Protein 8XBS (pdb70)

Nearest PDB structures (foldseek):
  8xbs-assembly1_B  TM=1.002E+00  e=0.000E+00  Caenorhabditis elegans
  8xc1-assembly1_B  TM=9.941E-01  e=0.000E+00  Caenorhabditis elegans
  8hip-assembly1_B  TM=9.937E-01  e=0.000E+00  Homo sapiens
  8hke-assembly1_A  TM=9.882E-01  e=1.046E-99  Homo sapiens
  8j6o-assembly1_B  TM=7.572E-01  e=1.279E-34  Aequorea victoria

Radius of gyration: 36.55 Å; Cα contacts (8 Å, |Δi|>4): 2262; chains: 2; bounding box: 76×67×111 Å

Structure (mmCIF, N/CA/C/O backbone):
data_8XBS
#
_entry.id   8XBS
#
_cell.length_a   1.00
_cell.length_b   1.00
_cell.length_c   1.00
_cell.angle_alpha   90.00
_cell.angle_beta   90.00
_cell.angle_gamma   90.00
#
_symmetry.space_group_name_H-M   'P 1'
#
loop_
_entity.id
_entity.type
_entity.pdbx_description
1 polymer 'Systemic RNA interference defective protein 1'
2 branched 2-acetamido-2-deoxy-beta-D-glucopyranose-(1-4)-2-acetamido-2-deoxy-beta-D-glucopyranose
3 non-polymer 'ZINC ION'
4 non-polymer CHOLESTEROL
5 non-polymer '(2S)-3-(hexadecanoyloxy)-2-[(9Z)-octadec-9-enoyloxy]propyl 2-(trimethylammonio)ethyl phosphate'
6 non-polymer 2-acetamido-2-deoxy-beta-D-glucopyranose
#
loop_
_atom_site.group_PDB
_atom_site.id
_atom_site.type_symbol
_atom_site.label_atom_id
_atom_site.label_alt_id
_atom_site.label_comp_id
_atom_site.label_asym_id
_atom_site.label_entity_id
_atom_site.label_seq_id
_atom_site.pdbx_PDB_ins_code
_atom_site.Cartn_x
_atom_site.Cartn_y
_atom_site.Cartn_z
_atom_site.occupancy
_atom_site.B_iso_or_equiv
_atom_site.auth_seq_id
_atom_site.auth_comp_id
_atom_site.auth_asym_id
_atom_site.auth_atom_id
_atom_site.pdbx_PDB_model_num
ATOM 1 N N . SER A 1 49 ? 129.613 137.892 207.799 1.00 60.01 33 SER A N 1
ATOM 2 C CA . SER A 1 49 ? 130.071 136.777 206.979 1.00 62.63 33 SER A CA 1
ATOM 3 C C . SER A 1 49 ? 130.230 136.370 205.518 1.00 63.90 33 SER A C 1
ATOM 4 O O . SER A 1 49 ? 131.030 135.490 205.201 1.00 64.41 33 SER A O 1
ATOM 7 N N . SER A 1 50 ? 129.446 137.009 204.647 1.00 50.18 34 SER A N 1
ATOM 8 C CA . SER A 1 50 ? 129.472 136.770 203.205 1.00 47.93 34 SER A CA 1
ATOM 9 C C . SER A 1 50 ? 130.796 136.556 202.482 1.00 48.68 34 SER A C 1
ATOM 10 O O . SER A 1 50 ? 130.861 135.801 201.509 1.00 51.56 34 SER A O 1
ATOM 13 N N . VAL A 1 51 ? 131.852 137.217 202.942 1.00 42.86 35 VAL A N 1
ATOM 14 C CA . VAL A 1 51 ? 133.171 137.092 202.335 1.00 40.13 35 VAL A CA 1
ATOM 15 C C . VAL A 1 51 ? 133.923 136.198 203.310 1.00 41.78 35 VAL A C 1
ATOM 16 O O . VAL A 1 51 ? 134.026 136.507 204.501 1.00 45.81 35 VAL A O 1
ATOM 20 N N . LEU A 1 52 ? 134.448 135.088 202.804 1.00 42.01 36 LEU A N 1
ATOM 21 C CA . LEU A 1 52 ? 135.205 134.136 203.602 1.00 40.72 36 LEU A CA 1
ATOM 22 C C . LEU A 1 52 ? 136.604 134.031 203.014 1.00 40.63 36 LEU A C 1
ATOM 23 O O . LEU A 1 52 ? 136.760 133.777 201.815 1.00 43.60 36 LEU A O 1
ATOM 28 N N . VAL A 1 53 ? 137.611 134.225 203.853 1.00 40.77 37 VAL A N 1
ATOM 29 C CA . VAL A 1 53 ? 139.005 134.203 203.431 1.00 41.81 37 VAL A CA 1
ATOM 30 C C . VAL A 1 53 ? 139.647 132.902 203.888 1.00 43.07 37 VAL A C 1
ATOM 31 O O . VAL A 1 53 ? 139.507 132.480 205.041 1.00 46.32 37 VAL A O 1
ATOM 35 N N . PHE A 1 54 ? 140.361 132.260 202.968 1.00 43.88 38 PHE A N 1
ATOM 36 C CA . PHE A 1 54 ? 141.036 131.000 203.234 1.00 43.41 38 PHE A CA 1
ATOM 37 C C . PHE A 1 54 ? 142.503 131.127 202.857 1.00 49.78 38 PHE A C 1
ATOM 38 O O . PHE A 1 54 ? 142.858 131.832 201.910 1.00 54.77 38 PHE A O 1
ATOM 46 N N . GLU A 1 55 ? 143.353 130.439 203.608 1.00 58.68 39 GLU A N 1
ATOM 47 C CA . GLU A 1 55 ? 144.778 130.371 203.319 1.00 55.04 39 GLU A CA 1
ATOM 48 C C . GLU A 1 55 ? 145.105 128.977 202.808 1.00 57.92 39 GLU A C 1
ATOM 49 O O . GLU A 1 55 ? 144.764 127.979 203.450 1.00 61.97 39 GLU A O 1
ATOM 55 N N . ILE A 1 56 ? 145.760 128.914 201.654 1.00 59.47 40 ILE A N 1
ATOM 56 C CA . ILE A 1 56 ? 146.001 127.665 200.947 1.00 59.28 40 ILE A CA 1
ATOM 57 C C . ILE A 1 56 ? 147.500 127.405 200.901 1.00 61.78 40 ILE A C 1
ATOM 58 O O . ILE A 1 56 ? 148.283 128.289 200.535 1.00 64.16 40 ILE A O 1
ATOM 63 N N . SER A 1 57 ? 147.896 126.194 201.280 1.00 68.91 41 SER A N 1
ATOM 64 C CA . SER A 1 57 ? 149.299 125.813 201.260 1.00 69.54 41 SER A CA 1
ATOM 65 C C . SER A 1 57 ? 149.780 125.579 199.833 1.00 68.56 41 SER A C 1
ATOM 66 O O . SER A 1 57 ? 148.995 125.274 198.930 1.00 69.90 41 SER A O 1
ATOM 69 N N . SER A 1 58 ? 151.092 125.726 199.638 1.00 71.36 42 SER A N 1
ATOM 70 C CA . SER A 1 58 ? 151.675 125.546 198.312 1.00 71.65 42 SER A CA 1
ATOM 71 C C . SER A 1 58 ? 151.576 124.098 197.851 1.00 71.00 42 SER A C 1
ATOM 72 O O . SER A 1 58 ? 151.470 123.827 196.650 1.00 71.28 42 SER A O 1
ATOM 75 N N . LYS A 1 59 ? 151.622 123.153 198.790 1.00 76.55 43 LYS A N 1
ATOM 76 C CA . LYS A 1 59 ? 151.593 121.740 198.429 1.00 78.79 43 LYS A CA 1
ATOM 77 C C . LYS A 1 59 ? 150.244 121.342 197.843 1.00 79.18 43 LYS A C 1
ATOM 78 O O . LYS A 1 59 ? 150.149 120.376 197.077 1.00 79.56 43 LYS A O 1
ATOM 84 N N . MET A 1 60 ? 149.187 122.075 198.197 1.00 77.45 44 MET A N 1
ATOM 85 C CA . MET A 1 60 ? 147.832 121.702 197.810 1.00 75.31 44 MET A CA 1
ATOM 86 C C . MET A 1 60 ? 147.676 121.687 196.296 1.00 73.89 44 MET A C 1
ATOM 87 O O . MET A 1 60 ? 148.057 122.636 195.607 1.00 74.24 44 MET A O 1
ATOM 92 N N . LYS A 1 61 ? 147.106 120.595 195.788 1.00 66.46 45 LYS A N 1
ATOM 93 C CA . LYS A 1 61 ? 146.865 120.431 194.360 1.00 63.63 45 LYS A CA 1
ATOM 94 C C . LYS A 1 61 ? 145.369 120.399 194.088 1.00 63.40 45 LYS A C 1
ATOM 95 O O . LYS A 1 61 ? 144.919 120.749 192.993 1.00 64.67 45 LYS A O 1
ATOM 101 N N . MET A 1 62 ? 144.595 119.973 195.081 1.00 57.40 46 MET A N 1
ATOM 102 C CA . MET A 1 62 ? 143.152 119.844 194.964 1.00 55.80 46 MET A CA 1
ATOM 103 C C . MET A 1 62 ? 142.482 120.434 196.194 1.00 59.24 46 MET A C 1
ATOM 104 O O . MET A 1 62 ? 142.890 120.157 197.326 1.00 63.27 46 MET A O 1
ATOM 109 N N . ILE A 1 63 ? 141.451 121.243 195.967 1.00 52.25 47 ILE A N 1
ATOM 110 C CA . ILE A 1 63 ? 140.677 121.856 197.037 1.00 48.64 47 ILE A CA 1
ATOM 111 C C . ILE A 1 63 ? 139.205 121.546 196.813 1.00 49.41 47 ILE A C 1
ATOM 112 O O . ILE A 1 63 ? 138.672 121.734 195.716 1.00 53.84 47 ILE A O 1
ATOM 117 N N . GLU A 1 64 ? 138.546 121.068 197.864 1.00 51.42 48 GLU A N 1
ATOM 118 C CA . GLU A 1 64 ? 137.123 120.764 197.824 1.00 50.13 48 GLU A CA 1
ATOM 119 C C . GLU A 1 64 ? 136.413 121.606 198.869 1.00 52.82 48 GLU A C 1
ATOM 120 O O . GLU A 1 64 ? 136.778 121.569 200.048 1.00 56.04 48 GLU A O 1
ATOM 126 N N . LYS A 1 65 ? 135.401 122.358 198.442 1.00 45.12 49 LYS A N 1
ATOM 127 C CA . LYS A 1 65 ? 134.707 123.265 199.343 1.00 42.70 49 LYS A CA 1
ATOM 128 C C . LYS A 1 65 ? 133.257 123.405 198.913 1.00 46.77 49 LYS A C 1
ATOM 129 O O . LYS A 1 65 ? 132.903 123.167 197.756 1.00 52.05 49 LYS A O 1
ATOM 135 N N . LYS A 1 66 ? 132.420 123.808 199.864 1.00 49.19 50 LYS A N 1
ATOM 136 C CA . LYS A 1 66 ? 131.014 124.086 199.614 1.00 49.50 50 LYS A CA 1
ATOM 137 C C . LYS A 1 66 ? 130.777 125.587 199.658 1.00 48.91 50 LYS A C 1
ATOM 138 O O . LYS A 1 66 ? 131.130 126.247 200.639 1.00 51.24 50 LYS A O 1
ATOM 144 N N . LEU A 1 67 ? 130.174 126.120 198.601 1.00 46.33 51 LEU A N 1
ATOM 145 C CA . LEU A 1 67 ? 129.859 127.542 198.505 1.00 45.55 51 LEU A CA 1
ATOM 146 C C . LEU A 1 67 ? 128.419 127.735 198.965 1.00 49.06 51 LEU A C 1
ATOM 147 O O . LEU A 1 67 ? 127.480 127.507 198.201 1.00 53.31 51 LEU A O 1
ATOM 152 N N . GLU A 1 68 ? 128.246 128.154 200.218 1.00 45.65 52 GLU A N 1
ATOM 153 C CA . GLU A 1 68 ? 126.911 128.438 200.728 1.00 50.40 52 GLU A CA 1
ATOM 154 C C . GLU A 1 68 ? 126.270 129.567 199.932 1.00 51.99 52 GLU A C 1
ATOM 155 O O . GLU A 1 68 ? 126.959 130.385 199.319 1.00 56.24 52 GLU A O 1
ATOM 161 N N . ALA A 1 69 ? 124.939 129.595 199.934 1.00 49.69 53 ALA A N 1
ATOM 162 C CA . ALA A 1 69 ? 124.183 130.539 199.120 1.00 45.78 53 ALA A CA 1
ATOM 163 C C . ALA A 1 69 ? 124.517 131.985 199.461 1.00 50.85 53 ALA A C 1
ATOM 164 O O . ALA A 1 69 ? 124.594 132.350 200.638 1.00 52.84 53 ALA A O 1
ATOM 166 N N . ASN A 1 70 ? 124.715 132.807 198.428 1.00 47.49 54 ASN A N 1
ATOM 167 C CA . ASN A 1 70 ? 125.028 134.230 198.573 1.00 44.14 54 ASN A CA 1
ATOM 168 C C . ASN A 1 70 ? 126.298 134.459 199.389 1.00 46.10 54 ASN A C 1
ATOM 169 O O . ASN A 1 70 ? 126.369 135.386 200.199 1.00 50.20 54 ASN A O 1
ATOM 174 N N . THR A 1 71 ? 127.312 133.627 199.180 1.00 42.70 55 THR A N 1
ATOM 175 C CA . THR A 1 71 ? 128.577 133.732 199.890 1.00 38.48 55 THR A CA 1
ATOM 176 C C . THR A 1 71 ? 129.729 133.725 198.890 1.00 40.13 55 THR A C 1
ATOM 177 O O . THR A 1 71 ? 129.634 133.147 197.805 1.00 43.32 55 THR A O 1
ATOM 181 N N . VAL A 1 72 ? 130.816 134.397 199.259 1.00 33.85 56 VAL A N 1
ATOM 182 C CA . VAL A 1 72 ? 131.976 134.574 198.395 1.00 35.24 56 VAL A CA 1
ATOM 183 C C . VAL A 1 72 ? 133.186 133.965 199.088 1.00 33.63 56 VAL A C 1
ATOM 184 O O . VAL A 1 72 ? 133.427 134.230 200.271 1.00 36.45 56 VAL A O 1
ATOM 188 N N . HIS A 1 73 ? 133.938 133.145 198.359 1.00 40.09 57 HIS A N 1
ATOM 189 C CA . HIS A 1 73 ? 135.156 132.529 198.866 1.00 36.75 57 HIS A CA 1
ATOM 190 C C . HIS A 1 73 ? 136.367 133.209 198.249 1.00 33.83 57 HIS A C 1
ATOM 191 O O . HIS A 1 73 ? 136.460 133.326 197.025 1.00 39.47 57 HIS A O 1
ATOM 198 N N . VAL A 1 74 ? 137.288 133.652 199.098 1.00 31.83 58 VAL A N 1
ATOM 199 C CA . VAL A 1 74 ? 138.553 134.232 198.670 1.00 38.39 58 VAL A CA 1
ATOM 200 C C . VAL A 1 74 ? 139.661 133.329 199.188 1.00 33.11 58 VAL A C 1
ATOM 201 O O . VAL A 1 74 ? 139.801 133.148 200.402 1.00 34.04 58 VAL A O 1
ATOM 205 N N . LEU A 1 75 ? 140.447 132.766 198.275 1.00 34.45 59 LEU A N 1
ATOM 206 C CA . LEU A 1 75 ? 141.522 131.848 198.625 1.00 37.80 59 LEU A CA 1
ATOM 207 C C . LEU A 1 75 ? 142.854 132.484 198.261 1.00 33.02 59 LEU A C 1
ATOM 208 O O . LEU A 1 75 ? 143.027 132.971 197.141 1.00 41.97 59 LEU A O 1
ATOM 213 N N . ARG A 1 76 ? 143.783 132.486 199.210 1.00 32.77 60 ARG A N 1
ATOM 214 C CA . ARG A 1 76 ? 145.099 133.073 199.026 1.00 41.11 60 ARG A CA 1
ATOM 215 C C . ARG A 1 76 ? 146.173 132.000 199.100 1.00 44.09 60 ARG A C 1
ATOM 216 O O . ARG A 1 76 ? 146.137 131.128 199.973 1.00 45.97 60 ARG A O 1
ATOM 224 N N . LEU A 1 77 ? 147.122 132.065 198.171 1.00 51.58 61 LEU A N 1
ATOM 225 C CA . LEU A 1 77 ? 148.345 131.276 198.230 1.00 45.95 61 LEU A CA 1
ATOM 226 C C . LEU A 1 77 ? 149.519 132.232 198.108 1.00 44.73 61 LEU A C 1
ATOM 227 O O . LEU A 1 77 ? 149.595 133.005 197.148 1.00 49.67 61 LEU A O 1
ATOM 232 N N . GLU A 1 78 ? 150.425 132.188 199.077 1.00 49.97 62 GLU A N 1
ATOM 233 C CA . GLU A 1 78 ? 151.606 133.033 199.039 1.00 49.82 62 GLU A CA 1
ATOM 234 C C . GLU A 1 78 ? 152.650 132.443 198.099 1.00 55.74 62 GLU A C 1
ATOM 235 O O . GLU A 1 78 ? 152.888 131.234 198.082 1.00 58.05 62 GLU A O 1
ATOM 241 N N . LEU A 1 79 ? 153.277 133.315 197.313 1.00 51.90 63 LEU A N 1
ATOM 242 C CA . LEU A 1 79 ? 154.280 132.906 196.338 1.00 51.40 63 LEU A CA 1
ATOM 243 C C . LEU A 1 79 ? 155.628 133.486 196.735 1.00 51.66 63 LEU A C 1
ATOM 244 O O . LEU A 1 79 ? 155.766 134.705 196.871 1.00 54.39 63 LEU A O 1
ATOM 249 N N . ASP A 1 80 ? 156.614 132.615 196.917 1.00 60.00 64 ASP A N 1
ATOM 250 C CA . ASP A 1 80 ? 157.978 133.032 197.196 1.00 60.67 64 ASP A CA 1
ATOM 251 C C . ASP A 1 80 ? 158.756 133.134 195.884 1.00 60.05 64 ASP A C 1
ATOM 252 O O . ASP A 1 80 ? 158.185 133.079 194.792 1.00 61.46 64 ASP A O 1
ATOM 257 N N . GLN A 1 81 ? 160.077 133.274 195.981 1.00 62.24 65 GLN A N 1
ATOM 258 C CA . GLN A 1 81 ? 160.929 133.363 194.801 1.00 60.75 65 GLN A CA 1
ATOM 259 C C . GLN A 1 81 ? 161.072 132.033 194.074 1.00 64.12 65 GLN A C 1
ATOM 260 O O . GLN A 1 81 ? 161.689 132.000 193.006 1.00 65.95 65 GLN A O 1
ATOM 266 N N . SER A 1 82 ? 160.528 130.945 194.615 1.00 58.26 66 SER A N 1
ATOM 267 C CA . SER A 1 82 ? 160.557 129.645 193.961 1.00 52.35 66 SER A CA 1
ATOM 268 C C . SER A 1 82 ? 159.499 129.514 192.875 1.00 55.56 66 SER A C 1
ATOM 269 O O . SER A 1 82 ? 159.465 128.499 192.175 1.00 58.82 66 SER A O 1
ATOM 272 N N . PHE A 1 83 ? 158.634 130.515 192.721 1.00 58.94 67 PHE A N 1
ATOM 273 C CA . PHE A 1 83 ? 157.601 130.504 191.698 1.00 56.02 67 PHE A CA 1
ATOM 274 C C . PHE A 1 83 ? 157.989 131.289 190.455 1.00 50.27 67 PHE A C 1
ATOM 275 O O . PHE A 1 83 ? 157.132 131.514 189.593 1.00 54.97 67 PHE A O 1
ATOM 283 N N . ILE A 1 84 ? 159.245 131.719 190.340 1.00 49.01 68 ILE A N 1
ATOM 284 C CA . ILE A 1 84 ? 159.692 132.424 189.145 1.00 52.14 68 ILE A CA 1
ATOM 285 C C . ILE A 1 84 ? 159.635 131.475 187.958 1.00 50.32 68 ILE A C 1
ATOM 286 O O . ILE A 1 84 ? 160.090 130.328 188.041 1.00 58.19 68 ILE A O 1
ATOM 291 N N . LEU A 1 85 ? 159.061 131.950 186.851 1.00 44.83 69 LEU A N 1
ATOM 292 C CA . LEU A 1 85 ? 158.963 131.196 185.605 1.00 48.68 69 LEU A CA 1
ATOM 293 C C . LEU A 1 85 ? 158.177 129.903 185.783 1.00 51.46 69 LEU A C 1
ATOM 294 O O . LEU A 1 85 ? 158.432 128.915 185.088 1.00 54.86 69 LEU A O 1
ATOM 299 N N . ASP A 1 86 ? 157.213 129.901 186.694 1.00 54.34 70 ASP A N 1
ATOM 300 C CA . ASP A 1 86 ? 156.367 128.741 186.954 1.00 49.84 70 ASP A CA 1
ATOM 301 C C . ASP A 1 86 ? 155.014 128.981 186.287 1.00 49.72 70 ASP A C 1
ATOM 302 O O . ASP A 1 86 ? 154.158 129.684 186.823 1.00 58.92 70 ASP A O 1
ATOM 307 N N . LEU A 1 87 ? 154.829 128.388 185.111 1.00 43.84 71 LEU A N 1
ATOM 308 C CA . LEU A 1 87 ? 153.566 128.488 184.390 1.00 40.29 71 LEU A CA 1
ATOM 309 C C . LEU A 1 87 ? 152.519 127.646 185.108 1.00 38.66 71 LEU A C 1
ATOM 310 O O . LEU A 1 87 ? 152.632 126.418 185.165 1.00 45.84 71 LEU A O 1
ATOM 315 N N . THR A 1 88 ? 151.498 128.300 185.650 1.00 45.98 72 THR A N 1
ATOM 316 C CA . THR A 1 88 ? 150.521 127.664 186.521 1.00 39.22 72 THR A CA 1
ATOM 317 C C . THR A 1 88 ? 149.169 127.588 185.827 1.00 40.72 72 THR A C 1
ATOM 318 O O . THR A 1 88 ? 148.773 128.514 185.114 1.00 49.16 72 THR A O 1
ATOM 322 N N . LYS A 1 89 ? 148.471 126.475 186.029 1.00 37.26 73 LYS A N 1
ATOM 323 C CA . LYS A 1 89 ? 147.115 126.286 185.533 1.00 33.37 73 LYS A CA 1
ATOM 324 C C . LYS A 1 89 ? 146.184 126.116 186.723 1.00 36.88 73 LYS A C 1
ATOM 325 O O . LYS A 1 89 ? 146.467 125.324 187.627 1.00 42.92 73 LYS A O 1
ATOM 331 N N . VAL A 1 90 ? 145.087 126.865 186.730 1.00 32.71 74 VAL A N 1
ATOM 332 C CA . VAL A 1 90 ? 144.051 126.740 187.747 1.00 29.39 74 VAL A CA 1
ATOM 333 C C . VAL A 1 90 ? 142.759 126.363 187.043 1.00 23.56 74 VAL A C 1
ATOM 334 O O . VAL A 1 90 ? 142.320 127.061 186.123 1.00 31.11 74 VAL A O 1
ATOM 338 N N . ALA A 1 91 ? 142.153 125.263 187.471 1.00 29.23 75 ALA A N 1
ATOM 339 C CA . ALA A 1 91 ? 140.906 124.784 186.902 1.00 31.95 75 ALA A CA 1
ATOM 340 C C . ALA A 1 91 ? 139.844 124.694 187.986 1.00 33.19 75 ALA A C 1
ATOM 341 O O . ALA A 1 91 ? 140.147 124.484 189.162 1.00 39.51 75 ALA A O 1
ATOM 343 N N . ALA A 1 92 ? 138.594 124.876 187.579 1.00 38.16 76 ALA A N 1
ATOM 344 C CA . ALA A 1 92 ? 137.454 124.789 188.476 1.00 33.94 76 ALA A CA 1
ATOM 345 C C . ALA A 1 92 ? 136.504 123.714 187.975 1.00 36.20 76 ALA A C 1
ATOM 346 O O . ALA A 1 92 ? 136.326 123.544 186.767 1.00 41.21 76 ALA A O 1
ATOM 348 N N . GLU A 1 93 ? 135.907 122.984 188.906 1.00 46.08 77 GLU A N 1
ATOM 349 C CA . GLU A 1 93 ? 134.969 121.922 188.587 1.00 45.39 77 GLU A CA 1
ATOM 350 C C . GLU A 1 93 ? 133.732 122.062 189.457 1.00 47.13 77 GLU A C 1
ATOM 351 O O . GLU A 1 93 ? 133.835 122.314 190.660 1.00 50.99 77 GLU A O 1
ATOM 357 N N . ILE A 1 94 ? 132.564 121.908 188.846 1.00 48.08 78 ILE A N 1
ATOM 358 C CA . ILE A 1 94 ? 131.295 121.905 189.561 1.00 50.72 78 ILE A CA 1
ATOM 359 C C . ILE A 1 94 ? 130.975 120.459 189.910 1.00 50.85 78 ILE A C 1
ATOM 360 O O . ILE A 1 94 ? 130.834 119.612 189.023 1.00 57.47 78 ILE A O 1
ATOM 365 N N . VAL A 1 95 ? 130.864 120.171 191.206 1.00 51.91 79 VAL A N 1
ATOM 366 C CA . VAL A 1 95 ? 130.565 118.817 191.650 1.00 50.08 79 VAL A CA 1
ATOM 367 C C . VAL A 1 95 ? 129.073 118.544 191.500 1.00 59.27 79 VAL A C 1
ATOM 368 O O . VAL A 1 95 ? 128.226 119.377 191.850 1.00 63.43 79 VAL A O 1
ATOM 372 N N . ASP A 1 96 ? 128.749 117.363 190.965 1.00 62.62 80 ASP A N 1
ATOM 373 C CA . ASP A 1 96 ? 127.373 116.955 190.698 1.00 61.39 80 ASP A CA 1
ATOM 374 C C . ASP A 1 96 ? 126.677 117.932 189.759 1.00 60.58 80 ASP A C 1
ATOM 375 O O . ASP A 1 96 ? 125.704 118.586 190.143 1.00 65.59 80 ASP A O 1
ATOM 380 N N . SER A 1 97 ? 127.168 118.030 188.523 1.00 58.08 81 SER A N 1
ATOM 381 C CA . SER A 1 97 ? 126.628 118.980 187.558 1.00 60.44 81 SER A CA 1
ATOM 382 C C . SER A 1 97 ? 125.224 118.626 187.091 1.00 65.22 81 SER A C 1
ATOM 383 O O . SER A 1 97 ? 124.582 119.449 186.430 1.00 68.98 81 SER A O 1
ATOM 386 N N . SER A 1 98 ? 124.737 117.424 187.406 1.00 69.02 82 SER A N 1
ATOM 387 C CA . SER A 1 98 ? 123.413 117.015 186.947 1.00 65.91 82 SER A CA 1
ATOM 388 C C . SER A 1 98 ? 122.316 117.866 187.575 1.00 66.94 82 SER A C 1
ATOM 389 O O . SER A 1 98 ? 121.240 118.034 186.990 1.00 68.43 82 SER A O 1
ATOM 392 N N . LYS A 1 99 ? 122.569 118.413 188.763 1.00 61.13 83 LYS A N 1
ATOM 393 C CA . LYS A 1 99 ? 121.565 119.181 189.489 1.00 58.79 83 LYS A CA 1
ATOM 394 C C . LYS A 1 99 ? 121.334 120.551 188.864 1.00 61.30 83 LYS A C 1
ATOM 395 O O . LYS A 1 99 ? 120.364 121.236 189.202 1.00 64.11 83 LYS A O 1
ATOM 401 N N . TYR A 1 100 ? 122.217 120.963 187.954 1.00 60.62 84 TYR A N 1
ATOM 402 C CA . TYR A 1 100 ? 122.146 122.286 187.345 1.00 59.54 84 TYR A CA 1
ATOM 403 C C . TYR A 1 100 ? 121.937 122.192 185.840 1.00 61.42 84 TYR A C 1
ATOM 404 O O . TYR A 1 100 ? 122.365 123.074 185.093 1.00 64.60 84 TYR A O 1
ATOM 413 N N . SER A 1 101 ? 121.285 121.127 185.379 1.00 67.98 85 SER A N 1
ATOM 414 C CA . SER A 1 101 ? 121.009 120.947 183.961 1.00 67.16 85 SER A CA 1
ATOM 415 C C . SER A 1 101 ? 119.860 121.811 183.462 1.00 66.94 85 SER A C 1
ATOM 416 O O . SER A 1 101 ? 119.759 122.043 182.254 1.00 67.55 85 SER A O 1
ATOM 419 N N . LYS A 1 102 ? 118.998 122.289 184.354 1.00 71.55 86 LYS A N 1
ATOM 420 C CA . LYS A 1 102 ? 117.873 123.132 183.982 1.00 72.04 86 LYS A CA 1
ATOM 421 C C . LYS A 1 102 ? 118.169 124.616 184.141 1.00 72.30 86 LYS A C 1
ATOM 422 O O . LYS A 1 102 ? 117.284 125.441 183.895 1.00 72.29 86 LYS A O 1
ATOM 428 N N . GLU A 1 103 ? 119.384 124.975 184.542 1.00 71.03 87 GLU A N 1
ATOM 429 C CA . GLU A 1 103 ? 119.768 126.364 184.751 1.00 66.71 87 GLU A CA 1
ATOM 430 C C . GLU A 1 103 ? 120.518 126.878 183.532 1.00 66.21 87 GLU A C 1
ATOM 431 O O . GLU A 1 103 ? 121.461 126.236 183.061 1.00 73.27 87 GLU A O 1
ATOM 437 N N . ASP A 1 104 ? 120.102 128.032 183.030 1.00 65.93 88 ASP A N 1
ATOM 438 C CA . ASP A 1 104 ? 120.762 128.658 181.897 1.00 66.76 88 ASP A CA 1
ATOM 439 C C . ASP A 1 104 ? 121.813 129.651 182.377 1.00 67.57 88 ASP A C 1
ATOM 440 O O . ASP A 1 104 ? 121.742 130.185 183.486 1.00 65.81 88 ASP A O 1
ATOM 445 N N . GLY A 1 105 ? 122.796 129.897 181.518 1.00 54.11 89 GLY A N 1
ATOM 446 C CA . GLY A 1 105 ? 123.829 130.865 181.813 1.00 54.04 89 GLY A CA 1
ATOM 447 C C . GLY A 1 105 ? 124.897 130.365 182.760 1.00 53.41 89 GLY A C 1
ATOM 448 O O . GLY A 1 105 ? 125.014 129.162 183.006 1.00 51.78 89 GLY A O 1
ATOM 449 N N . VAL A 1 106 ? 125.675 131.293 183.305 1.00 44.04 90 VAL A N 1
ATOM 450 C CA . VAL A 1 106 ? 126.829 130.981 184.137 1.00 41.57 90 VAL A CA 1
ATOM 451 C C . VAL A 1 106 ? 126.345 130.615 185.531 1.00 41.15 90 VAL A C 1
ATOM 452 O O . VAL A 1 106 ? 125.571 131.357 186.146 1.00 48.17 90 VAL A O 1
ATOM 456 N N . ILE A 1 107 ? 126.794 129.465 186.026 1.00 37.29 91 ILE A N 1
ATOM 457 C CA . ILE A 1 107 ? 126.423 128.990 187.353 1.00 40.27 91 ILE A CA 1
ATOM 458 C C . ILE A 1 107 ? 127.520 129.216 188.382 1.00 44.08 91 ILE A C 1
ATOM 459 O O . ILE A 1 107 ? 127.206 129.446 189.559 1.00 46.85 91 ILE A O 1
ATOM 464 N N . LEU A 1 108 ? 128.787 129.212 187.977 1.00 35.76 92 LEU A N 1
ATOM 465 C CA . LEU A 1 108 ? 129.891 129.523 188.870 1.00 37.77 92 LEU A CA 1
ATOM 466 C C . LEU A 1 108 ? 130.852 130.461 188.155 1.00 32.47 92 LEU A C 1
ATOM 467 O O . LEU A 1 108 ? 131.121 130.291 186.965 1.00 41.72 92 LEU A O 1
ATOM 472 N N . GLU A 1 109 ? 131.350 131.456 188.882 1.00 32.73 93 GLU A N 1
ATOM 473 C CA . GLU A 1 109 ? 132.367 132.371 188.384 1.00 32.33 93 GLU A CA 1
ATOM 474 C C . GLU A 1 109 ? 133.600 132.270 189.266 1.00 28.27 93 GLU A C 1
ATOM 475 O O . GLU A 1 109 ? 133.493 132.249 190.495 1.00 34.88 93 GLU A O 1
ATOM 481 N N . VAL A 1 110 ? 134.771 132.193 188.637 1.00 25.74 94 VAL A N 1
ATOM 482 C CA . VAL A 1 110 ? 136.044 132.126 189.343 1.00 34.11 94 VAL A CA 1
ATOM 483 C C . VAL A 1 110 ? 137.003 133.125 188.714 1.00 28.11 94 VAL A C 1
ATOM 484 O O . VAL A 1 110 ? 137.126 133.184 187.487 1.00 36.26 94 VAL A O 1
ATOM 488 N N . THR A 1 111 ? 137.681 133.905 189.550 1.00 26.54 95 THR A N 1
ATOM 489 C CA . THR A 1 111 ? 138.751 134.790 189.115 1.00 30.56 95 THR A CA 1
ATOM 490 C C . THR A 1 111 ? 140.070 134.342 189.729 1.00 27.77 95 THR A C 1
ATOM 491 O O . THR A 1 111 ? 140.137 134.044 190.923 1.00 32.64 95 THR A O 1
ATOM 495 N N . VAL A 1 112 ? 141.115 134.296 188.906 1.00 24.82 96 VAL A N 1
ATOM 496 C CA . VAL A 1 112 ? 142.455 133.907 189.329 1.00 32.17 96 VAL A CA 1
ATOM 497 C C . VAL A 1 112 ? 143.424 135.013 188.936 1.00 27.68 96 VAL A C 1
ATOM 498 O O . VAL A 1 112 ? 143.350 135.541 187.824 1.00 33.68 96 VAL A O 1
ATOM 502 N N . SER A 1 113 ? 144.338 135.355 189.841 1.00 29.79 97 SER A N 1
ATOM 503 C CA . SER A 1 113 ? 145.308 136.405 189.562 1.00 27.82 97 SER A CA 1
ATOM 504 C C . SER A 1 113 ? 146.519 136.240 190.466 1.00 24.08 97 SER A C 1
ATOM 505 O O . SER A 1 113 ? 146.372 135.969 191.659 1.00 32.12 97 SER A O 1
ATOM 508 N N . ASN A 1 114 ? 147.714 136.402 189.893 1.00 28.27 98 ASN A N 1
ATOM 509 C CA . ASN A 1 114 ? 148.949 136.421 190.667 1.00 35.54 98 ASN A CA 1
ATOM 510 C C . ASN A 1 114 ? 149.546 137.820 190.775 1.00 38.90 98 ASN A C 1
ATOM 511 O O . ASN A 1 114 ? 150.696 137.968 191.194 1.00 42.67 98 ASN A O 1
ATOM 516 N N . GLY A 1 115 ? 148.789 138.847 190.407 1.00 37.97 99 GLY A N 1
ATOM 517 C CA . GLY A 1 115 ? 149.277 140.209 190.470 1.00 24.90 99 GLY A CA 1
ATOM 518 C C . GLY A 1 115 ? 149.749 140.732 189.130 1.00 33.18 99 GLY A C 1
ATOM 519 O O . GLY A 1 115 ? 149.476 141.880 188.773 1.00 41.18 99 GLY A O 1
ATOM 520 N N . ARG A 1 116 ? 150.453 139.892 188.374 1.00 31.22 100 ARG A N 1
ATOM 521 C CA . ARG A 1 116 ? 150.938 140.262 187.053 1.00 25.00 100 ARG A CA 1
ATOM 522 C C . ARG A 1 116 ? 149.985 139.861 185.936 1.00 39.24 100 ARG A C 1
ATOM 523 O O . ARG A 1 116 ? 149.887 140.582 184.939 1.00 40.61 100 ARG A O 1
ATOM 531 N N . ASP A 1 117 ? 149.262 138.754 186.093 1.00 41.72 101 ASP A N 1
ATOM 532 C CA . ASP A 1 117 ? 148.322 138.276 185.091 1.00 28.65 101 ASP A CA 1
ATOM 533 C C . ASP A 1 117 ? 147.054 137.805 185.789 1.00 32.55 101 ASP A C 1
ATOM 534 O O . ASP A 1 117 ? 147.064 137.478 186.977 1.00 33.54 101 ASP A O 1
ATOM 539 N N . SER A 1 118 ? 145.952 137.782 185.042 1.00 30.07 102 SER A N 1
ATOM 540 C CA . SER A 1 118 ? 144.673 137.357 185.595 1.00 30.29 102 SER A CA 1
ATOM 541 C C . SER A 1 118 ? 143.778 136.844 184.479 1.00 29.24 102 SER A C 1
ATOM 542 O O . SER A 1 118 ? 143.973 137.165 183.305 1.00 32.25 102 SER A O 1
ATOM 545 N N . PHE A 1 119 ? 142.784 136.047 184.867 1.00 17.36 103 PHE A N 1
ATOM 546 C CA . PHE A 1 119 ? 141.758 135.589 183.940 1.00 17.83 103 PHE A CA 1
ATOM 547 C C . PHE A 1 119 ? 140.485 135.288 184.717 1.00 25.73 103 PHE A C 1
ATOM 548 O O . PHE A 1 119 ? 140.469 135.313 185.949 1.00 22.46 103 PHE A O 1
ATOM 556 N N . LEU A 1 120 ? 139.418 135.003 183.976 1.00 26.46 104 LEU A N 1
ATOM 557 C CA . LEU A 1 120 ? 138.113 134.677 184.537 1.00 20.88 104 LEU A CA 1
ATOM 558 C C . LEU A 1 120 ? 137.655 133.313 184.040 1.00 26.77 104 LEU A C 1
ATOM 559 O O . LEU A 1 120 ? 137.783 133.007 182.852 1.00 35.26 104 LEU A O 1
ATOM 564 N N . LEU A 1 121 ? 137.119 132.503 184.947 1.00 29.00 105 LEU A N 1
ATOM 565 C CA . LEU A 1 121 ? 136.499 131.228 184.607 1.00 27.70 105 LEU A CA 1
ATOM 566 C C . LEU A 1 121 ? 134.999 131.339 184.832 1.00 29.26 105 LEU A C 1
ATOM 567 O O . LEU A 1 121 ? 134.558 131.752 185.909 1.00 40.78 105 LEU A O 1
ATOM 572 N N . LYS A 1 122 ? 134.223 130.974 183.818 1.00 35.62 106 LYS A N 1
ATOM 573 C CA . LYS A 1 122 ? 132.766 130.997 183.881 1.00 31.18 106 LYS A CA 1
ATOM 574 C C . LYS A 1 122 ? 132.260 129.598 183.564 1.00 32.05 106 LYS A C 1
ATOM 575 O O . LYS A 1 122 ? 132.473 129.093 182.458 1.00 41.53 106 LYS A O 1
ATOM 581 N N . LEU A 1 123 ? 131.594 128.976 184.525 1.00 37.53 107 LEU A N 1
ATOM 582 C CA . LEU A 1 123 ? 131.126 127.620 184.320 1.00 37.66 107 LEU A CA 1
ATOM 583 C C . LEU A 1 123 ? 129.605 127.572 184.241 1.00 36.21 107 LEU A C 1
ATOM 584 O O . LEU A 1 123 ? 128.914 128.302 184.957 1.00 43.84 107 LEU A O 1
ATOM 589 N N . PRO A 1 124 ? 129.051 126.714 183.381 1.00 43.17 108 PRO A N 1
ATOM 590 C CA . PRO A 1 124 ? 129.742 125.834 182.431 1.00 39.80 108 PRO A CA 1
ATOM 591 C C . PRO A 1 124 ? 130.224 126.577 181.192 1.00 36.30 108 PRO A C 1
ATOM 592 O O . PRO A 1 124 ? 129.616 127.554 180.776 1.00 50.47 108 PRO A O 1
ATOM 596 N N . THR A 1 125 ? 131.324 126.139 180.590 1.00 37.48 109 THR A N 1
ATOM 597 C CA . THR A 1 125 ? 131.743 126.652 179.291 1.00 43.23 109 THR A CA 1
ATOM 598 C C . THR A 1 125 ? 130.983 125.884 178.220 1.00 44.76 109 THR A C 1
ATOM 599 O O . THR A 1 125 ? 130.978 124.651 178.219 1.00 49.28 109 THR A O 1
ATOM 603 N N . VAL A 1 126 ? 130.334 126.599 177.318 1.00 50.39 110 VAL A N 1
ATOM 604 C CA . VAL A 1 126 ? 129.488 125.965 176.316 1.00 52.52 110 VAL A CA 1
ATOM 605 C C . VAL A 1 126 ? 130.219 125.946 174.982 1.00 53.21 110 VAL A C 1
ATOM 606 O O . VAL A 1 126 ? 130.938 126.887 174.623 1.00 56.90 110 VAL A O 1
ATOM 610 N N . TYR A 1 127 ? 130.058 124.844 174.262 1.00 58.18 111 TYR A N 1
ATOM 611 C CA . TYR A 1 127 ? 130.647 124.593 172.960 1.00 59.14 111 TYR A CA 1
ATOM 612 C C . TYR A 1 127 ? 129.536 124.224 171.992 1.00 63.47 111 TYR A C 1
ATOM 613 O O . TYR A 1 127 ? 128.430 123.882 172.421 1.00 63.03 111 TYR A O 1
ATOM 622 N N . PRO A 1 128 ? 129.790 124.306 170.679 1.00 68.16 112 PRO A N 1
ATOM 623 C CA . PRO A 1 128 ? 128.747 123.963 169.704 1.00 63.81 112 PRO A CA 1
ATOM 624 C C . PRO A 1 128 ? 128.109 122.604 169.953 1.00 63.89 112 PRO A C 1
ATOM 625 O O . PRO A 1 128 ? 126.904 122.435 169.745 1.00 65.20 112 PRO A O 1
ATOM 629 N N . ASN A 1 129 ? 128.896 121.634 170.411 1.00 65.84 113 ASN A N 1
ATOM 630 C CA . ASN A 1 129 ? 128.361 120.303 170.664 1.00 66.17 113 ASN A CA 1
ATOM 631 C C . ASN A 1 129 ? 128.129 120.020 172.144 1.00 67.02 113 ASN A C 1
ATOM 632 O O . ASN A 1 129 ? 127.084 119.470 172.507 1.00 67.96 113 ASN A O 1
ATOM 637 N N . LEU A 1 130 ? 129.069 120.380 173.012 1.00 63.32 114 LEU A N 1
ATOM 638 C CA . LEU A 1 130 ? 129.034 119.939 174.399 1.00 60.35 114 LEU A CA 1
ATOM 639 C C . LEU A 1 130 ? 129.020 121.113 175.375 1.00 58.05 114 LEU A C 1
ATOM 640 O O . LEU A 1 130 ? 129.167 122.278 175.004 1.00 55.20 114 LEU A O 1
ATOM 645 N N . LYS A 1 131 ? 128.833 120.771 176.649 1.00 61.65 115 LYS A N 1
ATOM 646 C CA . LYS A 1 131 ? 128.881 121.712 177.762 1.00 55.03 115 LYS A CA 1
ATOM 647 C C . LYS A 1 131 ? 129.823 121.144 178.812 1.00 52.65 115 LYS A C 1
ATOM 648 O O . LYS A 1 131 ? 129.602 120.034 179.305 1.00 59.73 115 LYS A O 1
ATOM 654 N N . LEU A 1 132 ? 130.863 121.892 179.158 1.00 45.03 116 LEU A N 1
ATOM 655 C CA . LEU A 1 132 ? 131.852 121.431 180.123 1.00 47.56 116 LEU A CA 1
ATOM 656 C C . LEU A 1 132 ? 131.642 122.104 181.470 1.00 47.52 116 LEU A C 1
ATOM 657 O O . LEU A 1 132 ? 131.497 123.325 181.549 1.00 54.64 116 LEU A O 1
ATOM 662 N N . TYR A 1 133 ? 131.632 121.297 182.530 1.00 43.90 117 TYR A N 1
ATOM 663 C CA . TYR A 1 133 ? 131.530 121.801 183.893 1.00 42.03 117 TYR A CA 1
ATOM 664 C C . TYR A 1 133 ? 132.878 121.806 184.601 1.00 45.21 117 TYR A C 1
ATOM 665 O O . TYR A 1 133 ? 132.946 122.058 185.807 1.00 48.73 117 TYR A O 1
ATOM 674 N N . THR A 1 134 ? 133.952 121.529 183.868 1.00 45.30 118 THR A N 1
ATOM 675 C CA . THR A 1 134 ? 135.311 121.680 184.358 1.00 40.74 118 THR A CA 1
ATOM 676 C C . THR A 1 134 ? 136.129 122.379 183.286 1.00 45.46 118 THR A C 1
ATOM 677 O O . THR A 1 134 ? 136.130 121.955 182.129 1.00 58.41 118 THR A O 1
ATOM 681 N N . ASP A 1 135 ? 136.815 123.451 183.669 1.00 36.05 119 ASP A N 1
ATOM 682 C CA . ASP A 1 135 ? 137.679 124.142 182.725 1.00 40.33 119 ASP A CA 1
ATOM 683 C C . ASP A 1 135 ? 138.682 124.985 183.495 1.00 42.93 119 ASP A C 1
ATOM 684 O O . ASP A 1 135 ? 138.434 125.379 184.636 1.00 47.03 119 ASP A O 1
ATOM 689 N N . GLY A 1 136 ? 139.818 125.252 182.853 1.00 31.49 120 GLY A N 1
ATOM 690 C CA . GLY A 1 136 ? 140.883 126.008 183.475 1.00 25.35 120 GLY A CA 1
ATOM 691 C C . GLY A 1 136 ? 141.637 126.815 182.445 1.00 31.16 120 GLY A C 1
ATOM 692 O O . GLY A 1 136 ? 141.451 126.653 181.238 1.00 37.35 120 GLY A O 1
ATOM 693 N N . LYS A 1 137 ? 142.503 127.693 182.942 1.00 23.58 121 LYS A N 1
ATOM 694 C CA . LYS A 1 137 ? 143.242 128.605 182.086 1.00 20.19 121 LYS A CA 1
ATOM 695 C C . LYS A 1 137 ? 144.649 128.767 182.638 1.00 17.55 121 LYS A C 1
ATOM 696 O O . LYS A 1 137 ? 144.915 128.475 183.805 1.00 35.20 121 LYS A O 1
ATOM 702 N N . LEU A 1 138 ? 145.551 129.228 181.781 1.00 26.02 122 LEU A N 1
ATOM 703 C CA . LEU A 1 138 ? 146.948 129.388 182.150 1.00 24.02 122 LEU A CA 1
ATOM 704 C C . LEU A 1 138 ? 147.222 130.801 182.640 1.00 20.94 122 LEU A C 1
ATOM 705 O O . LEU A 1 138 ? 146.665 131.773 182.124 1.00 35.23 122 LEU A O 1
ATOM 710 N N . LEU A 1 139 ? 148.096 130.904 183.634 1.00 24.88 123 LEU A N 1
ATOM 711 C CA . LEU A 1 139 ? 148.496 132.177 184.214 1.00 26.23 123 LEU A CA 1
ATOM 712 C C . LEU A 1 139 ? 149.941 132.465 183.824 1.00 37.62 123 LEU A C 1
ATOM 713 O O . LEU A 1 139 ? 150.818 131.619 184.024 1.00 42.72 123 LEU A O 1
ATOM 718 N N . ASN A 1 140 ? 150.186 133.649 183.267 1.00 29.13 124 ASN A N 1
ATOM 719 C CA . ASN A 1 140 ? 151.541 134.039 182.906 1.00 24.08 124 ASN A CA 1
ATOM 720 C C . ASN A 1 140 ? 152.417 134.082 184.156 1.00 33.17 124 ASN A C 1
ATOM 721 O O . ASN A 1 140 ? 152.027 134.694 185.159 1.00 37.78 124 ASN A O 1
ATOM 726 N N . PRO A 1 141 ? 153.590 133.455 184.140 1.00 40.64 125 PRO A N 1
ATOM 727 C CA . PRO A 1 141 ? 154.368 133.314 185.374 1.00 36.59 125 PRO A CA 1
ATOM 728 C C . PRO A 1 141 ? 155.001 134.621 185.821 1.00 36.83 125 PRO A C 1
ATOM 729 O O . PRO A 1 141 ? 155.173 135.560 185.042 1.00 40.11 125 PRO A O 1
ATOM 733 N N . LEU A 1 142 ? 155.342 134.669 187.105 1.00 44.65 126 LEU A N 1
ATOM 734 C CA . LEU A 1 142 ? 156.074 135.803 187.648 1.00 43.46 126 LEU A CA 1
ATOM 735 C C . LEU A 1 142 ? 157.534 135.742 187.218 1.00 48.89 126 LEU A C 1
ATOM 736 O O . LEU A 1 142 ? 158.082 134.664 186.978 1.00 51.95 126 LEU A O 1
ATOM 741 N N . VAL A 1 143 ? 158.168 136.906 187.129 1.00 50.80 127 VAL A N 1
ATOM 742 C CA . VAL A 1 143 ? 159.534 137.015 186.641 1.00 48.04 127 VAL A CA 1
ATOM 743 C C . VAL A 1 143 ? 160.452 137.406 187.795 1.00 50.42 127 VAL A C 1
ATOM 744 O O . VAL A 1 143 ? 160.012 137.659 188.915 1.00 54.85 127 VAL A O 1
ATOM 748 N N . GLU A 1 144 ? 161.754 137.441 187.507 1.00 61.87 128 GLU A N 1
ATOM 749 C CA . GLU A 1 144 ? 162.743 137.716 188.543 1.00 60.85 128 GLU A CA 1
ATOM 750 C C . GLU A 1 144 ? 162.674 139.150 189.047 1.00 59.64 128 GLU A C 1
ATOM 751 O O . GLU A 1 144 ? 163.019 139.410 190.203 1.00 61.84 128 GLU A O 1
ATOM 757 N N . GLN A 1 145 ? 162.254 140.090 188.199 1.00 58.01 129 GLN A N 1
ATOM 758 C CA . GLN A 1 145 ? 162.104 141.471 188.638 1.00 58.58 129 GLN A CA 1
ATOM 759 C C . GLN A 1 145 ? 161.010 141.626 189.687 1.00 58.17 129 GLN A C 1
ATOM 760 O O . GLN A 1 145 ? 161.015 142.613 190.428 1.00 55.43 129 GLN A O 1
ATOM 766 N N . ASP A 1 146 ? 160.081 140.671 189.769 1.00 53.94 130 ASP A N 1
ATOM 767 C CA . ASP A 1 146 ? 159.015 140.738 190.761 1.00 50.98 130 ASP A CA 1
ATOM 768 C C . ASP A 1 146 ? 159.516 140.480 192.173 1.00 51.08 130 ASP A C 1
ATOM 769 O O . ASP A 1 146 ? 158.781 140.731 193.132 1.00 53.56 130 ASP A O 1
ATOM 774 N N . PHE A 1 147 ? 160.738 139.983 192.324 1.00 51.60 131 PHE A N 1
ATOM 775 C CA . PHE A 1 147 ? 161.273 139.667 193.639 1.00 53.50 131 PHE A CA 1
ATOM 776 C C . PHE A 1 147 ? 162.582 140.403 193.888 1.00 54.31 131 PHE A C 1
ATOM 777 O O . PHE A 1 147 ? 162.643 141.628 193.794 1.00 54.63 131 PHE A O 1
ATOM 785 N N . HIS A 1 160 ? 161.145 141.708 203.341 1.00 73.99 144 HIS A N 1
ATOM 786 C CA . HIS A 1 160 ? 160.589 140.409 202.981 1.00 75.36 144 HIS A CA 1
ATOM 787 C C . HIS A 1 160 ? 159.407 140.567 202.030 1.00 75.08 144 HIS A C 1
ATOM 788 O O . HIS A 1 160 ? 158.249 140.462 202.435 1.00 72.58 144 HIS A O 1
ATOM 790 N N . PHE A 1 161 ? 159.709 140.821 200.761 1.00 67.79 145 PHE A N 1
ATOM 791 C CA . PHE A 1 161 ? 158.674 140.997 199.755 1.00 67.53 145 PHE A CA 1
ATOM 792 C C . PHE A 1 161 ? 158.200 139.646 199.238 1.00 68.96 145 PHE A C 1
ATOM 793 O O . PHE A 1 161 ? 158.994 138.719 199.061 1.00 70.79 145 PHE A O 1
ATOM 801 N N . HIS A 1 162 ? 156.896 139.538 199.001 1.00 55.73 146 HIS A N 1
ATOM 802 C CA . HIS A 1 162 ? 156.283 138.327 198.478 1.00 52.79 146 HIS A CA 1
ATOM 803 C C . HIS A 1 162 ? 155.193 138.708 197.485 1.00 53.72 146 HIS A C 1
ATOM 804 O O . HIS A 1 162 ? 154.798 139.871 197.377 1.00 57.21 146 HIS A O 1
ATOM 811 N N . GLN A 1 163 ? 154.703 137.714 196.753 1.00 48.31 147 GLN A N 1
ATOM 812 C CA . GLN A 1 163 ? 153.592 137.892 195.834 1.00 43.34 147 GLN A CA 1
ATOM 813 C C . GLN A 1 163 ? 152.441 137.003 196.280 1.00 44.41 147 GLN A C 1
ATOM 814 O O . GLN A 1 163 ? 152.603 136.118 197.121 1.00 54.05 147 GLN A O 1
ATOM 820 N N . ASN A 1 164 ? 151.264 137.251 195.716 1.00 42.94 148 ASN A N 1
ATOM 821 C CA . ASN A 1 164 ? 150.053 136.544 196.107 1.00 35.81 148 ASN A CA 1
ATOM 822 C C . ASN A 1 164 ? 149.385 135.916 194.898 1.00 36.79 148 ASN A C 1
ATOM 823 O O . ASN A 1 164 ? 149.390 136.486 193.806 1.00 38.68 148 ASN A O 1
ATOM 828 N N . LEU A 1 165 ? 148.806 134.742 195.105 1.00 43.42 149 LEU A N 1
ATOM 829 C CA . LEU A 1 165 ? 147.866 134.153 194.165 1.00 30.61 149 LEU A CA 1
ATOM 830 C C . LEU A 1 165 ? 146.485 134.171 194.804 1.00 35.68 149 LEU A C 1
ATOM 831 O O . LEU A 1 165 ? 146.302 133.651 195.908 1.00 40.82 149 LEU A O 1
ATOM 836 N N . ILE A 1 166 ? 145.520 134.770 194.113 1.00 33.79 150 ILE A N 1
ATOM 837 C CA . ILE A 1 166 ? 144.200 135.025 194.671 1.00 28.27 150 ILE A CA 1
ATOM 838 C C . ILE A 1 166 ? 143.170 134.314 193.807 1.00 29.79 150 ILE A C 1
ATOM 839 O O . ILE A 1 166 ? 143.184 134.451 192.579 1.00 36.58 150 ILE A O 1
ATOM 844 N N . VAL A 1 167 ? 142.284 133.553 194.443 1.00 30.86 151 VAL A N 1
ATOM 845 C CA . VAL A 1 167 ? 141.178 132.890 193.765 1.00 30.56 151 VAL A CA 1
ATOM 846 C C . VAL A 1 167 ? 139.881 133.297 194.448 1.00 33.48 151 VAL A C 1
ATOM 847 O O . VAL A 1 167 ? 139.742 133.152 195.667 1.00 28.95 151 VAL A O 1
ATOM 851 N N . THR A 1 168 ? 138.935 133.805 193.662 1.00 31.81 152 THR A N 1
ATOM 852 C CA . THR A 1 168 ? 137.635 134.242 194.154 1.00 30.15 152 THR A CA 1
ATOM 853 C C . THR A 1 168 ? 136.548 133.392 193.512 1.00 29.33 152 THR A C 1
ATOM 854 O O . THR A 1 168 ? 136.583 133.148 192.303 1.00 35.26 152 THR A O 1
ATOM 858 N N . VAL A 1 169 ? 135.596 132.932 194.318 1.00 25.69 153 VAL A N 1
ATOM 859 C CA . VAL A 1 169 ? 134.506 132.080 193.851 1.00 29.94 153 VAL A CA 1
ATOM 860 C C . VAL A 1 169 ? 133.188 132.774 194.164 1.00 27.32 153 VAL A C 1
ATOM 861 O O . VAL A 1 169 ? 132.936 133.147 195.315 1.00 39.72 153 VAL A O 1
ATOM 865 N N . GLN A 1 170 ? 132.348 132.936 193.144 1.00 36.50 154 GLN A N 1
ATOM 866 C CA . GLN A 1 170 ? 131.046 133.569 193.287 1.00 32.68 154 GLN A CA 1
ATOM 867 C C . GLN A 1 170 ? 130.011 132.777 192.506 1.00 31.99 154 GLN A C 1
ATOM 868 O O . GLN A 1 170 ? 130.334 132.055 191.562 1.00 43.57 154 GLN A O 1
ATOM 874 N N . SER A 1 171 ? 128.752 132.932 192.903 1.00 39.04 155 SER A N 1
ATOM 875 C CA . SER A 1 171 ? 127.642 132.343 192.174 1.00 37.40 155 SER A CA 1
ATOM 876 C C . SER A 1 171 ? 126.424 133.243 192.288 1.00 39.50 155 SER A C 1
ATOM 877 O O . SER A 1 171 ? 126.271 134.002 193.246 1.00 46.75 155 SER A O 1
ATOM 880 N N . ARG A 1 172 ? 125.552 133.146 191.286 1.00 46.79 156 ARG A N 1
ATOM 881 C CA . ARG A 1 172 ? 124.284 133.861 191.272 1.00 43.50 156 ARG A CA 1
ATOM 882 C C . ARG A 1 172 ? 123.134 133.014 191.799 1.00 45.97 156 ARG A C 1
ATOM 883 O O . ARG A 1 172 ? 122.014 133.517 191.925 1.00 51.98 156 ARG A O 1
ATOM 891 N N . LEU A 1 173 ? 123.378 131.745 192.108 1.00 43.70 157 LEU A N 1
ATOM 892 C CA . LEU A 1 173 ? 122.323 130.848 192.553 1.00 44.79 157 LEU A CA 1
ATOM 893 C C . LEU A 1 173 ? 122.086 131.000 194.046 1.00 47.98 157 LEU A C 1
ATOM 894 O O . LEU A 1 173 ? 123.031 131.128 194.828 1.00 53.32 157 LEU A O 1
ATOM 899 N N . ASN A 1 174 ? 120.816 130.990 194.435 1.00 51.06 158 ASN A N 1
ATOM 900 C CA . ASN A 1 174 ? 120.443 130.999 195.849 1.00 49.81 158 ASN A CA 1
ATOM 901 C C . ASN A 1 174 ? 120.393 129.582 196.409 1.00 52.72 158 ASN A C 1
ATOM 902 O O . ASN A 1 174 ? 119.411 129.157 197.015 1.00 55.37 158 ASN A O 1
ATOM 907 N N . ALA A 1 175 ? 121.477 128.839 196.200 1.00 56.62 159 ALA A N 1
ATOM 908 C CA . ALA A 1 175 ? 121.596 127.475 196.688 1.00 55.47 159 ALA A CA 1
ATOM 909 C C . ALA A 1 175 ? 123.071 127.130 196.822 1.00 54.33 159 ALA A C 1
ATOM 910 O O . ALA A 1 175 ? 123.917 127.688 196.120 1.00 59.02 159 ALA A O 1
ATOM 912 N N . ASP A 1 176 ? 123.365 126.205 197.732 1.00 55.31 160 ASP A N 1
ATOM 913 C CA . ASP A 1 176 ? 124.739 125.782 197.961 1.00 51.93 160 ASP A CA 1
ATOM 914 C C . ASP A 1 176 ? 125.282 125.021 196.759 1.00 52.45 160 ASP A C 1
ATOM 915 O O . ASP A 1 176 ? 124.571 124.237 196.126 1.00 56.42 160 ASP A O 1
ATOM 920 N N . ILE A 1 177 ? 126.553 125.263 196.443 1.00 52.38 161 ILE A N 1
ATOM 921 C CA . ILE A 1 177 ? 127.245 124.581 195.356 1.00 48.87 161 ILE A CA 1
ATOM 922 C C . ILE A 1 177 ? 128.538 123.987 195.891 1.00 51.43 161 ILE A C 1
ATOM 923 O O . ILE A 1 177 ? 129.309 124.673 196.570 1.00 55.57 161 ILE A O 1
ATOM 928 N N . ASP A 1 178 ? 128.773 122.717 195.585 1.00 50.67 162 ASP A N 1
ATOM 929 C CA . ASP A 1 178 ? 130.063 122.093 195.820 1.00 48.22 162 ASP A CA 1
ATOM 930 C C . ASP A 1 178 ? 130.951 122.300 194.602 1.00 50.29 162 ASP A C 1
ATOM 931 O O . ASP A 1 178 ? 130.489 122.254 193.460 1.00 55.14 162 ASP A O 1
ATOM 936 N N . TYR A 1 179 ? 132.234 122.534 194.849 1.00 42.15 163 TYR A N 1
ATOM 937 C CA . TYR A 1 179 ? 133.141 122.807 193.746 1.00 41.01 163 TYR A CA 1
ATOM 938 C C . TYR A 1 179 ? 134.535 122.329 194.108 1.00 43.37 163 TYR A C 1
ATOM 939 O O . TYR A 1 179 ? 134.868 122.146 195.281 1.00 44.98 163 TYR A O 1
ATOM 948 N N . ARG A 1 180 ? 135.348 122.139 193.075 1.00 50.56 164 ARG A N 1
ATOM 949 C CA . ARG A 1 180 ? 136.706 121.648 193.223 1.00 43.93 164 ARG A CA 1
ATOM 950 C C . ARG A 1 180 ? 137.651 122.568 192.468 1.00 43.20 164 ARG A C 1
ATOM 951 O O . ARG A 1 180 ? 137.360 122.976 191.341 1.00 43.88 164 ARG A O 1
ATOM 959 N N . LEU A 1 181 ? 138.776 122.896 193.091 1.00 45.07 165 LEU A N 1
ATOM 960 C CA . LEU A 1 181 ? 139.816 123.698 192.466 1.00 44.77 165 LEU A CA 1
ATOM 961 C C . LEU A 1 181 ? 141.070 122.858 192.281 1.00 41.91 165 LEU A C 1
ATOM 962 O O . LEU A 1 181 ? 141.515 122.178 193.209 1.00 48.14 165 LEU A O 1
ATOM 967 N N . HIS A 1 182 ? 141.639 122.909 191.079 1.00 40.59 166 HIS A N 1
ATOM 968 C CA . HIS A 1 182 ? 142.863 122.190 190.751 1.00 45.47 166 HIS A CA 1
ATOM 969 C C . HIS A 1 182 ? 143.948 123.197 190.400 1.00 43.43 166 HIS A C 1
ATOM 970 O O . HIS A 1 182 ? 143.774 124.005 189.483 1.00 47.74 166 HIS A O 1
ATOM 977 N N . VAL A 1 183 ? 145.060 123.143 191.121 1.00 42.24 167 VAL A N 1
ATOM 978 C CA . VAL A 1 183 ? 146.214 123.995 190.865 1.00 47.35 167 VAL A CA 1
ATOM 979 C C . VAL A 1 183 ? 147.336 123.099 190.363 1.00 46.79 167 VAL A C 1
ATOM 980 O O . VAL A 1 183 ? 147.954 122.366 191.144 1.00 57.61 167 VAL A O 1
ATOM 984 N N . THR A 1 184 ? 147.607 123.155 189.064 1.00 43.76 168 THR A N 1
ATOM 985 C CA . THR A 1 184 ? 148.622 122.320 188.437 1.00 45.92 168 THR A CA 1
ATOM 986 C C . THR A 1 184 ? 149.722 123.195 187.856 1.00 47.28 168 THR A C 1
ATOM 987 O O . THR A 1 184 ? 149.443 124.242 187.265 1.00 51.88 168 THR A O 1
ATOM 991 N N . HIS A 1 185 ? 150.966 122.764 188.028 1.00 52.42 169 HIS A N 1
ATOM 992 C CA . HIS A 1 185 ? 152.116 123.471 187.483 1.00 46.94 169 HIS A CA 1
ATOM 993 C C . HIS A 1 185 ? 152.633 122.732 186.259 1.00 51.07 169 HIS A C 1
ATOM 994 O O . HIS A 1 185 ? 152.710 121.500 186.257 1.00 58.09 169 HIS A O 1
ATOM 1001 N N . LEU A 1 186 ? 152.974 123.480 185.217 1.00 50.59 170 LEU A N 1
ATOM 1002 C CA . LEU A 1 186 ? 153.486 122.863 184.006 1.00 41.74 170 LEU A CA 1
ATOM 1003 C C . LEU A 1 186 ? 154.991 122.634 184.077 1.00 49.93 170 LEU A C 1
ATOM 1004 O O . LEU A 1 186 ? 155.663 123.063 185.018 1.00 57.49 170 LEU A O 1
ATOM 1009 N N . ASP A 1 187 ? 155.516 121.955 183.059 1.00 57.45 171 ASP A N 1
ATOM 1010 C CA . ASP A 1 187 ? 156.821 121.305 183.139 1.00 57.04 171 ASP A CA 1
ATOM 1011 C C . ASP A 1 187 ? 157.717 122.498 182.819 1.00 59.27 171 ASP A C 1
ATOM 1012 O O . ASP A 1 187 ? 157.647 123.030 181.707 1.00 62.31 171 ASP A O 1
ATOM 1017 N N . ARG A 1 188 ? 158.553 122.927 183.768 1.00 50.06 172 ARG A N 1
ATOM 1018 C CA . ARG A 1 188 ? 159.325 124.159 183.617 1.00 53.74 172 ARG A CA 1
ATOM 1019 C C . ARG A 1 188 ? 160.557 124.036 182.729 1.00 59.53 172 ARG A C 1
ATOM 1020 O O . ARG A 1 188 ? 161.482 124.853 182.795 1.00 64.69 172 ARG A O 1
ATOM 1028 N N . ALA A 1 189 ? 160.547 123.004 181.892 1.00 54.66 173 ALA A N 1
ATOM 1029 C CA . ALA A 1 189 ? 161.658 122.518 181.084 1.00 50.58 173 ALA A CA 1
ATOM 1030 C C . ALA A 1 189 ? 161.079 122.365 179.691 1.00 50.80 173 ALA A C 1
ATOM 1031 O O . ALA A 1 189 ? 161.801 122.130 178.718 1.00 57.13 173 ALA A O 1
ATOM 1033 N N . GLN A 1 190 ? 159.756 122.494 179.610 1.00 41.72 174 GLN A N 1
ATOM 1034 C CA . GLN A 1 190 ? 159.067 122.845 178.379 1.00 41.54 174 GLN A CA 1
ATOM 1035 C C . GLN A 1 190 ? 158.784 124.339 178.287 1.00 43.30 174 GLN A C 1
ATOM 1036 O O . GLN A 1 190 ? 158.528 124.863 177.200 1.00 48.05 174 GLN A O 1
ATOM 1042 N N . TYR A 1 191 ? 158.814 125.028 179.422 1.00 40.11 175 TYR A N 1
ATOM 1043 C CA . TYR A 1 191 ? 158.822 126.480 179.430 1.00 36.09 175 TYR A CA 1
ATOM 1044 C C . TYR A 1 191 ? 160.308 126.762 179.584 1.00 43.33 175 TYR A C 1
ATOM 1045 O O . TYR A 1 191 ? 161.005 126.062 180.320 1.00 56.01 175 TYR A O 1
ATOM 1054 N N . ASP A 1 192 ? 160.782 127.780 178.866 1.00 41.98 176 ASP A N 1
ATOM 1055 C CA . ASP A 1 192 ? 162.178 128.219 178.797 1.00 51.69 176 ASP A CA 1
ATOM 1056 C C . ASP A 1 192 ? 163.064 127.211 178.065 1.00 46.42 176 ASP A C 1
ATOM 1057 O O . ASP A 1 192 ? 164.294 127.308 178.114 1.00 49.08 176 ASP A O 1
ATOM 1062 N N . PHE A 1 193 ? 162.446 126.258 177.360 1.00 38.29 177 PHE A N 1
ATOM 1063 C CA . PHE A 1 193 ? 163.201 125.354 176.496 1.00 38.17 177 PHE A CA 1
ATOM 1064 C C . PHE A 1 193 ? 163.901 126.096 175.365 1.00 44.14 177 PHE A C 1
ATOM 1065 O O . PHE A 1 193 ? 164.998 125.706 174.952 1.00 43.90 177 PHE A O 1
ATOM 1073 N N . LEU A 1 194 ? 163.286 127.161 174.851 1.00 43.15 178 LEU A N 1
ATOM 1074 C CA . LEU A 1 194 ? 163.769 127.843 173.652 1.00 35.71 178 LEU A CA 1
ATOM 1075 C C . LEU A 1 194 ? 164.944 128.757 174.003 1.00 39.58 178 LEU A C 1
ATOM 1076 O O . LEU A 1 194 ? 164.851 129.985 174.015 1.00 45.28 178 LEU A O 1
ATOM 1081 N N . LYS A 1 195 ? 166.078 128.122 174.283 1.00 49.79 179 LYS A N 1
ATOM 1082 C CA . LYS A 1 195 ? 167.338 128.817 174.510 1.00 45.07 179 LYS A CA 1
ATOM 1083 C C . LYS A 1 195 ? 168.419 128.100 173.717 1.00 47.04 179 LYS A C 1
ATOM 1084 O O . LYS A 1 195 ? 168.709 126.929 173.980 1.00 49.40 179 LYS A O 1
ATOM 1090 N N . PHE A 1 196 ? 169.007 128.798 172.751 1.00 49.45 180 PHE A N 1
ATOM 1091 C CA . PHE A 1 196 ? 169.924 128.193 171.794 1.00 49.50 180 PHE A CA 1
ATOM 1092 C C . PHE A 1 196 ? 171.364 128.495 172.181 1.00 53.93 180 PHE A C 1
ATOM 1093 O O . PHE A 1 196 ? 171.703 129.642 172.486 1.00 55.71 180 PHE A O 1
ATOM 1101 N N . LYS A 1 197 ? 172.203 127.466 172.161 1.00 62.83 181 LYS A N 1
ATOM 1102 C CA . LYS A 1 197 ? 173.620 127.621 172.456 1.00 62.30 181 LYS A CA 1
ATOM 1103 C C . LYS A 1 197 ? 174.327 128.215 171.240 1.00 64.43 181 LYS A C 1
ATOM 1104 O O . LYS A 1 197 ? 173.712 128.537 170.220 1.00 66.83 181 LYS A O 1
ATOM 1110 N N . THR A 1 198 ? 175.643 128.365 171.339 1.00 67.14 182 THR A N 1
ATOM 1111 C CA . THR A 1 198 ? 176.432 128.834 170.211 1.00 67.14 182 THR A CA 1
ATOM 1112 C C . THR A 1 198 ? 176.594 127.719 169.189 1.00 66.77 182 THR A C 1
ATOM 1113 O O . THR A 1 198 ? 176.919 126.580 169.535 1.00 66.18 182 THR A O 1
ATOM 1117 N N . GLY A 1 199 ? 176.355 128.051 167.924 1.00 62.59 183 GLY A N 1
ATOM 1118 C CA . GLY A 1 199 ? 176.445 127.058 166.876 1.00 63.55 183 GLY A CA 1
ATOM 1119 C C . GLY A 1 199 ? 175.282 126.099 166.821 1.00 64.74 183 GLY A C 1
ATOM 1120 O O . GLY A 1 199 ? 175.320 125.139 166.047 1.00 67.12 183 GLY A O 1
ATOM 1121 N N . GLN A 1 200 ? 174.248 126.327 167.623 1.00 57.71 184 GLN A N 1
ATOM 1122 C CA . GLN A 1 200 ? 173.054 125.497 167.624 1.00 53.09 184 GLN A CA 1
ATOM 1123 C C . GLN A 1 200 ? 171.924 126.233 166.921 1.00 52.84 184 GLN A C 1
ATOM 1124 O O . GLN A 1 200 ? 171.594 127.368 167.274 1.00 59.05 184 GLN A O 1
ATOM 1130 N N . THR A 1 201 ? 171.338 125.583 165.919 1.00 46.56 185 THR A N 1
ATOM 1131 C CA . THR A 1 201 ? 170.261 126.181 165.147 1.00 49.77 185 THR A CA 1
ATOM 1132 C C . THR A 1 201 ? 168.963 125.395 165.196 1.00 45.38 185 THR A C 1
ATOM 1133 O O . THR A 1 201 ? 167.932 125.922 164.767 1.00 50.11 185 THR A O 1
ATOM 1137 N N . THR A 1 202 ? 168.976 124.163 165.693 1.00 42.81 186 THR A N 1
ATOM 1138 C CA . THR A 1 202 ? 167.788 123.331 165.755 1.00 38.83 186 THR A CA 1
ATOM 1139 C C . THR A 1 202 ? 167.706 122.672 167.123 1.00 43.57 186 THR A C 1
ATOM 1140 O O . THR A 1 202 ? 168.721 122.266 167.694 1.00 49.85 186 THR A O 1
ATOM 1144 N N . LYS A 1 203 ? 166.487 122.580 167.648 1.00 37.91 187 LYS A N 1
ATOM 1145 C CA . LYS A 1 203 ? 166.224 121.864 168.886 1.00 36.15 187 LYS A CA 1
ATOM 1146 C C . LYS A 1 203 ? 165.018 120.966 168.670 1.00 35.66 187 LYS A C 1
ATOM 1147 O O . LYS A 1 203 ? 164.117 121.292 167.895 1.00 42.16 187 LYS A O 1
ATOM 1153 N N . THR A 1 204 ? 165.010 119.829 169.359 1.00 38.58 188 THR A N 1
ATOM 1154 C CA . THR A 1 204 ? 163.955 118.843 169.190 1.00 40.91 188 THR A CA 1
ATOM 1155 C C . THR A 1 204 ? 163.453 118.382 170.550 1.00 42.11 188 THR A C 1
ATOM 1156 O O . THR A 1 204 ? 164.238 118.076 171.449 1.00 44.30 188 THR A O 1
ATOM 1160 N N . LEU A 1 205 ? 162.130 118.337 170.686 1.00 36.04 189 LEU A N 1
ATOM 1161 C CA . LEU A 1 205 ? 161.466 117.774 171.854 1.00 32.83 189 LEU A CA 1
ATOM 1162 C C . LEU A 1 205 ? 160.580 116.638 171.376 1.00 37.16 189 LEU A C 1
ATOM 1163 O O . LEU A 1 205 ? 159.682 116.855 170.558 1.00 44.61 189 LEU A O 1
ATOM 1168 N N . SER A 1 206 ? 160.820 115.439 171.886 1.00 40.51 190 SER A N 1
ATOM 1169 C CA . SER A 1 206 ? 160.163 114.241 171.390 1.00 40.30 190 SER A CA 1
ATOM 1170 C C . SER A 1 206 ? 159.232 113.661 172.444 1.00 36.33 190 SER A C 1
ATOM 1171 O O . SER A 1 206 ? 159.550 113.662 173.636 1.00 46.00 190 SER A O 1
ATOM 1174 N N . ASN A 1 207 ? 158.077 113.174 171.990 1.00 42.98 191 ASN A N 1
ATOM 1175 C CA . ASN A 1 207 ? 157.165 112.360 172.793 1.00 48.20 191 ASN A CA 1
ATOM 1176 C C . ASN A 1 207 ? 156.712 113.113 174.048 1.00 48.72 191 ASN A C 1
ATOM 1177 O O . ASN A 1 207 ? 156.898 112.673 175.184 1.00 50.91 191 ASN A O 1
ATOM 1182 N N . GLN A 1 208 ? 156.104 114.268 173.806 1.00 46.69 192 GLN A N 1
ATOM 1183 C CA . GLN A 1 208 ? 155.563 115.105 174.863 1.00 36.81 192 GLN A CA 1
ATOM 1184 C C . GLN A 1 208 ? 154.072 114.841 174.997 1.00 38.38 192 GLN A C 1
ATOM 1185 O O . GLN A 1 208 ? 153.347 114.803 173.999 1.00 43.90 192 GLN A O 1
ATOM 1191 N N . LYS A 1 209 ? 153.621 114.649 176.228 1.00 42.38 193 LYS A N 1
ATOM 1192 C CA . LYS A 1 209 ? 152.223 114.346 176.490 1.00 42.78 193 LYS A CA 1
ATOM 1193 C C . LYS A 1 209 ? 151.385 115.620 176.479 1.00 36.93 193 LYS A C 1
ATOM 1194 O O . LYS A 1 209 ? 151.799 116.672 176.967 1.00 49.73 193 LYS A O 1
ATOM 1200 N N . LEU A 1 210 ? 150.191 115.509 175.907 1.00 28.11 194 LEU A N 1
ATOM 1201 C CA . LEU A 1 210 ? 149.227 116.599 175.893 1.00 30.73 194 LEU A CA 1
ATOM 1202 C C . LEU A 1 210 ? 147.908 116.083 176.439 1.00 34.59 194 LEU A C 1
ATOM 1203 O O . LEU A 1 210 ? 147.384 115.077 175.954 1.00 39.85 194 LEU A O 1
ATOM 1208 N N . THR A 1 211 ? 147.372 116.774 177.440 1.00 37.36 195 THR A N 1
ATOM 1209 C CA . THR A 1 211 ? 146.130 116.372 178.076 1.00 35.32 195 THR A CA 1
ATOM 1210 C C . THR A 1 211 ? 145.256 117.603 178.259 1.00 31.70 195 THR A C 1
ATOM 1211 O O . THR A 1 211 ? 145.748 118.732 178.317 1.00 43.07 195 THR A O 1
ATOM 1215 N N . PHE A 1 212 ? 143.944 117.373 178.335 1.00 38.51 196 PHE A N 1
ATOM 1216 C CA . PHE A 1 212 ? 143.017 118.458 178.627 1.00 34.91 196 PHE A CA 1
ATOM 1217 C C . PHE A 1 212 ? 143.317 119.117 179.965 1.00 37.58 196 PHE A C 1
ATOM 1218 O O . PHE A 1 212 ? 142.989 120.293 180.151 1.00 43.13 196 PHE A O 1
ATOM 1226 N N . VAL A 1 213 ? 143.946 118.394 180.892 1.00 36.55 197 VAL A N 1
ATOM 1227 C CA . VAL A 1 213 ? 144.300 118.970 182.183 1.00 32.55 197 VAL A CA 1
ATOM 1228 C C . VAL A 1 213 ? 145.727 119.510 182.223 1.00 36.84 197 VAL A C 1
ATOM 1229 O O . VAL A 1 213 ? 146.041 120.331 183.095 1.00 46.09 197 VAL A O 1
ATOM 1233 N N . LYS A 1 214 ? 146.593 119.092 181.303 1.00 34.06 198 LYS A N 1
ATOM 1234 C CA . LYS A 1 214 ? 147.976 119.566 181.267 1.00 31.42 198 LYS A CA 1
ATOM 1235 C C . LYS A 1 214 ? 148.348 120.020 179.862 1.00 30.14 198 LYS A C 1
ATOM 1236 O O . LYS A 1 214 ? 148.820 119.206 179.048 1.00 45.21 198 LYS A O 1
ATOM 1242 N N . PRO A 1 215 ? 148.149 121.291 179.534 1.00 34.88 199 PRO A N 1
ATOM 1243 C CA . PRO A 1 215 ? 148.622 121.814 178.249 1.00 32.02 199 PRO A CA 1
ATOM 1244 C C . PRO A 1 215 ? 150.128 122.047 178.258 1.00 24.86 199 PRO A C 1
ATOM 1245 O O . PRO A 1 215 ? 150.827 121.780 179.234 1.00 33.76 199 PRO A O 1
ATOM 1249 N N . ILE A 1 216 ? 150.622 122.546 177.129 1.00 26.88 200 ILE A N 1
ATOM 1250 C CA . ILE A 1 216 ? 152.041 122.800 176.917 1.00 26.20 200 ILE A CA 1
ATOM 1251 C C . ILE A 1 216 ? 152.227 124.253 176.503 1.00 32.92 200 ILE A C 1
ATOM 1252 O O . ILE A 1 216 ? 151.491 124.761 175.653 1.00 41.38 200 ILE A O 1
ATOM 1257 N N . GLY A 1 217 ? 153.212 124.919 177.106 1.00 26.54 201 GLY A N 1
ATOM 1258 C CA . GLY A 1 217 ? 153.524 126.285 176.747 1.00 25.94 201 GLY A CA 1
ATOM 1259 C C . GLY A 1 217 ? 155.020 126.506 176.651 1.00 28.55 201 GLY A C 1
ATOM 1260 O O . GLY A 1 217 ? 155.810 125.908 177.384 1.00 35.57 201 GLY A O 1
ATOM 1261 N N . PHE A 1 218 ? 155.397 127.388 175.727 1.00 26.72 202 PHE A N 1
ATOM 1262 C CA . PHE A 1 218 ? 156.785 127.775 175.517 1.00 20.37 202 PHE A CA 1
ATOM 1263 C C . PHE A 1 218 ? 156.885 129.291 175.538 1.00 25.32 202 PHE A C 1
ATOM 1264 O O . PHE A 1 218 ? 155.964 129.984 175.101 1.00 37.28 202 PHE A O 1
ATOM 1272 N N . PHE A 1 219 ? 158.000 129.802 176.047 1.00 27.29 203 PHE A N 1
ATOM 1273 C CA . PHE A 1 219 ? 158.317 131.220 175.961 1.00 27.76 203 PHE A CA 1
ATOM 1274 C C . PHE A 1 219 ? 159.458 131.419 174.975 1.00 30.17 203 PHE A C 1
ATOM 1275 O O . PHE A 1 219 ? 160.488 130.746 175.069 1.00 39.50 203 PHE A O 1
ATOM 1283 N N . LEU A 1 220 ? 159.275 132.341 174.036 1.00 27.34 204 LEU A N 1
ATOM 1284 C CA . LEU A 1 220 ? 160.282 132.655 173.030 1.00 33.79 204 LEU A CA 1
ATOM 1285 C C . LEU A 1 220 ? 160.666 134.121 173.155 1.00 29.73 204 LEU A C 1
ATOM 1286 O O . LEU A 1 220 ? 159.797 134.996 173.154 1.00 40.00 204 LEU A O 1
ATOM 1291 N N . ASN A 1 221 ? 161.963 134.383 173.258 1.00 41.15 205 ASN A N 1
ATOM 1292 C CA . ASN A 1 221 ? 162.498 135.739 173.301 1.00 45.31 205 ASN A CA 1
ATOM 1293 C C . ASN A 1 221 ? 163.517 135.869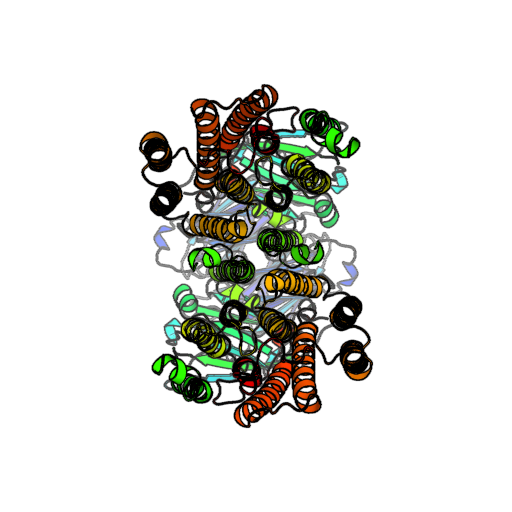 172.179 1.00 41.95 205 ASN A C 1
ATOM 1294 O O . ASN A 1 221 ? 164.657 135.417 172.316 1.00 48.52 205 ASN A O 1
ATOM 1299 N N . CYS A 1 222 ? 163.107 136.482 171.071 1.00 43.93 206 CYS A N 1
ATOM 1300 C CA . CYS A 1 222 ? 163.988 136.615 169.921 1.00 45.82 206 CYS A CA 1
ATOM 1301 C C . CYS A 1 222 ? 165.083 137.650 170.134 1.00 49.57 206 CYS A C 1
ATOM 1302 O O . CYS A 1 222 ? 166.186 137.478 169.607 1.00 53.54 206 CYS A O 1
ATOM 1305 N N . SER A 1 223 ? 164.804 138.718 170.886 1.00 51.11 207 SER A N 1
ATOM 1306 C CA . SER A 1 223 ? 165.823 139.732 171.140 1.00 48.35 207 SER A CA 1
ATOM 1307 C C . SER A 1 223 ? 166.987 139.164 171.940 1.00 47.67 207 SER A C 1
ATOM 1308 O O . SER A 1 223 ? 168.151 139.435 171.630 1.00 57.69 207 SER A O 1
ATOM 1311 N N . GLU A 1 224 ? 166.694 138.376 172.971 1.00 52.20 208 GLU A N 1
ATOM 1312 C CA . GLU A 1 224 ? 167.740 137.807 173.808 1.00 53.17 208 GLU A CA 1
ATOM 1313 C C . GLU A 1 224 ? 168.463 136.645 173.139 1.00 53.36 208 GLU A C 1
ATOM 1314 O O . GLU A 1 224 ? 169.665 136.470 173.362 1.00 57.70 208 GLU A O 1
ATOM 1320 N N . GLN A 1 225 ? 167.774 135.866 172.310 1.00 51.10 209 GLN A N 1
ATOM 1321 C CA . GLN A 1 225 ? 168.365 134.699 171.675 1.00 49.77 209 GLN A CA 1
ATOM 1322 C C . GLN A 1 225 ? 168.955 134.995 170.305 1.00 51.14 209 GLN A C 1
ATOM 1323 O O . GLN A 1 225 ? 169.457 134.073 169.656 1.00 56.18 209 GLN A O 1
ATOM 1329 N N . ASN A 1 226 ? 168.916 136.253 169.878 1.00 52.62 210 ASN A N 1
ATOM 1330 C CA . ASN A 1 226 ? 169.459 136.627 168.577 1.00 51.10 210 ASN A CA 1
ATOM 1331 C C . ASN A 1 226 ? 168.805 135.833 167.453 1.00 51.17 210 ASN A C 1
ATOM 1332 O O . ASN A 1 226 ? 169.468 135.086 166.734 1.00 54.69 210 ASN A O 1
ATOM 1337 N N . ILE A 1 227 ? 167.495 136.003 167.312 1.00 43.64 211 ILE A N 1
ATOM 1338 C CA . ILE A 1 227 ? 166.722 135.308 166.292 1.00 40.65 211 ILE A CA 1
ATOM 1339 C C . ILE A 1 227 ? 166.082 136.338 165.377 1.00 42.22 211 ILE A C 1
ATOM 1340 O O . ILE A 1 227 ? 165.408 137.263 165.839 1.00 50.18 211 ILE A O 1
ATOM 1345 N N . SER A 1 228 ? 166.308 136.180 164.074 1.00 40.85 212 SER A N 1
ATOM 1346 C CA . SER A 1 228 ? 165.643 136.994 163.070 1.00 38.57 212 SER A CA 1
ATOM 1347 C C . SER A 1 228 ? 164.541 136.252 162.336 1.00 40.26 212 SER A C 1
ATOM 1348 O O . SER A 1 228 ? 163.626 136.897 161.817 1.00 42.80 212 SER A O 1
ATOM 1351 N N . GLN A 1 229 ? 164.603 134.925 162.286 1.00 38.24 213 GLN A N 1
ATOM 1352 C CA . GLN A 1 229 ? 163.624 134.110 161.585 1.00 33.20 213 GLN A CA 1
ATOM 1353 C C . GLN A 1 229 ? 163.495 132.788 162.322 1.00 36.52 213 GLN A C 1
ATOM 1354 O O . GLN A 1 229 ? 164.501 132.177 162.683 1.00 44.47 213 GLN A O 1
ATOM 1360 N N . PHE A 1 230 ? 162.260 132.346 162.532 1.00 30.81 214 PHE A N 1
ATOM 1361 C CA . PHE A 1 230 ? 162.003 131.167 163.342 1.00 30.69 214 PHE A CA 1
ATOM 1362 C C . PHE A 1 230 ? 160.933 130.309 162.689 1.00 27.22 214 PHE A C 1
ATOM 1363 O O . PHE A 1 230 ? 159.934 130.828 162.188 1.00 33.84 214 PHE A O 1
ATOM 1371 N N . HIS A 1 231 ? 161.143 128.997 162.712 1.00 27.96 215 HIS A N 1
ATOM 1372 C CA . HIS A 1 231 ? 160.157 128.031 162.251 1.00 28.62 215 HIS A CA 1
ATOM 1373 C C . HIS A 1 231 ? 159.873 127.020 163.354 1.00 29.51 215 HIS A C 1
ATOM 1374 O O . HIS A 1 231 ? 160.774 126.641 164.106 1.00 31.26 215 HIS A O 1
ATOM 1381 N N . VAL A 1 232 ? 158.611 126.606 163.459 1.00 25.01 216 VAL A N 1
ATOM 1382 C CA . VAL A 1 232 ? 158.170 125.622 164.443 1.00 23.26 216 VAL A CA 1
ATOM 1383 C C . VAL A 1 232 ? 157.338 124.567 163.729 1.00 23.38 216 VAL A C 1
ATOM 1384 O O . VAL A 1 232 ? 156.425 124.902 162.969 1.00 29.32 216 VAL A O 1
ATOM 1388 N N . THR A 1 233 ? 157.648 123.297 163.978 1.00 18.28 217 THR A N 1
ATOM 1389 C CA . THR A 1 233 ? 156.896 122.184 163.417 1.00 20.32 217 THR A CA 1
ATOM 1390 C C . THR A 1 233 ? 156.484 121.245 164.540 1.00 23.14 217 THR A C 1
ATOM 1391 O O . THR A 1 233 ? 157.269 120.987 165.456 1.00 35.79 217 THR A O 1
ATOM 1395 N N . LEU A 1 234 ? 155.253 120.753 164.476 1.00 22.86 218 LEU A N 1
ATOM 1396 C CA . LEU A 1 234 ? 154.743 119.759 165.409 1.00 21.51 218 LEU A CA 1
ATOM 1397 C C . LEU A 1 234 ? 154.368 118.495 164.649 1.00 24.98 218 LEU A C 1
ATOM 1398 O O . LEU A 1 234 ? 153.715 118.561 163.605 1.00 33.38 218 LEU A O 1
ATOM 1403 N N . TYR A 1 235 ? 154.780 117.345 165.176 1.00 29.71 219 TYR A N 1
ATOM 1404 C CA . TYR A 1 235 ? 154.452 116.048 164.601 1.00 27.34 219 TYR A CA 1
ATOM 1405 C C . TYR A 1 235 ? 153.696 115.212 165.622 1.00 26.63 219 TYR A C 1
ATOM 1406 O O . TYR A 1 235 ? 154.093 115.142 166.788 1.00 43.87 219 TYR A O 1
ATOM 1415 N N . SER A 1 236 ? 152.617 114.576 165.179 1.00 35.99 220 SER A N 1
ATOM 1416 C CA . SER A 1 236 ? 151.850 113.654 166.002 1.00 36.09 220 SER A CA 1
ATOM 1417 C C . SER A 1 236 ? 151.425 112.459 165.159 1.00 39.86 220 SER A C 1
ATOM 1418 O O . SER A 1 236 ? 151.221 112.570 163.949 1.00 44.72 220 SER A O 1
ATOM 1421 N N . GLU A 1 237 ? 151.283 111.309 165.817 1.00 48.61 221 GLU A N 1
ATOM 1422 C CA . GLU A 1 237 ? 150.870 110.081 165.151 1.00 40.16 221 GLU A CA 1
ATOM 1423 C C . GLU A 1 237 ? 149.375 109.815 165.240 1.00 49.28 221 GLU A C 1
ATOM 1424 O O . GLU A 1 237 ? 148.839 109.115 164.376 1.00 58.29 221 GLU A O 1
ATOM 1430 N N . ASP A 1 238 ? 148.695 110.343 166.249 1.00 45.20 222 ASP A N 1
ATOM 1431 C CA . ASP A 1 238 ? 147.275 110.102 166.444 1.00 43.27 222 ASP A CA 1
ATOM 1432 C C . ASP A 1 238 ? 146.464 111.226 165.815 1.00 43.01 222 ASP A C 1
ATOM 1433 O O . ASP A 1 238 ? 146.997 112.261 165.409 1.00 48.93 222 ASP A O 1
ATOM 1438 N N . ASP A 1 239 ? 145.156 111.005 165.730 1.00 43.88 223 ASP A N 1
ATOM 1439 C CA . ASP A 1 239 ? 144.234 111.935 165.088 1.00 47.55 223 ASP A CA 1
ATOM 1440 C C . ASP A 1 239 ? 143.405 112.711 166.107 1.00 44.12 223 ASP A C 1
ATOM 1441 O O . ASP A 1 239 ? 142.263 113.088 165.842 1.00 46.23 223 ASP A O 1
ATOM 1446 N N . ILE A 1 240 ? 143.972 112.967 167.280 1.00 41.97 224 ILE A N 1
ATOM 1447 C CA . ILE A 1 240 ? 143.291 113.758 168.298 1.00 41.22 224 ILE A CA 1
ATOM 1448 C C . ILE A 1 240 ? 143.411 115.234 167.942 1.00 37.04 224 ILE A C 1
ATOM 1449 O O . ILE A 1 240 ? 144.516 115.747 167.733 1.00 44.17 224 ILE A O 1
ATOM 1454 N N . CYS A 1 241 ? 142.274 115.918 167.868 1.00 35.58 225 CYS A N 1
ATOM 1455 C CA . CYS A 1 241 ? 142.271 117.339 167.552 1.00 33.63 225 CYS A CA 1
ATOM 1456 C C . CYS A 1 241 ? 142.961 118.140 168.650 1.00 34.63 225 CYS A C 1
ATOM 1457 O O . CYS A 1 241 ? 142.701 117.942 169.839 1.00 36.77 225 CYS A O 1
ATOM 1460 N N . ALA A 1 242 ? 143.839 119.053 168.243 1.00 30.11 226 ALA A N 1
ATOM 1461 C CA . ALA A 1 242 ? 144.531 119.946 169.156 1.00 20.33 226 ALA A CA 1
ATOM 1462 C C . ALA A 1 242 ? 144.547 121.342 168.549 1.00 23.67 226 ALA A C 1
ATOM 1463 O O . ALA A 1 242 ? 144.103 121.552 167.419 1.00 33.08 226 ALA A O 1
ATOM 1465 N N . ASN A 1 243 ? 145.055 122.306 169.315 1.00 27.96 227 ASN A N 1
ATOM 1466 C CA . ASN A 1 243 ? 145.150 123.688 168.864 1.00 23.50 227 ASN A CA 1
ATOM 1467 C C . ASN A 1 243 ? 146.537 124.234 169.155 1.00 28.04 227 ASN A C 1
ATOM 1468 O O . ASN A 1 243 ? 147.074 124.017 170.243 1.00 35.39 227 ASN A O 1
ATOM 1473 N N . LEU A 1 244 ? 147.107 124.943 168.188 1.00 21.72 228 LEU A N 1
ATOM 1474 C CA . LEU A 1 244 ? 148.375 125.638 168.359 1.00 20.00 228 LEU A CA 1
ATOM 1475 C C . LEU A 1 244 ? 148.100 127.136 168.404 1.00 25.40 228 LEU A C 1
ATOM 1476 O O . LEU A 1 244 ? 147.576 127.703 167.441 1.00 32.84 228 LEU A O 1
ATOM 1481 N N . ILE A 1 245 ? 148.446 127.773 169.520 1.00 25.98 229 ILE A N 1
ATOM 1482 C CA . ILE A 1 245 ? 148.126 129.174 169.765 1.00 20.22 229 ILE A CA 1
ATOM 1483 C C . ILE A 1 245 ? 149.416 129.958 169.952 1.00 26.16 229 ILE A C 1
ATOM 1484 O O . ILE A 1 245 ? 150.306 129.536 170.699 1.00 36.11 229 ILE A O 1
ATOM 1489 N N . THR A 1 246 ? 149.514 131.099 169.277 1.00 24.05 230 THR A N 1
ATOM 1490 C CA . THR A 1 246 ? 150.647 132.002 169.400 1.00 25.90 230 THR A CA 1
ATOM 1491 C C . THR A 1 246 ? 150.154 133.431 169.592 1.00 30.09 230 THR A C 1
ATOM 1492 O O . THR A 1 246 ? 149.233 133.886 168.911 1.00 31.22 230 THR A O 1
ATOM 1496 N N . VAL A 1 247 ? 150.777 134.139 170.530 1.00 26.47 231 VAL A N 1
ATOM 1497 C CA . VAL A 1 247 ? 150.505 135.558 170.752 1.00 32.05 231 VAL A CA 1
ATOM 1498 C C . VAL A 1 247 ? 151.821 136.283 171.003 1.00 33.22 231 VAL A C 1
ATOM 1499 O O . VAL A 1 247 ? 152.801 135.652 171.417 1.00 32.03 231 VAL A O 1
ATOM 1503 N N . PRO A 1 248 ? 151.899 137.589 170.755 1.00 38.82 232 PRO A N 1
ATOM 1504 C CA . PRO A 1 248 ? 153.027 138.366 171.281 1.00 31.22 232 PRO A CA 1
ATOM 1505 C C . PRO A 1 248 ? 153.017 138.339 172.800 1.00 35.13 232 PRO A C 1
ATOM 1506 O O . PRO A 1 248 ? 151.960 138.253 173.427 1.00 40.52 232 PRO A O 1
ATOM 1510 N N . ALA A 1 249 ? 154.208 138.418 173.392 1.00 33.60 233 ALA A N 1
ATOM 1511 C CA . ALA A 1 249 ? 154.375 138.142 174.814 1.00 30.36 233 ALA A CA 1
ATOM 1512 C C . ALA A 1 249 ? 153.663 139.158 175.697 1.00 35.83 233 ALA A C 1
ATOM 1513 O O . ALA A 1 249 ? 153.500 138.928 176.898 1.00 45.94 233 ALA A O 1
ATOM 1515 N N . ASN A 1 250 ? 153.226 140.276 175.120 1.00 43.92 234 ASN A N 1
ATOM 1516 C CA . ASN A 1 250 ? 152.460 141.247 175.890 1.00 38.22 234 ASN A CA 1
ATOM 1517 C C . ASN A 1 250 ? 150.986 141.237 175.500 1.00 35.35 234 ASN A C 1
ATOM 1518 O O . ASN A 1 250 ? 150.283 142.225 175.735 1.00 42.53 234 ASN A O 1
ATOM 1523 N N . GLU A 1 251 ? 150.503 140.143 174.921 1.00 39.37 235 GLU A N 1
ATOM 1524 C CA . GLU A 1 251 ? 149.108 139.991 174.546 1.00 35.11 235 GLU A CA 1
ATOM 1525 C C . GLU A 1 251 ? 148.525 138.788 175.270 1.00 38.05 235 GLU A C 1
ATOM 1526 O O . GLU A 1 251 ? 149.247 137.870 175.664 1.00 47.91 235 GLU A O 1
ATOM 1532 N N . SER A 1 252 ? 147.211 138.805 175.447 1.00 43.91 236 SER A N 1
ATOM 1533 C CA . SER A 1 252 ? 146.494 137.755 176.151 1.00 35.65 236 SER A CA 1
ATOM 1534 C C . SER A 1 252 ? 145.760 136.863 175.159 1.00 36.87 236 SER A C 1
ATOM 1535 O O . SER A 1 252 ? 145.185 137.333 174.175 1.00 47.44 236 SER A O 1
ATOM 1538 N N . ILE A 1 253 ? 145.790 135.556 175.427 1.00 32.91 237 ILE A N 1
ATOM 1539 C CA . ILE A 1 253 ? 145.060 134.590 174.617 1.00 33.50 237 ILE A CA 1
ATOM 1540 C C . ILE A 1 253 ? 143.587 134.532 174.976 1.00 30.53 237 ILE A C 1
ATOM 1541 O O . ILE A 1 253 ? 142.808 133.894 174.258 1.00 39.22 237 ILE A O 1
ATOM 1546 N N . TYR A 1 254 ? 143.195 135.234 176.021 1.00 32.11 238 TYR A N 1
ATOM 1547 C CA . TYR A 1 254 ? 141.865 135.220 176.547 1.00 33.44 238 TYR A CA 1
ATOM 1548 C C . TYR A 1 254 ? 141.124 136.482 176.407 1.00 34.67 238 TYR A C 1
ATOM 1549 O O . TYR A 1 254 ? 140.059 136.448 176.158 1.00 41.74 238 TYR A O 1
ATOM 1558 N N . ASP A 1 255 ? 141.756 137.607 176.477 1.00 46.35 239 ASP A N 1
ATOM 1559 C CA . ASP A 1 255 ? 141.073 138.921 176.463 1.00 47.74 239 ASP A CA 1
ATOM 1560 C C . ASP A 1 255 ? 141.325 139.737 175.356 1.00 46.93 239 ASP A C 1
ATOM 1561 O O . ASP A 1 255 ? 142.281 139.614 174.790 1.00 52.78 239 ASP A O 1
ATOM 1566 N N . ARG A 1 256 ? 140.541 140.743 175.178 1.00 60.54 240 ARG A N 1
ATOM 1567 C CA . ARG A 1 256 ? 140.779 141.730 174.131 1.00 65.86 240 ARG A CA 1
ATOM 1568 C C . ARG A 1 256 ? 141.627 142.901 174.864 1.00 68.81 240 ARG A C 1
ATOM 1569 O O . ARG A 1 256 ? 141.480 143.127 176.023 1.00 67.89 240 ARG A O 1
ATOM 1577 N N . SER A 1 257 ? 142.626 143.529 174.273 1.00 76.90 241 SER A N 1
ATOM 1578 C CA . SER A 1 257 ? 143.349 144.647 175.001 1.00 80.11 241 SER A CA 1
ATOM 1579 C C . SER A 1 257 ? 142.494 145.860 175.511 1.00 82.00 241 SER A C 1
ATOM 1580 O O . SER A 1 257 ? 142.552 146.182 176.632 1.00 79.00 241 SER A O 1
ATOM 1583 N N . VAL A 1 258 ? 141.677 146.422 174.629 1.00 87.00 242 VAL A N 1
ATOM 1584 C CA . VAL A 1 258 ? 140.647 147.449 174.685 1.00 84.93 242 VAL A CA 1
ATOM 1585 C C . VAL A 1 258 ? 139.440 146.885 173.954 1.00 84.46 242 VAL A C 1
ATOM 1586 O O . VAL A 1 258 ? 139.478 145.777 173.418 1.00 83.43 242 VAL A O 1
ATOM 1590 N N . ILE A 1 259 ? 138.345 147.642 173.945 1.00 85.10 243 ILE A N 1
ATOM 1591 C CA . ILE A 1 259 ? 137.227 147.151 173.229 1.00 85.65 243 ILE A CA 1
ATOM 1592 C C . ILE A 1 259 ? 137.012 147.369 171.695 1.00 84.01 243 ILE A C 1
ATOM 1593 O O . ILE A 1 259 ? 136.271 146.647 171.018 1.00 83.15 243 ILE A O 1
ATOM 1598 N N . SER A 1 260 ? 137.723 148.358 171.158 1.00 84.65 244 SER A N 1
ATOM 1599 C CA . SER A 1 260 ? 138.045 148.441 169.769 1.00 83.57 244 SER A CA 1
ATOM 1600 C C . SER A 1 260 ? 139.460 148.022 169.473 1.00 83.82 244 SER A C 1
ATOM 1601 O O . SER A 1 260 ? 140.397 148.774 169.756 1.00 86.16 244 SER A O 1
ATOM 1604 N N . ASP A 1 261 ? 139.615 146.824 168.894 1.00 83.58 245 ASP A N 1
ATOM 1605 C CA . ASP A 1 261 ? 140.872 146.099 168.706 1.00 86.26 245 ASP A CA 1
ATOM 1606 C C . ASP A 1 261 ? 140.907 145.996 167.189 1.00 85.95 245 ASP A C 1
ATOM 1607 O O . ASP A 1 261 ? 141.608 146.766 166.524 1.00 83.93 245 ASP A O 1
ATOM 1612 N N . LYS A 1 262 ? 140.168 145.018 166.661 1.00 85.35 246 LYS A N 1
ATOM 1613 C CA . LYS A 1 262 ? 140.214 144.576 165.270 1.00 86.80 246 LYS A CA 1
ATOM 1614 C C . LYS A 1 262 ? 141.659 144.301 164.867 1.00 83.70 246 LYS A C 1
ATOM 1615 O O . LYS A 1 262 ? 142.006 144.384 163.684 1.00 81.34 246 LYS A O 1
ATOM 1621 N N . THR A 1 263 ? 142.501 143.961 165.841 1.00 74.77 247 THR A N 1
ATOM 1622 C CA . THR A 1 263 ? 143.878 143.575 165.562 1.00 72.44 247 THR A CA 1
ATOM 1623 C C . THR A 1 263 ? 143.989 142.057 165.574 1.00 69.51 247 THR A C 1
ATOM 1624 O O . THR A 1 263 ? 143.606 141.408 166.551 1.00 71.62 247 THR A O 1
ATOM 1628 N N . HIS A 1 264 ? 144.507 141.481 164.488 1.00 52.81 248 HIS A N 1
ATOM 1629 C CA . HIS A 1 264 ? 144.710 140.049 164.382 1.00 48.53 248 HIS A CA 1
ATOM 1630 C C . HIS A 1 264 ? 146.180 139.655 164.531 1.00 51.33 248 HIS A C 1
ATOM 1631 O O . HIS A 1 264 ? 146.916 139.492 163.562 1.00 61.45 248 HIS A O 1
ATOM 1638 N N . ASN A 1 265 ? 146.616 139.482 165.777 1.00 39.44 249 ASN A N 1
ATOM 1639 C CA . ASN A 1 265 ? 147.977 139.061 166.073 1.00 36.82 249 ASN A CA 1
ATOM 1640 C C . ASN A 1 265 ? 148.041 137.696 166.737 1.00 35.00 249 ASN A C 1
ATOM 1641 O O . ASN A 1 265 ? 149.130 137.255 167.108 1.00 49.53 249 ASN A O 1
ATOM 1646 N N . ARG A 1 266 ? 146.911 137.020 166.895 1.00 28.38 250 ARG A N 1
ATOM 1647 C CA . ARG A 1 266 ? 146.848 135.728 167.561 1.00 30.83 250 ARG A CA 1
ATOM 1648 C C . ARG A 1 266 ? 146.624 134.632 166.529 1.00 33.62 250 ARG A C 1
ATOM 1649 O O . ARG A 1 266 ? 145.708 134.724 165.707 1.00 41.81 250 ARG A O 1
ATOM 1657 N N . ARG A 1 267 ? 147.464 133.604 166.573 1.00 29.36 251 ARG A N 1
ATOM 1658 C CA . ARG A 1 267 ? 147.352 132.451 165.690 1.00 27.30 251 ARG A CA 1
ATOM 1659 C C . ARG A 1 267 ? 146.615 131.334 166.412 1.00 26.09 251 ARG A C 1
ATOM 1660 O O . ARG A 1 267 ? 146.967 130.987 167.541 1.00 38.78 251 ARG A O 1
ATOM 1668 N N . VAL A 1 268 ? 145.594 130.782 165.767 1.00 23.39 252 VAL A N 1
ATOM 1669 C CA . VAL A 1 268 ? 144.911 129.588 166.253 1.00 28.91 252 VAL A CA 1
ATOM 1670 C C . VAL A 1 268 ? 144.904 128.583 165.112 1.00 30.04 252 VAL A C 1
ATOM 1671 O O . VAL A 1 268 ? 144.243 128.805 164.090 1.00 35.56 252 VAL A O 1
ATOM 1675 N N . LEU A 1 269 ? 145.626 127.479 165.284 1.00 20.87 253 LEU A N 1
ATOM 1676 C CA . LEU A 1 269 ? 145.778 126.460 164.249 1.00 23.05 253 LEU A CA 1
ATOM 1677 C C . LEU A 1 269 ? 145.295 125.119 164.781 1.00 25.65 253 LEU A C 1
ATOM 1678 O O . LEU A 1 269 ? 145.957 124.504 165.622 1.00 36.16 253 LEU A O 1
ATOM 1683 N N . SER A 1 270 ? 144.150 124.665 164.286 1.00 25.31 254 SER A N 1
ATOM 1684 C CA . SER A 1 270 ? 143.714 123.303 164.543 1.00 23.69 254 SER A CA 1
ATOM 1685 C C . SER A 1 270 ? 144.580 122.322 163.761 1.00 29.48 254 SER A C 1
ATOM 1686 O O . SER A 1 270 ? 144.903 122.552 162.593 1.00 39.92 254 SER A O 1
ATOM 1689 N N . PHE A 1 271 ? 144.968 121.227 164.408 1.00 21.78 255 PHE A N 1
ATOM 1690 C CA . PHE A 1 271 ? 145.801 120.235 163.747 1.00 22.88 255 PHE A CA 1
ATOM 1691 C C . PHE A 1 271 ? 145.553 118.865 164.359 1.00 23.28 255 PHE A C 1
ATOM 1692 O O . PHE A 1 271 ? 145.056 118.737 165.479 1.00 26.61 255 PHE A O 1
ATOM 1700 N N . THR A 1 272 ? 145.893 117.833 163.588 1.00 27.40 256 THR A N 1
ATOM 1701 C CA . THR A 1 272 ? 145.888 116.464 164.085 1.00 27.54 256 THR A CA 1
ATOM 1702 C C . THR A 1 272 ? 147.280 115.850 164.007 1.00 29.86 256 THR A C 1
ATOM 1703 O O . THR A 1 272 ? 147.810 115.373 165.013 1.00 37.87 256 THR A O 1
ATOM 1707 N N . LYS A 1 273 ? 147.890 115.877 162.821 1.00 38.16 257 LYS A N 1
ATOM 1708 C CA . LYS A 1 273 ? 149.171 115.221 162.594 1.00 33.88 257 LYS A CA 1
ATOM 1709 C C . LYS A 1 273 ? 150.331 116.182 162.375 1.00 30.17 257 LYS A C 1
ATOM 1710 O O . LYS A 1 273 ? 151.477 115.803 162.629 1.00 33.75 257 LYS A O 1
ATOM 1716 N N . ARG A 1 274 ? 150.076 117.399 161.907 1.00 22.47 258 ARG A N 1
ATOM 1717 C CA . ARG A 1 274 ? 151.167 118.317 161.619 1.00 23.49 258 ARG A CA 1
ATOM 1718 C C . ARG A 1 274 ? 150.672 119.752 161.713 1.00 23.15 258 ARG A C 1
ATOM 1719 O O . ARG A 1 274 ? 149.554 120.059 161.295 1.00 30.65 258 ARG A O 1
ATOM 1727 N N . ALA A 1 275 ? 151.520 120.620 162.257 1.00 25.44 259 ALA A N 1
ATOM 1728 C CA . ALA A 1 275 ? 151.271 122.052 162.283 1.00 20.68 259 ALA A CA 1
ATOM 1729 C C . ALA A 1 275 ? 152.586 122.781 162.061 1.00 19.69 259 ALA A C 1
ATOM 1730 O O . ALA A 1 275 ? 153.639 122.323 162.510 1.00 33.62 259 ALA A O 1
ATOM 1732 N N . ASP A 1 276 ? 152.521 123.906 161.355 1.00 30.38 260 ASP A N 1
ATOM 1733 C CA . ASP A 1 276 ? 153.691 124.712 161.038 1.00 25.01 260 ASP A CA 1
ATOM 1734 C C . ASP A 1 276 ? 153.386 126.179 161.283 1.00 27.30 260 ASP A C 1
ATOM 1735 O O . ASP A 1 276 ? 152.327 126.671 160.888 1.00 43.91 260 ASP A O 1
ATOM 1740 N N . ILE A 1 277 ? 154.317 126.878 161.923 1.00 26.84 261 ILE A N 1
ATOM 1741 C CA . ILE A 1 277 ? 154.255 128.329 162.028 1.00 29.30 261 ILE A CA 1
ATOM 1742 C C . ILE A 1 277 ? 155.630 128.898 161.712 1.00 25.45 261 ILE A C 1
ATOM 1743 O O . ILE A 1 277 ? 156.660 128.367 162.135 1.00 27.15 261 ILE A O 1
ATOM 1748 N N . PHE A 1 278 ? 155.632 129.989 160.955 1.00 30.97 262 PHE A N 1
ATOM 1749 C CA . PHE A 1 278 ? 156.849 130.643 160.498 1.00 29.62 262 PHE A CA 1
ATOM 1750 C C . PHE A 1 278 ? 156.838 132.073 161.012 1.00 24.65 262 PHE A C 1
ATOM 1751 O O . PHE A 1 278 ? 155.933 132.844 160.682 1.00 26.94 262 PHE A O 1
ATOM 1759 N N . PHE A 1 279 ? 157.831 132.421 161.825 1.00 31.15 263 PHE A N 1
ATOM 1760 C CA . PHE A 1 279 ? 158.023 133.790 162.286 1.00 25.90 263 PHE A CA 1
ATOM 1761 C C . PHE A 1 279 ? 158.976 134.494 161.330 1.00 31.68 263 PHE A C 1
ATOM 1762 O O . PHE A 1 279 ? 160.181 134.227 161.338 1.00 41.86 263 PHE A O 1
ATOM 1770 N N . THR A 1 280 ? 158.437 135.392 160.515 1.00 33.21 264 THR A N 1
ATOM 1771 C CA . THR A 1 280 ? 159.238 136.105 159.536 1.00 31.51 264 THR A CA 1
ATOM 1772 C C . THR A 1 280 ? 160.058 137.204 160.210 1.00 34.17 264 THR A C 1
ATOM 1773 O O . THR A 1 280 ? 159.915 137.481 161.402 1.00 44.63 264 THR A O 1
ATOM 1777 N N . GLU A 1 281 ? 160.942 137.824 159.427 1.00 43.05 265 GLU A N 1
ATOM 1778 C CA . GLU A 1 281 ? 161.748 138.924 159.948 1.00 41.04 265 GLU A CA 1
ATOM 1779 C C . GLU A 1 281 ? 160.883 140.104 160.365 1.00 40.82 265 GLU A C 1
ATOM 1780 O O . GLU A 1 281 ? 161.138 140.725 161.402 1.00 49.03 265 GLU A O 1
ATOM 1786 N N . THR A 1 282 ? 159.862 140.429 159.570 1.00 34.08 266 THR A N 1
ATOM 1787 C CA . THR A 1 282 ? 159.015 141.577 159.869 1.00 36.98 266 THR A CA 1
ATOM 1788 C C . THR A 1 282 ? 158.252 141.383 161.175 1.00 44.23 266 THR A C 1
ATOM 1789 O O . THR A 1 282 ? 158.213 142.288 162.018 1.00 46.86 266 THR A O 1
ATOM 1793 N N . GLU A 1 283 ? 157.650 140.208 161.365 1.00 39.93 267 GLU A N 1
ATOM 1794 C CA . GLU A 1 283 ? 156.877 139.948 162.576 1.00 39.54 267 GLU A CA 1
ATOM 1795 C C . GLU A 1 283 ? 157.754 139.995 163.820 1.00 38.96 267 GLU A C 1
ATOM 1796 O O . GLU A 1 283 ? 157.379 140.598 164.836 1.00 38.99 267 GLU A O 1
ATOM 1802 N N . ILE A 1 284 ? 158.928 139.367 163.754 1.00 36.67 268 ILE A N 1
ATOM 1803 C CA . ILE A 1 284 ? 159.858 139.390 164.874 1.00 34.81 268 ILE A CA 1
ATOM 1804 C C . ILE A 1 284 ? 160.306 140.814 165.161 1.00 40.87 268 ILE A C 1
ATOM 1805 O O . ILE A 1 284 ? 160.448 141.212 166.323 1.00 43.66 268 ILE A O 1
ATOM 1810 N N . SER A 1 285 ? 160.520 141.610 164.113 1.00 44.64 269 SER A N 1
ATOM 1811 C CA . SER A 1 285 ? 160.905 143.002 164.314 1.00 39.32 269 SER A CA 1
ATOM 1812 C C . SER A 1 285 ? 159.792 143.794 164.992 1.00 41.63 269 SER A C 1
ATOM 1813 O O . SER A 1 285 ? 160.069 144.693 165.794 1.00 46.64 269 SER A O 1
ATOM 1816 N N . MET A 1 286 ? 158.529 143.488 164.683 1.00 41.38 270 MET A N 1
ATOM 1817 C CA . MET A 1 286 ? 157.442 144.181 165.374 1.00 40.37 270 MET A CA 1
ATOM 1818 C C . MET A 1 286 ? 157.348 143.777 166.842 1.00 44.48 270 MET A C 1
ATOM 1819 O O . MET A 1 286 ? 157.213 144.640 167.714 1.00 55.16 270 MET A O 1
ATOM 1824 N N . PHE A 1 287 ? 157.401 142.479 167.143 1.00 44.32 271 PHE A N 1
ATOM 1825 C CA . PHE A 1 287 ? 156.989 142.054 168.482 1.00 35.53 271 PHE A CA 1
ATOM 1826 C C . PHE A 1 287 ? 158.117 141.558 169.377 1.00 42.20 271 PHE A C 1
ATOM 1827 O O . PHE A 1 287 ? 158.079 141.807 170.583 1.00 48.35 271 PHE A O 1
ATOM 1835 N N . LYS A 1 288 ? 159.086 140.818 168.834 1.00 43.81 272 LYS A N 1
ATOM 1836 C CA . LYS A 1 288 ? 160.326 140.439 169.515 1.00 43.31 272 LYS A CA 1
ATOM 1837 C C . LYS A 1 288 ? 160.171 139.380 170.603 1.00 44.21 272 LYS A C 1
ATOM 1838 O O . LYS A 1 288 ? 161.178 138.879 171.111 1.00 49.94 272 LYS A O 1
ATOM 1844 N N . SER A 1 289 ? 158.945 139.007 170.960 1.00 41.68 273 SER A N 1
ATOM 1845 C CA . SER A 1 289 ? 158.735 138.001 171.994 1.00 33.52 273 SER A CA 1
ATOM 1846 C C . SER A 1 289 ? 157.344 137.411 171.846 1.00 34.86 273 SER A C 1
ATOM 1847 O O . SER A 1 289 ? 156.382 138.134 171.583 1.00 36.84 273 SER A O 1
ATOM 1850 N N . PHE A 1 290 ? 157.247 136.094 172.016 1.00 24.80 274 PHE A N 1
ATOM 1851 C CA . PHE A 1 290 ? 156.018 135.366 171.747 1.00 27.07 274 PHE A CA 1
ATOM 1852 C C . PHE A 1 290 ? 155.849 134.250 172.765 1.00 29.23 274 PHE A C 1
ATOM 1853 O O . PHE A 1 290 ? 156.824 133.736 173.314 1.00 36.35 274 PHE A O 1
ATOM 1861 N N . ARG A 1 291 ? 154.596 133.881 173.006 1.00 27.12 275 ARG A N 1
ATOM 1862 C CA . ARG A 1 291 ? 154.251 132.703 173.785 1.00 28.66 275 ARG A CA 1
ATOM 1863 C C . ARG A 1 291 ? 153.507 131.716 172.898 1.00 21.32 275 ARG A C 1
ATOM 1864 O O . ARG A 1 291 ? 152.634 132.103 172.118 1.00 31.04 275 ARG A O 1
ATOM 1872 N N . ILE A 1 292 ? 153.862 130.440 173.014 1.00 22.48 276 ILE A N 1
ATOM 1873 C CA . ILE A 1 292 ? 153.304 129.386 172.178 1.00 23.49 276 ILE A CA 1
ATOM 1874 C C . ILE A 1 292 ? 152.632 128.361 173.078 1.00 19.15 276 ILE A C 1
ATOM 1875 O O . ILE A 1 292 ? 153.246 127.868 174.029 1.00 24.27 276 ILE A O 1
ATOM 1880 N N . PHE A 1 293 ? 151.380 128.035 172.773 1.00 20.22 277 PHE A N 1
ATOM 1881 C CA . PHE A 1 293 ? 150.598 127.101 173.567 1.00 21.29 277 PHE A CA 1
ATOM 1882 C C . PHE A 1 293 ? 150.034 126.002 172.682 1.00 20.60 277 PHE A C 1
ATOM 1883 O O . PHE A 1 293 ? 149.719 126.224 171.512 1.00 31.18 277 PHE A O 1
ATOM 1891 N N . VAL A 1 294 ? 149.899 124.813 173.261 1.00 20.55 278 VAL A N 1
ATOM 1892 C CA . VAL A 1 294 ? 149.181 123.703 172.649 1.00 24.47 278 VAL A CA 1
ATOM 1893 C C . VAL A 1 294 ? 148.100 123.253 173.620 1.00 8.76 278 VAL A C 1
ATOM 1894 O O . VAL A 1 294 ? 148.366 123.083 174.814 1.00 26.19 278 VAL A O 1
ATOM 1898 N N . PHE A 1 295 ? 146.885 123.070 173.113 1.00 26.12 279 PHE A N 1
ATOM 1899 C CA . PHE A 1 295 ? 145.767 122.598 173.915 1.00 21.56 279 PHE A CA 1
ATOM 1900 C C . PHE A 1 295 ? 145.081 121.439 173.214 1.00 26.37 279 PHE A C 1
ATOM 1901 O O . PHE A 1 295 ? 145.056 121.364 171.985 1.00 37.51 279 PHE A O 1
ATOM 1909 N N . ILE A 1 296 ? 144.521 120.534 174.012 1.00 31.83 280 ILE A N 1
ATOM 1910 C CA . ILE A 1 296 ? 143.551 119.583 173.492 1.00 31.15 280 ILE A CA 1
ATOM 1911 C C . ILE A 1 296 ? 142.256 120.326 173.200 1.00 30.89 280 ILE A C 1
ATOM 1912 O O . ILE A 1 296 ? 141.744 121.066 174.050 1.00 41.11 280 ILE A O 1
ATOM 1917 N N . ALA A 1 297 ? 141.733 120.156 171.991 1.00 39.83 281 ALA A N 1
ATOM 1918 C CA . ALA A 1 297 ? 140.511 120.839 171.593 1.00 45.43 281 ALA A CA 1
ATOM 1919 C C . ALA A 1 297 ? 139.303 120.055 172.087 1.00 45.95 281 ALA A C 1
ATOM 1920 O O . ALA A 1 297 ? 139.118 118.904 171.672 1.00 52.53 281 ALA A O 1
ATOM 1922 N N . PRO A 1 298 ? 138.471 120.622 172.966 1.00 56.34 282 PRO A N 1
ATOM 1923 C CA . PRO A 1 298 ? 137.317 119.859 173.482 1.00 61.19 282 PRO A CA 1
ATOM 1924 C C . PRO A 1 298 ? 136.341 119.419 172.403 1.00 61.72 282 PRO A C 1
ATOM 1925 O O . PRO A 1 298 ? 135.716 118.359 172.527 1.00 62.60 282 PRO A O 1
ATOM 1929 N N . ASP A 1 299 ? 136.179 120.214 171.353 1.00 65.90 283 ASP A N 1
ATOM 1930 C CA . ASP A 1 299 ? 135.292 119.881 170.249 1.00 68.18 283 ASP A CA 1
ATOM 1931 C C . ASP A 1 299 ? 136.103 119.727 168.969 1.00 70.89 283 ASP A C 1
ATOM 1932 O O . ASP A 1 299 ? 136.954 120.567 168.662 1.00 72.40 283 ASP A O 1
ATOM 1937 N N . ASP A 1 300 ? 135.838 118.654 168.227 1.00 70.33 284 ASP A N 1
ATOM 1938 C CA . ASP A 1 300 ? 136.515 118.433 166.957 1.00 70.81 284 ASP A CA 1
ATOM 1939 C C . ASP A 1 300 ? 135.935 119.347 165.886 1.00 74.68 284 ASP A C 1
ATOM 1940 O O . ASP A 1 300 ? 135.329 118.876 164.919 1.00 76.69 284 ASP A O 1
ATOM 1945 N N . SER A 1 301 ? 136.122 120.658 166.046 1.00 71.38 285 SER A N 1
ATOM 1946 C CA . SER A 1 301 ? 135.487 121.615 165.148 1.00 73.13 285 SER A CA 1
ATOM 1947 C C . SER A 1 301 ? 136.277 121.791 163.857 1.00 74.38 285 SER A C 1
ATOM 1948 O O . SER A 1 301 ? 135.717 121.664 162.762 1.00 72.76 285 SER A O 1
ATOM 1951 N N . GLY A 1 302 ? 137.571 122.084 163.963 1.00 63.98 286 GLY A N 1
ATOM 1952 C CA . GLY A 1 302 ? 138.400 122.273 162.791 1.00 59.08 286 GLY A CA 1
ATOM 1953 C C . GLY A 1 302 ? 139.117 121.007 162.375 1.00 59.84 286 GLY A C 1
ATOM 1954 O O . GLY A 1 302 ? 140.067 121.054 161.589 1.00 57.86 286 GLY A O 1
ATOM 1955 N N . CYS A 1 303 ? 138.670 119.868 162.902 1.00 56.85 287 CYS A N 1
ATOM 1956 C CA . CYS A 1 303 ? 139.275 118.581 162.589 1.00 55.62 287 CYS A CA 1
ATOM 1957 C C . CYS A 1 303 ? 138.315 117.569 161.986 1.00 60.69 287 CYS A C 1
ATOM 1958 O O . CYS A 1 303 ? 138.734 116.810 161.104 1.00 62.99 287 CYS A O 1
ATOM 1961 N N . SER A 1 304 ? 137.058 117.530 162.412 1.00 66.91 288 SER A N 1
ATOM 1962 C CA . SER A 1 304 ? 136.101 116.552 161.907 1.00 69.25 288 SER A CA 1
ATOM 1963 C C . SER A 1 304 ? 134.680 116.914 162.322 1.00 70.52 288 SER A C 1
ATOM 1964 O O . SER A 1 304 ? 133.994 117.668 161.632 1.00 70.78 288 SER A O 1
ATOM 1967 N N . SER A 1 311 ? 133.303 113.336 174.478 1.00 85.98 295 SER A N 1
ATOM 1968 C CA . SER A 1 311 ? 134.054 112.240 175.077 1.00 89.25 295 SER A CA 1
ATOM 1969 C C . SER A 1 311 ? 135.551 112.511 175.006 1.00 89.13 295 SER A C 1
ATOM 1970 O O . SER A 1 311 ? 136.128 112.558 173.920 1.00 87.33 295 SER A O 1
ATOM 1973 N N . PHE A 1 312 ? 136.180 112.688 176.166 1.00 85.35 296 PHE A N 1
ATOM 1974 C CA . PHE A 1 312 ? 137.608 112.969 176.209 1.00 84.62 296 PHE A CA 1
ATOM 1975 C C . PHE A 1 312 ? 138.327 111.923 177.048 1.00 83.45 296 PHE A C 1
ATOM 1976 O O . PHE A 1 312 ? 137.918 110.762 177.131 1.00 82.96 296 PHE A O 1
ATOM 1984 N N . ASN A 1 313 ? 139.384 112.396 177.708 1.00 74.20 297 ASN A N 1
ATOM 1985 C CA . ASN A 1 313 ? 140.408 111.654 178.433 1.00 72.65 297 ASN A CA 1
ATOM 1986 C C . ASN A 1 313 ? 141.549 111.109 177.591 1.00 73.76 297 ASN A C 1
ATOM 1987 O O . ASN A 1 313 ? 142.197 110.120 177.950 1.00 73.47 297 ASN A O 1
ATOM 1989 N N . GLU A 1 314 ? 141.786 111.764 176.458 1.00 64.01 298 GLU A N 1
ATOM 1990 C CA . GLU A 1 314 ? 142.756 111.255 175.468 1.00 62.09 298 GLU A CA 1
ATOM 1991 C C . GLU A 1 314 ? 144.088 111.785 175.990 1.00 60.30 298 GLU A C 1
ATOM 1992 O O . GLU A 1 314 ? 144.163 112.764 176.736 1.00 65.76 298 GLU A O 1
ATOM 1994 N N . LYS A 1 315 ? 145.151 111.101 175.582 1.00 43.07 299 LYS A N 1
ATOM 1995 C CA . LYS A 1 315 ? 146.526 111.509 175.814 1.00 42.32 299 LYS A CA 1
ATOM 1996 C C . LYS A 1 315 ? 147.003 111.611 174.390 1.00 46.17 299 LYS A C 1
ATOM 1997 O O . LYS A 1 315 ? 146.775 110.684 173.605 1.00 57.21 299 LYS A O 1
ATOM 1999 N N . LYS A 1 316 ? 147.656 112.711 174.044 1.00 37.95 300 LYS A N 1
ATOM 2000 C CA . LYS A 1 316 ? 148.110 112.958 172.685 1.00 37.66 300 LYS A CA 1
ATOM 2001 C C . LYS A 1 316 ? 149.602 113.237 172.782 1.00 32.96 300 LYS A C 1
ATOM 2002 O O . LYS A 1 316 ? 150.041 114.041 173.606 1.00 41.83 300 LYS A O 1
ATOM 2008 N N . LYS A 1 317 ? 150.375 112.555 171.946 1.00 40.32 301 LYS A N 1
ATOM 2009 C CA . LYS A 1 317 ? 151.824 112.684 171.914 1.00 32.63 301 LYS A CA 1
ATOM 2010 C C . LYS A 1 317 ? 152.237 113.612 170.780 1.00 35.65 301 LYS A C 1
ATOM 2011 O O . LYS A 1 317 ? 151.755 113.481 169.652 1.00 41.63 301 LYS A O 1
ATOM 2017 N N . ILE A 1 318 ? 153.125 114.554 171.084 1.00 25.34 302 ILE A N 1
ATOM 2018 C CA . ILE A 1 318 ? 153.547 115.558 170.113 1.00 33.02 302 ILE A CA 1
ATOM 2019 C C . ILE A 1 318 ? 155.061 115.692 170.170 1.00 31.55 302 ILE A C 1
ATOM 2020 O O . ILE A 1 318 ? 155.652 115.756 171.250 1.00 33.66 302 ILE A O 1
ATOM 2025 N N . SER A 1 319 ? 155.686 115.735 168.999 1.00 28.04 303 SER A N 1
ATOM 2026 C CA . SER A 1 319 ? 157.107 116.012 168.875 1.00 29.32 303 SER A CA 1
ATOM 2027 C C . SER A 1 319 ? 157.286 117.380 168.238 1.00 25.92 303 SER A C 1
ATOM 2028 O O . SER A 1 319 ? 156.615 117.712 167.259 1.00 34.88 303 SER A O 1
ATOM 2031 N N . PHE A 1 320 ? 158.182 118.176 168.805 1.00 27.63 304 PHE A N 1
ATOM 2032 C CA . PHE A 1 320 ? 158.409 119.538 168.354 1.00 29.94 304 PHE A CA 1
ATOM 2033 C C . PHE A 1 320 ? 159.753 119.640 167.647 1.00 31.25 304 PHE A C 1
ATOM 2034 O O . PHE A 1 320 ? 160.658 118.836 167.876 1.00 40.76 304 PHE A O 1
ATOM 2042 N N . GLU A 1 321 ? 159.866 120.636 166.773 1.00 37.06 305 GLU A N 1
ATOM 2043 C CA . GLU A 1 321 ? 161.097 120.911 166.042 1.00 31.47 305 GLU A CA 1
ATOM 2044 C C . GLU A 1 321 ? 161.209 122.415 165.861 1.00 31.74 305 GLU A C 1
ATOM 2045 O O . GLU A 1 321 ? 160.374 123.022 165.185 1.00 40.87 305 GLU A O 1
ATOM 2051 N N . PHE A 1 322 ? 162.221 123.017 166.477 1.00 34.64 306 PHE A N 1
ATOM 2052 C CA . PHE A 1 322 ? 162.414 124.461 166.461 1.00 30.36 306 PHE A CA 1
ATOM 2053 C C . PHE A 1 322 ? 163.671 124.782 165.666 1.00 30.44 306 PHE A C 1
ATOM 2054 O O . PHE A 1 322 ? 164.731 124.209 165.926 1.00 40.75 306 PHE A O 1
ATOM 2062 N N . LYS A 1 323 ? 163.558 125.694 164.703 1.00 35.26 307 LYS A N 1
ATOM 2063 C CA . LYS A 1 323 ? 164.677 126.014 163.824 1.00 35.70 307 LYS A CA 1
ATOM 2064 C C . LYS A 1 323 ? 164.858 127.520 163.731 1.00 32.99 307 LYS A C 1
ATOM 2065 O O . LYS A 1 323 ? 163.899 128.244 163.457 1.00 35.42 307 LYS A O 1
ATOM 2071 N N . LYS A 1 324 ? 166.085 127.984 163.959 1.00 40.03 308 LYS A N 1
ATOM 2072 C CA . LYS A 1 324 ? 166.475 129.333 163.573 1.00 40.79 308 LYS A CA 1
ATOM 2073 C C . LYS A 1 324 ? 166.832 129.338 162.094 1.00 43.54 308 LYS A C 1
ATOM 2074 O O . LYS A 1 324 ? 167.525 128.437 161.614 1.00 46.72 308 LYS A O 1
ATOM 2080 N N . LEU A 1 325 ? 166.368 130.351 161.371 1.00 39.93 309 LEU A N 1
ATOM 2081 C CA . LEU A 1 325 ? 166.590 130.433 159.938 1.00 39.87 309 LEU A CA 1
ATOM 2082 C C . LEU A 1 325 ? 167.294 131.734 159.582 1.00 41.63 309 LEU A C 1
ATOM 2083 O O . LEU A 1 325 ? 167.138 132.758 160.251 1.00 45.67 309 LEU A O 1
ATOM 2088 N N . GLU A 1 326 ? 168.078 131.676 158.511 1.00 49.84 310 GLU A N 1
ATOM 2089 C CA . GLU A 1 326 ? 168.725 132.842 157.935 1.00 49.02 310 GLU A CA 1
ATOM 2090 C C . GLU A 1 326 ? 168.288 132.968 156.484 1.00 50.68 310 GLU A C 1
ATOM 2091 O O . GLU A 1 326 ? 167.788 132.017 155.880 1.00 49.70 310 GLU A O 1
ATOM 2097 N N . ASN A 1 327 ? 168.465 134.162 155.929 1.00 47.61 311 ASN A N 1
ATOM 2098 C CA . ASN A 1 327 ? 168.145 134.381 154.528 1.00 43.53 311 ASN A CA 1
ATOM 2099 C C . ASN A 1 327 ? 169.027 133.503 153.651 1.00 46.13 311 ASN A C 1
ATOM 2100 O O . ASN A 1 327 ? 170.244 133.433 153.836 1.00 46.62 311 ASN A O 1
ATOM 2105 N N . GLN A 1 328 ? 168.405 132.823 152.693 1.00 50.41 312 GLN A N 1
ATOM 2106 C CA . GLN A 1 328 ? 169.110 131.866 151.858 1.00 50.57 312 GLN A CA 1
ATOM 2107 C C . GLN A 1 328 ? 168.905 132.207 150.394 1.00 48.77 312 GLN A C 1
ATOM 2108 O O . GLN A 1 328 ? 167.787 132.503 149.965 1.00 48.74 312 GLN A O 1
ATOM 2114 N N . SER A 1 329 ? 169.993 132.173 149.640 1.00 51.23 313 SER A N 1
ATOM 2115 C CA . SER A 1 329 ? 169.945 132.249 148.190 1.00 54.58 313 SER A CA 1
ATOM 2116 C C . SER A 1 329 ? 170.192 130.861 147.623 1.00 54.81 313 SER A C 1
ATOM 2117 O O . SER A 1 329 ? 171.321 130.363 147.643 1.00 63.46 313 SER A O 1
ATOM 2120 N N . TYR A 1 330 ? 169.132 130.239 147.119 1.00 27.42 314 TYR A N 1
ATOM 2121 C CA . TYR A 1 330 ? 169.207 128.863 146.640 1.00 38.90 314 TYR A CA 1
ATOM 2122 C C . TYR A 1 330 ? 169.889 128.842 145.272 1.00 40.22 314 TYR A C 1
ATOM 2123 O O . TYR A 1 330 ? 169.301 128.508 144.246 1.00 45.32 314 TYR A O 1
ATOM 2132 N N . ALA A 1 331 ? 171.169 129.222 145.285 1.00 44.01 315 ALA A N 1
ATOM 2133 C CA . ALA A 1 331 ? 171.909 129.401 144.042 1.00 37.90 315 ALA A CA 1
ATOM 2134 C C . ALA A 1 331 ? 172.117 128.088 143.302 1.00 38.91 315 ALA A C 1
ATOM 2135 O O . ALA A 1 331 ? 171.938 128.035 142.084 1.00 46.02 315 ALA A O 1
ATOM 2137 N N . VAL A 1 332 ? 172.508 127.032 144.005 1.00 34.52 316 VAL A N 1
ATOM 2138 C CA . VAL A 1 332 ? 172.784 125.748 143.366 1.00 38.48 316 VAL A CA 1
ATOM 2139 C C . VAL A 1 332 ? 171.517 125.157 142.750 1.00 42.63 316 VAL A C 1
ATOM 2140 O O . VAL A 1 332 ? 171.543 124.781 141.567 1.00 49.97 316 VAL A O 1
ATOM 2144 N N . PRO A 1 333 ? 170.396 125.041 143.479 1.00 44.44 317 PRO A N 1
ATOM 2145 C CA . PRO A 1 333 ? 169.188 124.502 142.837 1.00 41.33 317 PRO A CA 1
ATOM 2146 C C . PRO A 1 333 ? 168.681 125.360 141.696 1.00 36.63 317 PRO A C 1
ATOM 2147 O O . PRO A 1 333 ? 168.255 124.813 140.673 1.00 41.79 317 PRO A O 1
ATOM 2151 N N . THR A 1 334 ? 168.717 126.685 141.834 1.00 34.06 318 THR A N 1
ATOM 2152 C CA . THR A 1 334 ? 168.236 127.559 140.771 1.00 40.00 318 THR A CA 1
ATOM 2153 C C . THR A 1 334 ? 169.110 127.457 139.528 1.00 40.15 318 THR A C 1
ATOM 2154 O O . THR A 1 334 ? 168.597 127.411 138.405 1.00 42.69 318 THR A O 1
ATOM 2158 N N . ALA A 1 335 ? 170.431 127.413 139.712 1.00 45.89 319 ALA A N 1
ATOM 2159 C CA . ALA A 1 335 ? 171.333 127.256 138.579 1.00 42.91 319 ALA A CA 1
ATOM 2160 C C . ALA A 1 335 ? 171.131 125.912 137.894 1.00 43.07 319 ALA A C 1
ATOM 2161 O O . ALA A 1 335 ? 171.102 125.840 136.661 1.00 48.65 319 ALA A O 1
ATOM 2163 N N . LEU A 1 336 ? 170.989 124.835 138.671 1.00 42.52 320 LEU A N 1
ATOM 2164 C CA . LEU A 1 336 ? 170.732 123.535 138.066 1.00 36.78 320 LEU A CA 1
ATOM 2165 C C . LEU A 1 336 ? 169.406 123.502 137.315 1.00 38.86 320 LEU A C 1
ATOM 2166 O O . LEU A 1 336 ? 169.345 122.933 136.220 1.00 44.38 320 LEU A O 1
ATOM 2171 N N . MET A 1 337 ? 168.353 124.110 137.866 1.00 41.17 321 MET A N 1
ATOM 2172 C CA . MET A 1 337 ? 167.080 124.189 137.161 1.00 35.58 321 MET A CA 1
ATOM 2173 C C . MET A 1 337 ? 167.190 124.975 135.864 1.00 38.38 321 MET A C 1
ATOM 2174 O O . MET A 1 337 ? 166.647 124.548 134.841 1.00 39.78 321 MET A O 1
ATOM 2179 N N . MET A 1 338 ? 167.884 126.114 135.880 1.00 47.22 322 MET A N 1
ATOM 2180 C CA . MET A 1 338 ? 168.055 126.892 134.659 1.00 42.66 322 MET A CA 1
ATOM 2181 C C . MET A 1 338 ? 168.870 126.146 133.612 1.00 46.20 322 MET A C 1
ATOM 2182 O O . MET A 1 338 ? 168.553 126.218 132.420 1.00 49.86 322 MET A O 1
ATOM 2187 N N . ILE A 1 339 ? 169.915 125.432 134.034 1.00 44.98 323 ILE A N 1
ATOM 2188 C CA . ILE A 1 339 ? 170.710 124.650 133.095 1.00 42.66 323 ILE A CA 1
ATOM 2189 C C . ILE A 1 339 ? 169.873 123.532 132.490 1.00 40.91 323 ILE A C 1
ATOM 2190 O O . ILE A 1 339 ? 169.941 123.268 131.285 1.00 48.29 323 ILE A O 1
ATOM 2195 N N . PHE A 1 340 ? 169.066 122.862 133.315 1.00 41.03 324 PHE A N 1
ATOM 2196 C CA . PHE A 1 340 ? 168.201 121.801 132.814 1.00 35.85 324 PHE A CA 1
ATOM 2197 C C . PHE A 1 340 ? 167.138 122.333 131.861 1.00 45.84 324 PHE A C 1
ATOM 2198 O O . PHE A 1 340 ? 166.796 121.663 130.883 1.00 48.67 324 PHE A O 1
ATOM 2206 N N . LEU A 1 341 ? 166.596 123.517 132.132 1.00 43.85 325 LEU A N 1
ATOM 2207 C CA . LEU A 1 341 ? 165.570 124.096 131.275 1.00 37.89 325 LEU A CA 1
ATOM 2208 C C . LEU A 1 341 ? 166.132 124.653 129.977 1.00 44.68 325 LEU A C 1
ATOM 2209 O O . LEU A 1 341 ? 165.424 124.684 128.966 1.00 44.48 325 LEU A O 1
ATOM 2214 N N . THR A 1 342 ? 167.385 125.099 129.983 1.00 53.64 326 THR A N 1
ATOM 2215 C CA . THR A 1 342 ? 167.978 125.734 128.817 1.00 52.62 326 THR A CA 1
ATOM 2216 C C . THR A 1 342 ? 168.345 124.761 127.704 1.00 54.01 326 THR A C 1
ATOM 2217 O O . THR A 1 342 ? 168.069 125.054 126.536 1.00 59.71 326 THR A O 1
ATOM 2221 N N . THR A 1 343 ? 168.940 123.609 128.028 1.00 54.38 327 THR A N 1
ATOM 2222 C CA . THR A 1 343 ? 169.494 122.763 126.970 1.00 56.04 327 THR A CA 1
ATOM 2223 C C . THR A 1 343 ? 168.423 122.168 126.059 1.00 59.79 327 THR A C 1
ATOM 2224 O O . THR A 1 343 ? 168.740 121.856 124.898 1.00 62.63 327 THR A O 1
ATOM 2228 N N . PRO A 1 344 ? 167.172 121.965 126.493 1.00 59.90 328 PRO A N 1
ATOM 2229 C CA . PRO A 1 344 ? 166.111 121.654 125.525 1.00 55.74 328 PRO A CA 1
ATOM 2230 C C . PRO A 1 344 ? 165.968 122.677 124.413 1.00 60.50 328 PRO A C 1
ATOM 2231 O O . PRO A 1 344 ? 165.626 122.290 123.289 1.00 64.61 328 PRO A O 1
ATOM 2235 N N . CYS A 1 345 ? 166.216 123.962 124.683 1.00 66.13 329 CYS A N 1
ATOM 2236 C CA . CYS A 1 345 ? 166.026 125.007 123.683 1.00 65.50 329 CYS A CA 1
ATOM 2237 C C . CYS A 1 345 ? 166.972 124.872 122.500 1.00 69.59 329 CYS A C 1
ATOM 2238 O O . CYS A 1 345 ? 166.768 125.550 121.488 1.00 72.78 329 CYS A O 1
ATOM 2241 N N . LEU A 1 346 ? 167.999 124.026 122.602 1.00 72.29 330 LEU A N 1
ATOM 2242 C CA . LEU A 1 346 ? 168.912 123.806 121.490 1.00 72.77 330 LEU A CA 1
ATOM 2243 C C . LEU A 1 346 ? 168.233 123.177 120.282 1.00 75.14 330 LEU A C 1
ATOM 2244 O O . LEU A 1 346 ? 168.817 123.190 119.196 1.00 75.80 330 LEU A O 1
ATOM 2249 N N . LEU A 1 347 ? 167.030 122.616 120.442 1.00 77.70 331 LEU A N 1
ATOM 2250 C CA . LEU A 1 347 ? 166.295 122.104 119.290 1.00 77.34 331 LEU A CA 1
ATOM 2251 C C . LEU A 1 347 ? 165.779 123.234 118.407 1.00 77.74 331 LEU A C 1
ATOM 2252 O O . LEU A 1 347 ? 165.521 123.020 117.218 1.00 79.77 331 LEU A O 1
ATOM 2257 N N . PHE A 1 348 ? 165.611 124.432 118.969 1.00 76.14 332 PHE A N 1
ATOM 2258 C CA . PHE A 1 348 ? 165.188 125.575 118.167 1.00 77.11 332 PHE A CA 1
ATOM 2259 C C . PHE A 1 348 ? 166.319 126.109 117.299 1.00 80.03 332 PHE A C 1
ATOM 2260 O O . PHE A 1 348 ? 166.065 126.653 116.219 1.00 80.70 332 PHE A O 1
ATOM 2268 N N . LEU A 1 349 ? 167.565 125.974 117.759 1.00 91.70 333 LEU A N 1
ATOM 2269 C CA . LEU A 1 349 ? 168.696 126.593 117.069 1.00 94.50 333 LEU A CA 1
ATOM 2270 C C . LEU A 1 349 ? 168.893 126.094 115.642 1.00 94.70 333 LEU A C 1
ATOM 2271 O O . LEU A 1 349 ? 168.963 126.927 114.722 1.00 93.71 333 LEU A O 1
ATOM 2276 N N . PRO A 1 350 ? 168.990 124.784 115.378 1.00 98.50 334 PRO A N 1
ATOM 2277 C CA . PRO A 1 350 ? 169.454 124.367 114.045 1.00 99.65 334 PRO A CA 1
ATOM 2278 C C . PRO A 1 350 ? 168.491 124.714 112.926 1.00 98.57 334 PRO A C 1
ATOM 2279 O O . PRO A 1 350 ? 168.908 124.791 111.764 1.00 96.93 334 PRO A O 1
ATOM 2283 N N . ILE A 1 351 ? 167.217 124.926 113.233 1.00 96.82 335 ILE A N 1
ATOM 2284 C CA . ILE A 1 351 ? 166.184 125.016 112.211 1.00 97.64 335 ILE A CA 1
ATOM 2285 C C . ILE A 1 351 ? 165.503 126.377 112.208 1.00 97.06 335 ILE A C 1
ATOM 2286 O O . ILE A 1 351 ? 165.587 127.116 111.229 1.00 98.27 335 ILE A O 1
ATOM 2291 N N . VAL A 1 352 ? 164.818 126.723 113.296 1.00 91.93 336 VAL A N 1
ATOM 2292 C CA . VAL A 1 352 ? 164.007 127.936 113.304 1.00 91.64 336 VAL A CA 1
ATOM 2293 C C . VAL A 1 352 ? 164.887 129.178 113.259 1.00 93.09 336 VAL A C 1
ATOM 2294 O O . VAL A 1 352 ? 164.637 130.105 112.482 1.00 93.57 336 VAL A O 1
ATOM 2298 N N . ILE A 1 353 ? 165.930 129.214 114.087 1.00 97.33 337 ILE A N 1
ATOM 2299 C CA . ILE A 1 353 ? 166.793 130.388 114.153 1.00 98.46 337 ILE A CA 1
ATOM 2300 C C . ILE A 1 353 ? 167.664 130.501 112.905 1.00 98.53 337 ILE A C 1
ATOM 2301 O O . ILE A 1 353 ? 167.961 131.609 112.439 1.00 97.37 337 ILE A O 1
ATOM 2306 N N . ASN A 1 354 ? 168.095 129.368 112.346 1.00 103.68 338 ASN A N 1
ATOM 2307 C CA . ASN A 1 354 ? 168.935 129.417 111.153 1.00 104.18 338 ASN A CA 1
ATOM 2308 C C . ASN A 1 354 ? 168.174 129.943 109.943 1.00 103.92 338 ASN A C 1
ATOM 2309 O O . ASN A 1 354 ? 168.763 130.609 109.087 1.00 103.55 338 ASN A O 1
ATOM 2314 N N . ILE A 1 355 ? 166.873 129.659 109.847 1.00 103.72 339 ILE A N 1
ATOM 2315 C CA . ILE A 1 355 ? 166.084 130.220 108.754 1.00 103.97 339 ILE A CA 1
ATOM 2316 C C . ILE A 1 355 ? 165.984 131.734 108.894 1.00 103.58 339 ILE A C 1
ATOM 2317 O O . ILE A 1 355 ? 166.042 132.469 107.901 1.00 104.61 339 ILE A O 1
ATOM 2322 N N . ILE A 1 356 ? 165.839 132.226 110.127 1.00 100.34 340 ILE A N 1
ATOM 2323 C CA . ILE A 1 356 ? 165.852 133.666 110.367 1.00 101.68 340 ILE A CA 1
ATOM 2324 C C . ILE A 1 356 ? 167.194 134.267 109.973 1.00 103.41 340 ILE A C 1
ATOM 2325 O O . ILE A 1 356 ? 167.248 135.346 109.369 1.00 102.04 340 ILE A O 1
ATOM 2330 N N . LYS A 1 357 ? 168.294 133.593 110.315 1.00 107.61 341 LYS A N 1
ATOM 2331 C CA . LYS A 1 357 ? 169.611 134.079 109.907 1.00 108.08 341 LYS A CA 1
ATOM 2332 C C . LYS A 1 357 ? 169.748 134.109 108.388 1.00 107.86 341 LYS A C 1
ATOM 2333 O O . LYS A 1 357 ? 170.308 135.059 107.829 1.00 107.69 341 LYS A O 1
ATOM 2339 N N . ASN A 1 358 ? 169.251 133.074 107.707 1.00 109.92 342 ASN A N 1
ATOM 2340 C CA . ASN A 1 358 ? 169.343 133.021 106.252 1.00 109.77 342 ASN A CA 1
ATOM 2341 C C . ASN A 1 358 ? 168.507 134.108 105.591 1.00 110.18 342 ASN A C 1
ATOM 2342 O O . ASN A 1 358 ? 168.945 134.716 104.608 1.00 109.88 342 ASN A O 1
ATOM 2347 N N . SER A 1 359 ? 167.308 134.359 106.106 1.00 112.41 343 SER A N 1
ATOM 2348 C CA . SER A 1 359 ? 166.411 135.355 105.531 1.00 112.06 343 SER A CA 1
ATOM 2349 C C . SER A 1 359 ? 167.006 136.755 105.612 1.00 111.69 343 SER A C 1
ATOM 2350 O O . SER A 1 359 ? 167.479 137.296 104.613 1.00 112.51 343 SER A O 1
ATOM 2353 N N . SER A 1 441 ? 148.582 144.417 107.007 1.00 96.70 425 SER A N 1
ATOM 2354 C CA . SER A 1 441 ? 148.995 145.478 107.917 1.00 97.23 425 SER A CA 1
ATOM 2355 C C . SER A 1 441 ? 149.236 144.927 109.316 1.00 96.45 425 SER A C 1
ATOM 2356 O O . SER A 1 441 ? 148.485 144.075 109.792 1.00 94.20 425 SER A O 1
ATOM 2359 N N . LEU A 1 442 ? 150.293 145.410 109.972 1.00 97.48 426 LEU A N 1
ATOM 2360 C CA . LEU A 1 442 ? 150.556 144.981 111.341 1.00 97.78 426 LEU A CA 1
ATOM 2361 C C . LEU A 1 442 ? 149.601 145.655 112.317 1.00 99.06 426 LEU A C 1
ATOM 2362 O O . LEU A 1 442 ? 149.234 145.066 113.339 1.00 98.48 426 LEU A O 1
ATOM 2367 N N . HIS A 1 443 ? 149.182 146.888 112.022 1.00 98.43 427 HIS A N 1
ATOM 2368 C CA . HIS A 1 443 ? 148.150 147.526 112.831 1.00 97.50 427 HIS A CA 1
ATOM 2369 C C . HIS A 1 443 ? 146.767 146.968 112.531 1.00 97.43 427 HIS A C 1
ATOM 2370 O O . HIS A 1 443 ? 145.852 147.135 113.345 1.00 97.35 427 HIS A O 1
ATOM 2377 N N . GLY A 1 444 ? 146.594 146.313 111.380 1.00 91.55 428 GLY A N 1
ATOM 2378 C CA . GLY A 1 444 ? 145.340 145.641 111.099 1.00 91.93 428 GLY A CA 1
ATOM 2379 C C . GLY A 1 444 ? 145.176 144.345 111.860 1.00 92.46 428 GLY A C 1
ATOM 2380 O O . GLY A 1 444 ? 144.063 143.821 111.961 1.00 92.08 428 GLY A O 1
ATOM 2381 N N . GLN A 1 445 ? 146.270 143.803 112.388 1.00 85.02 429 GLN A N 1
ATOM 2382 C CA . GLN A 1 445 ? 146.209 142.627 113.242 1.00 82.87 429 GLN A CA 1
ATOM 2383 C C . GLN A 1 445 ? 146.505 142.945 114.699 1.00 82.59 429 GLN A C 1
ATOM 2384 O O . GLN A 1 445 ? 146.212 142.120 115.570 1.00 85.04 429 GLN A O 1
ATOM 2390 N N . MET A 1 446 ? 147.073 144.116 114.981 1.00 82.25 430 MET A N 1
ATOM 2391 C CA . MET A 1 446 ? 147.388 144.498 116.349 1.00 83.73 430 MET A CA 1
ATOM 2392 C C . MET A 1 446 ? 146.176 145.015 117.110 1.00 83.14 430 MET A C 1
ATOM 2393 O O . MET A 1 446 ? 146.137 144.895 118.338 1.00 84.85 430 MET A O 1
ATOM 2398 N N . LEU A 1 447 ? 145.193 145.590 116.416 1.00 72.80 431 LEU A N 1
ATOM 2399 C CA . LEU A 1 447 ? 143.986 146.075 117.065 1.00 72.50 431 LEU A CA 1
ATOM 2400 C C . LEU A 1 447 ? 142.823 145.098 117.006 1.00 71.91 431 LEU A C 1
ATOM 2401 O O . LEU A 1 447 ? 141.852 145.280 117.745 1.00 74.29 431 LEU A O 1
ATOM 2406 N N . GLN A 1 448 ? 142.891 144.076 116.159 1.00 61.56 432 GLN A N 1
ATOM 2407 C CA . GLN A 1 448 ? 141.898 143.013 116.151 1.00 60.77 432 GLN A CA 1
ATOM 2408 C C . GLN A 1 448 ? 142.390 141.737 116.817 1.00 61.95 432 GLN A C 1
ATOM 2409 O O . GLN A 1 448 ? 141.629 140.771 116.910 1.00 64.45 432 GLN A O 1
ATOM 2415 N N . TYR A 1 449 ? 143.636 141.707 117.272 1.00 49.88 433 TYR A N 1
ATOM 2416 C CA . TYR A 1 449 ? 144.097 140.590 118.077 1.00 44.20 433 TYR A CA 1
ATOM 2417 C C . TYR A 1 449 ? 143.342 140.570 119.403 1.00 43.30 433 TYR A C 1
ATOM 2418 O O . TYR A 1 449 ? 143.177 141.614 120.040 1.00 43.35 433 TYR A O 1
ATOM 2427 N N . PRO A 1 450 ? 142.870 139.415 119.843 1.00 35.50 434 PRO A N 1
ATOM 2428 C CA . PRO A 1 450 ? 142.127 139.381 121.108 1.00 35.62 434 PRO A CA 1
ATOM 2429 C C . PRO A 1 450 ? 143.056 139.524 122.299 1.00 37.87 434 PRO A C 1
ATOM 2430 O O . PRO A 1 450 ? 143.723 138.566 122.695 1.00 44.95 434 PRO A O 1
ATOM 2434 N N . VAL A 1 451 ? 143.090 140.715 122.897 1.00 37.29 435 VAL A N 1
ATOM 2435 C CA . VAL A 1 451 ? 143.945 140.958 124.052 1.00 31.66 435 VAL A CA 1
ATOM 2436 C C . VAL A 1 451 ? 143.202 140.793 125.365 1.00 28.90 435 VAL A C 1
ATOM 2437 O O . VAL A 1 451 ? 143.848 140.725 126.420 1.00 41.06 435 VAL A O 1
ATOM 2441 N N . ALA A 1 452 ? 141.875 140.712 125.338 1.00 27.48 436 ALA A N 1
ATOM 2442 C CA . ALA A 1 452 ? 141.094 140.487 126.545 1.00 29.85 436 ALA A CA 1
ATOM 2443 C C . ALA A 1 452 ? 141.290 139.093 127.120 1.00 28.03 436 ALA A C 1
ATOM 2444 O O . ALA A 1 452 ? 140.809 138.826 128.225 1.00 37.03 436 ALA A O 1
ATOM 2446 N N . ILE A 1 453 ? 141.968 138.198 126.395 1.00 29.54 437 ILE A N 1
ATOM 2447 C CA . ILE A 1 453 ? 142.260 136.869 126.915 1.00 27.82 437 ILE A CA 1
ATOM 2448 C C . ILE A 1 453 ? 143.213 136.916 128.101 1.00 27.05 437 ILE A C 1
ATOM 2449 O O . ILE A 1 453 ? 143.275 135.954 128.872 1.00 39.33 437 ILE A O 1
ATOM 2454 N N . ILE A 1 454 ? 143.963 138.007 128.274 1.00 20.96 438 ILE A N 1
ATOM 2455 C CA . ILE A 1 454 ? 144.883 138.105 129.403 1.00 25.72 438 ILE A CA 1
ATOM 2456 C C . ILE A 1 454 ? 144.200 138.600 130.672 1.00 25.87 438 ILE A C 1
ATOM 2457 O O . ILE A 1 454 ? 144.795 138.525 131.752 1.00 36.35 438 ILE A O 1
ATOM 2462 N N . LEU A 1 455 ? 142.976 139.111 130.572 1.00 26.19 439 LEU A N 1
ATOM 2463 C CA . LEU A 1 455 ? 142.279 139.753 131.683 1.00 28.17 439 LEU A CA 1
ATOM 2464 C C . LEU A 1 455 ? 141.967 138.824 132.858 1.00 26.06 439 LEU A C 1
ATOM 2465 O O . LEU A 1 455 ? 142.151 139.240 134.008 1.00 31.69 439 LEU A O 1
ATOM 2470 N N . PRO A 1 456 ? 141.475 137.595 132.648 1.00 23.59 440 PRO A N 1
ATOM 2471 C CA . PRO A 1 456 ? 141.193 136.735 133.812 1.00 26.41 440 PRO A CA 1
ATOM 2472 C C . PRO A 1 456 ? 142.395 136.506 134.712 1.00 25.53 440 PRO A C 1
ATOM 2473 O O . PRO A 1 456 ? 142.290 136.697 135.931 1.00 40.40 440 PRO A O 1
ATOM 2477 N N . VAL A 1 457 ? 143.539 136.135 134.145 1.00 23.35 441 VAL A N 1
ATOM 2478 C CA . VAL A 1 457 ? 144.746 135.903 134.931 1.00 26.43 441 VAL A CA 1
ATOM 2479 C C . VAL A 1 457 ? 145.228 137.178 135.609 1.00 22.65 441 VAL A C 1
ATOM 2480 O O . VAL A 1 457 ? 145.586 137.158 136.787 1.00 34.41 441 VAL A O 1
ATOM 2484 N N . LEU A 1 458 ? 145.259 138.298 134.889 1.00 20.46 442 LEU A N 1
ATOM 2485 C CA . LEU A 1 458 ? 145.788 139.523 135.478 1.00 26.61 442 LEU A CA 1
ATOM 2486 C C . LEU A 1 458 ? 144.898 140.034 136.605 1.00 28.25 442 LEU A C 1
ATOM 2487 O O . LEU A 1 458 ? 145.404 140.476 137.645 1.00 44.02 442 LEU A O 1
ATOM 2492 N N . MET A 1 459 ? 143.579 139.967 136.432 1.00 24.95 443 MET A N 1
ATOM 2493 C CA . MET A 1 459 ? 142.677 140.341 137.510 1.00 27.32 443 MET A CA 1
ATOM 2494 C C . MET A 1 459 ? 142.772 139.401 138.702 1.00 32.32 443 MET A C 1
ATOM 2495 O O . MET A 1 459 ? 142.745 139.871 139.845 1.00 35.96 443 MET A O 1
ATOM 2500 N N . HIS A 1 460 ? 142.890 138.092 138.467 1.00 32.69 444 HIS A N 1
ATOM 2501 C CA . HIS A 1 460 ? 143.078 137.164 139.573 1.00 28.20 444 HIS A CA 1
ATOM 2502 C C . HIS A 1 460 ? 144.370 137.459 140.327 1.00 27.08 444 HIS A C 1
ATOM 2503 O O . HIS A 1 460 ? 144.398 137.399 141.560 1.00 35.26 444 HIS A O 1
ATOM 2510 N N . THR A 1 461 ? 145.439 137.790 139.602 1.00 24.45 445 THR A N 1
ATOM 2511 C CA . THR A 1 461 ? 146.700 138.143 140.242 1.00 27.98 445 THR A CA 1
ATOM 2512 C C . THR A 1 461 ? 146.560 139.401 141.090 1.00 31.51 445 THR A C 1
ATOM 2513 O O . THR A 1 461 ? 147.077 139.462 142.212 1.00 38.98 445 THR A O 1
ATOM 2517 N N . ALA A 1 462 ? 145.871 140.419 140.570 1.00 26.99 446 ALA A N 1
ATOM 2518 C CA . ALA A 1 462 ? 145.649 141.628 141.357 1.00 28.90 446 ALA A CA 1
ATOM 2519 C C . ALA A 1 462 ? 144.848 141.338 142.621 1.00 33.70 446 ALA A C 1
ATOM 2520 O O . ALA A 1 462 ? 145.189 141.835 143.701 1.00 38.96 446 ALA A O 1
ATOM 2522 N N . ILE A 1 463 ? 143.797 140.528 142.508 1.00 28.18 447 ILE A N 1
ATOM 2523 C CA . ILE A 1 463 ? 142.983 140.180 143.667 1.00 30.38 447 ILE A CA 1
ATOM 2524 C C . ILE A 1 463 ? 143.802 139.419 144.706 1.00 35.92 447 ILE A C 1
ATOM 2525 O O . ILE A 1 463 ? 143.720 139.704 145.907 1.00 37.39 447 ILE A O 1
ATOM 2530 N N . GLU A 1 464 ? 144.605 138.447 144.269 1.00 35.99 448 GLU A N 1
ATOM 2531 C CA . GLU A 1 464 ? 145.408 137.679 145.215 1.00 27.48 448 GLU A CA 1
ATOM 2532 C C . GLU A 1 464 ? 146.476 138.533 145.880 1.00 32.19 448 GLU A C 1
ATOM 2533 O O . GLU A 1 464 ? 146.727 138.375 147.078 1.00 41.57 448 GLU A O 1
ATOM 2539 N N . PHE A 1 465 ? 147.123 139.427 145.133 1.00 30.39 449 PHE A N 1
ATOM 2540 C CA . PHE A 1 465 ? 148.090 140.319 145.754 1.00 31.91 449 PHE A CA 1
ATOM 2541 C C . PHE A 1 465 ? 147.434 141.251 146.763 1.00 31.18 449 PHE A C 1
ATOM 2542 O O . PHE A 1 465 ? 148.000 141.490 147.837 1.00 39.51 449 PHE A O 1
ATOM 2550 N N . HIS A 1 466 ? 146.247 141.775 146.446 1.00 34.33 450 HIS A N 1
ATOM 2551 C CA . HIS A 1 466 ? 145.527 142.590 147.417 1.00 35.61 450 HIS A CA 1
ATOM 2552 C C . HIS A 1 466 ? 145.201 141.794 148.672 1.00 35.56 450 HIS A C 1
ATOM 2553 O O . HIS A 1 466 ? 145.360 142.294 149.790 1.00 38.03 450 HIS A O 1
ATOM 2560 N N . LYS A 1 467 ? 144.748 140.552 148.511 1.00 37.90 451 LYS A N 1
ATOM 2561 C CA . LYS A 1 467 ? 144.419 139.739 149.673 1.00 31.46 451 LYS A CA 1
ATOM 2562 C C . LYS A 1 467 ? 145.648 139.403 150.505 1.00 29.11 451 LYS A C 1
ATOM 2563 O O . LYS A 1 467 ? 145.559 139.373 151.735 1.00 39.17 451 LYS A O 1
ATOM 2569 N N . TRP A 1 468 ? 146.790 139.166 149.866 1.00 35.52 452 TRP A N 1
ATOM 2570 C CA . TRP A 1 468 ? 148.013 138.834 150.582 1.00 28.84 452 TRP A CA 1
ATOM 2571 C C . TRP A 1 468 ? 148.598 140.030 151.321 1.00 34.14 452 TRP A C 1
ATOM 2572 O O . TRP A 1 468 ? 149.089 139.877 152.443 1.00 38.48 452 TRP A O 1
ATOM 2583 N N . THR A 1 469 ? 148.560 141.222 150.720 1.00 38.80 453 THR A N 1
ATOM 2584 C CA . THR A 1 469 ? 149.220 142.369 151.333 1.00 35.53 453 THR A CA 1
ATOM 2585 C C . THR A 1 469 ? 148.451 142.957 152.510 1.00 36.44 453 THR A C 1
ATOM 2586 O O . THR A 1 469 ? 149.078 143.496 153.426 1.00 45.03 453 THR A O 1
ATOM 2590 N N . THR A 1 470 ? 147.123 142.877 152.513 1.00 35.05 454 THR A N 1
ATOM 2591 C CA . THR A 1 470 ? 146.346 143.449 153.605 1.00 36.77 454 THR A CA 1
ATOM 2592 C C . THR A 1 470 ? 146.190 142.501 154.786 1.00 41.90 454 THR A C 1
ATOM 2593 O O . THR A 1 470 ? 145.645 142.905 155.819 1.00 48.19 454 THR A O 1
ATOM 2597 N N . SER A 1 471 ? 146.649 141.261 154.660 1.00 45.86 455 SER A N 1
ATOM 2598 C CA . SER A 1 471 ? 146.535 140.300 155.745 1.00 39.20 455 SER A CA 1
ATOM 2599 C C . SER A 1 471 ? 147.642 140.507 156.774 1.00 34.94 455 SER A C 1
ATOM 2600 O O . SER A 1 471 ? 148.754 140.926 156.448 1.00 43.88 455 SER A O 1
ATOM 2603 N N . THR A 1 472 ? 147.327 140.203 158.030 1.00 38.25 456 THR A N 1
ATOM 2604 C CA . THR A 1 472 ? 148.303 140.306 159.103 1.00 34.76 456 THR A CA 1
ATOM 2605 C C . THR A 1 472 ? 149.237 139.098 159.092 1.00 31.13 456 THR A C 1
ATOM 2606 O O . THR A 1 472 ? 148.992 138.095 158.421 1.00 41.53 456 THR A O 1
ATOM 2610 N N . MET A 1 473 ? 150.331 139.208 159.849 1.00 29.15 457 MET A N 1
ATOM 2611 C CA . MET A 1 473 ? 151.284 138.106 159.933 1.00 34.36 457 MET A CA 1
ATOM 2612 C C . MET A 1 473 ? 150.635 136.858 160.514 1.00 39.44 457 MET A C 1
ATOM 2613 O O . MET A 1 473 ? 150.878 135.744 160.039 1.00 46.66 457 MET A O 1
ATOM 2618 N N . ALA A 1 474 ? 149.811 137.025 161.547 1.00 37.33 458 ALA A N 1
ATOM 2619 C CA . ALA A 1 474 ? 149.155 135.891 162.181 1.00 33.40 458 ALA A CA 1
ATOM 2620 C C . ALA A 1 474 ? 148.180 135.192 161.245 1.00 36.33 458 ALA A C 1
ATOM 2621 O O . ALA A 1 474 ? 148.101 133.960 161.251 1.00 44.28 458 ALA A O 1
ATOM 2623 N N . ASN A 1 475 ? 147.438 135.952 160.438 1.00 38.28 459 ASN A N 1
ATOM 2624 C CA . ASN A 1 475 ? 146.431 135.354 159.570 1.00 36.43 459 ASN A CA 1
ATOM 2625 C C . ASN A 1 475 ? 147.056 134.596 158.404 1.00 42.63 459 ASN A C 1
ATOM 2626 O O . ASN A 1 475 ? 146.434 133.673 157.865 1.00 38.55 459 ASN A O 1
ATOM 2631 N N . ARG A 1 476 ? 148.268 134.977 157.993 1.00 37.51 460 ARG A N 1
ATOM 2632 C CA . ARG A 1 476 ? 148.922 134.301 156.879 1.00 32.66 460 ARG A CA 1
ATOM 2633 C C . ARG A 1 476 ? 149.222 132.839 157.177 1.00 37.06 460 ARG A C 1
ATOM 2634 O O . ARG A 1 476 ? 149.173 132.015 156.260 1.00 44.69 460 ARG A O 1
ATOM 2642 N N . ASP A 1 477 ? 149.527 132.497 158.427 1.00 35.15 461 ASP A N 1
ATOM 2643 C CA . ASP A 1 477 ? 149.729 131.102 158.796 1.00 32.25 461 ASP A CA 1
ATOM 2644 C C . ASP A 1 477 ? 148.420 130.351 158.982 1.00 32.83 461 ASP A C 1
ATOM 2645 O O . ASP A 1 477 ? 148.420 129.116 158.987 1.00 36.13 461 ASP A O 1
ATOM 2650 N N . GLU A 1 478 ? 147.304 131.064 159.128 1.00 39.51 462 GLU A N 1
ATOM 2651 C CA . GLU A 1 478 ? 146.020 130.402 159.322 1.00 34.85 462 GLU A CA 1
ATOM 2652 C C . GLU A 1 478 ? 145.318 130.125 158.001 1.00 36.56 462 GLU A C 1
ATOM 2653 O O . GLU A 1 478 ? 144.680 129.081 157.843 1.00 43.70 462 GLU A O 1
ATOM 2659 N N . MET A 1 479 ? 145.419 131.045 157.047 1.00 38.43 463 MET A N 1
ATOM 2660 C CA . MET A 1 479 ? 144.610 130.977 155.839 1.00 39.16 463 MET A CA 1
ATOM 2661 C C . MET A 1 479 ? 145.308 130.300 154.665 1.00 39.58 463 MET A C 1
ATOM 2662 O O . MET A 1 479 ? 144.631 129.900 153.715 1.00 41.01 463 MET A O 1
ATOM 2667 N N . CYS A 1 480 ? 146.627 130.147 154.702 1.00 33.15 464 CYS A N 1
ATOM 2668 C CA . CYS A 1 480 ? 147.378 129.589 153.587 1.00 30.71 464 CYS A CA 1
ATOM 2669 C C . CYS A 1 480 ? 147.769 128.151 153.893 1.00 28.72 464 CYS A C 1
ATOM 2670 O O . CYS A 1 480 ? 148.115 127.820 155.030 1.00 39.55 464 CYS A O 1
ATOM 2673 N N . PHE A 1 481 ? 147.714 127.297 152.876 1.00 30.36 465 PHE A N 1
ATOM 2674 C CA . PHE A 1 481 ? 147.996 125.874 153.030 1.00 27.02 465 PHE A CA 1
ATOM 2675 C C . PHE A 1 481 ? 149.088 125.473 152.050 1.00 28.57 465 PHE A C 1
ATOM 2676 O O . PHE A 1 481 ? 148.852 125.415 150.841 1.00 41.64 465 PHE A O 1
ATOM 2684 N N . HIS A 1 482 ? 150.274 125.192 152.570 1.00 27.40 466 HIS A N 1
ATOM 2685 C CA . HIS A 1 482 ? 151.391 124.697 151.783 1.00 20.79 466 HIS A CA 1
ATOM 2686 C C . HIS A 1 482 ? 151.692 123.255 152.169 1.00 30.63 466 HIS A C 1
ATOM 2687 O O . HIS A 1 482 ? 151.195 122.735 153.170 1.00 37.94 466 HIS A O 1
ATOM 2694 N N . ASN A 1 483 ? 152.519 122.607 151.358 1.00 36.01 467 ASN A N 1
ATOM 2695 C CA . ASN A 1 483 ? 153.163 121.355 151.741 1.00 31.39 467 ASN A CA 1
ATOM 2696 C C . ASN A 1 483 ? 154.465 121.762 152.422 1.00 31.21 467 ASN A C 1
ATOM 2697 O O . ASN A 1 483 ? 155.500 121.929 151.780 1.00 34.95 467 ASN A O 1
ATOM 2702 N N . HIS A 1 484 ? 154.398 121.941 153.740 1.00 32.19 468 HIS A N 1
ATOM 2703 C CA . HIS A 1 484 ? 155.507 122.500 154.499 1.00 30.65 468 HIS A CA 1
ATOM 2704 C C . HIS A 1 484 ? 156.698 121.562 154.617 1.00 32.17 468 HIS A C 1
ATOM 2705 O O . HIS A 1 484 ? 157.784 122.019 154.988 1.00 35.52 468 HIS A O 1
ATOM 2712 N N . ALA A 1 485 ? 156.534 120.277 154.305 1.00 32.85 469 ALA A N 1
ATOM 2713 C CA . ALA A 1 485 ? 157.686 119.387 154.255 1.00 25.74 469 ALA A CA 1
ATOM 2714 C C . ALA A 1 485 ? 158.573 119.683 153.051 1.00 38.09 469 ALA A C 1
ATOM 2715 O O . ALA A 1 485 ? 159.743 119.288 153.033 1.00 46.67 469 ALA A O 1
ATOM 2717 N N . CYS A 1 486 ? 158.041 120.371 152.045 1.00 38.33 470 CYS A N 1
ATOM 2718 C CA . CYS A 1 486 ? 158.774 120.747 150.840 1.00 32.46 470 CYS A CA 1
ATOM 2719 C C . CYS A 1 486 ? 158.516 122.209 150.496 1.00 28.34 470 CYS A C 1
ATOM 2720 O O . CYS A 1 486 ? 158.170 122.557 149.366 1.00 50.13 470 CYS A O 1
ATOM 2723 N N . ALA A 1 487 ? 158.644 123.089 151.485 1.00 28.21 471 ALA A N 1
ATOM 2724 C CA . ALA A 1 487 ? 158.434 124.521 151.294 1.00 31.27 471 ALA A CA 1
ATOM 2725 C C . ALA A 1 487 ? 159.693 125.260 151.728 1.00 31.07 471 ALA A C 1
ATOM 2726 O O . ALA A 1 487 ? 160.070 125.216 152.903 1.00 41.83 471 ALA A O 1
ATOM 2728 N N . ARG A 1 488 ? 160.340 125.929 150.788 1.00 22.79 472 ARG A N 1
ATOM 2729 C CA . ARG A 1 488 ? 161.561 126.658 151.103 1.00 23.27 472 ARG A CA 1
ATOM 2730 C C . ARG A 1 488 ? 161.293 128.154 151.086 1.00 23.80 472 ARG A C 1
ATOM 2731 O O . ARG A 1 488 ? 160.914 128.694 150.039 1.00 29.93 472 ARG A O 1
ATOM 2739 N N . PRO A 1 489 ? 161.476 128.856 152.200 1.00 26.15 473 PRO A N 1
ATOM 2740 C CA . PRO A 1 489 ? 161.079 130.264 152.275 1.00 22.38 473 PRO A CA 1
ATOM 2741 C C . PRO A 1 489 ? 162.079 131.229 151.651 1.00 24.96 473 PRO A C 1
ATOM 2742 O O . PRO A 1 489 ? 163.273 130.954 151.527 1.00 36.23 473 PRO A O 1
ATOM 2746 N N . LEU A 1 490 ? 161.553 132.394 151.277 1.00 25.27 474 LEU A N 1
ATOM 2747 C CA . LEU A 1 490 ? 162.348 133.523 150.795 1.00 25.08 474 LEU A CA 1
ATOM 2748 C C . LEU A 1 490 ? 161.601 134.792 151.192 1.00 31.49 474 LEU A C 1
ATOM 2749 O O . LEU A 1 490 ? 160.554 135.105 150.620 1.00 39.12 474 LEU A O 1
ATOM 2754 N N . GLY A 1 491 ? 162.146 135.524 152.158 1.00 37.55 475 GLY A N 1
ATOM 2755 C CA . GLY A 1 491 ? 161.448 136.671 152.700 1.00 29.66 475 GLY A CA 1
ATOM 2756 C C . GLY A 1 491 ? 160.171 136.260 153.399 1.00 35.69 475 GLY A C 1
ATOM 2757 O O . GLY A 1 491 ? 160.191 135.386 154.269 1.00 41.33 475 GLY A O 1
ATOM 2758 N N . GLU A 1 492 ? 159.051 136.875 153.026 1.00 37.22 476 GLU A N 1
ATOM 2759 C CA . GLU A 1 492 ? 157.755 136.483 153.560 1.00 31.42 476 GLU A CA 1
ATOM 2760 C C . GLU A 1 492 ? 157.121 135.331 152.793 1.00 38.06 476 GLU A C 1
ATOM 2761 O O . GLU A 1 492 ? 156.115 134.782 153.253 1.00 43.69 476 GLU A O 1
ATOM 2767 N N . LEU A 1 493 ? 157.677 134.958 151.642 1.00 31.67 477 LEU A N 1
ATOM 2768 C CA . LEU A 1 493 ? 157.112 133.879 150.840 1.00 30.26 477 LEU A CA 1
ATOM 2769 C C . LEU A 1 493 ? 157.473 132.533 151.453 1.00 30.03 477 LEU A C 1
ATOM 2770 O O . LEU A 1 493 ? 158.653 132.222 151.636 1.00 34.92 477 LEU A O 1
ATOM 2775 N N . ARG A 1 494 ? 156.457 131.726 151.751 1.00 35.14 478 ARG A N 1
ATOM 2776 C CA . ARG A 1 494 ? 156.671 130.466 152.447 1.00 23.74 478 ARG A CA 1
ATOM 2777 C C . ARG A 1 494 ? 157.241 129.375 151.554 1.00 26.71 478 ARG A C 1
ATOM 2778 O O . ARG A 1 494 ? 158.045 128.570 152.029 1.00 32.39 478 ARG A O 1
ATOM 2786 N N . ALA A 1 495 ? 156.855 129.323 150.282 1.00 25.51 479 ALA A N 1
ATOM 2787 C CA . ALA A 1 495 ? 157.322 128.282 149.368 1.00 19.22 479 ALA A CA 1
ATOM 2788 C C . ALA A 1 495 ? 157.904 128.960 148.134 1.00 19.62 479 ALA A C 1
ATOM 2789 O O . ALA A 1 495 ? 157.218 129.122 147.124 1.00 27.94 479 ALA A O 1
ATOM 2791 N N . TRP A 1 496 ? 159.183 129.333 148.214 1.00 27.12 480 TRP A N 1
ATOM 2792 C CA . TRP A 1 496 ? 159.840 129.981 147.085 1.00 22.13 480 TRP A CA 1
ATOM 2793 C C . TRP A 1 496 ? 160.136 128.998 145.960 1.00 20.18 480 TRP A C 1
ATOM 2794 O O . TRP A 1 496 ? 160.210 129.401 144.796 1.00 28.85 480 TRP A O 1
ATOM 2805 N N . ASN A 1 497 ? 160.315 127.716 146.279 1.00 18.79 481 ASN A N 1
ATOM 2806 C CA . ASN A 1 497 ? 160.547 126.734 145.227 1.00 21.56 481 ASN A CA 1
ATOM 2807 C C . ASN A 1 497 ? 159.344 126.614 144.302 1.00 24.13 481 ASN A C 1
ATOM 2808 O O . ASN A 1 497 ? 159.502 126.607 143.074 1.00 38.71 481 ASN A O 1
ATOM 2813 N N . ASN A 1 498 ? 158.138 126.554 144.869 1.00 24.13 482 ASN A N 1
ATOM 2814 C CA . ASN A 1 498 ? 156.926 126.409 144.076 1.00 23.83 482 ASN A CA 1
ATOM 2815 C C . ASN A 1 498 ? 156.646 127.627 143.211 1.00 21.08 482 ASN A C 1
ATOM 2816 O O . ASN A 1 498 ? 155.880 127.526 142.250 1.00 35.59 482 ASN A O 1
ATOM 2821 N N . ILE A 1 499 ? 157.238 128.768 143.534 1.00 20.67 483 ILE A N 1
ATOM 2822 C CA . ILE A 1 499 ? 157.076 129.960 142.717 1.00 24.25 483 ILE A CA 1
ATOM 2823 C C . ILE A 1 499 ? 158.138 130.034 141.628 1.00 17.36 483 ILE A C 1
ATOM 2824 O O . ILE A 1 499 ? 157.818 130.236 140.457 1.00 26.89 483 ILE A O 1
ATOM 2829 N N . ILE A 1 500 ? 159.410 129.853 141.985 1.00 29.30 484 ILE A N 1
ATOM 2830 C CA . ILE A 1 500 ? 160.483 129.993 141.007 1.00 25.00 484 ILE A CA 1
ATOM 2831 C C . ILE A 1 500 ? 160.546 128.823 140.031 1.00 22.70 484 ILE A C 1
ATOM 2832 O O . ILE A 1 500 ? 161.163 128.953 138.967 1.00 25.90 484 ILE A O 1
ATOM 2837 N N . THR A 1 501 ? 159.920 127.687 140.340 1.00 27.27 485 THR A N 1
ATOM 2838 C CA . THR A 1 501 ? 159.937 126.589 139.382 1.00 20.15 485 THR A CA 1
ATOM 2839 C C . THR A 1 501 ? 159.001 126.813 138.200 1.00 24.35 485 THR A C 1
ATOM 2840 O O . THR A 1 501 ? 158.975 125.978 137.293 1.00 33.63 485 THR A O 1
ATOM 2844 N N . ASN A 1 502 ? 158.232 127.900 138.192 1.00 26.70 486 ASN A N 1
ATOM 2845 C CA . ASN A 1 502 ? 157.386 128.252 137.059 1.00 18.81 486 ASN A CA 1
ATOM 2846 C C . ASN A 1 502 ? 158.118 129.055 135.994 1.00 25.87 486 ASN A C 1
ATOM 2847 O O . ASN A 1 502 ? 157.492 129.458 135.011 1.00 34.10 486 ASN A O 1
ATOM 2852 N N . ILE A 1 503 ? 159.417 129.308 136.168 1.00 24.26 487 ILE A N 1
ATOM 2853 C CA . ILE A 1 503 ? 160.167 130.113 135.207 1.00 21.83 487 ILE A CA 1
ATOM 2854 C C . ILE A 1 503 ? 160.313 129.442 133.850 1.00 27.29 487 ILE A C 1
ATOM 2855 O O . ILE A 1 503 ? 160.557 130.133 132.854 1.00 29.49 487 ILE A O 1
ATOM 2860 N N . GLY A 1 504 ? 160.174 128.117 133.776 1.00 24.24 488 GLY A N 1
ATOM 2861 C CA . GLY A 1 504 ? 160.229 127.446 132.490 1.00 19.57 488 GLY A CA 1
ATOM 2862 C C . GLY A 1 504 ? 159.125 127.872 131.545 1.00 21.81 488 GLY A C 1
ATOM 2863 O O . GLY A 1 504 ? 159.366 128.059 130.349 1.00 26.62 488 GLY A O 1
ATOM 2864 N N . TYR A 1 505 ? 157.906 128.040 132.064 1.00 22.31 489 TYR A N 1
ATOM 2865 C CA . TYR A 1 505 ? 156.814 128.548 131.243 1.00 16.39 489 TYR A CA 1
ATOM 2866 C C . TYR A 1 505 ? 157.122 129.944 130.717 1.00 22.50 489 TYR A C 1
ATOM 2867 O O . TYR A 1 505 ? 156.887 130.231 129.539 1.00 34.01 489 TYR A O 1
ATOM 2876 N N . THR A 1 506 ? 157.665 130.817 131.570 1.00 21.58 490 THR A N 1
ATOM 2877 C CA . THR A 1 506 ? 158.015 132.165 131.133 1.00 28.60 490 THR A CA 1
ATOM 2878 C C . THR A 1 506 ? 159.078 132.134 130.045 1.00 29.04 490 THR A C 1
ATOM 2879 O O . THR A 1 506 ? 158.978 132.856 129.048 1.00 33.54 490 THR A O 1
ATOM 2883 N N . LEU A 1 507 ? 160.107 131.308 130.226 1.00 31.11 491 LEU A N 1
ATOM 2884 C CA . LEU A 1 507 ? 161.192 131.238 129.257 1.00 24.51 491 LEU A CA 1
ATOM 2885 C C . LEU A 1 507 ? 160.697 130.708 127.916 1.00 30.10 491 LEU A C 1
ATOM 2886 O O . LEU A 1 507 ? 161.067 131.221 126.856 1.00 37.15 491 LEU A O 1
ATOM 2891 N N . TYR A 1 508 ? 159.853 129.676 127.943 1.00 33.47 492 TYR A N 1
ATOM 2892 C CA . TYR A 1 508 ? 159.417 129.067 126.691 1.00 28.05 492 TYR A CA 1
ATOM 2893 C C . TYR A 1 508 ? 158.357 129.900 125.979 1.00 23.29 492 TYR A C 1
ATOM 2894 O O . TYR A 1 508 ? 158.319 129.915 124.747 1.00 32.54 492 TYR A O 1
ATOM 2903 N N . GLY A 1 509 ? 157.499 130.608 126.718 1.00 26.64 493 GLY A N 1
ATOM 2904 C CA . GLY A 1 509 ? 156.496 131.433 126.064 1.00 25.79 493 GLY A CA 1
ATOM 2905 C C . GLY A 1 509 ? 157.098 132.594 125.297 1.00 26.50 493 GLY A C 1
ATOM 2906 O O . GLY A 1 509 ? 156.696 132.882 124.164 1.00 40.18 493 GLY A O 1
ATOM 2907 N N . ALA A 1 510 ? 158.072 133.277 125.901 1.00 33.15 494 ALA A N 1
ATOM 2908 C CA . ALA A 1 510 ? 158.750 134.371 125.215 1.00 34.06 494 ALA A CA 1
ATOM 2909 C C . ALA A 1 510 ? 159.485 133.869 123.980 1.00 34.53 494 ALA A C 1
ATOM 2910 O O . ALA A 1 510 ? 159.490 134.532 122.936 1.00 42.35 494 ALA A O 1
ATOM 2912 N N . ILE A 1 511 ? 160.116 132.701 124.085 1.00 32.57 495 ILE A N 1
ATOM 2913 C CA . ILE A 1 511 ? 160.789 132.109 122.937 1.00 32.18 495 ILE A CA 1
ATOM 2914 C C . ILE A 1 511 ? 159.786 131.802 121.832 1.00 37.85 495 ILE A C 1
ATOM 2915 O O . ILE A 1 511 ? 160.044 132.067 120.654 1.00 42.73 495 ILE A O 1
ATOM 2920 N N . PHE A 1 512 ? 158.628 131.241 122.194 1.00 40.12 496 PHE A N 1
ATOM 2921 C CA . PHE A 1 512 ? 157.588 130.964 121.207 1.00 32.50 496 PHE A CA 1
ATOM 2922 C C . PHE A 1 512 ? 157.187 132.239 120.481 1.00 34.13 496 PHE A C 1
ATOM 2923 O O . PHE A 1 512 ? 157.111 132.271 119.249 1.00 44.94 496 PHE A O 1
ATOM 2931 N N . ILE A 1 513 ? 156.944 133.309 121.241 1.00 36.97 497 ILE A N 1
ATOM 2932 C CA . ILE A 1 513 ? 156.475 134.560 120.645 1.00 39.72 497 ILE A CA 1
ATOM 2933 C C . ILE A 1 513 ? 157.528 135.132 119.702 1.00 42.23 497 ILE A C 1
ATOM 2934 O O . ILE A 1 513 ? 157.235 135.482 118.550 1.00 47.97 497 ILE A O 1
ATOM 2939 N N . VAL A 1 514 ? 158.775 135.217 120.174 1.00 50.20 498 VAL A N 1
ATOM 2940 C CA . VAL A 1 514 ? 159.840 135.820 119.377 1.00 47.38 498 VAL A CA 1
ATOM 2941 C C . VAL A 1 514 ? 160.102 135.003 118.119 1.00 49.91 498 VAL A C 1
ATOM 2942 O O . VAL A 1 514 ? 160.214 135.555 117.017 1.00 53.85 498 VAL A O 1
ATOM 2946 N N . LEU A 1 515 ? 160.187 133.678 118.253 1.00 48.36 499 LEU A N 1
ATOM 2947 C CA . LEU A 1 515 ? 160.452 132.840 117.091 1.00 52.17 499 LEU A CA 1
ATOM 2948 C C . LEU A 1 515 ? 159.307 132.889 116.091 1.00 57.50 499 LEU A C 1
ATOM 2949 O O . LEU A 1 515 ? 159.541 132.910 114.880 1.00 60.38 499 LEU A O 1
ATOM 2954 N N . SER A 1 516 ? 158.061 132.899 116.569 1.00 54.40 500 SER A N 1
ATOM 2955 C CA . SER A 1 516 ? 156.936 132.970 115.647 1.00 48.53 500 SER A CA 1
ATOM 2956 C C . SER A 1 516 ? 156.944 134.284 114.881 1.00 51.69 500 SER A C 1
ATOM 2957 O O . SER A 1 516 ? 156.740 134.303 113.662 1.00 53.53 500 SER A O 1
ATOM 2960 N N . ILE A 1 517 ? 157.195 135.395 115.576 1.00 56.36 501 ILE A N 1
ATOM 2961 C CA . ILE A 1 517 ? 157.203 136.690 114.903 1.00 55.25 501 ILE A CA 1
ATOM 2962 C C . ILE A 1 517 ? 158.340 136.764 113.891 1.00 59.76 501 ILE A C 1
ATOM 2963 O O . ILE A 1 517 ? 158.156 137.237 112.764 1.00 67.33 501 ILE A O 1
ATOM 2968 N N . CYS A 1 518 ? 159.528 136.290 114.267 1.00 66.45 502 CYS A N 1
ATOM 2969 C CA . CYS A 1 518 ? 160.682 136.420 113.382 1.00 67.17 502 CYS A CA 1
ATOM 2970 C C . CYS A 1 518 ? 160.598 135.456 112.203 1.00 66.19 502 CYS A C 1
ATOM 2971 O O . CYS A 1 518 ? 160.968 135.807 111.077 1.00 71.39 502 CYS A O 1
ATOM 2974 N N . ARG A 1 519 ? 160.116 134.235 112.438 1.00 63.61 503 ARG A N 1
ATOM 2975 C CA . ARG A 1 519 ? 160.022 133.236 111.377 1.00 66.11 503 ARG A CA 1
ATOM 2976 C C . ARG A 1 519 ? 158.990 133.604 110.313 1.00 67.09 503 ARG A C 1
ATOM 2977 O O . ARG A 1 519 ? 159.015 133.024 109.221 1.00 68.43 503 ARG A O 1
ATOM 2985 N N . ARG A 1 520 ? 158.124 134.581 110.583 1.00 64.29 504 ARG A N 1
ATOM 2986 C CA . ARG A 1 520 ? 157.099 134.988 109.629 1.00 63.66 504 ARG A CA 1
ATOM 2987 C C . ARG A 1 520 ? 157.715 135.371 108.289 1.00 68.64 504 ARG A C 1
ATOM 2988 O O . ARG A 1 520 ? 158.717 136.087 108.228 1.00 71.37 504 ARG A O 1
ATOM 2996 N N . GLY A 1 521 ? 157.103 134.886 107.213 1.00 70.98 505 GLY A N 1
ATOM 2997 C CA . GLY A 1 521 ? 157.565 135.181 105.870 1.00 69.89 505 GLY A CA 1
ATOM 2998 C C . GLY A 1 521 ? 158.479 134.116 105.296 1.00 72.22 505 GLY A C 1
ATOM 2999 O O . GLY A 1 521 ? 158.044 133.003 105.002 1.00 73.09 505 GLY A O 1
ATOM 3000 N N . SER A 1 526 ? 155.223 130.813 98.937 1.00 97.01 510 SER A N 1
ATOM 3001 C CA . SER A 1 526 ? 154.818 131.603 100.092 1.00 99.34 510 SER A CA 1
ATOM 3002 C C . SER A 1 526 ? 153.315 131.485 100.320 1.00 98.35 510 SER A C 1
ATOM 3003 O O . SER A 1 526 ? 152.861 131.250 101.439 1.00 97.62 510 SER A O 1
ATOM 3006 N N . HIS A 1 527 ? 152.547 131.653 99.246 1.00 93.99 511 HIS A N 1
ATOM 3007 C CA . HIS A 1 527 ? 151.104 131.477 99.341 1.00 95.30 511 HIS A CA 1
ATOM 3008 C C . HIS A 1 527 ? 150.600 130.345 98.454 1.00 94.36 511 HIS A C 1
ATOM 3009 O O . HIS A 1 527 ? 149.381 130.155 98.363 1.00 93.57 511 HIS A O 1
ATOM 3016 N N . VAL A 1 528 ? 151.485 129.592 97.799 1.00 83.95 512 VAL A N 1
ATOM 3017 C CA . VAL A 1 528 ? 151.100 128.506 96.913 1.00 81.82 512 VAL A CA 1
ATOM 3018 C C . VAL A 1 528 ? 151.588 127.158 97.428 1.00 83.11 512 VAL A C 1
ATOM 3019 O O . VAL A 1 528 ? 150.863 126.160 97.351 1.00 83.48 512 VAL A O 1
ATOM 3023 N N . PHE A 1 529 ? 152.797 127.110 97.976 1.00 77.40 513 PHE A N 1
ATOM 3024 C CA . PHE A 1 529 ? 153.395 125.879 98.466 1.00 76.42 513 PHE A CA 1
ATOM 3025 C C . PHE A 1 529 ? 153.287 125.801 99.983 1.00 77.49 513 PHE A C 1
ATOM 3026 O O . PHE A 1 529 ? 153.260 126.823 100.675 1.00 79.10 513 PHE A O 1
ATOM 3034 N N . GLY A 1 530 ? 153.225 124.575 100.493 1.00 69.28 514 GLY A N 1
ATOM 3035 C CA . GLY A 1 530 ? 153.281 124.324 101.921 1.00 64.53 514 GLY A CA 1
ATOM 3036 C C . GLY A 1 530 ? 151.934 124.488 102.593 1.00 65.66 514 GLY A C 1
ATOM 3037 O O . GLY A 1 530 ? 150.942 124.915 101.996 1.00 66.19 514 GLY A O 1
ATOM 3038 N N . THR A 1 531 ? 151.910 124.131 103.872 1.00 61.74 515 THR A N 1
ATOM 3039 C CA . THR A 1 531 ? 150.734 124.327 104.701 1.00 57.29 515 THR A CA 1
ATOM 3040 C C . THR A 1 531 ? 150.597 125.800 105.073 1.00 55.35 515 THR A C 1
ATOM 3041 O O . THR A 1 531 ? 151.535 126.590 104.952 1.00 56.07 515 THR A O 1
ATOM 3045 N N . TYR A 1 532 ? 149.408 126.168 105.533 1.00 47.00 516 TYR A N 1
ATOM 3046 C CA . TYR A 1 532 ? 149.169 127.544 105.937 1.00 49.80 516 TYR A CA 1
ATOM 3047 C C . TYR A 1 532 ? 149.975 127.889 107.183 1.00 51.41 516 TYR A C 1
ATOM 3048 O O . TYR A 1 532 ? 150.093 127.092 108.116 1.00 54.98 516 TYR A O 1
ATOM 3057 N N . GLU A 1 533 ? 150.537 129.092 107.188 1.00 50.96 517 GLU A N 1
ATOM 3058 C CA . GLU A 1 533 ? 151.343 129.523 108.317 1.00 52.44 517 GLU A CA 1
ATOM 3059 C C . GLU A 1 533 ? 150.449 129.915 109.492 1.00 55.07 517 GLU A C 1
ATOM 3060 O O . GLU A 1 533 ? 149.263 130.215 109.334 1.00 54.44 517 GLU A O 1
ATOM 3066 N N . CYS A 1 534 ? 151.040 129.898 110.691 1.00 47.70 518 CYS A N 1
ATOM 3067 C CA . CYS A 1 534 ? 150.282 129.995 111.933 1.00 40.57 518 CYS A CA 1
ATOM 3068 C C . CYS A 1 534 ? 150.892 130.988 112.915 1.00 43.31 518 CYS A C 1
ATOM 3069 O O . CYS A 1 534 ? 150.951 130.698 114.112 1.00 51.84 518 CYS A O 1
ATOM 3072 N N . THR A 1 535 ? 151.334 132.154 112.442 1.00 38.89 519 THR A N 1
ATOM 3073 C CA . THR A 1 535 ? 152.077 133.086 113.286 1.00 36.98 519 THR A CA 1
ATOM 3074 C C . THR A 1 535 ? 151.292 133.543 114.510 1.00 35.76 519 THR A C 1
ATOM 3075 O O . THR A 1 535 ? 151.769 133.441 115.646 1.00 46.62 519 THR A O 1
ATOM 3079 N N . LEU A 1 536 ? 150.079 134.050 114.297 1.00 35.67 520 LEU A N 1
ATOM 3080 C CA . LEU A 1 536 ? 149.326 134.663 115.382 1.00 32.64 520 LEU A CA 1
ATOM 3081 C C . LEU A 1 536 ? 148.886 133.662 116.439 1.00 36.17 520 LEU A C 1
ATOM 3082 O O . LEU A 1 536 ? 148.911 133.985 117.632 1.00 40.96 520 LEU A O 1
ATOM 3087 N N . LEU A 1 537 ? 148.498 132.452 116.039 1.00 29.15 521 LEU A N 1
ATOM 3088 C CA . LEU A 1 537 ? 148.042 131.485 117.028 1.00 34.01 521 LEU A CA 1
ATOM 3089 C C . LEU A 1 537 ? 149.217 130.906 117.813 1.00 31.96 521 LEU A C 1
ATOM 3090 O O . LEU A 1 537 ? 149.084 130.596 119.001 1.00 38.09 521 LEU A O 1
ATOM 3095 N N . ASP A 1 538 ? 150.381 130.767 117.175 1.00 32.91 522 ASP A N 1
ATOM 3096 C CA . ASP A 1 538 ? 151.589 130.421 117.918 1.00 32.30 522 ASP A CA 1
ATOM 3097 C C . ASP A 1 538 ? 151.988 131.515 118.901 1.00 34.95 522 ASP A C 1
ATOM 3098 O O . ASP A 1 538 ? 152.446 131.210 120.013 1.00 42.45 522 ASP A O 1
ATOM 3103 N N . VAL A 1 539 ? 151.824 132.780 118.511 1.00 23.26 523 VAL A N 1
ATOM 3104 C CA . VAL A 1 539 ? 152.016 133.879 119.448 1.00 25.10 523 VAL A CA 1
ATOM 3105 C C . VAL A 1 539 ? 151.052 133.754 120.621 1.00 29.38 523 VAL A C 1
ATOM 3106 O O . VAL A 1 539 ? 151.430 134.007 121.769 1.00 39.05 523 VAL A O 1
ATOM 3110 N N . THR A 1 540 ? 149.807 133.356 120.355 1.00 21.95 524 THR A N 1
ATOM 3111 C CA . THR A 1 540 ? 148.832 133.150 121.422 1.00 20.92 524 THR A CA 1
ATOM 3112 C C . THR A 1 540 ? 149.241 132.009 122.351 1.00 25.72 524 THR A C 1
ATOM 3113 O O . THR A 1 540 ? 149.040 132.089 123.567 1.00 33.79 524 THR A O 1
ATOM 3117 N N . ILE A 1 541 ? 149.801 130.937 121.793 1.00 23.97 525 ILE A N 1
ATOM 3118 C CA . ILE A 1 541 ? 150.274 129.826 122.617 1.00 17.28 525 ILE A CA 1
ATOM 3119 C C . ILE A 1 541 ? 151.408 130.279 123.533 1.00 18.33 525 ILE A C 1
ATOM 3120 O O . ILE A 1 541 ? 151.441 129.936 124.723 1.00 31.39 525 ILE A O 1
ATOM 3125 N N . GLY A 1 542 ? 152.348 131.063 123.002 1.00 27.73 526 GLY A N 1
ATOM 3126 C CA . GLY A 1 542 ? 153.392 131.620 123.853 1.00 17.82 526 GLY A CA 1
ATOM 3127 C C . GLY A 1 542 ? 152.846 132.545 124.928 1.00 8.93 526 GLY A C 1
ATOM 3128 O O . GLY A 1 542 ? 153.301 132.524 126.081 1.00 26.89 526 GLY A O 1
ATOM 3129 N N . VAL A 1 543 ? 151.862 133.369 124.565 1.00 18.60 527 VAL A N 1
ATOM 3130 C CA . VAL A 1 543 ? 151.249 134.282 125.525 1.00 22.57 527 VAL A CA 1
ATOM 3131 C C . VAL A 1 543 ? 150.601 133.499 126.660 1.00 23.09 527 VAL A C 1
ATOM 3132 O O . VAL A 1 543 ? 150.697 133.873 127.833 1.00 28.62 527 VAL A O 1
ATOM 3136 N N . PHE A 1 544 ? 149.944 132.389 126.330 1.00 23.89 528 PHE A N 1
ATOM 3137 C CA . PHE A 1 544 ? 149.296 131.606 127.374 1.00 18.00 528 PHE A CA 1
ATOM 3138 C C . PHE A 1 544 ? 150.308 130.815 128.197 1.00 21.83 528 PHE A C 1
ATOM 3139 O O . PHE A 1 544 ? 150.055 130.513 129.364 1.00 31.94 528 PHE A O 1
ATOM 3147 N N . MET A 1 545 ? 151.466 130.488 127.621 1.00 24.00 529 MET A N 1
ATOM 3148 C CA . MET A 1 545 ? 152.552 129.939 128.434 1.00 21.29 529 MET A CA 1
ATOM 3149 C C . MET A 1 545 ? 152.990 130.940 129.505 1.00 22.16 529 MET A C 1
ATOM 3150 O O . MET A 1 545 ? 153.143 130.595 130.689 1.00 25.53 529 MET A O 1
ATOM 3155 N N . VAL A 1 546 ? 153.179 132.198 129.100 1.00 20.95 530 VAL A N 1
ATOM 3156 C CA . VAL A 1 546 ? 153.540 133.236 130.067 1.00 19.72 530 VAL A CA 1
ATOM 3157 C C . VAL A 1 546 ? 152.433 133.418 131.105 1.00 21.30 530 VAL A C 1
ATOM 3158 O O . VAL A 1 546 ? 152.700 133.585 132.305 1.00 28.69 530 VAL A O 1
ATOM 3162 N N . LEU A 1 547 ? 151.174 133.403 130.661 1.00 25.85 531 LEU A N 1
ATOM 3163 C CA . LEU A 1 547 ? 150.061 133.538 131.594 1.00 21.61 531 LEU A CA 1
ATOM 3164 C C . LEU A 1 547 ? 150.003 132.375 132.574 1.00 23.68 531 LEU A C 1
ATOM 3165 O O . LEU A 1 547 ? 149.639 132.570 133.736 1.00 30.44 531 LEU A O 1
ATOM 3170 N N . GLN A 1 548 ? 150.339 131.163 132.126 1.00 26.52 532 GLN A N 1
ATOM 3171 C CA . GLN A 1 548 ? 150.405 130.027 133.036 1.00 16.77 532 GLN A CA 1
ATOM 3172 C C . GLN A 1 548 ? 151.476 130.229 134.092 1.00 24.72 532 GLN A C 1
ATOM 3173 O O . GLN A 1 548 ? 151.252 129.921 135.269 1.00 29.12 532 GLN A O 1
ATOM 3179 N N . SER A 1 549 ? 152.637 130.748 133.694 1.00 26.08 533 SER A N 1
ATOM 3180 C CA . SER A 1 549 ? 153.668 131.027 134.689 1.00 19.92 533 SER A CA 1
ATOM 3181 C C . SER A 1 549 ? 153.178 132.034 135.724 1.00 22.67 533 SER A C 1
ATOM 3182 O O . SER A 1 549 ? 153.342 131.821 136.932 1.00 30.01 533 SER A O 1
ATOM 3185 N N . ILE A 1 550 ? 152.543 133.118 135.270 1.00 25.71 534 ILE A N 1
ATOM 3186 C CA . ILE A 1 550 ? 152.059 134.139 136.199 1.00 21.27 534 ILE A CA 1
ATOM 3187 C C . ILE A 1 550 ? 150.998 133.563 137.131 1.00 20.54 534 ILE A C 1
ATOM 3188 O O . ILE A 1 550 ? 151.044 133.766 138.350 1.00 26.55 534 ILE A O 1
ATOM 3193 N N . ALA A 1 551 ? 150.027 132.838 136.573 1.00 15.14 535 ALA A N 1
ATOM 3194 C CA . ALA A 1 551 ? 148.921 132.319 137.370 1.00 12.29 535 ALA A CA 1
ATOM 3195 C C . ALA A 1 551 ? 149.396 131.295 138.392 1.00 22.81 535 ALA A C 1
ATOM 3196 O O . ALA A 1 551 ? 148.945 131.303 139.544 1.00 24.34 535 ALA A O 1
ATOM 3198 N N . SER A 1 552 ? 150.306 130.403 137.997 1.00 28.71 536 SER A N 1
ATOM 3199 C CA . SER A 1 552 ? 150.783 129.401 138.939 1.00 21.16 536 SER A CA 1
ATOM 3200 C C . SER A 1 552 ? 151.654 130.030 140.020 1.00 22.06 536 SER A C 1
ATOM 3201 O O . SER A 1 552 ? 151.555 129.652 141.192 1.00 29.53 536 SER A O 1
ATOM 3204 N N . ALA A 1 553 ? 152.500 131.003 139.661 1.00 21.49 537 ALA A N 1
ATOM 3205 C CA . ALA A 1 553 ? 153.285 131.693 140.681 1.00 15.60 537 ALA A CA 1
ATOM 3206 C C . ALA A 1 553 ? 152.385 132.428 141.668 1.00 21.75 537 ALA A C 1
ATOM 3207 O O . ALA A 1 553 ? 152.634 132.408 142.878 1.00 30.19 537 ALA A O 1
ATOM 3209 N N . THR A 1 554 ? 151.333 133.081 141.170 1.00 24.81 538 THR A N 1
ATOM 3210 C CA . THR A 1 554 ? 150.380 133.753 142.046 1.00 17.05 538 THR A CA 1
ATOM 3211 C C . THR A 1 554 ? 149.648 132.769 142.949 1.00 19.28 538 THR A C 1
ATOM 3212 O O . THR A 1 554 ? 149.386 133.080 144.115 1.00 25.94 538 THR A O 1
ATOM 3216 N N . TYR A 1 555 ? 149.313 131.587 142.432 1.00 22.05 539 TYR A N 1
ATOM 3217 C CA . TYR A 1 555 ? 148.588 130.604 143.228 1.00 10.30 539 TYR A CA 1
ATOM 3218 C C . TYR A 1 555 ? 149.407 130.131 144.424 1.00 27.56 539 TYR A C 1
ATOM 3219 O O . TYR A 1 555 ? 148.859 129.901 145.506 1.00 26.70 539 TYR A O 1
ATOM 3228 N N . HIS A 1 556 ? 150.715 129.973 144.250 1.00 28.78 540 HIS A N 1
ATOM 3229 C CA . HIS A 1 556 ? 151.549 129.402 145.297 1.00 20.85 540 HIS A CA 1
ATOM 3230 C C . HIS A 1 556 ? 151.979 130.412 146.349 1.00 23.33 540 HIS A C 1
ATOM 3231 O O . HIS A 1 556 ? 152.693 130.033 147.280 1.00 23.69 540 HIS A O 1
ATOM 3238 N N . ILE A 1 557 ? 151.577 131.677 146.234 1.00 21.51 541 ILE A N 1
ATOM 3239 C CA . ILE A 1 557 ? 151.810 132.620 147.323 1.00 18.03 541 ILE A CA 1
ATOM 3240 C C . ILE A 1 557 ? 150.959 132.261 148.533 1.00 24.14 541 ILE A C 1
ATOM 3241 O O . ILE A 1 557 ? 151.455 132.190 149.661 1.00 28.38 541 ILE A O 1
ATOM 3246 N N . CYS A 1 558 ? 149.667 132.020 148.319 1.00 24.22 542 CYS A N 1
ATOM 3247 C CA . CYS A 1 558 ? 148.767 131.584 149.386 1.00 28.21 542 CYS A CA 1
ATOM 3248 C C . CYS A 1 558 ? 147.724 130.641 148.808 1.00 22.05 542 CYS A C 1
ATOM 3249 O O . CYS A 1 558 ? 146.683 131.075 148.303 1.00 37.15 542 CYS A O 1
ATOM 3252 N N . PRO A 1 559 ? 147.975 129.342 148.854 1.00 28.80 543 PRO A N 1
ATOM 3253 C CA . PRO A 1 559 ? 146.982 128.362 148.393 1.00 25.33 543 PRO A CA 1
ATOM 3254 C C . PRO A 1 559 ? 145.836 128.243 149.386 1.00 30.87 543 PRO A C 1
ATOM 3255 O O . PRO A 1 559 ? 146.018 127.780 150.515 1.00 31.15 543 PRO A O 1
ATOM 3259 N N . SER A 1 560 ? 144.646 128.665 148.964 1.00 34.92 544 SER A N 1
ATOM 3260 C CA . SER A 1 560 ? 143.444 128.596 149.784 1.00 35.70 544 SER A CA 1
ATOM 3261 C C . SER A 1 560 ? 142.262 128.173 148.921 1.00 41.75 544 SER A C 1
ATOM 3262 O O . SER A 1 560 ? 142.400 127.895 147.727 1.00 45.21 544 SER A O 1
ATOM 3265 N N . ASP A 1 561 ? 141.085 128.123 149.539 1.00 45.49 545 ASP A N 1
ATOM 3266 C CA . ASP A 1 561 ? 139.843 127.803 148.838 1.00 46.45 545 ASP A CA 1
ATOM 3267 C C . ASP A 1 561 ? 139.183 129.116 148.439 1.00 44.65 545 ASP A C 1
ATOM 3268 O O . ASP A 1 561 ? 138.560 129.800 149.251 1.00 49.11 545 ASP A O 1
ATOM 3270 N N . VAL A 1 562 ? 139.336 129.479 147.169 1.00 46.95 546 VAL A N 1
ATOM 3271 C CA . VAL A 1 562 ? 138.768 130.708 146.630 1.00 47.99 546 VAL A CA 1
ATOM 3272 C C . VAL A 1 562 ? 137.814 130.362 145.494 1.00 49.11 546 VAL A C 1
ATOM 3273 O O . VAL A 1 562 ? 137.625 129.186 145.164 1.00 49.29 546 VAL A O 1
ATOM 3277 N N . ALA A 1 563 ? 137.204 131.385 144.895 1.00 46.29 547 ALA A N 1
ATOM 3278 C CA . ALA A 1 563 ? 136.258 131.154 143.808 1.00 49.71 547 ALA A CA 1
ATOM 3279 C C . ALA A 1 563 ? 136.944 130.539 142.591 1.00 47.59 547 ALA A C 1
ATOM 3280 O O . ALA A 1 563 ? 136.410 129.614 141.970 1.00 43.32 547 ALA A O 1
ATOM 3282 N N . PHE A 1 564 ? 138.125 131.038 142.235 1.00 47.05 548 PHE A N 1
ATOM 3283 C CA . PHE A 1 564 ? 138.860 130.567 141.067 1.00 46.40 548 PHE A CA 1
ATOM 3284 C C . PHE A 1 564 ? 140.216 130.025 141.506 1.00 45.03 548 PHE A C 1
ATOM 3285 O O . PHE A 1 564 ? 141.041 130.770 142.042 1.00 43.63 548 PHE A O 1
ATOM 3293 N N . GLN A 1 565 ? 140.453 128.738 141.254 1.00 44.80 549 GLN A N 1
ATOM 3294 C CA . GLN A 1 565 ? 141.683 128.085 141.687 1.00 44.56 549 GLN A CA 1
ATOM 3295 C C . GLN A 1 565 ? 142.882 128.570 140.880 1.00 49.43 549 GLN A C 1
ATOM 3296 O O . GLN A 1 565 ? 143.835 129.116 141.444 1.00 60.91 549 GLN A O 1
ATOM 3302 N N . PHE A 1 566 ? 142.847 128.352 139.566 1.00 24.01 550 PHE A N 1
ATOM 3303 C CA . PHE A 1 566 ? 143.762 128.971 138.608 1.00 38.23 550 PHE A CA 1
ATOM 3304 C C . PHE A 1 566 ? 145.204 128.494 138.725 1.00 34.12 550 PHE A C 1
ATOM 3305 O O . PHE A 1 566 ? 146.133 129.280 138.526 1.00 43.19 550 PHE A O 1
ATOM 3313 N N . ASP A 1 567 ? 145.413 127.219 139.039 1.00 40.77 551 ASP A N 1
ATOM 3314 C CA . ASP A 1 567 ? 146.759 126.670 138.961 1.00 33.10 551 ASP A CA 1
ATOM 3315 C C . ASP A 1 567 ? 147.052 126.000 137.624 1.00 31.21 551 ASP A C 1
ATOM 3316 O O . ASP A 1 567 ? 148.193 126.078 137.158 1.00 40.28 551 ASP A O 1
ATOM 3321 N N . THR A 1 568 ? 146.069 125.342 137.001 1.00 31.32 552 THR A N 1
ATOM 3322 C CA . THR A 1 568 ? 146.270 124.763 135.675 1.00 31.20 552 THR A CA 1
ATOM 3323 C C . THR A 1 568 ? 145.123 124.961 134.677 1.00 31.23 552 THR A C 1
ATOM 3324 O O . THR A 1 568 ? 144.774 124.001 133.982 1.00 47.88 552 THR A O 1
ATOM 3328 N N . PRO A 1 569 ? 144.518 126.149 134.536 1.00 38.50 553 PRO A N 1
ATOM 3329 C CA . PRO A 1 569 ? 143.611 126.344 133.389 1.00 22.21 553 PRO A CA 1
ATOM 3330 C C . PRO A 1 569 ? 144.323 126.756 132.109 1.00 29.99 553 PRO A C 1
ATOM 3331 O O . PRO A 1 569 ? 143.887 126.393 131.007 1.00 35.20 553 PRO A O 1
ATOM 3335 N N . CYS A 1 570 ? 145.417 127.510 132.227 1.00 23.83 554 CYS A N 1
ATOM 3336 C CA . CYS A 1 570 ? 146.151 127.933 131.040 1.00 25.27 554 CYS A CA 1
ATOM 3337 C C . CYS A 1 570 ? 146.740 126.740 130.298 1.00 17.38 554 CYS A C 1
ATOM 3338 O O . CYS A 1 570 ? 146.884 126.777 129.074 1.00 33.16 554 CYS A O 1
ATOM 3341 N N . ILE A 1 571 ? 147.083 125.669 131.016 1.00 22.67 555 ILE A N 1
ATOM 3342 C CA . ILE A 1 571 ? 147.527 124.447 130.351 1.00 23.39 555 ILE A CA 1
ATOM 3343 C C . ILE A 1 571 ? 146.408 123.854 129.502 1.00 24.36 555 ILE A C 1
ATOM 3344 O O . ILE A 1 571 ? 146.644 123.401 128.374 1.00 33.07 555 ILE A O 1
ATOM 3349 N N . GLN A 1 572 ? 145.179 123.854 130.018 1.00 18.40 556 GLN A N 1
ATOM 3350 C CA . GLN A 1 572 ? 144.042 123.401 129.224 1.00 25.70 556 GLN A CA 1
ATOM 3351 C C . GLN A 1 572 ? 143.858 124.266 127.986 1.00 26.97 556 GLN A C 1
ATOM 3352 O O . GLN A 1 572 ? 143.581 123.751 126.895 1.00 34.09 556 GLN A O 1
ATOM 3358 N N . VAL A 1 573 ? 144.008 125.582 128.138 1.00 16.11 557 VAL A N 1
ATOM 3359 C CA . VAL A 1 573 ? 143.921 126.474 126.985 1.00 19.08 557 VAL A CA 1
ATOM 3360 C C . VAL A 1 573 ? 145.011 126.152 125.968 1.00 23.39 557 VAL A C 1
ATOM 3361 O O . VAL A 1 573 ? 144.769 126.165 124.758 1.00 30.41 557 VAL A O 1
ATOM 3365 N N . ILE A 1 574 ? 146.228 125.869 126.438 1.00 22.45 558 ILE A N 1
ATOM 3366 C CA . ILE A 1 574 ? 147.330 125.548 125.533 1.00 21.51 558 ILE A CA 1
ATOM 3367 C C . ILE A 1 574 ? 147.026 124.278 124.746 1.00 22.78 558 ILE A C 1
ATOM 3368 O O . ILE A 1 574 ? 147.254 124.210 123.530 1.00 34.08 558 ILE A O 1
ATOM 3373 N N . CYS A 1 575 ? 146.500 123.257 125.425 1.00 21.16 559 CYS A N 1
ATOM 3374 C CA . CYS A 1 575 ? 146.139 122.019 124.738 1.00 22.61 559 CYS A CA 1
ATOM 3375 C C . CYS A 1 575 ? 145.046 122.257 123.701 1.00 27.65 559 CYS A C 1
ATOM 3376 O O . CYS A 1 575 ? 145.131 121.758 122.567 1.00 40.64 559 CYS A O 1
ATOM 3379 N N . GLY A 1 576 ? 144.016 123.022 124.068 1.00 25.78 560 GLY A N 1
ATOM 3380 C CA . GLY A 1 576 ? 142.971 123.343 123.111 1.00 19.93 560 GLY A CA 1
ATOM 3381 C C . GLY A 1 576 ? 143.492 124.115 121.915 1.00 23.31 560 GLY A C 1
ATOM 3382 O O . GLY A 1 576 ? 143.057 123.891 120.784 1.00 27.62 560 GLY A O 1
ATOM 3383 N N . LEU A 1 577 ? 144.429 125.037 122.148 1.00 20.89 561 LEU A N 1
ATOM 3384 C CA . LEU A 1 577 ? 145.012 125.809 121.058 1.00 18.74 561 LEU A CA 1
ATOM 3385 C C . LEU A 1 577 ? 145.845 124.948 120.122 1.00 27.82 561 LEU A C 1
ATOM 3386 O O . LEU A 1 577 ? 145.817 125.174 118.909 1.00 35.41 561 LEU A O 1
ATOM 3391 N N . LEU A 1 578 ? 146.591 123.979 120.651 1.00 24.09 562 LEU A N 1
ATOM 3392 C CA . LEU A 1 578 ? 147.298 123.056 119.770 1.00 20.62 562 LEU A CA 1
ATOM 3393 C C . LEU A 1 578 ? 146.323 122.226 118.942 1.00 28.87 562 LEU A C 1
ATOM 3394 O O . LEU A 1 578 ? 146.561 121.983 117.749 1.00 32.04 562 LEU A O 1
ATOM 3399 N N . MET A 1 579 ? 145.220 121.791 119.557 1.00 33.95 563 MET A N 1
ATOM 3400 C CA . MET A 1 579 ? 144.203 121.070 118.797 1.00 32.41 563 MET A CA 1
ATOM 3401 C C . MET A 1 579 ? 143.623 121.937 117.684 1.00 37.13 563 MET A C 1
ATOM 3402 O O . MET A 1 579 ? 143.408 121.458 116.567 1.00 40.86 563 MET A O 1
ATOM 3407 N N . VAL A 1 580 ? 143.366 123.216 117.970 1.00 30.01 564 VAL A N 1
ATOM 3408 C CA . VAL A 1 580 ? 142.853 124.133 116.951 1.00 32.29 564 VAL A CA 1
ATOM 3409 C C . VAL A 1 580 ? 143.863 124.303 115.820 1.00 29.40 564 VAL A C 1
ATOM 3410 O O . VAL A 1 580 ? 143.504 124.284 114.631 1.00 38.59 564 VAL A O 1
ATOM 3414 N N . ARG A 1 581 ? 145.140 124.469 116.174 1.00 21.73 565 ARG A N 1
ATOM 3415 C CA . ARG A 1 581 ? 146.196 124.563 115.173 1.00 27.89 565 ARG A CA 1
ATOM 3416 C C . ARG A 1 581 ? 146.163 123.376 114.226 1.00 29.25 565 ARG A C 1
ATOM 3417 O O . ARG A 1 581 ? 146.136 123.543 113.004 1.00 38.13 565 ARG A O 1
ATOM 3425 N N . GLN A 1 582 ? 146.161 122.163 114.772 1.00 34.59 566 GLN A N 1
ATOM 3426 C CA . GLN A 1 582 ? 146.202 121.000 113.896 1.00 30.95 566 GLN A CA 1
ATOM 3427 C C . GLN A 1 582 ? 144.890 120.778 113.162 1.00 33.87 566 GLN A C 1
ATOM 3428 O O . GLN A 1 582 ? 144.894 120.169 112.089 1.00 42.03 566 GLN A O 1
ATOM 3434 N N . TRP A 1 583 ? 143.777 121.269 113.709 1.00 34.10 567 TRP A N 1
ATOM 3435 C CA . TRP A 1 583 ? 142.485 121.157 113.050 1.00 32.42 567 TRP A CA 1
ATOM 3436 C C . TRP A 1 583 ? 142.379 122.051 111.823 1.00 33.59 567 TRP A C 1
ATOM 3437 O O . TRP A 1 583 ? 141.764 121.645 110.834 1.00 43.48 567 TRP A O 1
ATOM 3448 N N . PHE A 1 584 ? 142.969 123.247 111.855 1.00 39.12 568 PHE A N 1
ATOM 3449 C CA . PHE A 1 584 ? 142.758 124.214 110.786 1.00 39.92 568 PHE A CA 1
ATOM 3450 C C . PHE A 1 584 ? 143.949 124.453 109.869 1.00 39.49 568 PHE A C 1
ATOM 3451 O O . PHE A 1 584 ? 143.795 125.180 108.885 1.00 45.52 568 PHE A O 1
ATOM 3459 N N . VAL A 1 585 ? 145.115 123.865 110.141 1.00 39.23 569 VAL A N 1
ATOM 3460 C CA . VAL A 1 585 ? 146.331 124.276 109.438 1.00 41.40 569 VAL A CA 1
ATOM 3461 C C . VAL A 1 585 ? 146.284 123.930 107.953 1.00 43.06 569 VAL A C 1
ATOM 3462 O O . VAL A 1 585 ? 146.913 124.608 107.133 1.00 45.42 569 VAL A O 1
ATOM 3466 N N . ARG A 1 586 ? 145.548 122.887 107.575 1.00 49.21 570 ARG A N 1
ATOM 3467 C CA . ARG A 1 586 ? 145.511 122.495 106.172 1.00 48.17 570 ARG A CA 1
ATOM 3468 C C . ARG A 1 586 ? 144.371 123.143 105.394 1.00 50.70 570 ARG A C 1
ATOM 3469 O O . ARG A 1 586 ? 144.302 122.972 104.174 1.00 51.07 570 ARG A O 1
ATOM 3477 N N . HIS A 1 587 ? 143.485 123.881 106.059 1.00 54.40 571 HIS A N 1
ATOM 3478 C CA . HIS A 1 587 ? 142.424 124.617 105.381 1.00 48.74 571 HIS A CA 1
ATOM 3479 C C . HIS A 1 587 ? 142.700 126.109 105.298 1.00 51.89 571 HIS A C 1
ATOM 3480 O O . HIS A 1 587 ? 142.414 126.731 104.273 1.00 58.40 571 HIS A O 1
ATOM 3487 N N . GLU A 1 588 ? 143.245 126.699 106.356 1.00 48.90 572 GLU A N 1
ATOM 3488 C CA . GLU A 1 588 ? 143.399 128.143 106.436 1.00 47.69 572 GLU A CA 1
ATOM 3489 C C . GLU A 1 588 ? 144.469 128.462 107.467 1.00 48.74 572 GLU A C 1
ATOM 3490 O O . GLU A 1 588 ? 145.040 127.571 108.097 1.00 53.85 572 GLU A O 1
ATOM 3496 N N . SER A 1 589 ? 144.730 129.749 107.631 1.00 44.13 573 SER A N 1
ATOM 3497 C CA . SER A 1 589 ? 145.515 130.213 108.761 1.00 45.56 573 SER A CA 1
ATOM 3498 C C . SER A 1 589 ? 144.627 130.222 110.001 1.00 48.09 573 SER A C 1
ATOM 3499 O O . SER A 1 589 ? 143.602 130.911 110.006 1.00 51.81 573 SER A O 1
ATOM 3502 N N . PRO A 1 590 ? 144.964 129.471 111.051 1.00 48.57 574 PRO A N 1
ATOM 3503 C CA . PRO A 1 590 ? 144.062 129.351 112.210 1.00 43.13 574 PRO A CA 1
ATOM 3504 C C . PRO A 1 590 ? 143.871 130.687 112.912 1.00 41.49 574 PRO A C 1
ATOM 3505 O O . PRO A 1 590 ? 144.824 131.442 113.111 1.00 50.23 574 PRO A O 1
ATOM 3509 N N . SER A 1 591 ? 142.629 130.970 113.295 1.00 42.25 575 SER A N 1
ATOM 3510 C CA . SER A 1 591 ? 142.312 132.244 113.922 1.00 40.06 575 SER A CA 1
ATOM 3511 C C . SER A 1 591 ? 142.427 132.146 115.443 1.00 45.40 575 SER A C 1
ATOM 3512 O O . SER A 1 591 ? 142.193 131.081 116.019 1.00 49.86 575 SER A O 1
ATOM 3515 N N . PRO A 1 592 ? 142.787 133.243 116.117 1.00 46.48 576 PRO A N 1
ATOM 3516 C CA . PRO A 1 592 ? 142.810 133.243 117.590 1.00 41.62 576 PRO A CA 1
ATOM 3517 C C . PRO A 1 592 ? 141.492 133.629 118.273 1.00 46.19 576 PRO A C 1
ATOM 3518 O O . PRO A 1 592 ? 141.538 133.993 119.452 1.00 52.54 576 PRO A O 1
ATOM 3522 N N . ALA A 1 593 ? 140.338 133.607 117.594 1.00 38.20 577 ALA A N 1
ATOM 3523 C CA . ALA A 1 593 ? 139.055 133.791 118.283 1.00 32.05 577 ALA A CA 1
ATOM 3524 C C . ALA A 1 593 ? 138.498 132.482 118.840 1.00 41.17 577 ALA A C 1
ATOM 3525 O O . ALA A 1 593 ? 137.682 132.483 119.791 1.00 51.61 577 ALA A O 1
ATOM 3527 N N . TYR A 1 594 ? 138.937 131.358 118.283 1.00 35.19 578 TYR A N 1
ATOM 3528 C CA . TYR A 1 594 ? 138.725 130.097 118.961 1.00 40.62 578 TYR A CA 1
ATOM 3529 C C . TYR A 1 594 ? 139.331 130.135 120.352 1.00 35.60 578 TYR A C 1
ATOM 3530 O O . TYR A 1 594 ? 138.868 129.414 121.237 1.00 42.77 578 TYR A O 1
ATOM 3539 N N . THR A 1 595 ? 140.329 130.997 120.569 1.00 25.96 579 THR A N 1
ATOM 3540 C CA . THR A 1 595 ? 140.796 131.271 121.921 1.00 24.59 579 THR A CA 1
ATOM 3541 C C . THR A 1 595 ? 139.691 131.871 122.780 1.00 30.66 579 THR A C 1
ATOM 3542 O O . THR A 1 595 ? 139.570 131.523 123.955 1.00 42.45 579 THR A O 1
ATOM 3546 N N . ASN A 1 596 ? 138.891 132.790 122.230 1.00 31.26 580 ASN A N 1
ATOM 3547 C CA . ASN A 1 596 ? 137.778 133.345 122.997 1.00 30.14 580 ASN A CA 1
ATOM 3548 C C . ASN A 1 596 ? 136.859 132.235 123.479 1.00 27.63 580 ASN A C 1
ATOM 3549 O O . ASN A 1 596 ? 136.559 132.118 124.677 1.00 28.89 580 ASN A O 1
ATOM 3554 N N . ILE A 1 597 ? 136.416 131.395 122.544 1.00 34.64 581 ILE A N 1
ATOM 3555 C CA . ILE A 1 597 ? 135.450 130.362 122.936 1.00 24.48 581 ILE A CA 1
ATOM 3556 C C . ILE A 1 597 ? 136.086 129.362 123.906 1.00 34.31 581 ILE A C 1
ATOM 3557 O O . ILE A 1 597 ? 135.474 128.970 124.913 1.00 37.89 581 ILE A O 1
ATOM 3562 N N . LEU A 1 598 ? 137.335 128.970 123.642 1.00 37.01 582 LEU A N 1
ATOM 3563 C CA . LEU A 1 598 ? 138.034 128.012 124.490 1.00 25.68 582 LEU A CA 1
ATOM 3564 C C . LEU A 1 598 ? 138.247 128.554 125.898 1.00 29.61 582 LEU A C 1
ATOM 3565 O O . LEU A 1 598 ? 138.052 127.834 126.883 1.00 37.29 582 LEU A O 1
ATOM 3570 N N . LEU A 1 599 ? 138.643 129.822 126.013 1.00 24.37 583 LEU A N 1
ATOM 3571 C CA . LEU A 1 599 ? 138.907 130.419 127.315 1.00 22.82 583 LEU A CA 1
ATOM 3572 C C . LEU A 1 599 ? 137.627 130.570 128.121 1.00 21.20 583 LEU A C 1
ATOM 3573 O O . LEU A 1 599 ? 137.608 130.307 129.330 1.00 34.15 583 LEU A O 1
ATOM 3578 N N . VAL A 1 600 ? 136.541 130.991 127.470 1.00 20.79 584 VAL A N 1
ATOM 3579 C CA . VAL A 1 600 ? 135.272 131.093 128.184 1.00 24.66 584 VAL A CA 1
ATOM 3580 C C . VAL A 1 600 ? 134.857 129.726 128.710 1.00 28.63 584 VAL A C 1
ATOM 3581 O O . VAL A 1 600 ? 134.463 129.585 129.875 1.00 32.96 584 VAL A O 1
ATOM 3585 N N . GLY A 1 601 ? 134.975 128.692 127.871 1.00 31.23 585 GLY A N 1
ATOM 3586 C CA . GLY A 1 601 ? 134.634 127.351 128.325 1.00 25.68 585 GLY A CA 1
ATOM 3587 C C . GLY A 1 601 ? 135.489 126.879 129.486 1.00 31.17 585 GLY A C 1
ATOM 3588 O O . GLY A 1 601 ? 134.981 126.325 130.464 1.00 35.49 585 GLY A O 1
ATOM 3589 N N . VAL A 1 602 ? 136.802 127.105 129.401 1.00 28.03 586 VAL A N 1
ATOM 3590 C CA . VAL A 1 602 ? 137.718 126.606 130.425 1.00 28.01 586 VAL A CA 1
ATOM 3591 C C . VAL A 1 602 ? 137.466 127.300 131.759 1.00 28.78 586 VAL A C 1
ATOM 3592 O O . VAL A 1 602 ? 137.390 126.653 132.812 1.00 37.27 586 VAL A O 1
ATOM 3596 N N . VAL A 1 603 ? 137.322 128.627 131.736 1.00 26.80 587 VAL A N 1
ATOM 3597 C CA . VAL A 1 603 ? 137.078 129.363 132.973 1.00 28.62 587 VAL A CA 1
ATOM 3598 C C . VAL A 1 603 ? 135.722 128.989 133.565 1.00 30.75 587 VAL A C 1
ATOM 3599 O O . VAL A 1 603 ? 135.583 128.841 134.787 1.00 31.47 587 VAL A O 1
ATOM 3603 N N . SER A 1 604 ? 134.701 128.825 132.718 1.00 26.61 588 SER A N 1
ATOM 3604 C CA . SER A 1 604 ? 133.385 128.448 133.219 1.00 28.21 588 SER A CA 1
ATOM 3605 C C . SER A 1 604 ? 133.420 127.073 133.875 1.00 32.56 588 SER A C 1
ATOM 3606 O O . SER A 1 604 ? 132.829 126.869 134.939 1.00 36.68 588 SER A O 1
ATOM 3609 N N . LEU A 1 605 ? 134.115 126.116 133.254 1.00 34.57 589 LEU A N 1
ATOM 3610 C CA . LEU A 1 605 ? 134.230 124.791 133.851 1.00 31.20 589 LEU A CA 1
ATOM 3611 C C . LEU A 1 605 ? 134.990 124.841 135.171 1.00 30.80 589 LEU A C 1
ATOM 3612 O O . LEU A 1 605 ? 134.615 124.165 136.135 1.00 29.63 589 LEU A O 1
ATOM 3617 N N . ASN A 1 606 ? 136.062 125.633 135.231 1.00 28.43 590 ASN A N 1
ATOM 3618 C CA . ASN A 1 606 ? 136.807 125.789 136.476 1.00 27.29 590 ASN A CA 1
ATOM 3619 C C . ASN A 1 606 ? 135.907 126.306 137.593 1.00 35.40 590 ASN A C 1
ATOM 3620 O O . ASN A 1 606 ? 135.865 125.736 138.693 1.00 38.19 590 ASN A O 1
ATOM 3625 N N . PHE A 1 607 ? 135.157 127.376 137.317 1.00 39.49 591 PHE A N 1
ATOM 3626 C CA . PHE A 1 607 ? 134.259 127.929 138.325 1.00 30.66 591 PHE A CA 1
ATOM 3627 C C . PHE A 1 607 ? 133.192 126.921 138.729 1.00 34.76 591 PHE A C 1
ATOM 3628 O O . PHE A 1 607 ? 132.861 126.792 139.911 1.00 41.84 591 PHE A O 1
ATOM 3636 N N . LEU A 1 608 ? 132.631 126.205 137.755 1.00 40.60 592 LEU A N 1
ATOM 3637 C CA . LEU A 1 608 ? 131.564 125.257 138.052 1.00 34.16 592 LEU A CA 1
ATOM 3638 C C . LEU A 1 608 ? 132.065 124.121 138.933 1.00 38.88 592 LEU A C 1
ATOM 3639 O O . LEU A 1 608 ? 131.370 123.684 139.856 1.00 40.23 592 LEU A O 1
ATOM 3644 N N . ILE A 1 609 ? 133.271 123.621 138.657 1.00 40.77 593 ILE A N 1
ATOM 3645 C CA . ILE A 1 609 ? 133.856 122.584 139.504 1.00 33.24 593 ILE A CA 1
ATOM 3646 C C . ILE A 1 609 ? 134.086 123.122 140.910 1.00 38.74 593 ILE A C 1
ATOM 3647 O O . ILE A 1 609 ? 133.844 122.433 141.906 1.00 38.85 593 ILE A O 1
ATOM 3652 N N . SER A 1 610 ? 134.553 124.369 141.011 1.00 36.96 594 SER A N 1
ATOM 3653 C CA . SER A 1 610 ? 134.805 124.950 142.326 1.00 34.01 594 SER A CA 1
ATOM 3654 C C . SER A 1 610 ? 133.516 125.095 143.131 1.00 39.92 594 SER A C 1
ATOM 3655 O O . SER A 1 610 ? 133.479 124.787 144.327 1.00 40.48 594 SER A O 1
ATOM 3658 N N . ALA A 1 611 ? 132.444 125.561 142.488 1.00 45.05 595 ALA A N 1
ATOM 3659 C CA . ALA A 1 611 ? 131.218 125.883 143.211 1.00 34.42 595 ALA A CA 1
ATOM 3660 C C . ALA A 1 611 ? 130.504 124.640 143.726 1.00 40.68 595 ALA A C 1
ATOM 3661 O O . ALA A 1 611 ? 129.863 124.690 144.780 1.00 47.27 595 ALA A O 1
ATOM 3663 N N . PHE A 1 612 ? 130.590 123.526 143.005 1.00 41.94 596 PHE A N 1
ATOM 3664 C CA . PHE A 1 612 ? 129.867 122.315 143.364 1.00 39.00 596 PHE A CA 1
ATOM 3665 C C . PHE A 1 612 ? 130.761 121.242 143.972 1.00 42.20 596 PHE A C 1
ATOM 3666 O O . PHE A 1 612 ? 130.382 120.068 143.976 1.00 48.78 596 PHE A O 1
ATOM 3674 N N . SER A 1 613 ? 131.932 121.614 144.493 1.00 43.00 597 SER A N 1
ATOM 3675 C CA . SER A 1 613 ? 132.879 120.613 144.974 1.00 36.98 597 SER A CA 1
ATOM 3676 C C . SER A 1 613 ? 132.383 119.917 146.237 1.00 44.30 597 SER A C 1
ATOM 3677 O O . SER A 1 613 ? 132.625 118.721 146.429 1.00 48.51 597 SER A O 1
ATOM 3680 N N . LYS A 1 614 ? 131.687 120.648 147.111 1.00 49.80 598 LYS A N 1
ATOM 3681 C CA . LYS A 1 614 ? 131.209 120.052 148.356 1.00 45.47 598 LYS A CA 1
ATOM 3682 C C . LYS A 1 614 ? 130.101 119.035 148.118 1.00 48.05 598 LYS A C 1
ATOM 3683 O O . LYS A 1 614 ? 129.888 118.151 148.954 1.00 53.70 598 LYS A O 1
ATOM 3689 N N . THR A 1 615 ? 129.391 119.137 146.999 1.00 48.30 599 THR A N 1
ATOM 3690 C CA . THR A 1 615 ? 128.253 118.267 146.750 1.00 47.07 599 THR A CA 1
ATOM 3691 C C . THR A 1 615 ? 128.719 116.876 146.324 1.00 45.97 599 THR A C 1
ATOM 3692 O O . THR A 1 615 ? 129.909 116.613 146.139 1.00 47.65 599 THR A O 1
ATOM 3696 N N . SER A 1 616 ? 127.751 115.972 146.179 1.00 49.29 600 SER A N 1
ATOM 3697 C CA . SER A 1 616 ? 128.044 114.577 145.880 1.00 49.48 600 SER A CA 1
ATOM 3698 C C . SER A 1 616 ? 127.786 114.201 144.429 1.00 52.32 600 SER A C 1
ATOM 3699 O O . SER A 1 616 ? 127.824 113.011 144.099 1.00 57.65 600 SER A O 1
ATOM 3702 N N . TYR A 1 617 ? 127.520 115.173 143.559 1.00 46.15 601 TYR A N 1
ATOM 3703 C CA . TYR A 1 617 ? 127.207 114.902 142.162 1.00 48.51 601 TYR A CA 1
ATOM 3704 C C . TYR A 1 617 ? 128.004 115.779 141.201 1.00 51.08 601 TYR A C 1
ATOM 3705 O O . TYR A 1 617 ? 127.640 115.887 140.027 1.00 53.48 601 TYR A O 1
ATOM 3714 N N . VAL A 1 618 ? 129.084 116.407 141.674 1.00 44.52 602 VAL A N 1
ATOM 3715 C CA . VAL A 1 618 ? 129.874 117.279 140.812 1.00 41.72 602 VAL A CA 1
ATOM 3716 C C . VAL A 1 618 ? 130.503 116.510 139.656 1.00 40.98 602 VAL A C 1
ATOM 3717 O O . VAL A 1 618 ? 130.534 117.011 138.522 1.00 47.05 602 VAL A O 1
ATOM 3721 N N . ARG A 1 619 ? 130.986 115.295 139.903 1.00 36.81 603 ARG A N 1
ATOM 3722 C CA . ARG A 1 619 ? 131.585 114.494 138.848 1.00 38.95 603 ARG A CA 1
ATOM 3723 C C . ARG A 1 619 ? 130.587 114.081 137.779 1.00 44.45 603 ARG A C 1
ATOM 3724 O O . ARG A 1 619 ? 130.980 113.912 136.623 1.00 49.84 603 ARG A O 1
ATOM 3732 N N . PHE A 1 620 ? 129.306 113.938 138.124 1.00 51.38 604 PHE A N 1
ATOM 3733 C CA . PHE A 1 620 ? 128.302 113.654 137.104 1.00 47.81 604 PHE A CA 1
ATOM 3734 C C . PHE A 1 620 ? 128.071 114.863 136.205 1.00 47.87 604 PHE A C 1
ATOM 3735 O O . PHE A 1 620 ? 127.891 114.715 134.992 1.00 53.62 604 PHE A O 1
ATOM 3743 N N . ILE A 1 621 ? 128.094 116.068 136.777 1.00 37.29 605 ILE A N 1
ATOM 3744 C CA . ILE A 1 621 ? 128.019 117.279 135.964 1.00 36.84 605 ILE A CA 1
ATOM 3745 C C . ILE A 1 621 ? 129.222 117.365 135.032 1.00 46.50 605 ILE A C 1
ATOM 3746 O O . ILE A 1 621 ? 129.090 117.694 133.842 1.00 49.86 605 ILE A O 1
ATOM 3751 N N . ILE A 1 622 ? 130.413 117.063 135.558 1.00 42.99 606 ILE A N 1
ATOM 3752 C CA . ILE A 1 622 ? 131.612 117.075 134.727 1.00 38.31 606 ILE A CA 1
ATOM 3753 C C . ILE A 1 622 ? 131.499 116.048 133.609 1.00 40.13 606 ILE A C 1
ATOM 3754 O O . ILE A 1 622 ? 131.871 116.319 132.464 1.00 48.19 606 ILE A O 1
ATOM 3759 N N . ALA A 1 623 ? 130.993 114.853 133.920 1.00 37.72 607 ALA A N 1
ATOM 3760 C CA . ALA A 1 623 ? 130.851 113.816 132.905 1.00 38.13 607 ALA A CA 1
ATOM 3761 C C . ALA A 1 623 ? 129.860 114.218 131.823 1.00 42.95 607 ALA A C 1
ATOM 3762 O O . ALA A 1 623 ? 130.089 113.942 130.640 1.00 49.82 607 ALA A O 1
ATOM 3764 N N . VAL A 1 624 ? 128.756 114.864 132.201 1.00 38.96 608 VAL A N 1
ATOM 3765 C CA . VAL A 1 624 ? 127.786 115.314 131.208 1.00 41.38 608 VAL A CA 1
ATOM 3766 C C . VAL A 1 624 ? 128.410 116.353 130.285 1.00 44.48 608 VAL A C 1
ATOM 3767 O O . VAL A 1 624 ? 128.272 116.278 129.056 1.00 51.88 608 VAL A O 1
ATOM 3771 N N . ILE A 1 625 ? 129.112 117.336 130.859 1.00 41.54 609 ILE A N 1
ATOM 3772 C CA . ILE A 1 625 ? 129.749 118.357 130.028 1.00 36.68 609 ILE A CA 1
ATOM 3773 C C . ILE A 1 625 ? 130.801 117.731 129.120 1.00 39.85 609 ILE A C 1
ATOM 3774 O O . ILE A 1 625 ? 130.932 118.097 127.945 1.00 43.41 609 ILE A O 1
ATOM 3779 N N . HIS A 1 626 ? 131.561 116.773 129.650 1.00 38.89 610 HIS A N 1
ATOM 3780 C CA . HIS A 1 626 ? 132.581 116.089 128.864 1.00 38.39 610 HIS A CA 1
ATOM 3781 C C . HIS A 1 626 ? 131.961 115.361 127.677 1.00 42.30 610 HIS A C 1
ATOM 3782 O O . HIS A 1 626 ? 132.448 115.463 126.542 1.00 41.56 610 HIS A O 1
ATOM 3789 N N . VAL A 1 627 ? 130.865 114.637 127.921 1.00 43.27 611 VAL A N 1
ATOM 3790 C CA . VAL A 1 627 ? 130.184 113.910 126.851 1.00 39.05 611 VAL A CA 1
ATOM 3791 C C . VAL A 1 627 ? 129.681 114.879 125.790 1.00 43.61 611 VAL A C 1
ATOM 3792 O O . VAL A 1 627 ? 129.840 114.648 124.586 1.00 45.86 611 VAL A O 1
ATOM 3796 N N . ILE A 1 628 ? 129.071 115.984 126.225 1.00 38.44 612 ILE A N 1
ATOM 3797 C CA . ILE A 1 628 ? 128.521 116.951 125.275 1.00 36.80 612 ILE A CA 1
ATOM 3798 C C . ILE A 1 628 ? 129.625 117.546 124.408 1.00 43.50 612 ILE A C 1
ATOM 3799 O O . ILE A 1 628 ? 129.489 117.653 123.182 1.00 45.41 612 ILE A O 1
ATOM 3804 N N . VAL A 1 629 ? 130.741 117.934 125.031 1.00 42.80 613 VAL A N 1
ATOM 3805 C CA . VAL A 1 629 ? 131.834 118.551 124.283 1.00 38.54 613 VAL A CA 1
ATOM 3806 C C . VAL A 1 629 ? 132.414 117.568 123.271 1.00 41.66 613 VAL A C 1
ATOM 3807 O O . VAL A 1 629 ? 132.654 117.916 122.107 1.00 42.88 613 VAL A O 1
ATOM 3811 N N . VAL A 1 630 ? 132.645 116.323 123.697 1.00 43.13 614 VAL A N 1
ATOM 3812 C CA . VAL A 1 630 ? 133.240 115.345 122.790 1.00 45.55 614 VAL A CA 1
ATOM 3813 C C . VAL A 1 630 ? 132.290 115.007 121.649 1.00 45.93 614 VAL A C 1
ATOM 3814 O O . VAL A 1 630 ? 132.718 114.858 120.496 1.00 52.01 614 VAL A O 1
ATOM 3818 N N . GLY A 1 631 ? 130.993 114.890 121.939 1.00 44.67 615 GLY A N 1
ATOM 3819 C CA . GLY A 1 631 ? 130.028 114.645 120.880 1.00 42.01 615 GLY A CA 1
ATOM 3820 C C . GLY A 1 631 ? 129.972 115.777 119.876 1.00 45.33 615 GLY A C 1
ATOM 3821 O O . GLY A 1 631 ? 129.900 115.548 118.666 1.00 52.27 615 GLY A O 1
ATOM 3822 N N . SER A 1 632 ? 130.012 117.019 120.363 1.00 47.38 616 SER A N 1
ATOM 3823 C CA . SER A 1 632 ? 130.017 118.163 119.459 1.00 45.64 616 SER A CA 1
ATOM 3824 C C . SER A 1 632 ? 131.261 118.165 118.577 1.00 48.54 616 SER A C 1
ATOM 3825 O O . SER A 1 632 ? 131.183 118.452 117.377 1.00 51.71 616 SER A O 1
ATOM 3828 N N . ILE A 1 633 ? 132.423 117.857 119.158 1.00 52.45 617 ILE A N 1
ATOM 3829 C CA . ILE A 1 633 ? 133.656 117.833 118.370 1.00 50.57 617 ILE A CA 1
ATOM 3830 C C . ILE A 1 633 ? 133.593 116.742 117.306 1.00 47.59 617 ILE A C 1
ATOM 3831 O O . ILE A 1 633 ? 134.013 116.945 116.159 1.00 49.04 617 ILE A O 1
ATOM 3836 N N . CYS A 1 634 ? 133.072 115.567 117.667 1.00 54.16 618 CYS A N 1
ATOM 3837 C CA . CYS A 1 634 ? 132.928 114.495 116.687 1.00 59.18 618 CYS A CA 1
ATOM 3838 C C . CYS A 1 634 ? 131.969 114.892 115.568 1.00 61.67 618 CYS A C 1
ATOM 3839 O O . CYS A 1 634 ? 132.227 114.615 114.389 1.00 63.04 618 CYS A O 1
ATOM 3842 N N . LEU A 1 635 ? 130.862 115.550 115.919 1.00 59.72 619 LEU A N 1
ATOM 3843 C CA . LEU A 1 635 ? 129.916 116.012 114.910 1.00 56.77 619 LEU A CA 1
ATOM 3844 C C . LEU A 1 635 ? 130.562 117.028 113.976 1.00 60.84 619 LEU A C 1
ATOM 3845 O O . LEU A 1 635 ? 130.326 117.013 112.762 1.00 63.18 619 LEU A O 1
ATOM 3850 N N . ALA A 1 636 ? 131.373 117.932 114.531 1.00 61.03 620 ALA A N 1
ATOM 3851 C CA . ALA A 1 636 ? 132.049 118.923 113.698 1.00 58.10 620 ALA A CA 1
ATOM 3852 C C . ALA A 1 636 ? 133.050 118.264 112.764 1.00 57.93 620 ALA A C 1
ATOM 3853 O O . ALA A 1 636 ? 133.174 118.658 111.600 1.00 62.68 620 ALA A O 1
ATOM 3855 N N . LYS A 1 637 ? 133.775 117.259 113.253 1.00 62.02 621 LYS A N 1
ATOM 3856 C CA . LYS A 1 637 ? 134.698 116.528 112.392 1.00 63.34 621 LYS A CA 1
ATOM 3857 C C . LYS A 1 637 ? 133.950 115.853 111.247 1.00 62.98 621 LYS A C 1
ATOM 3858 O O . LYS A 1 637 ? 134.371 115.914 110.084 1.00 67.36 621 LYS A O 1
ATOM 3864 N N . GLU A 1 638 ? 132.823 115.211 111.564 1.00 72.51 622 GLU A N 1
ATOM 3865 C CA . GLU A 1 638 ? 132.011 114.551 110.547 1.00 74.64 622 GLU A CA 1
ATOM 3866 C C . GLU A 1 638 ? 131.575 115.560 109.489 1.00 75.12 622 GLU A C 1
ATOM 3867 O O . GLU A 1 638 ? 131.824 115.382 108.293 1.00 74.58 622 GLU A O 1
ATOM 3873 N N . ARG A 1 639 ? 130.998 116.677 109.930 1.00 75.36 623 ARG A N 1
ATOM 3874 C CA . ARG A 1 639 ? 130.487 117.667 108.990 1.00 74.65 623 ARG A CA 1
ATOM 3875 C C . ARG A 1 639 ? 131.603 118.258 108.131 1.00 76.41 623 ARG A C 1
ATOM 3876 O O . ARG A 1 639 ? 131.421 118.486 106.930 1.00 78.21 623 ARG A O 1
ATOM 3884 N N . SER A 1 640 ? 132.769 118.523 108.729 1.00 76.77 624 SER A N 1
ATOM 3885 C CA . SER A 1 640 ? 133.863 119.129 107.972 1.00 75.44 624 SER A CA 1
ATOM 3886 C C . SER A 1 640 ? 134.412 118.170 106.923 1.00 76.21 624 SER A C 1
ATOM 3887 O O . SER A 1 640 ? 134.601 118.545 105.761 1.00 77.22 624 SER A O 1
ATOM 3890 N N . LEU A 1 641 ? 134.682 116.925 107.315 1.00 79.52 625 LEU A N 1
ATOM 3891 C CA . LEU A 1 641 ? 135.322 115.985 106.401 1.00 80.35 625 LEU A CA 1
ATOM 3892 C C . LEU A 1 641 ? 134.340 115.155 105.592 1.00 81.70 625 LEU A C 1
ATOM 3893 O O . LEU A 1 641 ? 134.691 114.691 104.503 1.00 83.67 625 LEU A O 1
ATOM 3898 N N . GLY A 1 642 ? 133.126 114.955 106.086 1.00 87.28 626 GLY A N 1
ATOM 3899 C CA . GLY A 1 642 ? 132.217 114.007 105.482 1.00 86.58 626 GLY A CA 1
ATOM 3900 C C . GLY A 1 642 ? 132.513 112.585 105.927 1.00 86.47 626 GLY A C 1
ATOM 3901 O O . GLY A 1 642 ? 133.573 112.276 106.469 1.00 87.27 626 GLY A O 1
ATOM 3902 N N . SER A 1 643 ? 131.549 111.699 105.681 1.00 91.63 627 SER A N 1
ATOM 3903 C CA . SER A 1 643 ? 131.655 110.314 106.137 1.00 91.64 627 SER A CA 1
ATOM 3904 C C . SER A 1 643 ? 132.486 109.479 105.158 1.00 94.19 627 SER A C 1
ATOM 3905 O O . SER A 1 643 ? 132.094 108.399 104.716 1.00 93.42 627 SER A O 1
ATOM 3908 N N . GLU A 1 644 ? 133.666 110.003 104.830 1.00 94.21 628 GLU A N 1
ATOM 3909 C CA . GLU A 1 644 ? 134.666 109.211 104.131 1.00 93.30 628 GLU A CA 1
ATOM 3910 C C . GLU A 1 644 ? 135.180 108.151 105.096 1.00 93.00 628 GLU A C 1
ATOM 3911 O O . GLU A 1 644 ? 135.898 108.469 106.048 1.00 91.99 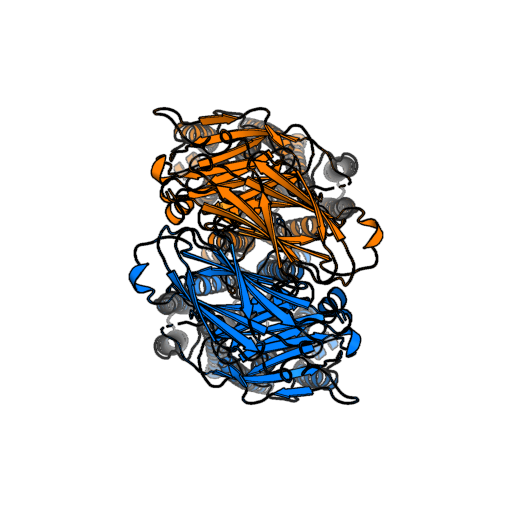628 GLU A O 1
ATOM 3917 N N . LYS A 1 645 ? 134.809 106.894 104.843 1.00 94.71 629 LYS A N 1
ATOM 3918 C CA . LYS A 1 645 ? 134.886 105.795 105.802 1.00 94.83 629 LYS A CA 1
ATOM 3919 C C . LYS A 1 645 ? 136.158 105.771 106.641 1.00 94.52 629 LYS A C 1
ATOM 3920 O O . LYS A 1 645 ? 136.090 105.793 107.874 1.00 94.48 629 LYS A O 1
ATOM 3922 N N . LEU A 1 646 ? 137.318 105.724 105.989 1.00 91.98 630 LEU A N 1
ATOM 3923 C CA . LEU A 1 646 ? 138.579 105.531 106.697 1.00 91.76 630 LEU A CA 1
ATOM 3924 C C . LEU A 1 646 ? 138.890 106.672 107.659 1.00 92.62 630 LEU A C 1
ATOM 3925 O O . LEU A 1 646 ? 139.221 106.432 108.824 1.00 93.08 630 LEU A O 1
ATOM 3927 N N . LYS A 1 647 ? 138.787 107.914 107.187 1.00 87.47 631 LYS A N 1
ATOM 3928 C CA . LYS A 1 647 ? 139.208 109.057 107.990 1.00 85.39 631 LYS A CA 1
ATOM 3929 C C . LYS A 1 647 ? 138.271 109.338 109.161 1.00 84.79 631 LYS A C 1
ATOM 3930 O O . LYS A 1 647 ? 138.699 109.321 110.319 1.00 85.06 631 LYS A O 1
ATOM 3936 N N . THR A 1 648 ? 136.994 109.600 108.875 1.00 85.25 632 THR A N 1
ATOM 3937 C CA . THR A 1 648 ? 136.084 110.107 109.899 1.00 83.80 632 THR A CA 1
ATOM 3938 C C . THR A 1 648 ? 135.684 109.054 110.929 1.00 84.90 632 THR A C 1
ATOM 3939 O O . THR A 1 648 ? 135.684 109.318 112.138 1.00 87.63 632 THR A O 1
ATOM 3943 N N . ARG A 1 649 ? 135.325 107.854 110.465 1.00 84.20 633 ARG A N 1
ATOM 3944 C CA . ARG A 1 649 ? 134.738 106.860 111.359 1.00 84.56 633 ARG A CA 1
ATOM 3945 C C . ARG A 1 649 ? 135.721 106.423 112.438 1.00 83.93 633 ARG A C 1
ATOM 3946 O O . ARG A 1 649 ? 135.351 106.301 113.612 1.00 85.09 633 ARG A O 1
ATOM 3954 N N . PHE A 1 650 ? 136.977 106.181 112.061 1.00 79.02 634 PHE A N 1
ATOM 3955 C CA . PHE A 1 650 ? 137.961 105.750 113.048 1.00 80.24 634 PHE A CA 1
ATOM 3956 C C . PHE A 1 650 ? 138.284 106.866 114.031 1.00 80.16 634 PHE A C 1
ATOM 3957 O O . PHE A 1 650 ? 138.476 106.606 115.224 1.00 80.75 634 PHE A O 1
ATOM 3965 N N . PHE A 1 651 ? 138.340 108.112 113.557 1.00 64.29 635 PHE A N 1
ATOM 3966 C CA . PHE A 1 651 ? 138.509 109.244 114.462 1.00 63.67 635 PHE A CA 1
ATOM 3967 C C . PHE A 1 651 ? 137.402 109.272 115.505 1.00 66.33 635 PHE A C 1
ATOM 3968 O O . PHE A 1 651 ? 137.662 109.368 116.711 1.00 68.41 635 PHE A O 1
ATOM 3976 N N . ILE A 1 652 ? 136.150 109.196 115.048 1.00 66.00 636 ILE A N 1
ATOM 3977 C CA . ILE A 1 652 ? 135.020 109.283 115.968 1.00 65.05 636 ILE A CA 1
ATOM 3978 C C . ILE A 1 652 ? 135.060 108.133 116.966 1.00 66.14 636 ILE A C 1
ATOM 3979 O O . ILE A 1 652 ? 134.895 108.331 118.176 1.00 67.70 636 ILE A O 1
ATOM 3984 N N . MET A 1 653 ? 135.303 106.916 116.475 1.00 68.57 637 MET A N 1
ATOM 3985 C CA . MET A 1 653 ? 135.307 105.752 117.354 1.00 71.19 637 MET A CA 1
ATOM 3986 C C . MET A 1 653 ? 136.422 105.842 118.390 1.00 71.95 637 MET A C 1
ATOM 3987 O O . MET A 1 653 ? 136.197 105.594 119.581 1.00 72.16 637 MET A O 1
ATOM 3992 N N . ALA A 1 654 ? 137.631 106.211 117.958 1.00 61.50 638 ALA A N 1
ATOM 3993 C CA . ALA A 1 654 ? 138.759 106.288 118.879 1.00 61.81 638 ALA A CA 1
ATOM 3994 C C . ALA A 1 654 ? 138.560 107.380 119.921 1.00 62.57 638 ALA A C 1
ATOM 3995 O O . ALA A 1 654 ? 138.838 107.172 121.108 1.00 63.03 638 ALA A O 1
ATOM 3997 N N . PHE A 1 655 ? 138.091 108.557 119.497 1.00 58.16 639 PHE A N 1
ATOM 3998 C CA . PHE A 1 655 ? 137.875 109.634 120.455 1.00 55.12 639 PHE A CA 1
ATOM 3999 C C . PHE A 1 655 ? 136.788 109.273 121.454 1.00 59.50 639 PHE A C 1
ATOM 4000 O O . PHE A 1 655 ? 136.936 109.522 122.659 1.00 62.84 639 PHE A O 1
ATOM 4008 N N . SER A 1 656 ? 135.698 108.666 120.980 1.00 61.15 640 SER A N 1
ATOM 4009 C CA . SER A 1 656 ? 134.642 108.241 121.886 1.00 59.13 640 SER A CA 1
ATOM 4010 C C . SER A 1 656 ? 135.162 107.221 122.889 1.00 61.21 640 SER A C 1
ATOM 4011 O O . SER A 1 656 ? 134.883 107.321 124.087 1.00 61.90 640 SER A O 1
ATOM 4014 N N . MET A 1 657 ? 135.938 106.239 122.421 1.00 60.17 641 MET A N 1
ATOM 4015 C CA . MET A 1 657 ? 136.450 105.219 123.330 1.00 61.61 641 MET A CA 1
ATOM 4016 C C . MET A 1 657 ? 137.396 105.814 124.365 1.00 63.24 641 MET A C 1
ATOM 4017 O O . MET A 1 657 ? 137.293 105.500 125.557 1.00 65.16 641 MET A O 1
ATOM 4022 N N . GLY A 1 658 ? 138.317 106.678 123.938 1.00 54.72 642 GLY A N 1
ATOM 4023 C CA . GLY A 1 658 ? 139.253 107.263 124.885 1.00 51.49 642 GLY A CA 1
ATOM 4024 C C . GLY A 1 658 ? 138.562 108.120 125.928 1.00 54.29 642 GLY A C 1
ATOM 4025 O O . GLY A 1 658 ? 138.822 107.998 127.131 1.00 59.06 642 GLY A O 1
ATOM 4026 N N . ASN A 1 659 ? 137.651 108.987 125.484 1.00 52.67 643 ASN A N 1
ATOM 4027 C CA . ASN A 1 659 ? 136.985 109.866 126.433 1.00 49.02 643 ASN A CA 1
ATOM 4028 C C . ASN A 1 659 ? 136.027 109.101 127.335 1.00 52.51 643 ASN A C 1
ATOM 4029 O O . ASN A 1 659 ? 135.898 109.437 128.517 1.00 58.88 643 ASN A O 1
ATOM 4034 N N . PHE A 1 660 ? 135.369 108.059 126.819 1.00 57.76 644 PHE A N 1
ATOM 4035 C CA . PHE A 1 660 ? 134.525 107.225 127.663 1.00 60.61 644 PHE A CA 1
ATOM 4036 C C . PHE A 1 660 ? 135.342 106.459 128.692 1.00 58.40 644 PHE A C 1
ATOM 4037 O O . PHE A 1 660 ? 134.896 106.302 129.833 1.00 59.07 644 PHE A O 1
ATOM 4045 N N . ALA A 1 661 ? 136.529 105.981 128.316 1.00 53.08 645 ALA A N 1
ATOM 4046 C CA . ALA A 1 661 ? 137.410 105.339 129.285 1.00 51.98 645 ALA A CA 1
ATOM 4047 C C . ALA A 1 661 ? 137.807 106.316 130.382 1.00 56.97 645 ALA A C 1
ATOM 4048 O O . ALA A 1 661 ? 137.795 105.975 131.570 1.00 59.11 645 ALA A O 1
ATOM 4050 N N . ALA A 1 662 ? 138.146 107.550 130.002 1.00 52.48 646 ALA A N 1
ATOM 4051 C CA . ALA A 1 662 ? 138.485 108.557 131.005 1.00 47.95 646 ALA A CA 1
ATOM 4052 C C . ALA A 1 662 ? 137.309 108.838 131.937 1.00 48.28 646 ALA A C 1
ATOM 4053 O O . ALA A 1 662 ? 137.481 108.943 133.159 1.00 50.79 646 ALA A O 1
ATOM 4055 N N . ILE A 1 663 ? 136.107 108.961 131.375 1.00 51.71 647 ILE A N 1
ATOM 4056 C CA . ILE A 1 663 ? 134.899 109.263 132.135 1.00 50.90 647 ILE A CA 1
ATOM 4057 C C . ILE A 1 663 ? 134.607 108.135 133.115 1.00 53.67 647 ILE A C 1
ATOM 4058 O O . ILE A 1 663 ? 134.252 108.381 134.273 1.00 53.92 647 ILE A O 1
ATOM 4063 N N . VAL A 1 664 ? 134.753 106.894 132.659 1.00 54.67 648 VAL A N 1
ATOM 4064 C CA . VAL A 1 664 ? 134.583 105.725 133.513 1.00 54.05 648 VAL A CA 1
ATOM 4065 C C . VAL A 1 664 ? 135.608 105.789 134.637 1.00 56.08 648 VAL A C 1
ATOM 4066 O O . VAL A 1 664 ? 135.290 105.508 135.798 1.00 60.06 648 VAL A O 1
ATOM 4070 N N . MET A 1 665 ? 136.842 106.168 134.300 1.00 57.96 649 MET A N 1
ATOM 4071 C CA . MET A 1 665 ? 137.905 106.241 135.297 1.00 54.80 649 MET A CA 1
ATOM 4072 C C . MET A 1 665 ? 137.559 107.213 136.418 1.00 58.15 649 MET A C 1
ATOM 4073 O O . MET A 1 665 ? 137.434 106.817 137.580 1.00 61.88 649 MET A O 1
ATOM 4078 N N . TYR A 1 666 ? 137.396 108.499 136.094 1.00 52.97 650 TYR A N 1
ATOM 4079 C CA . TYR A 1 666 ? 137.269 109.466 137.182 1.00 47.71 650 TYR A CA 1
ATOM 4080 C C . TYR A 1 666 ? 135.902 109.403 137.853 1.00 48.37 650 TYR A C 1
ATOM 4081 O O . TYR A 1 666 ? 135.717 109.989 138.924 1.00 52.86 650 TYR A O 1
ATOM 4090 N N . LEU A 1 667 ? 134.934 108.713 137.250 1.00 55.08 651 LEU A N 1
ATOM 4091 C CA . LEU A 1 667 ? 133.654 108.525 137.925 1.00 56.78 651 LEU A CA 1
ATOM 4092 C C . LEU A 1 667 ? 133.730 107.449 139.000 1.00 60.17 651 LEU A C 1
ATOM 4093 O O . LEU A 1 667 ? 133.059 107.561 140.031 1.00 59.85 651 LEU A O 1
ATOM 4098 N N . THR A 1 668 ? 134.529 106.403 138.782 1.00 65.71 652 THR A N 1
ATOM 4099 C CA . THR A 1 668 ? 134.539 105.226 139.650 1.00 64.00 652 THR A CA 1
ATOM 4100 C C . THR A 1 668 ? 135.972 104.843 140.032 1.00 64.64 652 THR A C 1
ATOM 4101 O O . THR A 1 668 ? 136.351 103.675 139.964 1.00 68.49 652 THR A O 1
ATOM 4105 N N . LEU A 1 669 ? 136.786 105.821 140.426 1.00 66.81 653 LEU A N 1
ATOM 4106 C CA . LEU A 1 669 ? 138.106 105.472 140.942 1.00 68.15 653 LEU A CA 1
ATOM 4107 C C . LEU A 1 669 ? 138.398 106.113 142.292 1.00 72.09 653 LEU A C 1
ATOM 4108 O O . LEU A 1 669 ? 139.015 105.484 143.158 1.00 75.16 653 LEU A O 1
ATOM 4113 N N . SER A 1 670 ? 137.977 107.362 142.476 1.00 67.46 654 SER A N 1
ATOM 4114 C CA . SER A 1 670 ? 138.155 108.179 143.671 1.00 69.97 654 SER A CA 1
ATOM 4115 C C . SER A 1 670 ? 139.619 108.541 143.913 1.00 69.75 654 SER A C 1
ATOM 4116 O O . SER A 1 670 ? 139.899 109.310 144.833 1.00 69.06 654 SER A O 1
ATOM 4119 N N . ALA A 1 671 ? 140.562 108.022 143.128 1.00 71.67 655 ALA A N 1
ATOM 4120 C CA . ALA A 1 671 ? 141.953 108.440 143.207 1.00 68.95 655 ALA A CA 1
ATOM 4121 C C . ALA A 1 671 ? 142.240 109.657 142.343 1.00 69.59 655 ALA A C 1
ATOM 4122 O O . ALA A 1 671 ? 143.317 110.250 142.468 1.00 68.83 655 ALA A O 1
ATOM 4124 N N . PHE A 1 672 ? 141.306 110.036 141.476 1.00 60.77 656 PHE A N 1
ATOM 4125 C CA . PHE A 1 672 ? 141.398 111.267 140.709 1.00 54.41 656 PHE A CA 1
ATOM 4126 C C . PHE A 1 672 ? 140.725 112.379 141.502 1.00 54.57 656 PHE A C 1
ATOM 4127 O O . PHE A 1 672 ? 139.519 112.319 141.759 1.00 63.33 656 PHE A O 1
ATOM 4135 N N . HIS A 1 673 ? 141.497 113.381 141.893 1.00 46.29 657 HIS A N 1
ATOM 4136 C CA . HIS A 1 673 ? 140.946 114.508 142.624 1.00 46.14 657 HIS A CA 1
ATOM 4137 C C . HIS A 1 673 ? 140.224 115.455 141.669 1.00 47.33 657 HIS A C 1
ATOM 4138 O O . HIS A 1 673 ? 140.457 115.456 140.460 1.00 58.42 657 HIS A O 1
ATOM 4145 N N . LEU A 1 674 ? 139.325 116.264 142.232 1.00 39.90 658 LEU A N 1
ATOM 4146 C CA . LEU A 1 674 ? 138.551 117.195 141.419 1.00 45.84 658 LEU A CA 1
ATOM 4147 C C . LEU A 1 674 ? 139.436 118.194 140.690 1.00 49.06 658 LEU A C 1
ATOM 4148 O O . LEU A 1 674 ? 139.124 118.585 139.561 1.00 58.94 658 LEU A O 1
ATOM 4153 N N . ASN A 1 675 ? 140.533 118.619 141.315 1.00 43.40 659 ASN A N 1
ATOM 4154 C CA . ASN A 1 675 ? 141.359 119.668 140.733 1.00 42.39 659 ASN A CA 1
ATOM 4155 C C . ASN A 1 675 ? 142.192 119.166 139.559 1.00 44.51 659 ASN A C 1
ATOM 4156 O O . ASN A 1 675 ? 142.837 119.970 138.878 1.00 54.30 659 ASN A O 1
ATOM 4161 N N . GLN A 1 676 ? 142.203 117.859 139.305 1.00 37.16 660 GLN A N 1
ATOM 4162 C CA . GLN A 1 676 ? 143.036 117.287 138.255 1.00 39.41 660 GLN A CA 1
ATOM 4163 C C . GLN A 1 676 ? 142.256 116.790 137.042 1.00 33.96 660 GLN A C 1
ATOM 4164 O O . GLN A 1 676 ? 142.870 116.540 135.996 1.00 45.40 660 GLN A O 1
ATOM 4170 N N . ILE A 1 677 ? 140.934 116.642 137.155 1.00 29.86 661 ILE A N 1
ATOM 4171 C CA . ILE A 1 677 ? 140.162 115.931 136.137 1.00 39.70 661 ILE A CA 1
ATOM 4172 C C . ILE A 1 677 ? 140.189 116.680 134.809 1.00 34.42 661 ILE A C 1
ATOM 4173 O O . ILE A 1 677 ? 140.485 116.099 133.757 1.00 39.45 661 ILE A O 1
ATOM 4178 N N . ALA A 1 678 ? 139.877 117.978 134.837 1.00 25.26 662 ALA A N 1
ATOM 4179 C CA . ALA A 1 678 ? 139.816 118.765 133.610 1.00 31.27 662 ALA A CA 1
ATOM 4180 C C . ALA A 1 678 ? 141.175 118.866 132.927 1.00 32.83 662 ALA A C 1
ATOM 4181 O O . ALA A 1 678 ? 141.259 118.758 131.696 1.00 42.12 662 ALA A O 1
ATOM 4183 N N . THR A 1 679 ? 142.240 119.075 133.701 1.00 26.09 663 THR A N 1
ATOM 4184 C CA . THR A 1 679 ? 143.578 119.137 133.128 1.00 29.80 663 THR A CA 1
ATOM 4185 C C . THR A 1 679 ? 143.966 117.820 132.472 1.00 25.52 663 THR A C 1
ATOM 4186 O O . THR A 1 679 ? 144.491 117.815 131.351 1.00 32.50 663 THR A O 1
ATOM 4190 N N . TYR A 1 680 ? 143.697 116.696 133.144 1.00 27.36 664 TYR A N 1
ATOM 4191 C CA . TYR A 1 680 ? 143.999 115.405 132.540 1.00 33.67 664 TYR A CA 1
ATOM 4192 C C . TYR A 1 680 ? 143.205 115.185 131.261 1.00 33.85 664 TYR A C 1
ATOM 4193 O O . TYR A 1 680 ? 143.755 114.682 130.275 1.00 34.93 664 TYR A O 1
ATOM 4202 N N . CYS A 1 681 ? 141.924 115.562 131.254 1.00 36.05 665 CYS A N 1
ATOM 4203 C CA . CYS A 1 681 ? 141.117 115.394 130.051 1.00 34.73 665 CYS A CA 1
ATOM 4204 C C . CYS A 1 681 ? 141.662 116.212 128.890 1.00 34.40 665 CYS A C 1
ATOM 4205 O O . CYS A 1 681 ? 141.765 115.701 127.767 1.00 42.06 665 CYS A O 1
ATOM 4208 N N . PHE A 1 682 ? 142.024 117.471 129.140 1.00 31.03 666 PHE A N 1
ATOM 4209 C CA . PHE A 1 682 ? 142.563 118.301 128.068 1.00 27.31 666 PHE A CA 1
ATOM 4210 C C . PHE A 1 682 ? 143.877 117.744 127.536 1.00 20.88 666 PHE A C 1
ATOM 4211 O O . PHE A 1 682 ? 144.077 117.679 126.316 1.00 37.33 666 PHE A O 1
ATOM 4219 N N . ILE A 1 683 ? 144.774 117.314 128.428 1.00 25.80 667 ILE A N 1
ATOM 4220 C CA . ILE A 1 683 ? 146.049 116.766 127.973 1.00 27.32 667 ILE A CA 1
ATOM 4221 C C . ILE A 1 683 ? 145.839 115.499 127.151 1.00 31.83 667 ILE A C 1
ATOM 4222 O O . ILE A 1 683 ? 146.446 115.331 126.082 1.00 28.99 667 ILE A O 1
ATOM 4227 N N . ILE A 1 684 ? 144.979 114.594 127.622 1.00 33.20 668 ILE A N 1
ATOM 4228 C CA . ILE A 1 684 ? 144.743 113.344 126.910 1.00 34.66 668 ILE A CA 1
ATOM 4229 C C . ILE A 1 684 ? 144.135 113.601 125.537 1.00 38.69 668 ILE A C 1
ATOM 4230 O O . ILE A 1 684 ? 144.535 112.981 124.546 1.00 35.70 668 ILE A O 1
ATOM 4235 N N . ASN A 1 685 ? 143.164 114.513 125.448 1.00 38.16 669 ASN A N 1
ATOM 4236 C CA . ASN A 1 685 ? 142.553 114.793 124.154 1.00 34.39 669 ASN A CA 1
ATOM 4237 C C . ASN A 1 685 ? 143.545 115.436 123.193 1.00 36.35 669 ASN A C 1
ATOM 4238 O O . ASN A 1 685 ? 143.554 115.117 121.996 1.00 40.36 669 ASN A O 1
ATOM 4243 N N . CYS A 1 686 ? 144.401 116.331 123.693 1.00 31.89 670 CYS A N 1
ATOM 4244 C CA . CYS A 1 686 ? 145.426 116.922 122.839 1.00 34.07 670 CYS A CA 1
ATOM 4245 C C . CYS A 1 686 ? 146.369 115.855 122.292 1.00 33.72 670 CYS A C 1
ATOM 4246 O O . CYS A 1 686 ? 146.687 115.842 121.095 1.00 38.29 670 CYS A O 1
ATOM 4249 N N . ILE A 1 687 ? 146.825 114.947 123.156 1.00 38.23 671 ILE A N 1
ATOM 4250 C CA . ILE A 1 687 ? 147.751 113.909 122.710 1.00 33.39 671 ILE A CA 1
ATOM 4251 C C . ILE A 1 687 ? 147.077 112.983 121.705 1.00 37.48 671 ILE A C 1
ATOM 4252 O O . ILE A 1 687 ? 147.683 112.580 120.704 1.00 42.62 671 ILE A O 1
ATOM 4257 N N . MET A 1 688 ? 145.814 112.634 121.952 1.00 42.59 672 MET A N 1
ATOM 4258 C CA . MET A 1 688 ? 145.082 111.784 121.020 1.00 39.31 672 MET A CA 1
ATOM 4259 C C . MET A 1 688 ? 144.945 112.443 119.653 1.00 41.33 672 MET A C 1
ATOM 4260 O O . MET A 1 688 ? 145.119 111.785 118.621 1.00 42.87 672 MET A O 1
ATOM 4265 N N . TYR A 1 689 ? 144.632 113.742 119.620 1.00 40.95 673 TYR A N 1
ATOM 4266 C CA . TYR A 1 689 ? 144.504 114.406 118.328 1.00 37.38 673 TYR A CA 1
ATOM 4267 C C . TYR A 1 689 ? 145.842 114.520 117.610 1.00 40.53 673 TYR A C 1
ATOM 4268 O O . TYR A 1 689 ? 145.895 114.387 116.382 1.00 49.13 673 TYR A O 1
ATOM 4277 N N . LEU A 1 690 ? 146.928 114.775 118.340 1.00 39.14 674 LEU A N 1
ATOM 4278 C CA . LEU A 1 690 ? 148.232 114.813 117.684 1.00 34.26 674 LEU A CA 1
ATOM 4279 C C . LEU A 1 690 ? 148.612 113.451 117.118 1.00 37.10 674 LEU A C 1
ATOM 4280 O O . LEU A 1 690 ? 149.165 113.369 116.012 1.00 45.02 674 LEU A O 1
ATOM 4285 N N . MET A 1 691 ? 148.324 112.378 117.857 1.00 41.42 675 MET A N 1
ATOM 4286 C CA . MET A 1 691 ? 148.587 111.038 117.349 1.00 40.32 675 MET A CA 1
ATOM 4287 C C . MET A 1 691 ? 147.751 110.749 116.111 1.00 43.21 675 MET A C 1
ATOM 4288 O O . MET A 1 691 ? 148.243 110.142 115.153 1.00 47.45 675 MET A O 1
ATOM 4293 N N . TYR A 1 692 ? 146.486 111.177 116.112 1.00 45.83 676 TYR A N 1
ATOM 4294 C CA . TYR A 1 692 ? 145.641 110.996 114.937 1.00 39.92 676 TYR A CA 1
ATOM 4295 C C . TYR A 1 692 ? 146.202 111.746 113.738 1.00 39.95 676 TYR A C 1
ATOM 4296 O O . TYR A 1 692 ? 146.230 111.212 112.627 1.00 44.20 676 TYR A O 1
ATOM 4305 N N . TYR A 1 693 ? 146.660 112.980 113.947 1.00 43.71 677 TYR A N 1
ATOM 4306 C CA . TYR A 1 693 ? 147.236 113.763 112.858 1.00 43.00 677 TYR A CA 1
ATOM 4307 C C . TYR A 1 693 ? 148.473 113.081 112.284 1.00 46.41 677 TYR A C 1
ATOM 4308 O O . TYR A 1 693 ? 148.640 112.992 111.060 1.00 51.79 677 TYR A O 1
ATOM 4317 N N . GLY A 1 694 ? 149.351 112.581 113.157 1.00 49.35 678 GLY A N 1
ATOM 4318 C CA . GLY A 1 694 ? 150.533 111.880 112.683 1.00 45.33 678 GLY A CA 1
ATOM 4319 C C . GLY A 1 694 ? 150.216 110.600 111.933 1.00 48.69 678 GLY A C 1
ATOM 4320 O O . GLY A 1 694 ? 150.824 110.315 110.895 1.00 53.49 678 GLY A O 1
ATOM 4321 N N . CYS A 1 695 ? 149.267 109.812 112.441 1.00 53.56 679 CYS A N 1
ATOM 4322 C CA . CYS A 1 695 ? 148.872 108.591 111.746 1.00 53.73 679 CYS A CA 1
ATOM 4323 C C . CYS A 1 695 ? 148.244 108.907 110.396 1.00 56.22 679 CYS A C 1
ATOM 4324 O O . CYS A 1 695 ? 148.440 108.166 109.426 1.00 59.25 679 CYS A O 1
ATOM 4327 N N . MET A 1 696 ? 147.476 109.994 110.317 1.00 54.10 680 MET A N 1
ATOM 4328 C CA . MET A 1 696 ? 146.915 110.408 109.037 1.00 52.53 680 MET A CA 1
ATOM 4329 C C . MET A 1 696 ? 148.011 110.787 108.056 1.00 55.63 680 MET A C 1
ATOM 4330 O O . MET A 1 696 ? 147.939 110.442 106.872 1.00 57.43 680 MET A O 1
ATOM 4335 N N . LYS A 1 697 ? 149.030 111.510 108.527 1.00 55.39 681 LYS A N 1
ATOM 4336 C CA . LYS A 1 697 ? 150.169 111.808 107.667 1.00 53.39 681 LYS A CA 1
ATOM 4337 C C . LYS A 1 697 ? 150.809 110.529 107.154 1.00 57.39 681 LYS A C 1
ATOM 4338 O O . LYS A 1 697 ? 151.122 110.414 105.964 1.00 60.54 681 LYS A O 1
ATOM 4344 N N . VAL A 1 698 ? 151.008 109.555 108.041 1.00 59.99 682 VAL A N 1
ATOM 4345 C CA . VAL A 1 698 ? 151.678 108.323 107.635 1.00 58.45 682 VAL A CA 1
ATOM 4346 C C . VAL A 1 698 ? 150.848 107.533 106.626 1.00 57.86 682 VAL A C 1
ATOM 4347 O O . VAL A 1 698 ? 151.383 107.071 105.612 1.00 63.73 682 VAL A O 1
ATOM 4351 N N . LEU A 1 699 ? 149.547 107.375 106.860 1.00 58.91 683 LEU A N 1
ATOM 4352 C CA . LEU A 1 699 ? 148.720 106.546 105.990 1.00 61.11 683 LEU A CA 1
ATOM 4353 C C . LEU A 1 699 ? 148.259 107.272 104.730 1.00 61.50 683 LEU A C 1
ATOM 4354 O O . LEU A 1 699 ? 147.625 106.648 103.874 1.00 63.75 683 LEU A O 1
ATOM 4359 N N . HIS A 1 700 ? 148.558 108.562 104.591 1.00 65.22 684 HIS A N 1
ATOM 4360 C CA . HIS A 1 700 ? 148.348 109.283 103.343 1.00 64.25 684 HIS A CA 1
ATOM 4361 C C . HIS A 1 700 ? 149.632 109.326 102.524 1.00 67.37 684 HIS A C 1
ATOM 4362 O O . HIS A 1 700 ? 149.782 110.161 101.630 1.00 69.36 684 HIS A O 1
ATOM 4369 N N . SER A 1 701 ? 150.564 108.424 102.836 1.00 64.30 685 SER A N 1
ATOM 4370 C CA . SER A 1 701 ? 151.847 108.308 102.153 1.00 63.76 685 SER A CA 1
ATOM 4371 C C . SER A 1 701 ? 152.636 109.612 102.171 1.00 64.68 685 SER A C 1
ATOM 4372 O O . SER A 1 701 ? 153.219 110.005 101.156 1.00 66.94 685 SER A O 1
ATOM 4375 N N . GLU A 1 702 ? 152.661 110.285 103.313 1.00 65.57 686 GLU A N 1
ATOM 4376 C CA . GLU A 1 702 ? 153.575 111.391 103.570 1.00 65.62 686 GLU A CA 1
ATOM 4377 C C . GLU A 1 702 ? 154.665 110.908 104.521 1.00 67.11 686 GLU A C 1
ATOM 4378 O O . GLU A 1 702 ? 154.571 109.828 105.106 1.00 68.54 686 GLU A O 1
ATOM 4384 N N . ARG A 1 703 ? 155.710 111.715 104.679 1.00 65.77 687 ARG A N 1
ATOM 4385 C CA . ARG A 1 703 ? 156.847 111.331 105.504 1.00 62.73 687 ARG A CA 1
ATOM 4386 C C . ARG A 1 703 ? 156.982 112.290 106.674 1.00 65.09 687 ARG A C 1
ATOM 4387 O O . ARG A 1 703 ? 156.907 113.509 106.498 1.00 66.91 687 ARG A O 1
ATOM 4395 N N . ILE A 1 704 ? 157.173 111.734 107.865 1.00 62.07 688 ILE A N 1
ATOM 4396 C CA . ILE A 1 704 ? 157.490 112.516 109.052 1.00 58.87 688 ILE A CA 1
ATOM 4397 C C . ILE A 1 704 ? 159.004 112.532 109.204 1.00 58.38 688 ILE A C 1
ATOM 4398 O O . ILE A 1 704 ? 159.643 111.475 109.228 1.00 62.29 688 ILE A O 1
ATOM 4403 N N . THR A 1 705 ? 159.581 113.727 109.296 1.00 54.54 689 THR A N 1
ATOM 4404 C CA . THR A 1 705 ? 161.027 113.839 109.420 1.00 55.93 689 THR A CA 1
ATOM 4405 C C . THR A 1 705 ? 161.494 113.230 110.736 1.00 57.45 689 THR A C 1
ATOM 4406 O O . THR A 1 705 ? 160.760 113.199 111.726 1.00 58.97 689 THR A O 1
ATOM 4410 N N . SER A 1 706 ? 162.734 112.735 110.737 1.00 56.50 690 SER A N 1
ATOM 4411 C CA . SER A 1 706 ? 163.288 112.136 111.946 1.00 56.85 690 SER A CA 1
ATOM 4412 C C . SER A 1 706 ? 163.337 113.138 113.090 1.00 57.88 690 SER A C 1
ATOM 4413 O O . SER A 1 706 ? 163.198 112.758 114.258 1.00 59.10 690 SER A O 1
ATOM 4416 N N . LYS A 1 707 ? 163.520 114.418 112.772 1.00 58.10 691 LYS A N 1
ATOM 4417 C CA . LYS A 1 707 ? 163.458 115.465 113.785 1.00 56.07 691 LYS A CA 1
ATOM 4418 C C . LYS A 1 707 ? 162.068 115.550 114.405 1.00 57.81 691 LYS A C 1
ATOM 4419 O O . LYS A 1 707 ? 161.925 115.673 115.628 1.00 59.62 691 LYS A O 1
ATOM 4425 N N . ALA A 1 708 ? 161.027 115.480 113.573 1.00 52.44 692 ALA A N 1
ATOM 4426 C CA . ALA A 1 708 ? 159.666 115.516 114.093 1.00 50.75 692 ALA A CA 1
ATOM 4427 C C . ALA A 1 708 ? 159.333 114.260 114.885 1.00 49.38 692 ALA A C 1
ATOM 4428 O O . ALA A 1 708 ? 158.607 114.337 115.879 1.00 51.94 692 ALA A O 1
ATOM 4430 N N . LYS A 1 709 ? 159.850 113.101 114.472 1.00 50.83 693 LYS A N 1
ATOM 4431 C CA . LYS A 1 709 ? 159.655 111.886 115.260 1.00 52.17 693 LYS A CA 1
ATOM 4432 C C . LYS A 1 709 ? 160.337 112.000 116.618 1.00 53.73 693 LYS A C 1
ATOM 4433 O O . LYS A 1 709 ? 159.783 111.574 117.640 1.00 52.60 693 LYS A O 1
ATOM 4439 N N . LEU A 1 710 ? 161.541 112.578 116.646 1.00 47.79 694 LEU A N 1
ATOM 4440 C CA . LEU A 1 710 ? 162.235 112.802 117.909 1.00 48.19 694 LEU A CA 1
ATOM 4441 C C . LEU A 1 710 ? 161.438 113.730 118.815 1.00 50.34 694 LEU A C 1
ATOM 4442 O O . LEU A 1 710 ? 161.285 113.467 120.014 1.00 51.27 694 LEU A O 1
ATOM 4447 N N . CYS A 1 711 ? 160.920 114.825 118.256 1.00 49.95 695 CYS A N 1
ATOM 4448 C CA . CYS A 1 711 ? 160.145 115.760 119.065 1.00 44.22 695 CYS A CA 1
ATOM 4449 C C . CYS A 1 711 ? 158.838 115.144 119.547 1.00 45.00 695 CYS A C 1
ATOM 4450 O O . CYS A 1 711 ? 158.417 115.409 120.674 1.00 52.13 695 CYS A O 1
ATOM 4453 N N . GLY A 1 712 ? 158.190 114.319 118.724 1.00 43.70 696 GLY A N 1
ATOM 4454 C CA . GLY A 1 712 ? 156.980 113.646 119.170 1.00 37.67 696 GLY A CA 1
ATOM 4455 C C . GLY A 1 712 ? 157.244 112.663 120.294 1.00 41.87 696 GLY A C 1
ATOM 4456 O O . GLY A 1 712 ? 156.489 112.593 121.267 1.00 49.34 696 GLY A O 1
ATOM 4457 N N . ALA A 1 713 ? 158.328 111.891 120.178 1.00 46.31 697 ALA A N 1
ATOM 4458 C CA . ALA A 1 713 ? 158.696 110.974 121.252 1.00 39.05 697 ALA A CA 1
ATOM 4459 C C . ALA A 1 713 ? 159.027 111.726 122.536 1.00 40.10 697 ALA A C 1
ATOM 4460 O O . ALA A 1 713 ? 158.603 111.323 123.628 1.00 41.50 697 ALA A O 1
ATOM 4462 N N . LEU A 1 714 ? 159.779 112.824 122.427 1.00 37.54 698 LEU A N 1
ATOM 4463 C CA . LEU A 1 714 ? 160.110 113.612 123.610 1.00 38.32 698 LEU A CA 1
ATOM 4464 C C . LEU A 1 714 ? 158.864 114.229 124.230 1.00 34.48 698 LEU A C 1
ATOM 4465 O O . LEU A 1 714 ? 158.743 114.293 125.457 1.00 42.28 698 LEU A O 1
ATOM 4470 N N . SER A 1 715 ? 157.930 114.694 123.399 1.00 40.19 699 SER A N 1
ATOM 4471 C CA . SER A 1 715 ? 156.679 115.241 123.909 1.00 34.83 699 SER A CA 1
ATOM 4472 C C . SER A 1 715 ? 155.880 114.182 124.655 1.00 39.05 699 SER A C 1
ATOM 4473 O O . SER A 1 715 ? 155.352 114.440 125.743 1.00 42.18 699 SER A O 1
ATOM 4476 N N . LEU A 1 716 ? 155.786 112.976 124.088 1.00 34.90 700 LEU A N 1
ATOM 4477 C CA . LEU A 1 716 ? 155.063 111.905 124.765 1.00 31.77 700 LEU A CA 1
ATOM 4478 C C . LEU A 1 716 ? 155.710 111.539 126.092 1.00 37.60 700 LEU A C 1
ATOM 4479 O O . LEU A 1 716 ? 155.004 111.334 127.085 1.00 39.40 700 LEU A O 1
ATOM 4484 N N . LEU A 1 717 ? 157.040 111.446 126.130 1.00 35.23 701 LEU A N 1
ATOM 4485 C CA . LEU A 1 717 ? 157.713 111.108 127.380 1.00 24.47 701 LEU A CA 1
ATOM 4486 C C . LEU A 1 717 ? 157.537 112.206 128.423 1.00 32.28 701 LEU A C 1
ATOM 4487 O O . LEU A 1 717 ? 157.265 111.920 129.598 1.00 42.60 701 LEU A O 1
ATOM 4492 N N . ALA A 1 718 ? 157.690 113.467 128.013 1.00 29.59 702 ALA A N 1
ATOM 4493 C CA . ALA A 1 718 ? 157.575 114.576 128.951 1.00 24.98 702 ALA A CA 1
ATOM 4494 C C . ALA A 1 718 ? 156.161 114.694 129.500 1.00 24.26 702 ALA A C 1
ATOM 4495 O O . ALA A 1 718 ? 155.975 114.970 130.689 1.00 37.93 702 ALA A O 1
ATOM 4497 N N . TRP A 1 719 ? 155.148 114.479 128.656 1.00 26.35 703 TRP A N 1
ATOM 4498 C CA . TRP A 1 719 ? 153.773 114.512 129.142 1.00 29.22 703 TRP A CA 1
ATOM 4499 C C . TRP A 1 719 ? 153.510 113.412 130.162 1.00 28.88 703 TRP A C 1
ATOM 4500 O O . TRP A 1 719 ? 152.840 113.656 131.169 1.00 29.69 703 TRP A O 1
ATOM 4511 N N . ALA A 1 720 ? 154.028 112.206 129.925 1.00 31.49 704 ALA A N 1
ATOM 4512 C CA . ALA A 1 720 ? 153.860 111.116 130.880 1.00 29.95 704 ALA A CA 1
ATOM 4513 C C . ALA A 1 720 ? 154.556 111.403 132.206 1.00 31.95 704 ALA A C 1
ATOM 4514 O O . ALA A 1 720 ? 153.988 111.148 133.273 1.00 38.26 704 ALA A O 1
ATOM 4516 N N . VAL A 1 721 ? 155.784 111.927 132.165 1.00 27.45 705 VAL A N 1
ATOM 4517 C CA . VAL A 1 721 ? 156.483 112.254 133.408 1.00 26.93 705 VAL A CA 1
ATOM 4518 C C . VAL A 1 721 ? 155.753 113.364 134.160 1.00 33.17 705 VAL A C 1
ATOM 4519 O O . VAL A 1 721 ? 155.576 113.297 135.389 1.00 39.83 705 VAL A O 1
ATOM 4523 N N . ALA A 1 722 ? 155.309 114.395 133.437 1.00 29.36 706 ALA A N 1
ATOM 4524 C CA . ALA A 1 722 ? 154.564 115.478 134.062 1.00 24.80 706 ALA A CA 1
ATOM 4525 C C . ALA A 1 722 ? 153.279 114.970 134.693 1.00 29.82 706 ALA A C 1
ATOM 4526 O O . ALA A 1 722 ? 152.921 115.393 135.793 1.00 35.91 706 ALA A O 1
ATOM 4528 N N . GLY A 1 723 ? 152.566 114.072 134.012 1.00 26.61 707 GLY A N 1
ATOM 4529 C CA . GLY A 1 723 ? 151.369 113.489 134.585 1.00 24.20 707 GLY A CA 1
ATOM 4530 C C . GLY A 1 723 ? 151.629 112.637 135.805 1.00 28.88 707 GLY A C 1
ATOM 4531 O O . GLY A 1 723 ? 150.847 112.683 136.761 1.00 34.78 707 GLY A O 1
ATOM 4532 N N . PHE A 1 724 ? 152.718 111.868 135.801 1.00 26.64 708 PHE A N 1
ATOM 4533 C CA . PHE A 1 724 ? 153.068 111.094 136.983 1.00 25.27 708 PHE A CA 1
ATOM 4534 C C . PHE A 1 724 ? 153.311 111.996 138.182 1.00 29.30 708 PHE A C 1
ATOM 4535 O O . PHE A 1 724 ? 152.847 111.699 139.288 1.00 33.48 708 PHE A O 1
ATOM 4543 N N . PHE A 1 725 ? 154.031 113.100 137.987 1.00 32.09 709 PHE A N 1
ATOM 4544 C CA . PHE A 1 725 ? 154.254 114.015 139.102 1.00 27.55 709 PHE A CA 1
ATOM 4545 C C . PHE A 1 725 ? 153.009 114.814 139.472 1.00 31.72 709 PHE A C 1
ATOM 4546 O O . PHE A 1 725 ? 152.840 115.164 140.643 1.00 34.99 709 PHE A O 1
ATOM 4554 N N . PHE A 1 726 ? 152.140 115.105 138.504 1.00 28.45 710 PHE A N 1
ATOM 4555 C CA . PHE A 1 726 ? 150.881 115.783 138.787 1.00 23.37 710 PHE A CA 1
ATOM 4556 C C . PHE A 1 726 ? 149.970 114.914 139.643 1.00 27.45 710 PHE A C 1
ATOM 4557 O O . PHE A 1 726 ? 149.241 115.425 140.499 1.00 27.43 710 PHE A O 1
ATOM 4565 N N . PHE A 1 727 ? 150.007 113.596 139.427 1.00 30.71 711 PHE A N 1
ATOM 4566 C CA . PHE A 1 727 ? 149.153 112.686 140.184 1.00 34.74 711 PHE A CA 1
ATOM 4567 C C . PHE A 1 727 ? 149.430 112.745 141.683 1.00 43.56 711 PHE A C 1
ATOM 4568 O O . PHE A 1 727 ? 148.559 112.396 142.486 1.00 42.01 711 PHE A O 1
ATOM 4576 N N . GLN A 1 728 ? 150.619 113.197 142.082 1.00 35.48 712 GLN A N 1
ATOM 4577 C CA . GLN A 1 728 ? 150.998 113.237 143.491 1.00 31.06 712 GLN A CA 1
ATOM 4578 C C . GLN A 1 728 ? 150.454 114.451 144.232 1.00 36.73 712 GLN A C 1
ATOM 4579 O O . GLN A 1 728 ? 150.791 114.621 145.407 1.00 46.39 712 GLN A O 1
ATOM 4585 N N . ASP A 1 729 ? 149.637 115.289 143.594 1.00 40.94 713 ASP A N 1
ATOM 4586 C CA . ASP A 1 729 ? 149.218 116.563 144.171 1.00 39.86 713 ASP A CA 1
ATOM 4587 C C . ASP A 1 729 ? 148.540 116.412 145.526 1.00 48.18 713 ASP A C 1
ATOM 4588 O O . ASP A 1 729 ? 149.043 116.925 146.532 1.00 59.53 713 ASP A O 1
ATOM 4593 N N . ASP A 1 730 ? 147.402 115.720 145.560 1.00 53.32 714 ASP A N 1
ATOM 4594 C CA . ASP A 1 730 ? 146.645 115.492 146.788 1.00 53.24 714 ASP A CA 1
ATOM 4595 C C . ASP A 1 730 ? 146.260 116.834 147.410 1.00 46.23 714 ASP A C 1
ATOM 4596 O O . ASP A 1 730 ? 146.781 117.231 148.455 1.00 50.00 714 ASP A O 1
ATOM 4601 N N . THR A 1 731 ? 145.399 117.579 146.725 1.00 53.70 715 THR A N 1
ATOM 4602 C CA . THR A 1 731 ? 144.807 118.796 147.258 1.00 49.71 715 THR A CA 1
ATOM 4603 C C . THR A 1 731 ? 143.297 118.624 147.278 1.00 54.14 715 THR A C 1
ATOM 4604 O O . THR A 1 731 ? 142.704 118.165 146.298 1.00 57.92 715 THR A O 1
ATOM 4608 N N . ASP A 1 732 ? 142.678 118.986 148.399 1.00 51.57 716 ASP A N 1
ATOM 4609 C CA . ASP A 1 732 ? 141.255 118.723 148.594 1.00 47.18 716 ASP A CA 1
ATOM 4610 C C . ASP A 1 732 ? 140.726 119.758 149.576 1.00 47.48 716 ASP A C 1
ATOM 4611 O O . ASP A 1 732 ? 141.056 119.708 150.763 1.00 57.01 716 ASP A O 1
ATOM 4616 N N . TRP A 1 733 ? 139.906 120.680 149.087 1.00 40.67 717 TRP A N 1
ATOM 4617 C CA . TRP A 1 733 ? 139.377 121.749 149.916 1.00 44.09 717 TRP A CA 1
ATOM 4618 C C . TRP A 1 733 ? 138.081 121.368 150.621 1.00 48.01 717 TRP A C 1
ATOM 4619 O O . TRP A 1 733 ? 137.501 122.206 151.316 1.00 50.36 717 TRP A O 1
ATOM 4630 N N . THR A 1 734 ? 137.616 120.128 150.465 1.00 46.71 718 THR A N 1
ATOM 4631 C CA . THR A 1 734 ? 136.419 119.676 151.161 1.00 47.02 718 THR A CA 1
ATOM 4632 C C . THR A 1 734 ? 136.706 119.140 152.555 1.00 49.54 718 THR A C 1
ATOM 4633 O O . THR A 1 734 ? 135.785 119.072 153.377 1.00 57.22 718 THR A O 1
ATOM 4637 N N . ARG A 1 735 ? 137.947 118.768 152.846 1.00 43.17 719 ARG A N 1
ATOM 4638 C CA . ARG A 1 735 ? 138.299 118.255 154.159 1.00 46.95 719 ARG A CA 1
ATOM 4639 C C . ARG A 1 735 ? 138.559 119.404 155.131 1.00 43.11 719 ARG A C 1
ATOM 4640 O O . ARG A 1 735 ? 138.559 120.579 154.763 1.00 46.38 719 ARG A O 1
ATOM 4648 N N . SER A 1 736 ? 138.771 119.050 156.395 1.00 41.40 720 SER A N 1
ATOM 4649 C CA . SER A 1 736 ? 138.996 120.050 157.427 1.00 40.19 720 SER A CA 1
ATOM 4650 C C . SER A 1 736 ? 140.385 120.671 157.290 1.00 36.09 720 SER A C 1
ATOM 4651 O O . SER A 1 736 ? 141.261 120.158 156.591 1.00 38.43 720 SER A O 1
ATOM 4654 N N . ALA A 1 737 ? 140.574 121.801 157.976 1.00 35.52 721 ALA A N 1
ATOM 4655 C CA . ALA A 1 737 ? 141.862 122.487 157.943 1.00 31.57 721 ALA A CA 1
ATOM 4656 C C . ALA A 1 737 ? 142.971 121.632 158.540 1.00 33.36 721 ALA A C 1
ATOM 4657 O O . ALA A 1 737 ? 144.101 121.656 158.045 1.00 33.03 721 ALA A O 1
ATOM 4659 N N . ALA A 1 738 ? 142.675 120.881 159.601 1.00 33.81 722 ALA A N 1
ATOM 4660 C CA . ALA A 1 738 ? 143.667 119.976 160.169 1.00 28.46 722 ALA A CA 1
ATOM 4661 C C . ALA A 1 738 ? 144.098 118.912 159.168 1.00 31.93 722 ALA A C 1
ATOM 4662 O O . ALA A 1 738 ? 145.295 118.616 159.052 1.00 39.85 722 ALA A O 1
ATOM 4664 N N . ALA A 1 739 ? 143.143 118.329 158.442 1.00 36.03 723 ALA A N 1
ATOM 4665 C CA . ALA A 1 739 ? 143.470 117.347 157.418 1.00 29.99 723 ALA A CA 1
ATOM 4666 C C . ALA A 1 739 ? 144.317 117.948 156.305 1.00 34.91 723 ALA A C 1
ATOM 4667 O O . ALA A 1 739 ? 145.257 117.301 155.835 1.00 42.68 723 ALA A O 1
ATOM 4669 N N . SER A 1 740 ? 144.008 119.172 155.876 1.00 30.56 724 SER A N 1
ATOM 4670 C CA . SER A 1 740 ? 144.860 119.860 154.912 1.00 26.61 724 SER A CA 1
ATOM 4671 C C . SER A 1 740 ? 146.250 120.145 155.466 1.00 37.99 724 SER A C 1
ATOM 4672 O O . SER A 1 740 ? 147.220 120.135 154.704 1.00 44.44 724 SER A O 1
ATOM 4675 N N . ARG A 1 741 ? 146.368 120.403 156.766 1.00 30.36 725 ARG A N 1
ATOM 4676 C CA . ARG A 1 741 ? 147.662 120.648 157.387 1.00 19.91 725 ARG A CA 1
ATOM 4677 C C . ARG A 1 741 ? 148.445 119.373 157.656 1.00 23.44 725 ARG A C 1
ATOM 4678 O O . ARG A 1 741 ? 149.636 119.450 157.972 1.00 25.45 725 ARG A O 1
ATOM 4686 N N . ALA A 1 742 ? 147.810 118.209 157.547 1.00 36.42 726 ALA A N 1
ATOM 4687 C CA . ALA A 1 742 ? 148.504 116.948 157.781 1.00 28.82 726 ALA A CA 1
ATOM 4688 C C . ALA A 1 742 ? 149.384 116.508 156.612 1.00 37.17 726 ALA A C 1
ATOM 4689 O O . ALA A 1 742 ? 149.949 115.413 156.681 1.00 43.18 726 ALA A O 1
ATOM 4691 N N . LEU A 1 743 ? 149.517 117.309 155.555 1.00 43.21 727 LEU A N 1
ATOM 4692 C CA . LEU A 1 743 ? 150.316 116.910 154.399 1.00 38.00 727 LEU A CA 1
ATOM 4693 C C . LEU A 1 743 ? 151.802 116.920 154.735 1.00 44.67 727 LEU A C 1
ATOM 4694 O O . LEU A 1 743 ? 152.330 117.916 155.237 1.00 47.67 727 LEU A O 1
ATOM 4699 N N . ASN A 1 744 ? 152.485 115.814 154.436 1.00 50.48 728 ASN A N 1
ATOM 4700 C CA . ASN A 1 744 ? 153.861 115.640 154.886 1.00 44.29 728 ASN A CA 1
ATOM 4701 C C . ASN A 1 744 ? 154.782 115.028 153.831 1.00 44.86 728 ASN A C 1
ATOM 4702 O O . ASN A 1 744 ? 155.574 114.136 154.152 1.00 53.51 728 ASN A O 1
ATOM 4707 N N . LYS A 1 745 ? 154.703 115.487 152.580 1.00 41.33 729 LYS A N 1
ATOM 4708 C CA . LYS A 1 745 ? 155.576 114.888 151.568 1.00 42.52 729 LYS A CA 1
ATOM 4709 C C . LYS A 1 745 ? 156.875 115.680 151.448 1.00 41.81 729 LYS A C 1
ATOM 4710 O O . LYS A 1 745 ? 156.833 116.889 151.204 1.00 48.61 729 LYS A O 1
ATOM 4716 N N . PRO A 1 746 ? 158.031 115.041 151.598 1.00 46.86 730 PRO A N 1
ATOM 4717 C CA . PRO A 1 746 ? 159.298 115.776 151.579 1.00 44.15 730 PRO A CA 1
ATOM 4718 C C . PRO A 1 746 ? 159.796 116.045 150.166 1.00 40.22 730 PRO A C 1
ATOM 4719 O O . PRO A 1 746 ? 159.316 115.480 149.183 1.00 45.90 730 PRO A O 1
ATOM 4723 N N . CYS A 1 747 ? 160.787 116.931 150.089 1.00 42.95 731 CYS A N 1
ATOM 4724 C CA . CYS A 1 747 ? 161.372 117.306 148.808 1.00 38.94 731 CYS A CA 1
ATOM 4725 C C . CYS A 1 747 ? 162.172 116.148 148.226 1.00 40.25 731 CYS A C 1
ATOM 4726 O O . CYS A 1 747 ? 162.960 115.506 148.925 1.00 47.89 731 CYS A O 1
ATOM 4729 N N . LEU A 1 748 ? 161.966 115.887 146.934 1.00 41.31 732 LEU A N 1
ATOM 4730 C CA . LEU A 1 748 ? 162.593 114.735 146.294 1.00 31.26 732 LEU A CA 1
ATOM 4731 C C . LEU A 1 748 ? 164.068 114.977 146.001 1.00 33.74 732 LEU A C 1
ATOM 4732 O O . LEU A 1 748 ? 164.889 114.065 146.138 1.00 40.38 732 LEU A O 1
ATOM 4737 N N . LEU A 1 749 ? 164.423 116.188 145.587 1.00 36.01 733 LEU A N 1
ATOM 4738 C CA . LEU A 1 749 ? 165.736 116.465 145.026 1.00 33.53 733 LEU A CA 1
ATOM 4739 C C . LEU A 1 749 ? 166.364 117.685 145.685 1.00 39.20 733 LEU A C 1
ATOM 4740 O O . LEU A 1 749 ? 165.729 118.738 145.797 1.00 41.12 733 LEU A O 1
ATOM 4745 N N . LEU A 1 750 ? 167.618 117.527 146.119 1.00 40.67 734 LEU A N 1
ATOM 4746 C CA . LEU A 1 750 ? 168.441 118.607 146.658 1.00 34.93 734 LEU A CA 1
ATOM 4747 C C . LEU A 1 750 ? 167.773 119.347 147.810 1.00 36.96 734 LEU A C 1
ATOM 4748 O O . LEU A 1 750 ? 168.171 120.466 148.145 1.00 40.25 734 LEU A O 1
ATOM 4753 N N . GLY A 1 751 ? 166.767 118.735 148.422 1.00 35.21 735 GLY A N 1
ATOM 4754 C CA . GLY A 1 751 ? 166.015 119.422 149.463 1.00 32.24 735 GLY A CA 1
ATOM 4755 C C . GLY A 1 751 ? 165.324 120.676 148.980 1.00 36.54 735 GLY A C 1
ATOM 4756 O O . GLY A 1 751 ? 164.976 121.545 149.787 1.00 43.90 735 GLY A O 1
ATOM 4757 N N . PHE A 1 752 ? 165.120 120.795 147.669 1.00 39.14 736 PHE A N 1
ATOM 4758 C CA . PHE A 1 752 ? 164.497 121.980 147.097 1.00 27.35 736 PHE A CA 1
ATOM 4759 C C . PHE A 1 752 ? 163.322 121.623 146.196 1.00 27.65 736 PHE A C 1
ATOM 4760 O O . PHE A 1 752 ? 162.318 122.338 146.171 1.00 34.44 736 PHE A O 1
ATOM 4768 N N . PHE A 1 753 ? 163.427 120.523 145.459 1.00 35.29 737 PHE A N 1
ATOM 4769 C CA . PHE A 1 753 ? 162.435 120.158 144.457 1.00 26.12 737 PHE A CA 1
ATOM 4770 C C . PHE A 1 753 ? 161.580 119.005 144.962 1.00 27.97 737 PHE A C 1
ATOM 4771 O O . PHE A 1 753 ? 162.105 117.946 145.316 1.00 36.18 737 PHE A O 1
ATOM 4779 N N . GLY A 1 754 ? 160.263 119.211 144.980 1.00 25.44 738 GLY A N 1
ATOM 4780 C CA . GLY A 1 754 ? 159.312 118.172 145.264 1.00 24.67 738 GLY A CA 1
ATOM 4781 C C . GLY A 1 754 ? 158.565 117.717 144.028 1.00 25.21 738 GLY A C 1
ATOM 4782 O O . GLY A 1 754 ? 158.959 117.994 142.889 1.00 36.24 738 GLY A O 1
ATOM 4783 N N . SER A 1 755 ? 157.463 117.002 144.258 1.00 29.88 739 SER A N 1
ATOM 4784 C CA . SER A 1 755 ? 156.656 116.500 143.151 1.00 19.80 739 SER A CA 1
ATOM 4785 C C . SER A 1 755 ? 155.995 117.632 142.373 1.00 24.29 739 SER A C 1
ATOM 4786 O O . SER A 1 755 ? 155.921 117.583 141.141 1.00 39.20 739 SER A O 1
ATOM 4789 N N . HIS A 1 756 ? 155.501 118.655 143.070 1.00 23.90 740 HIS A N 1
ATOM 4790 C CA . HIS A 1 756 ? 154.824 119.750 142.384 1.00 29.17 740 HIS A CA 1
ATOM 4791 C C . HIS A 1 756 ? 155.814 120.633 141.630 1.00 26.50 740 HIS A C 1
ATOM 4792 O O . HIS A 1 756 ? 155.520 121.111 140.524 1.00 29.78 740 HIS A O 1
ATOM 4799 N N . ASP A 1 757 ? 156.993 120.859 142.212 1.00 27.52 741 ASP A N 1
ATOM 4800 C CA . ASP A 1 757 ? 158.038 121.586 141.505 1.00 23.58 741 ASP A CA 1
ATOM 4801 C C . ASP A 1 757 ? 158.438 120.872 140.224 1.00 22.00 741 ASP A C 1
ATOM 4802 O O . ASP A 1 757 ? 158.630 121.519 139.190 1.00 26.97 741 ASP A O 1
ATOM 4807 N N . LEU A 1 758 ? 158.574 119.548 140.272 1.00 18.53 742 LEU A N 1
ATOM 4808 C CA . LEU A 1 758 ? 158.889 118.784 139.076 1.00 18.62 742 LEU A CA 1
ATOM 4809 C C . LEU A 1 758 ? 157.741 118.766 138.082 1.00 19.35 742 LEU A C 1
ATOM 4810 O O . LEU A 1 758 ? 157.989 118.733 136.873 1.00 30.77 742 LEU A O 1
ATOM 4815 N N . TRP A 1 759 ? 156.497 118.787 138.562 1.00 20.96 743 TRP A N 1
ATOM 4816 C CA . TRP A 1 759 ? 155.354 118.912 137.670 1.00 20.41 743 TRP A CA 1
ATOM 4817 C C . TRP A 1 759 ? 155.394 120.215 136.887 1.00 17.44 743 TRP A C 1
ATOM 4818 O O . TRP A 1 759 ? 155.133 120.199 135.682 1.00 22.97 743 TRP A O 1
ATOM 4829 N N . HIS A 1 760 ? 155.756 121.326 137.534 1.00 11.25 744 HIS A N 1
ATOM 4830 C CA . HIS A 1 760 ? 155.928 122.587 136.811 1.00 14.73 744 HIS A CA 1
ATOM 4831 C C . HIS A 1 760 ? 156.948 122.457 135.681 1.00 21.84 744 HIS A C 1
ATOM 4832 O O . HIS A 1 760 ? 156.656 122.778 134.519 1.00 23.71 744 HIS A O 1
ATOM 4839 N N . ILE A 1 761 ? 158.145 121.971 136.012 1.00 19.89 745 ILE A N 1
ATOM 4840 C CA . ILE A 1 761 ? 159.245 121.937 135.053 1.00 22.40 745 ILE A CA 1
ATOM 4841 C C . ILE A 1 761 ? 158.921 121.002 133.896 1.00 17.98 745 ILE A C 1
ATOM 4842 O O . ILE A 1 761 ? 159.129 121.337 132.723 1.00 31.38 745 ILE A O 1
ATOM 4847 N N . PHE A 1 762 ? 158.388 119.820 134.200 1.00 15.89 746 PHE A N 1
ATOM 4848 C CA . PHE A 1 762 ? 158.133 118.861 133.139 1.00 25.23 746 PHE A CA 1
ATOM 4849 C C . PHE A 1 762 ? 156.889 119.189 132.327 1.00 25.66 746 PHE A C 1
ATOM 4850 O O . PHE A 1 762 ? 156.851 118.856 131.142 1.00 25.68 746 PHE A O 1
ATOM 4858 N N . GLY A 1 763 ? 155.895 119.871 132.903 1.00 21.05 747 GLY A N 1
ATOM 4859 C CA . GLY A 1 763 ? 154.815 120.393 132.086 1.00 19.82 747 GLY A CA 1
ATOM 4860 C C . GLY A 1 763 ? 155.296 121.452 131.116 1.00 19.13 747 GLY A C 1
ATOM 4861 O O . GLY A 1 763 ? 154.874 121.482 129.955 1.00 25.14 747 GLY A O 1
ATOM 4862 N N . ALA A 1 764 ? 156.197 122.329 131.572 1.00 15.27 748 ALA A N 1
ATOM 4863 C CA . ALA A 1 764 ? 156.789 123.301 130.656 1.00 21.52 748 ALA A CA 1
ATOM 4864 C C . ALA A 1 764 ? 157.559 122.605 129.538 1.00 23.55 748 ALA A C 1
ATOM 4865 O O . ALA A 1 764 ? 157.453 122.992 128.367 1.00 32.42 748 ALA A O 1
ATOM 4867 N N . LEU A 1 765 ? 158.329 121.570 129.879 1.00 17.22 749 LEU A N 1
ATOM 4868 C CA . LEU A 1 765 ? 159.062 120.827 128.856 1.00 18.54 749 LEU A CA 1
ATOM 4869 C C . LEU A 1 765 ? 158.121 120.158 127.863 1.00 24.04 749 LEU A C 1
ATOM 4870 O O . LEU A 1 765 ? 158.381 120.158 126.654 1.00 27.45 749 LEU A O 1
ATOM 4875 N N . ALA A 1 766 ? 157.038 119.556 128.358 1.00 23.09 750 ALA A N 1
ATOM 4876 C CA . ALA A 1 766 ? 156.078 118.906 127.474 1.00 25.35 750 ALA A CA 1
ATOM 4877 C C . ALA A 1 766 ? 155.449 119.907 126.518 1.00 30.06 750 ALA A C 1
ATOM 4878 O O . ALA A 1 766 ? 155.301 119.626 125.323 1.00 40.15 750 ALA A O 1
ATOM 4880 N N . GLY A 1 767 ? 155.078 121.081 127.022 1.00 24.39 751 GLY A N 1
ATOM 4881 C CA . GLY A 1 767 ? 154.568 122.131 126.166 1.00 13.72 751 GLY A CA 1
ATOM 4882 C C . GLY A 1 767 ? 155.556 122.538 125.093 1.00 23.97 751 GLY A C 1
ATOM 4883 O O . GLY A 1 767 ? 155.190 122.668 123.919 1.00 35.08 751 GLY A O 1
ATOM 4884 N N . LEU A 1 768 ? 156.816 122.732 125.487 1.00 27.31 752 LEU A N 1
ATOM 4885 C CA . LEU A 1 768 ? 157.854 123.103 124.529 1.00 21.66 752 LEU A CA 1
ATOM 4886 C C . LEU A 1 768 ? 158.017 122.057 123.429 1.00 30.68 752 LEU A C 1
ATOM 4887 O O . LEU A 1 768 ? 158.063 122.387 122.238 1.00 35.50 752 LEU A O 1
ATOM 4892 N N . PHE A 1 769 ? 158.086 120.782 123.814 1.00 28.59 753 PHE A N 1
ATOM 4893 C CA . PHE A 1 769 ? 158.309 119.730 122.827 1.00 24.97 753 PHE A CA 1
ATOM 4894 C C . PHE A 1 769 ? 157.106 119.566 121.909 1.00 31.73 753 PHE A C 1
ATOM 4895 O O . PHE A 1 769 ? 157.266 119.309 120.712 1.00 36.48 753 PHE A O 1
ATOM 4903 N N . THR A 1 770 ? 155.896 119.719 122.448 1.00 28.33 754 THR A N 1
ATOM 4904 C CA . THR A 1 770 ? 154.697 119.654 121.619 1.00 29.24 754 THR A CA 1
ATOM 4905 C C . THR A 1 770 ? 154.665 120.795 120.608 1.00 27.97 754 THR A C 1
ATOM 4906 O O . THR A 1 770 ? 154.321 120.596 119.434 1.00 30.34 754 THR A O 1
ATOM 4910 N N . PHE A 1 771 ? 155.014 122.003 121.055 1.00 29.88 755 PHE A N 1
ATOM 4911 C CA . PHE A 1 771 ? 155.075 123.150 120.156 1.00 22.73 755 PHE A CA 1
ATOM 4912 C C . PHE A 1 771 ? 156.084 122.915 119.038 1.00 27.79 755 PHE A C 1
ATOM 4913 O O . PHE A 1 771 ? 155.805 123.179 117.862 1.00 33.51 755 PHE A O 1
ATOM 4921 N N . ILE A 1 772 ? 157.261 122.394 119.388 1.00 35.21 756 ILE A N 1
ATOM 4922 C CA . ILE A 1 772 ? 158.280 122.137 118.373 1.00 36.10 756 ILE A CA 1
ATOM 4923 C C . ILE A 1 772 ? 157.803 121.068 117.397 1.00 35.07 756 ILE A C 1
ATOM 4924 O O . ILE A 1 772 ? 158.029 121.167 116.182 1.00 38.10 756 ILE A O 1
ATOM 4929 N N . PHE A 1 773 ? 157.119 120.040 117.907 1.00 30.85 757 PHE A N 1
ATOM 4930 C CA . PHE A 1 773 ? 156.637 118.968 117.042 1.00 30.75 757 PHE A CA 1
ATOM 4931 C C . PHE A 1 773 ? 155.617 119.479 116.033 1.00 38.21 757 PHE A C 1
ATOM 4932 O O . PHE A 1 773 ? 155.665 119.112 114.855 1.00 41.26 757 PHE A O 1
ATOM 4940 N N . VAL A 1 774 ? 154.654 120.290 116.478 1.00 38.30 758 VAL A N 1
ATOM 4941 C CA . VAL A 1 774 ? 153.646 120.776 115.534 1.00 25.61 758 VAL A CA 1
ATOM 4942 C C . VAL A 1 774 ? 154.262 121.789 114.577 1.00 29.57 758 VAL A C 1
ATOM 4943 O O . VAL A 1 774 ? 153.803 121.950 113.442 1.00 39.44 758 VAL A O 1
ATOM 4947 N N . SER A 1 775 ? 155.313 122.488 115.016 1.00 38.22 759 SER A N 1
ATOM 4948 C CA . SER A 1 775 ? 156.015 123.382 114.102 1.00 34.68 759 SER A CA 1
ATOM 4949 C C . SER A 1 775 ? 156.771 122.616 113.023 1.00 38.23 759 SER A C 1
ATOM 4950 O O . SER A 1 775 ? 156.931 123.117 111.906 1.00 47.01 759 SER A O 1
ATOM 4953 N N . PHE A 1 776 ? 157.251 121.410 113.335 1.00 50.63 760 PHE A N 1
ATOM 4954 C CA . PHE A 1 776 ? 158.111 120.675 112.414 1.00 44.61 760 PHE A CA 1
ATOM 4955 C C . PHE A 1 776 ? 157.418 119.574 111.619 1.00 48.07 760 PHE A C 1
ATOM 4956 O O . PHE A 1 776 ? 157.980 119.125 110.616 1.00 55.07 760 PHE A O 1
ATOM 4964 N N . VAL A 1 777 ? 156.232 119.122 112.032 1.00 40.22 761 VAL A N 1
ATOM 4965 C CA . VAL A 1 777 ? 155.669 117.892 111.481 1.00 45.95 761 VAL A CA 1
ATOM 4966 C C . VAL A 1 777 ? 155.342 117.993 109.994 1.00 48.88 761 VAL A C 1
ATOM 4967 O O . VAL A 1 777 ? 155.466 116.999 109.272 1.00 48.71 761 VAL A O 1
ATOM 4971 N N . ASP A 1 778 ? 154.938 119.165 109.509 1.00 54.42 762 ASP A N 1
ATOM 4972 C CA . ASP A 1 778 ? 154.555 119.340 108.114 1.00 51.81 762 ASP A CA 1
ATOM 4973 C C . ASP A 1 778 ? 155.664 119.981 107.285 1.00 56.83 762 ASP A C 1
ATOM 4974 O O . ASP A 1 778 ? 155.392 120.656 106.291 1.00 58.87 762 ASP A O 1
ATOM 4979 N N . ASP A 1 779 ? 156.920 119.770 107.675 1.00 59.32 763 ASP A N 1
ATOM 4980 C CA . ASP A 1 779 ? 158.062 120.301 106.947 1.00 56.97 763 ASP A CA 1
ATOM 4981 C C . ASP A 1 779 ? 158.422 119.462 105.728 1.00 63.74 763 ASP A C 1
ATOM 4982 O O . ASP A 1 779 ? 159.297 119.857 104.951 1.00 65.64 763 ASP A O 1
ATOM 4987 N N . ASP A 1 780 ? 157.770 118.317 105.544 1.00 67.02 764 ASP A N 1
ATOM 4988 C CA . ASP A 1 780 ? 157.925 117.517 104.338 1.00 61.53 764 ASP A CA 1
ATOM 4989 C C . ASP A 1 780 ? 157.038 118.018 103.209 1.00 63.90 764 ASP A C 1
ATOM 4990 O O . ASP A 1 780 ? 157.179 117.565 102.070 1.00 69.03 764 ASP A O 1
ATOM 4995 N N . LEU A 1 781 ? 156.123 118.940 103.504 1.00 61.47 765 LEU A N 1
ATOM 4996 C CA . LEU A 1 781 ? 155.190 119.469 102.522 1.00 56.98 765 LEU A CA 1
ATOM 4997 C C . LEU A 1 781 ? 155.520 120.902 102.131 1.00 59.60 765 LEU A C 1
ATOM 4998 O O . LEU A 1 781 ? 154.691 121.566 101.504 1.00 62.70 765 LEU A O 1
ATOM 5003 N N . ILE A 1 782 ? 156.709 121.393 102.488 1.00 67.08 766 ILE A N 1
ATOM 5004 C CA . ILE A 1 782 ? 157.065 122.787 102.250 1.00 69.22 766 ILE A CA 1
ATOM 5005 C C . ILE A 1 782 ? 157.080 123.126 100.766 1.00 70.09 766 ILE A C 1
ATOM 5006 O O . ILE A 1 782 ? 156.796 124.269 100.390 1.00 69.21 766 ILE A O 1
ATOM 5011 N N . ASN A 1 783 ? 157.394 122.158 99.905 1.00 75.59 767 ASN A N 1
ATOM 5012 C CA . ASN A 1 783 ? 157.393 122.372 98.467 1.00 72.63 767 ASN A CA 1
ATOM 5013 C C . ASN A 1 783 ? 156.168 121.808 97.765 1.00 73.09 767 ASN A C 1
ATOM 5014 O O . ASN A 1 783 ? 156.020 122.026 96.558 1.00 76.19 767 ASN A O 1
ATOM 5019 N N . THR A 1 784 ? 155.300 121.086 98.470 1.00 72.39 768 THR A N 1
ATOM 5020 C CA . THR A 1 784 ? 154.056 120.598 97.888 1.00 72.24 768 THR A CA 1
ATOM 5021 C C . THR A 1 784 ? 153.088 121.757 97.689 1.00 75.70 768 THR A C 1
ATOM 5022 O O . THR A 1 784 ? 153.053 122.685 98.502 1.00 77.60 768 THR A O 1
ATOM 5026 N N . ARG A 1 785 ? 152.300 121.716 96.618 1.00 75.38 769 ARG A N 1
ATOM 5027 C CA . ARG A 1 785 ? 151.384 122.791 96.263 1.00 73.62 769 ARG A CA 1
ATOM 5028 C C . ARG A 1 785 ? 150.134 122.692 97.125 1.00 75.43 769 ARG A C 1
ATOM 5029 O O . ARG A 1 785 ? 149.663 121.587 97.415 1.00 74.88 769 ARG A O 1
ATOM 5037 N N . LYS A 1 786 ? 149.597 123.845 97.522 1.00 70.13 770 LYS A N 1
ATOM 5038 C CA . LYS A 1 786 ? 148.482 123.900 98.461 1.00 67.84 770 LYS A CA 1
ATOM 5039 C C . LYS A 1 786 ? 147.239 123.206 97.920 1.00 70.48 770 LYS A C 1
ATOM 5040 O O . LYS A 1 786 ? 146.416 122.706 98.693 1.00 69.69 770 LYS A O 1
ATOM 5046 N N . THR A 1 787 ? 147.092 123.164 96.597 1.00 75.87 771 THR A N 1
ATOM 5047 C CA . THR A 1 787 ? 145.961 122.479 95.989 1.00 75.87 771 THR A CA 1
ATOM 5048 C C . THR A 1 787 ? 146.103 120.965 96.007 1.00 77.97 771 THR A C 1
ATOM 5049 O O . THR A 1 787 ? 145.085 120.264 96.007 1.00 78.57 771 THR A O 1
ATOM 5053 N N . SER A 1 788 ? 147.329 120.448 96.031 1.00 75.18 772 SER A N 1
ATOM 5054 C CA . SER A 1 788 ? 147.581 119.015 96.082 1.00 71.89 772 SER A CA 1
ATOM 5055 C C . SER A 1 788 ? 147.833 118.505 97.494 1.00 72.84 772 SER A C 1
ATOM 5056 O O . SER A 1 788 ? 148.123 117.318 97.665 1.00 74.32 772 SER A O 1
ATOM 5059 N N . ILE A 1 789 ? 147.737 119.369 98.503 1.00 69.45 773 ILE A N 1
ATOM 5060 C CA . ILE A 1 789 ? 147.924 118.949 99.887 1.00 65.83 773 ILE A CA 1
ATOM 5061 C C . ILE A 1 789 ? 146.670 118.220 100.354 1.00 65.79 773 ILE A C 1
ATOM 5062 O O . ILE A 1 789 ? 145.549 118.701 100.158 1.00 68.84 773 ILE A O 1
ATOM 5067 N N . ASN A 1 790 ? 146.854 117.049 100.958 1.00 65.50 774 ASN A N 1
ATOM 5068 C CA . ASN A 1 790 ? 145.729 116.278 101.467 1.00 64.02 774 ASN A CA 1
ATOM 5069 C C . ASN A 1 790 ? 145.065 117.003 102.635 1.00 67.18 774 ASN A C 1
ATOM 5070 O O . ASN A 1 790 ? 145.699 117.754 103.378 1.00 73.96 774 ASN A O 1
ATOM 5075 N N . ILE A 1 791 ? 143.766 116.765 102.796 1.00 62.47 775 ILE A N 1
ATOM 5076 C CA . ILE A 1 791 ? 142.962 117.431 103.814 1.00 61.74 775 ILE A CA 1
ATOM 5077 C C . ILE A 1 791 ? 142.539 116.396 104.847 1.00 62.44 775 ILE A C 1
ATOM 5078 O O . ILE A 1 791 ? 141.959 115.360 104.497 1.00 63.62 775 ILE A O 1
ATOM 5083 N N . PHE A 1 792 ? 142.844 116.670 106.110 1.00 59.94 776 PHE A N 1
ATOM 5084 C CA . PHE A 1 792 ? 142.322 115.889 107.225 1.00 62.60 776 PHE A CA 1
ATOM 5085 C C . PHE A 1 792 ? 142.469 116.675 108.523 1.00 66.36 776 PHE A C 1
ATOM 5086 O O . PHE A 1 792 ? 143.261 117.613 108.610 1.00 66.13 776 PHE A O 1
ATOM 5095 N N . SER B 1 49 ? 147.507 139.238 207.778 1.00 60.01 33 SER B N 1
ATOM 5096 C CA . SER B 1 49 ? 147.048 140.353 206.959 1.00 62.63 33 SER B CA 1
ATOM 5097 C C . SER B 1 49 ? 146.889 140.760 205.498 1.00 63.90 33 SER B C 1
ATOM 5098 O O . SER B 1 49 ? 146.089 141.640 205.181 1.00 64.41 33 SER B O 1
ATOM 5101 N N . SER B 1 50 ? 147.673 140.122 204.626 1.00 50.18 34 SER B N 1
ATOM 5102 C CA . SER B 1 50 ? 147.647 140.361 203.184 1.00 47.93 34 SER B CA 1
ATOM 5103 C C . SER B 1 50 ? 146.323 140.575 202.462 1.00 48.68 34 SER B C 1
ATOM 5104 O O . SER B 1 50 ? 146.258 141.330 201.489 1.00 51.56 34 SER B O 1
ATOM 5107 N N . VAL B 1 51 ? 145.267 139.913 202.922 1.00 42.86 35 VAL B N 1
ATOM 5108 C CA . VAL B 1 51 ? 143.948 140.038 202.315 1.00 40.13 35 VAL B CA 1
ATOM 5109 C C . VAL B 1 51 ? 143.196 140.932 203.290 1.00 41.78 35 VAL B C 1
ATOM 5110 O O . VAL B 1 51 ? 143.093 140.622 204.481 1.00 45.81 35 VAL B O 1
ATOM 5114 N N . LEU B 1 52 ? 142.671 142.042 202.784 1.00 42.01 36 LEU B N 1
ATOM 5115 C CA . LEU B 1 52 ? 141.914 142.993 203.582 1.00 40.72 36 LEU B CA 1
ATOM 5116 C C . LEU B 1 52 ? 140.514 143.098 202.995 1.00 40.63 36 LEU B C 1
ATOM 5117 O O . LEU B 1 52 ? 140.358 143.352 201.796 1.00 43.60 36 LEU B O 1
ATOM 5122 N N . VAL B 1 53 ? 139.508 142.904 203.834 1.00 40.77 37 VAL B N 1
ATOM 5123 C CA . VAL B 1 53 ? 138.114 142.925 203.412 1.00 41.81 37 VAL B CA 1
ATOM 5124 C C . VAL B 1 53 ? 137.471 144.226 203.869 1.00 43.07 37 VAL B C 1
ATOM 5125 O O . VAL B 1 53 ? 137.611 144.648 205.022 1.00 46.32 37 VAL B O 1
ATOM 5129 N N . PHE B 1 54 ? 136.757 144.868 202.949 1.00 43.88 38 PHE B N 1
ATOM 5130 C CA . PHE B 1 54 ? 136.082 146.128 203.216 1.00 43.41 38 PHE B CA 1
ATOM 5131 C C . PHE B 1 54 ? 134.615 146.000 202.839 1.00 49.78 38 PHE B C 1
ATOM 5132 O O . PHE B 1 54 ? 134.260 145.296 201.892 1.00 54.77 38 PHE B O 1
ATOM 5140 N N . GLU B 1 55 ? 133.765 146.688 203.590 1.00 58.68 39 GLU B N 1
ATOM 5141 C CA . GLU B 1 55 ? 132.339 146.756 203.301 1.00 55.04 39 GLU B CA 1
ATOM 5142 C C . GLU B 1 55 ? 132.012 148.150 202.790 1.00 57.92 39 GLU B C 1
ATOM 5143 O O . GLU B 1 55 ? 132.353 149.148 203.432 1.00 61.97 39 GLU B O 1
ATOM 5149 N N . ILE B 1 56 ? 131.357 148.213 201.636 1.00 59.47 40 ILE B N 1
ATOM 5150 C CA . ILE B 1 56 ? 131.116 149.462 200.930 1.00 59.28 40 ILE B CA 1
ATOM 5151 C C . ILE B 1 56 ? 129.617 149.722 200.884 1.00 61.78 40 ILE B C 1
ATOM 5152 O O . ILE B 1 56 ? 128.834 148.837 200.518 1.00 64.16 40 ILE B O 1
ATOM 5157 N N . SER B 1 57 ? 129.220 150.932 201.263 1.00 68.91 41 SER B N 1
ATOM 5158 C CA . SER B 1 57 ? 127.817 151.313 201.243 1.00 69.54 41 SER B CA 1
ATOM 5159 C C . SER B 1 57 ? 127.336 151.547 199.816 1.00 68.56 41 SER B C 1
ATOM 5160 O O . SER B 1 57 ? 128.121 151.853 198.913 1.00 69.90 41 SER B O 1
ATOM 5163 N N . SER B 1 58 ? 126.024 151.400 199.621 1.00 71.36 42 SER B N 1
ATOM 5164 C CA . SER B 1 58 ? 125.441 151.580 198.295 1.00 71.65 42 SER B CA 1
ATOM 5165 C C . SER B 1 58 ? 125.539 153.028 197.835 1.00 71.00 42 SER B C 1
ATOM 5166 O O . SER B 1 58 ? 125.645 153.299 196.634 1.00 71.28 42 SER B O 1
ATOM 5169 N N . LYS B 1 59 ? 125.493 153.973 198.774 1.00 76.55 43 LYS B N 1
ATOM 5170 C CA . LYS B 1 59 ? 125.522 155.386 198.413 1.00 78.79 43 LYS B CA 1
ATOM 5171 C C . LYS B 1 59 ? 126.871 155.784 197.827 1.00 79.18 43 LYS B C 1
ATOM 5172 O O . LYS B 1 59 ? 126.965 156.751 197.061 1.00 79.56 43 LYS B O 1
ATOM 5178 N N . MET B 1 60 ? 127.928 155.052 198.181 1.00 77.45 44 MET B N 1
ATOM 5179 C CA . MET B 1 60 ? 129.283 155.425 197.794 1.00 75.31 44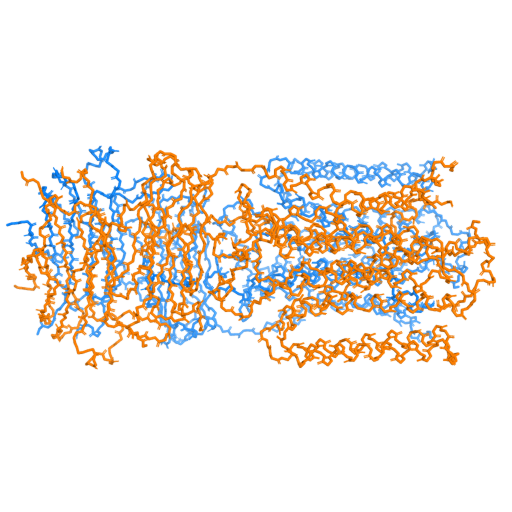 MET B CA 1
ATOM 5180 C C . MET B 1 60 ? 129.439 155.440 196.280 1.00 73.89 44 MET B C 1
ATOM 5181 O O . MET B 1 60 ? 129.058 154.491 195.591 1.00 74.24 44 MET B O 1
ATOM 5186 N N . LYS B 1 61 ? 130.008 156.533 195.772 1.00 66.46 45 LYS B N 1
ATOM 5187 C CA . LYS B 1 61 ? 130.249 156.697 194.344 1.00 63.63 45 LYS B CA 1
ATOM 5188 C C . LYS B 1 61 ? 131.745 156.729 194.072 1.00 63.40 45 LYS B C 1
ATOM 5189 O O . LYS B 1 61 ? 132.195 156.380 192.977 1.00 64.67 45 LYS B O 1
ATOM 5195 N N . MET B 1 62 ? 132.519 157.155 195.065 1.00 57.40 46 MET B N 1
ATOM 5196 C CA . MET B 1 62 ? 133.962 157.285 194.948 1.00 55.80 46 MET B CA 1
ATOM 5197 C C . MET B 1 62 ? 134.632 156.695 196.178 1.00 59.24 46 MET B C 1
ATOM 5198 O O . MET B 1 62 ? 134.224 156.971 197.310 1.00 63.27 46 MET B O 1
ATOM 5203 N N . ILE B 1 63 ? 135.663 155.886 195.950 1.00 52.25 47 ILE B N 1
ATOM 5204 C CA . ILE B 1 63 ? 136.438 155.273 197.020 1.00 48.64 47 ILE B CA 1
ATOM 5205 C C . ILE B 1 63 ? 137.910 155.584 196.796 1.00 49.41 47 ILE B C 1
ATOM 5206 O O . ILE B 1 63 ? 138.443 155.396 195.699 1.00 53.84 47 ILE B O 1
ATOM 5211 N N . GLU B 1 64 ? 138.569 156.062 197.847 1.00 51.42 48 GLU B N 1
ATOM 5212 C CA . GLU B 1 64 ? 139.992 156.366 197.807 1.00 50.13 48 GLU B CA 1
ATOM 5213 C C . GLU B 1 64 ? 140.702 155.524 198.852 1.00 52.82 48 GLU B C 1
ATOM 5214 O O . GLU B 1 64 ? 140.337 155.561 200.031 1.00 56.04 48 GLU B O 1
ATOM 5220 N N . LYS B 1 65 ? 141.714 154.772 198.425 1.00 45.12 49 LYS B N 1
ATOM 5221 C CA . LYS B 1 65 ? 142.408 153.865 199.326 1.00 42.70 49 LYS B CA 1
ATOM 5222 C C . LYS B 1 65 ? 143.858 153.726 198.895 1.00 46.77 49 LYS B C 1
ATOM 5223 O O . LYS B 1 65 ? 144.212 153.964 197.738 1.00 52.05 49 LYS B O 1
ATOM 5229 N N . LYS B 1 66 ? 144.695 153.323 199.846 1.00 49.19 50 LYS B N 1
ATOM 5230 C CA . LYS B 1 66 ? 146.102 153.045 199.596 1.00 49.50 50 LYS B CA 1
ATOM 5231 C C . LYS B 1 66 ? 146.339 151.544 199.640 1.00 48.91 50 LYS B C 1
ATOM 5232 O O . LYS B 1 66 ? 145.986 150.884 200.621 1.00 51.24 50 LYS B O 1
ATOM 5238 N N . LEU B 1 67 ? 146.942 151.012 198.583 1.00 46.33 51 LEU B N 1
ATOM 5239 C CA . LEU B 1 67 ? 147.257 149.590 198.486 1.00 45.55 51 LEU B CA 1
ATOM 5240 C C . LEU B 1 67 ? 148.697 149.397 198.946 1.00 49.06 51 LEU B C 1
ATOM 5241 O O . LEU B 1 67 ? 149.636 149.625 198.182 1.00 53.31 51 LEU B O 1
ATOM 5246 N N . GLU B 1 68 ? 148.871 148.978 200.199 1.00 45.65 52 GLU B N 1
ATOM 5247 C CA . GLU B 1 68 ? 150.206 148.694 200.709 1.00 50.40 52 GLU B CA 1
ATOM 5248 C C . GLU B 1 68 ? 150.847 147.565 199.913 1.00 51.99 52 GLU B C 1
ATOM 5249 O O . GLU B 1 68 ? 150.158 146.747 199.300 1.00 56.24 52 GLU B O 1
ATOM 5255 N N . ALA B 1 69 ? 152.178 147.538 199.915 1.00 49.69 53 ALA B N 1
ATOM 5256 C CA . ALA B 1 69 ? 152.934 146.594 199.100 1.00 45.78 53 ALA B CA 1
ATOM 5257 C C . ALA B 1 69 ? 152.601 145.148 199.441 1.00 50.85 53 ALA B C 1
ATOM 5258 O O . ALA B 1 69 ? 152.524 144.783 200.618 1.00 52.84 53 ALA B O 1
ATOM 5260 N N . ASN B 1 70 ? 152.403 144.326 198.408 1.00 47.49 54 ASN B N 1
ATOM 5261 C CA . ASN B 1 70 ? 152.090 142.903 198.553 1.00 44.14 54 ASN B CA 1
ATOM 5262 C C . ASN B 1 70 ? 150.820 142.673 199.369 1.00 46.10 54 ASN B C 1
ATOM 5263 O O . ASN B 1 70 ? 150.750 141.746 200.179 1.00 50.20 54 ASN B O 1
ATOM 5268 N N . THR B 1 71 ? 149.806 143.505 199.160 1.00 42.70 55 THR B N 1
ATOM 5269 C CA . THR B 1 71 ? 148.541 143.400 199.870 1.00 38.48 55 THR B CA 1
ATOM 5270 C C . THR B 1 71 ? 147.389 143.407 198.870 1.00 40.13 55 THR B C 1
ATOM 5271 O O . THR B 1 71 ? 147.484 143.985 197.785 1.00 43.32 55 THR B O 1
ATOM 5275 N N . VAL B 1 72 ? 146.302 142.734 199.239 1.00 33.85 56 VAL B N 1
ATOM 5276 C CA . VAL B 1 72 ? 145.142 142.557 198.375 1.00 35.24 56 VAL B CA 1
ATOM 5277 C C . VAL B 1 72 ? 143.932 143.166 199.068 1.00 33.63 56 VAL B C 1
ATOM 5278 O O . VAL B 1 72 ? 143.691 142.900 200.251 1.00 36.45 56 VAL B O 1
ATOM 5282 N N . HIS B 1 73 ? 143.180 143.986 198.340 1.00 40.09 57 HIS B N 1
ATOM 5283 C CA . HIS B 1 73 ? 141.962 144.601 198.847 1.00 36.75 57 HIS B CA 1
ATOM 5284 C C . HIS B 1 73 ? 140.751 143.921 198.230 1.00 33.83 57 HIS B C 1
ATOM 5285 O O . HIS B 1 73 ? 140.658 143.804 197.006 1.00 39.47 57 HIS B O 1
ATOM 5292 N N . VAL B 1 74 ? 139.830 143.478 199.079 1.00 31.83 58 VAL B N 1
ATOM 5293 C CA . VAL B 1 74 ? 138.565 142.897 198.651 1.00 38.39 58 VAL B CA 1
ATOM 5294 C C . VAL B 1 74 ? 137.457 143.800 199.169 1.00 33.11 58 VAL B C 1
ATOM 5295 O O . VAL B 1 74 ? 137.317 143.981 200.383 1.00 34.04 58 VAL B O 1
ATOM 5299 N N . LEU B 1 75 ? 136.671 144.363 198.256 1.00 34.45 59 LEU B N 1
ATOM 5300 C CA . LEU B 1 75 ? 135.596 145.281 198.606 1.00 37.80 59 LEU B CA 1
ATOM 5301 C C . LEU B 1 75 ? 134.264 144.644 198.242 1.00 33.02 59 LEU B C 1
ATOM 5302 O O . LEU B 1 75 ? 134.091 144.157 197.122 1.00 41.97 59 LEU B O 1
ATOM 5307 N N . ARG B 1 76 ? 133.335 144.642 199.191 1.00 32.77 60 ARG B N 1
ATOM 5308 C CA . ARG B 1 76 ? 132.019 144.055 199.007 1.00 41.11 60 ARG B CA 1
ATOM 5309 C C . ARG B 1 76 ? 130.945 145.127 199.082 1.00 44.09 60 ARG B C 1
ATOM 5310 O O . ARG B 1 76 ? 130.980 145.999 199.955 1.00 45.97 60 ARG B O 1
ATOM 5318 N N . LEU B 1 77 ? 129.996 145.062 198.153 1.00 51.58 61 LEU B N 1
ATOM 5319 C CA . LEU B 1 77 ? 128.772 145.851 198.212 1.00 45.95 61 LEU B CA 1
ATOM 5320 C C . LEU B 1 77 ? 127.599 144.895 198.090 1.00 44.73 61 LEU B C 1
ATOM 5321 O O . LEU B 1 77 ? 127.523 144.122 197.130 1.00 49.67 61 LEU B O 1
ATOM 5326 N N . GLU B 1 78 ? 126.693 144.938 199.059 1.00 49.97 62 GLU B N 1
ATOM 5327 C CA . GLU B 1 78 ? 125.512 144.093 199.021 1.00 49.82 62 GLU B CA 1
ATOM 5328 C C . GLU B 1 78 ? 124.468 144.683 198.081 1.00 55.74 62 GLU B C 1
ATOM 5329 O O . GLU B 1 78 ? 124.229 145.892 198.064 1.00 58.05 62 GLU B O 1
ATOM 5335 N N . LEU B 1 79 ? 123.841 143.811 197.295 1.00 51.90 63 LEU B N 1
ATOM 5336 C CA . LEU B 1 79 ? 122.838 144.220 196.320 1.00 51.40 63 LEU B CA 1
ATOM 5337 C C . LEU B 1 79 ? 121.490 143.639 196.717 1.00 51.66 63 LEU B C 1
ATOM 5338 O O . LEU B 1 79 ? 121.352 142.420 196.853 1.00 54.39 63 LEU B O 1
ATOM 5343 N N . ASP B 1 80 ? 120.504 144.510 196.899 1.00 60.00 64 ASP B N 1
ATOM 5344 C CA . ASP B 1 80 ? 119.140 144.093 197.178 1.00 60.67 64 ASP B CA 1
ATOM 5345 C C . ASP B 1 80 ? 118.362 143.991 195.867 1.00 60.05 64 ASP B C 1
ATOM 5346 O O . ASP B 1 80 ? 118.933 144.046 194.774 1.00 61.46 64 ASP B O 1
ATOM 5351 N N . GLN B 1 81 ? 117.041 143.850 195.964 1.00 62.24 65 GLN B N 1
ATOM 5352 C CA . GLN B 1 81 ? 116.189 143.761 194.784 1.00 60.75 65 GLN B CA 1
ATOM 5353 C C . GLN B 1 81 ? 116.045 145.091 194.057 1.00 64.12 65 GLN B C 1
ATOM 5354 O O . GLN B 1 81 ? 115.428 145.124 192.989 1.00 65.95 65 GLN B O 1
ATOM 5360 N N . SER B 1 82 ? 116.589 146.179 194.598 1.00 58.26 66 SER B N 1
ATOM 5361 C CA . SER B 1 82 ? 116.560 147.479 193.944 1.00 52.35 66 SER B CA 1
ATOM 5362 C C . SER B 1 82 ? 117.617 147.611 192.858 1.00 55.56 66 SER B C 1
ATOM 5363 O O . SER B 1 82 ? 117.651 148.626 192.158 1.00 58.82 66 SER B O 1
ATOM 5366 N N . PHE B 1 83 ? 118.483 146.610 192.704 1.00 58.94 67 PHE B N 1
ATOM 5367 C CA . PHE B 1 83 ? 119.516 146.622 191.681 1.00 56.02 67 PHE B CA 1
ATOM 5368 C C . PHE B 1 83 ? 119.128 145.837 190.438 1.00 50.27 67 PHE B C 1
ATOM 5369 O O . PHE B 1 83 ? 119.985 145.612 189.576 1.00 54.97 67 PHE B O 1
ATOM 5377 N N . ILE B 1 84 ? 117.872 145.407 190.323 1.00 49.01 68 ILE B N 1
ATOM 5378 C CA . ILE B 1 84 ? 117.425 144.702 189.128 1.00 52.14 68 ILE B CA 1
ATOM 5379 C C . ILE B 1 84 ? 117.482 145.651 187.941 1.00 50.32 68 ILE B C 1
ATOM 5380 O O . ILE B 1 84 ? 117.026 146.798 188.024 1.00 58.19 68 ILE B O 1
ATOM 5385 N N . LEU B 1 85 ? 118.056 145.176 186.834 1.00 44.83 69 LEU B N 1
ATOM 5386 C CA . LEU B 1 85 ? 118.153 145.931 185.588 1.00 48.68 69 LEU B CA 1
ATOM 5387 C C . LEU B 1 85 ? 118.939 147.224 185.766 1.00 51.46 69 LEU B C 1
ATOM 5388 O O . LEU B 1 85 ? 118.684 148.212 185.071 1.00 54.86 69 LEU B O 1
ATOM 5393 N N . ASP B 1 86 ? 119.903 147.226 186.677 1.00 54.34 70 ASP B N 1
ATOM 5394 C CA . ASP B 1 86 ? 120.749 148.386 186.937 1.00 49.84 70 ASP B CA 1
ATOM 5395 C C . ASP B 1 86 ? 122.102 148.146 186.270 1.00 49.72 70 ASP B C 1
ATOM 5396 O O . ASP B 1 86 ? 122.958 147.444 186.806 1.00 58.92 70 ASP B O 1
ATOM 5401 N N . LEU B 1 87 ? 122.287 148.740 185.094 1.00 43.84 71 LEU B N 1
ATOM 5402 C CA . LEU B 1 87 ? 123.549 148.640 184.373 1.00 40.29 71 LEU B CA 1
ATOM 5403 C C . LEU B 1 87 ? 124.596 149.482 185.091 1.00 38.66 71 LEU B C 1
ATOM 5404 O O . LEU B 1 87 ? 124.483 150.710 185.148 1.00 45.84 71 LEU B O 1
ATOM 5409 N N . THR B 1 88 ? 125.618 148.828 185.633 1.00 45.98 72 THR B N 1
ATOM 5410 C CA . THR B 1 88 ? 126.594 149.465 186.504 1.00 39.22 72 THR B CA 1
ATOM 5411 C C . THR B 1 88 ? 127.946 149.541 185.810 1.00 40.72 72 THR B C 1
ATOM 5412 O O . THR B 1 88 ? 128.343 148.615 185.097 1.00 49.16 72 THR B O 1
ATOM 5416 N N . LYS B 1 89 ? 128.644 150.654 186.012 1.00 37.26 73 LYS B N 1
ATOM 5417 C CA . LYS B 1 89 ? 130.000 150.844 185.516 1.00 33.37 73 LYS B CA 1
ATOM 5418 C C . LYS B 1 89 ? 130.931 151.014 186.706 1.00 36.88 73 LYS B C 1
ATOM 5419 O O . LYS B 1 89 ? 130.648 151.805 187.610 1.00 42.92 73 LYS B O 1
ATOM 5425 N N . VAL B 1 90 ? 132.028 150.265 186.713 1.00 32.71 74 VAL B N 1
ATOM 5426 C CA . VAL B 1 90 ? 133.064 150.390 187.730 1.00 29.39 74 VAL B CA 1
ATOM 5427 C C . VAL B 1 90 ? 134.356 150.768 187.026 1.00 23.56 74 VAL B C 1
ATOM 5428 O O . VAL B 1 90 ? 134.795 150.070 186.105 1.00 31.11 74 VAL B O 1
ATOM 5432 N N . ALA B 1 91 ? 134.962 151.868 187.454 1.00 29.23 75 ALA B N 1
ATOM 5433 C CA . ALA B 1 91 ? 136.209 152.347 186.885 1.00 31.95 75 ALA B CA 1
ATOM 5434 C C . ALA B 1 91 ? 137.271 152.437 187.969 1.00 33.19 75 ALA B C 1
ATOM 5435 O O . ALA B 1 91 ? 136.968 152.647 189.145 1.00 39.51 75 ALA B O 1
ATOM 5437 N N . ALA B 1 92 ? 138.521 152.256 187.562 1.00 38.16 76 ALA B N 1
ATOM 5438 C CA . ALA B 1 92 ? 139.661 152.343 188.458 1.00 33.94 76 ALA B CA 1
ATOM 5439 C C . ALA B 1 92 ? 140.611 153.418 187.958 1.00 36.20 76 ALA B C 1
ATOM 5440 O O . ALA B 1 92 ? 140.788 153.588 186.750 1.00 41.21 76 ALA B O 1
ATOM 5442 N N . GLU B 1 93 ? 141.207 154.148 188.889 1.00 46.08 77 GLU B N 1
ATOM 5443 C CA . GLU B 1 93 ? 142.145 155.210 188.570 1.00 45.39 77 GLU B CA 1
ATOM 5444 C C . GLU B 1 93 ? 143.382 155.070 189.440 1.00 47.13 77 GLU B C 1
ATOM 5445 O O . GLU B 1 93 ? 143.279 154.818 190.643 1.00 50.99 77 GLU B O 1
ATOM 5451 N N . ILE B 1 94 ? 144.550 155.225 188.829 1.00 48.08 78 ILE B N 1
ATOM 5452 C CA . ILE B 1 94 ? 145.819 155.228 189.544 1.00 50.72 78 ILE B CA 1
ATOM 5453 C C . ILE B 1 94 ? 146.139 156.674 189.893 1.00 50.85 78 ILE B C 1
ATOM 5454 O O . ILE B 1 94 ? 146.280 157.521 189.006 1.00 57.47 78 ILE B O 1
ATOM 5459 N N . VAL B 1 95 ? 146.250 156.962 191.189 1.00 51.91 79 VAL B N 1
ATOM 5460 C CA . VAL B 1 95 ? 146.549 158.316 191.633 1.00 50.08 79 VAL B CA 1
ATOM 5461 C C . VAL B 1 95 ? 148.040 158.589 191.483 1.00 59.27 79 VAL B C 1
ATOM 5462 O O . VAL B 1 95 ? 148.888 157.756 191.833 1.00 63.43 79 VAL B O 1
ATOM 5466 N N . ASP B 1 96 ? 148.364 159.770 190.948 1.00 62.62 80 ASP B N 1
ATOM 5467 C CA . ASP B 1 96 ? 149.740 160.179 190.681 1.00 61.39 80 ASP B CA 1
ATOM 5468 C C . ASP B 1 96 ? 150.436 159.202 189.742 1.00 60.58 80 ASP B C 1
ATOM 5469 O O . ASP B 1 96 ? 151.409 158.548 190.126 1.00 65.59 80 ASP B O 1
ATOM 5474 N N . SER B 1 97 ? 149.945 159.104 188.506 1.00 58.08 81 SER B N 1
ATOM 5475 C CA . SER B 1 97 ? 150.485 158.155 187.541 1.00 60.44 81 SER B CA 1
ATOM 5476 C C . SER B 1 97 ? 151.889 158.509 187.074 1.00 65.22 81 SER B C 1
ATOM 5477 O O . SER B 1 97 ? 152.531 157.686 186.412 1.00 68.98 81 SER B O 1
ATOM 5480 N N . SER B 1 98 ? 152.376 159.711 187.389 1.00 69.02 82 SER B N 1
ATOM 5481 C CA . SER B 1 98 ? 153.700 160.121 186.930 1.00 65.91 82 SER B CA 1
ATOM 5482 C C . SER B 1 98 ? 154.797 159.270 187.558 1.00 66.94 82 SER B C 1
ATOM 5483 O O . SER B 1 98 ? 155.873 159.102 186.972 1.00 68.43 82 SER B O 1
ATOM 5486 N N . LYS B 1 99 ? 154.544 158.722 188.746 1.00 61.13 83 LYS B N 1
ATOM 5487 C CA . LYS B 1 99 ? 155.548 157.955 189.471 1.00 58.79 83 LYS B CA 1
ATOM 5488 C C . LYS B 1 99 ? 155.780 156.585 188.846 1.00 61.30 83 LYS B C 1
ATOM 5489 O O . LYS B 1 99 ? 156.750 155.900 189.184 1.00 64.11 83 LYS B O 1
ATOM 5495 N N . TYR B 1 100 ? 154.897 156.173 187.936 1.00 60.62 84 TYR B N 1
ATOM 5496 C CA . TYR B 1 100 ? 154.968 154.850 187.327 1.00 59.54 84 TYR B CA 1
ATOM 5497 C C . TYR B 1 100 ? 155.177 154.944 185.822 1.00 61.42 84 TYR B C 1
ATOM 5498 O O . TYR B 1 100 ? 154.749 154.062 185.075 1.00 64.60 84 TYR B O 1
ATOM 5507 N N . SER B 1 101 ? 155.829 156.010 185.361 1.00 67.98 85 SER B N 1
ATOM 5508 C CA . SER B 1 101 ? 156.104 156.190 183.943 1.00 67.16 85 SER B CA 1
ATOM 5509 C C . SER B 1 101 ? 157.254 155.326 183.444 1.00 66.94 85 SER B C 1
ATOM 5510 O O . SER B 1 101 ? 157.355 155.095 182.236 1.00 67.55 85 SER B O 1
ATOM 5513 N N . LYS B 1 102 ? 158.116 154.848 184.335 1.00 71.55 86 LYS B N 1
ATOM 5514 C CA . LYS B 1 102 ? 159.241 154.006 183.963 1.00 72.04 86 LYS B CA 1
ATOM 5515 C C . LYS B 1 102 ? 158.945 152.522 184.122 1.00 72.30 86 LYS B C 1
ATOM 5516 O O . LYS B 1 102 ? 159.831 151.697 183.876 1.00 72.29 86 LYS B O 1
ATOM 5522 N N . GLU B 1 103 ? 157.731 152.162 184.523 1.00 71.03 87 GLU B N 1
ATOM 5523 C CA . GLU B 1 103 ? 157.347 150.773 184.732 1.00 66.71 87 GLU B CA 1
ATOM 5524 C C . GLU B 1 103 ? 156.597 150.259 183.513 1.00 66.21 87 GLU B C 1
ATOM 5525 O O . GLU B 1 103 ? 155.654 150.901 183.042 1.00 73.27 87 GLU B O 1
ATOM 5531 N N . ASP B 1 104 ? 157.013 149.105 183.010 1.00 65.93 88 ASP B N 1
ATOM 5532 C CA . ASP B 1 104 ? 156.353 148.479 181.877 1.00 66.76 88 ASP B CA 1
ATOM 5533 C C . ASP B 1 104 ? 155.303 147.486 182.357 1.00 67.57 88 ASP B C 1
ATOM 5534 O O . ASP B 1 104 ? 155.374 146.952 183.466 1.00 65.81 88 ASP B O 1
ATOM 5539 N N . GLY B 1 105 ? 154.320 147.240 181.498 1.00 54.11 89 GLY B N 1
ATOM 5540 C CA . GLY B 1 105 ? 153.287 146.272 181.793 1.00 54.04 89 GLY B CA 1
ATOM 5541 C C . GLY B 1 105 ? 152.219 146.771 182.740 1.00 53.41 89 GLY B C 1
ATOM 5542 O O . GLY B 1 105 ? 152.102 147.974 182.987 1.00 51.78 89 GLY B O 1
ATOM 5543 N N . VAL B 1 106 ? 151.441 145.843 183.285 1.00 44.04 90 VAL B N 1
ATOM 5544 C CA . VAL B 1 106 ? 150.287 146.154 184.117 1.00 41.57 90 VAL B CA 1
ATOM 5545 C C . VAL B 1 106 ? 150.771 146.520 185.511 1.00 41.15 90 VAL B C 1
ATOM 5546 O O . VAL B 1 106 ? 151.545 145.778 186.126 1.00 48.17 90 VAL B O 1
ATOM 5550 N N . ILE B 1 107 ? 150.322 147.670 186.007 1.00 37.29 91 ILE B N 1
ATOM 5551 C CA . ILE B 1 107 ? 150.693 148.145 187.334 1.00 40.27 91 ILE B CA 1
ATOM 5552 C C . ILE B 1 107 ? 149.596 147.918 188.363 1.00 44.08 91 ILE B C 1
ATOM 5553 O O . ILE B 1 107 ? 149.910 147.688 189.540 1.00 46.85 91 ILE B O 1
ATOM 5558 N N . LEU B 1 108 ? 148.329 147.922 187.958 1.00 35.76 92 LEU B N 1
ATOM 5559 C CA . LEU B 1 108 ? 147.225 147.611 188.851 1.00 37.77 92 LEU B CA 1
ATOM 5560 C C . LEU B 1 108 ? 146.264 146.672 188.136 1.00 32.47 92 LEU B C 1
ATOM 5561 O O . LEU B 1 108 ? 145.995 146.843 186.946 1.00 41.72 92 LEU B O 1
ATOM 5566 N N . GLU B 1 109 ? 145.767 145.677 188.863 1.00 32.73 93 GLU B N 1
ATOM 5567 C CA . GLU B 1 109 ? 144.750 144.762 188.365 1.00 32.33 93 GLU B CA 1
ATOM 5568 C C . GLU B 1 109 ? 143.517 144.862 189.247 1.00 28.27 93 GLU B C 1
ATOM 5569 O O . GLU B 1 109 ? 143.624 144.883 190.476 1.00 34.88 93 GLU B O 1
ATOM 5575 N N . VAL B 1 110 ? 142.346 144.939 188.618 1.00 25.74 94 VAL B N 1
ATOM 5576 C CA . VAL B 1 110 ? 141.073 145.006 189.324 1.00 34.11 94 VAL B CA 1
ATOM 5577 C C . VAL B 1 110 ? 140.114 144.007 188.695 1.00 28.11 94 VAL B C 1
ATOM 5578 O O . VAL B 1 110 ? 139.991 143.948 187.468 1.00 36.26 94 VAL B O 1
ATOM 5582 N N . THR B 1 111 ? 139.436 143.226 189.531 1.00 26.54 95 THR B N 1
ATOM 5583 C CA . THR B 1 111 ? 138.367 142.341 189.096 1.00 30.56 95 THR B CA 1
ATOM 5584 C C . THR B 1 111 ? 137.047 142.789 189.710 1.00 27.77 95 THR B C 1
ATOM 5585 O O . THR B 1 111 ? 136.980 143.086 190.904 1.00 32.64 95 THR B O 1
ATOM 5589 N N . VAL B 1 112 ? 136.002 142.835 188.887 1.00 24.82 96 VAL B N 1
ATOM 5590 C CA . VAL B 1 112 ? 134.662 143.223 189.310 1.00 32.17 96 VAL B CA 1
ATOM 5591 C C . VAL B 1 112 ? 133.694 142.117 188.917 1.00 27.68 96 VAL B C 1
ATOM 5592 O O . VAL B 1 112 ? 133.768 141.589 187.805 1.00 33.68 96 VAL B O 1
ATOM 5596 N N . SER B 1 113 ? 132.780 141.775 189.822 1.00 29.79 97 SER B N 1
ATOM 5597 C CA . SER B 1 113 ? 131.810 140.724 189.543 1.00 27.82 97 SER B CA 1
ATOM 5598 C C . SER B 1 113 ? 130.599 140.889 190.447 1.00 24.08 97 SER B C 1
ATOM 5599 O O . SER B 1 113 ? 130.746 141.160 191.640 1.00 32.12 97 SER B O 1
ATOM 5602 N N . ASN B 1 114 ? 129.404 140.727 189.874 1.00 28.27 98 ASN B N 1
ATOM 5603 C CA . ASN B 1 114 ? 128.169 140.707 190.648 1.00 35.54 98 ASN B CA 1
ATOM 5604 C C . ASN B 1 114 ? 127.572 139.308 190.756 1.00 38.90 98 ASN B C 1
ATOM 5605 O O . ASN B 1 114 ? 126.423 139.160 191.175 1.00 42.67 98 ASN B O 1
ATOM 5610 N N . GLY B 1 115 ? 128.330 138.281 190.388 1.00 37.97 99 GLY B N 1
ATOM 5611 C CA . GLY B 1 115 ? 127.842 136.919 190.450 1.00 24.90 99 GLY B CA 1
ATOM 5612 C C . GLY B 1 115 ? 127.370 136.396 189.110 1.00 33.18 99 GLY B C 1
ATOM 5613 O O . GLY B 1 115 ? 127.643 135.248 188.753 1.00 41.18 99 GLY B O 1
ATOM 5614 N N . ARG B 1 116 ? 126.666 137.236 188.355 1.00 31.22 100 ARG B N 1
ATOM 5615 C CA . ARG B 1 116 ? 126.181 136.866 187.034 1.00 25.00 100 ARG B CA 1
ATOM 5616 C C . ARG B 1 116 ? 127.134 137.268 185.917 1.00 39.24 100 ARG B C 1
ATOM 5617 O O . ARG B 1 116 ? 127.232 136.547 184.919 1.00 40.61 100 ARG B O 1
ATOM 5625 N N . ASP B 1 117 ? 127.856 138.375 186.074 1.00 41.72 101 ASP B N 1
ATOM 5626 C CA . ASP B 1 117 ? 128.796 138.853 185.072 1.00 28.65 101 ASP B CA 1
ATOM 5627 C C . ASP B 1 117 ? 130.064 139.325 185.770 1.00 32.55 101 ASP B C 1
ATOM 5628 O O . ASP B 1 117 ? 130.054 139.651 186.958 1.00 33.54 101 ASP B O 1
ATOM 5633 N N . SER B 1 118 ? 131.166 139.348 185.023 1.00 30.07 102 SER B N 1
ATOM 5634 C CA . SER B 1 118 ? 132.445 139.773 185.576 1.00 30.29 102 SER B CA 1
ATOM 5635 C C . SER B 1 118 ? 133.340 140.287 184.460 1.00 29.24 102 SER B C 1
ATOM 5636 O O . SER B 1 118 ? 133.145 139.966 183.286 1.00 32.25 102 SER B O 1
ATOM 5639 N N . PHE B 1 119 ? 134.334 141.084 184.848 1.00 17.36 103 PHE B N 1
ATOM 5640 C CA . PHE B 1 119 ? 135.359 141.542 183.921 1.00 17.83 103 PHE B CA 1
ATOM 5641 C C . PHE B 1 119 ? 136.632 141.844 184.698 1.00 25.73 103 PHE B C 1
ATOM 5642 O O . PHE B 1 119 ? 136.648 141.818 185.930 1.00 22.46 103 PHE B O 1
ATOM 5650 N N . LEU B 1 120 ? 137.699 142.129 183.957 1.00 26.46 104 LEU B N 1
ATOM 5651 C CA . LEU B 1 120 ? 139.004 142.455 184.518 1.00 20.88 104 LEU B CA 1
ATOM 5652 C C . LEU B 1 120 ? 139.462 143.819 184.021 1.00 26.77 104 LEU B C 1
ATOM 5653 O O . LEU B 1 120 ? 139.334 144.126 182.833 1.00 35.26 104 LEU B O 1
ATOM 5658 N N . LEU B 1 121 ? 139.998 144.629 184.928 1.00 29.00 105 LEU B N 1
ATOM 5659 C CA . LEU B 1 121 ? 140.617 145.905 184.588 1.00 27.70 105 LEU B CA 1
ATOM 5660 C C . LEU B 1 121 ? 142.117 145.794 184.813 1.00 29.26 105 LEU B C 1
ATOM 5661 O O . LEU B 1 121 ? 142.558 145.381 185.890 1.00 40.78 105 LEU B O 1
ATOM 5666 N N . LYS B 1 122 ? 142.893 146.159 183.799 1.00 35.62 106 LYS B N 1
ATOM 5667 C CA . LYS B 1 122 ? 144.350 146.137 183.862 1.00 31.18 106 LYS B CA 1
ATOM 5668 C C . LYS B 1 122 ? 144.856 147.536 183.545 1.00 32.05 106 LYS B C 1
ATOM 5669 O O . LYS B 1 122 ? 144.642 148.041 182.439 1.00 41.53 106 LYS B O 1
ATOM 5675 N N . LEU B 1 123 ? 145.522 148.158 184.506 1.00 37.53 107 LEU B N 1
ATOM 5676 C CA . LEU B 1 123 ? 145.989 149.514 184.301 1.00 37.66 107 LEU B CA 1
ATOM 5677 C C . LEU B 1 123 ? 147.510 149.563 184.222 1.00 36.21 107 LEU B C 1
ATOM 5678 O O . LEU B 1 123 ? 148.201 148.833 184.938 1.00 43.84 107 LEU B O 1
ATOM 5683 N N . PRO B 1 124 ? 148.064 150.421 183.362 1.00 43.17 108 PRO B N 1
ATOM 5684 C CA . PRO B 1 124 ? 147.373 151.301 182.413 1.00 39.80 108 PRO B CA 1
ATOM 5685 C C . PRO B 1 124 ? 146.891 150.558 181.174 1.00 36.30 108 PRO B C 1
ATOM 5686 O O . PRO B 1 124 ? 147.499 149.581 180.757 1.00 50.47 108 PRO B O 1
ATOM 5690 N N . THR B 1 125 ? 145.791 150.996 180.572 1.00 37.48 109 THR B N 1
ATOM 5691 C CA . THR B 1 125 ? 145.372 150.483 179.273 1.00 43.23 109 THR B CA 1
ATOM 5692 C C . THR B 1 125 ? 146.131 151.251 178.202 1.00 44.76 109 THR B C 1
ATOM 5693 O O . THR B 1 125 ? 146.136 152.484 178.201 1.00 49.28 109 THR B O 1
ATOM 5697 N N . VAL B 1 126 ? 146.780 150.537 177.300 1.00 50.39 110 VAL B N 1
ATOM 5698 C CA . VAL B 1 126 ? 147.626 151.171 176.298 1.00 52.52 110 VAL B CA 1
ATOM 5699 C C . VAL B 1 126 ? 146.895 151.190 174.964 1.00 53.21 110 VAL B C 1
ATOM 5700 O O . VAL B 1 126 ? 146.176 150.249 174.605 1.00 56.90 110 VAL B O 1
ATOM 5704 N N . TYR B 1 127 ? 147.056 152.292 174.244 1.00 58.18 111 TYR B N 1
ATOM 5705 C CA . TYR B 1 127 ? 146.467 152.543 172.942 1.00 59.14 111 TYR B CA 1
ATOM 5706 C C . TYR B 1 127 ? 147.577 152.913 171.974 1.00 63.47 111 TYR B C 1
ATOM 5707 O O . TYR B 1 127 ? 148.683 153.255 172.403 1.00 63.03 111 TYR B O 1
ATOM 5716 N N . PRO B 1 128 ? 147.323 152.831 170.661 1.00 68.16 112 PRO B N 1
ATOM 5717 C CA . PRO B 1 128 ? 148.366 153.175 169.686 1.00 63.81 112 PRO B CA 1
ATOM 5718 C C . PRO B 1 128 ? 149.004 154.534 169.935 1.00 63.89 112 PRO B C 1
ATOM 5719 O O . PRO B 1 128 ? 150.209 154.703 169.727 1.00 65.20 112 PRO B O 1
ATOM 5723 N N . ASN B 1 129 ? 148.217 155.503 170.393 1.00 65.84 113 ASN B N 1
ATOM 5724 C CA . ASN B 1 129 ? 148.751 156.835 170.647 1.00 66.17 113 ASN B CA 1
ATOM 5725 C C . ASN B 1 129 ? 148.983 157.117 172.127 1.00 67.02 113 ASN B C 1
ATOM 5726 O O . ASN B 1 129 ? 150.028 157.667 172.490 1.00 67.96 113 ASN B O 1
ATOM 5731 N N . LEU B 1 130 ? 148.043 156.757 172.995 1.00 63.32 114 LEU B N 1
ATOM 5732 C CA . LEU B 1 130 ? 148.078 157.198 174.382 1.00 60.35 114 LEU B CA 1
ATOM 5733 C C . LEU B 1 130 ? 148.093 156.023 175.358 1.00 58.05 114 LEU B C 1
ATOM 5734 O O . LEU B 1 130 ? 147.946 154.858 174.986 1.00 55.20 114 LEU B O 1
ATOM 5739 N N . LYS B 1 131 ? 148.280 156.365 176.632 1.00 61.65 115 LYS B N 1
ATOM 5740 C CA . LYS B 1 131 ? 148.232 155.424 177.744 1.00 55.03 115 LYS B CA 1
ATOM 5741 C C . LYS B 1 131 ? 147.290 155.992 178.795 1.00 52.65 115 LYS B C 1
ATOM 5742 O O . LYS B 1 131 ? 147.511 157.101 179.288 1.00 59.73 115 LYS B O 1
ATOM 5748 N N . LEU B 1 132 ? 146.250 155.243 179.141 1.00 45.03 116 LEU B N 1
ATOM 5749 C CA . LEU B 1 132 ? 145.261 155.704 180.106 1.00 47.56 116 LEU B CA 1
ATOM 5750 C C . LEU B 1 132 ? 145.472 155.031 181.453 1.00 47.52 116 LEU B C 1
ATOM 5751 O O . LEU B 1 132 ? 145.617 153.810 181.531 1.00 54.64 116 LEU B O 1
ATOM 5756 N N . TYR B 1 133 ? 145.481 155.837 182.513 1.00 43.90 117 TYR B N 1
ATOM 5757 C CA . TYR B 1 133 ? 145.584 155.333 183.876 1.00 42.03 117 TYR B CA 1
ATOM 5758 C C . TYR B 1 133 ? 144.236 155.328 184.584 1.00 45.21 117 TYR B C 1
ATOM 5759 O O . TYR B 1 133 ? 144.168 155.075 185.790 1.00 48.73 117 TYR B O 1
ATOM 5768 N N . THR B 1 134 ? 143.162 155.604 183.851 1.00 45.30 118 THR B N 1
ATOM 5769 C CA . THR B 1 134 ? 141.803 155.453 184.341 1.00 40.74 118 THR B CA 1
ATOM 5770 C C . THR B 1 134 ? 140.985 154.754 183.269 1.00 45.46 118 THR B C 1
ATOM 5771 O O . THR B 1 134 ? 140.984 155.178 182.112 1.00 58.41 118 THR B O 1
ATOM 5775 N N . ASP B 1 135 ? 140.299 153.682 183.652 1.00 36.05 119 ASP B N 1
ATOM 5776 C CA . ASP B 1 135 ? 139.435 152.991 182.708 1.00 40.33 119 ASP B CA 1
ATOM 5777 C C . ASP B 1 135 ? 138.432 152.147 183.478 1.00 42.93 119 ASP B C 1
ATOM 5778 O O . ASP B 1 135 ? 138.681 151.753 184.618 1.00 47.03 119 ASP B O 1
ATOM 5783 N N . GLY B 1 136 ? 137.297 151.880 182.836 1.00 31.49 120 GLY B N 1
ATOM 5784 C CA . GLY B 1 136 ? 136.232 151.124 183.457 1.00 25.35 120 GLY B CA 1
ATOM 5785 C C . GLY B 1 136 ? 135.478 150.317 182.427 1.00 31.16 120 GLY B C 1
ATOM 5786 O O . GLY B 1 136 ? 135.664 150.479 181.220 1.00 37.35 120 GLY B O 1
ATOM 5787 N N . LYS B 1 137 ? 134.612 149.438 182.924 1.00 23.58 121 LYS B N 1
ATOM 5788 C CA . LYS B 1 137 ? 133.873 148.526 182.068 1.00 20.19 121 LYS B CA 1
ATOM 5789 C C . LYS B 1 137 ? 132.466 148.364 182.620 1.00 17.55 121 LYS B C 1
ATOM 5790 O O . LYS B 1 137 ? 132.200 148.656 183.787 1.00 35.20 121 LYS B O 1
ATOM 5796 N N . LEU B 1 138 ? 131.564 147.903 181.763 1.00 26.02 122 LEU B N 1
ATOM 5797 C CA . LEU B 1 138 ? 130.168 147.742 182.132 1.00 24.02 122 LEU B CA 1
ATOM 5798 C C . LEU B 1 138 ? 129.894 146.329 182.622 1.00 20.94 122 LEU B C 1
ATOM 5799 O O . LEU B 1 138 ? 130.451 145.357 182.106 1.00 35.23 122 LEU B O 1
ATOM 5804 N N . LEU B 1 139 ? 129.020 146.226 183.616 1.00 24.88 123 LEU B N 1
ATOM 5805 C CA . LEU B 1 139 ? 128.620 144.953 184.196 1.00 26.23 123 LEU B CA 1
ATOM 5806 C C . LEU B 1 139 ? 127.175 144.664 183.806 1.00 37.62 123 LEU B C 1
ATOM 5807 O O . LEU B 1 139 ? 126.298 145.510 184.006 1.00 42.72 123 LEU B O 1
ATOM 5812 N N . ASN B 1 140 ? 126.931 143.480 183.249 1.00 29.13 124 ASN B N 1
ATOM 5813 C CA . ASN B 1 140 ? 125.576 143.090 182.888 1.00 24.08 124 ASN B CA 1
ATOM 5814 C C . ASN B 1 140 ? 124.700 143.047 184.138 1.00 33.17 124 ASN B C 1
ATOM 5815 O O . ASN B 1 140 ? 125.090 142.434 185.141 1.00 37.78 124 ASN B O 1
ATOM 5820 N N . PRO B 1 141 ? 123.527 143.673 184.122 1.00 40.64 125 PRO B N 1
ATOM 5821 C CA . PRO B 1 141 ? 122.749 143.814 185.356 1.00 36.59 125 PRO B CA 1
ATOM 5822 C C . PRO B 1 141 ? 122.116 142.507 185.803 1.00 36.83 125 PRO B C 1
ATOM 5823 O O . PRO B 1 141 ? 121.944 141.568 185.024 1.00 40.11 125 PRO B O 1
ATOM 5827 N N . LEU B 1 142 ? 121.775 142.458 187.087 1.00 44.65 126 LEU B N 1
ATOM 5828 C CA . LEU B 1 142 ? 121.044 141.324 187.630 1.00 43.46 126 LEU B CA 1
ATOM 5829 C C . LEU B 1 142 ? 119.584 141.385 187.200 1.00 48.89 126 LEU B C 1
ATOM 5830 O O . LEU B 1 142 ? 119.035 142.462 186.960 1.00 51.95 126 LEU B O 1
ATOM 5835 N N . VAL B 1 143 ? 118.950 140.220 187.111 1.00 50.80 127 VAL B N 1
ATOM 5836 C CA . VAL B 1 143 ? 117.584 140.111 186.623 1.00 48.04 127 VAL B CA 1
ATOM 5837 C C . VAL B 1 143 ? 116.666 139.720 187.777 1.00 50.42 127 VAL B C 1
ATOM 5838 O O . VAL B 1 143 ? 117.106 139.467 188.897 1.00 54.85 127 VAL B O 1
ATOM 5842 N N . GLU B 1 144 ? 115.364 139.684 187.489 1.00 61.87 128 GLU B N 1
ATOM 5843 C CA . GLU B 1 144 ? 114.375 139.409 188.525 1.00 60.85 128 GLU B CA 1
ATOM 5844 C C . GLU B 1 144 ? 114.445 137.975 189.029 1.00 59.64 128 GLU B C 1
ATOM 5845 O O . GLU B 1 144 ? 114.100 137.715 190.185 1.00 61.84 128 GLU B O 1
ATOM 5851 N N . GLN B 1 145 ? 114.865 137.035 188.180 1.00 58.01 129 GLN B N 1
ATOM 5852 C CA . GLN B 1 145 ? 115.015 135.654 188.619 1.00 58.58 129 GLN B CA 1
ATOM 5853 C C . GLN B 1 145 ? 116.109 135.499 189.668 1.00 58.17 129 GLN B C 1
ATOM 5854 O O . GLN B 1 145 ? 116.105 134.512 190.409 1.00 55.43 129 GLN B O 1
ATOM 5860 N N . ASP B 1 146 ? 117.038 136.454 189.750 1.00 53.94 130 ASP B N 1
ATOM 5861 C CA . ASP B 1 146 ? 118.104 136.387 190.742 1.00 50.98 130 ASP B CA 1
ATOM 5862 C C . ASP B 1 146 ? 117.603 136.645 192.154 1.00 51.08 130 ASP B C 1
ATOM 5863 O O . ASP B 1 146 ? 118.338 136.394 193.113 1.00 53.56 130 ASP B O 1
ATOM 5868 N N . PHE B 1 147 ? 116.381 137.142 192.305 1.00 51.60 131 PHE B N 1
ATOM 5869 C CA . PHE B 1 147 ? 115.846 137.457 193.620 1.00 53.50 131 PHE B CA 1
ATOM 5870 C C . PHE B 1 147 ? 114.537 136.721 193.869 1.00 54.31 131 PHE B C 1
ATOM 5871 O O . PHE B 1 147 ? 114.477 135.496 193.775 1.00 54.63 131 PHE B O 1
ATOM 5879 N N . HIS B 1 160 ? 115.975 135.414 203.322 1.00 73.99 144 HIS B N 1
ATOM 5880 C CA . HIS B 1 160 ? 116.531 136.714 202.962 1.00 75.36 144 HIS B CA 1
ATOM 5881 C C . HIS B 1 160 ? 117.713 136.556 202.011 1.00 75.08 144 HIS B C 1
ATOM 5882 O O . HIS B 1 160 ? 118.871 136.661 202.416 1.00 72.58 144 HIS B O 1
ATOM 5884 N N . PHE B 1 161 ? 117.411 136.302 200.742 1.00 67.79 145 PHE B N 1
ATOM 5885 C CA . PHE B 1 161 ? 118.446 136.127 199.736 1.00 67.53 145 PHE B CA 1
ATOM 5886 C C . PHE B 1 161 ? 118.920 137.478 199.219 1.00 68.96 145 PHE B C 1
ATOM 5887 O O . PHE B 1 161 ? 118.125 138.405 199.042 1.00 70.79 145 PHE B O 1
ATOM 5895 N N . HIS B 1 162 ? 120.224 137.586 198.982 1.00 55.73 146 HIS B N 1
ATOM 5896 C CA . HIS B 1 162 ? 120.836 138.798 198.459 1.00 52.79 146 HIS B CA 1
ATOM 5897 C C . HIS B 1 162 ? 121.926 138.417 197.466 1.00 53.72 146 HIS B C 1
ATOM 5898 O O . HIS B 1 162 ? 122.322 137.254 197.358 1.00 57.21 146 HIS B O 1
ATOM 5905 N N . GLN B 1 163 ? 122.416 139.411 196.734 1.00 48.31 147 GLN B N 1
ATOM 5906 C CA . GLN B 1 163 ? 123.527 139.234 195.815 1.00 43.34 147 GLN B CA 1
ATOM 5907 C C . GLN B 1 163 ? 124.678 140.123 196.261 1.00 44.41 147 GLN B C 1
ATOM 5908 O O . GLN B 1 163 ? 124.516 141.008 197.102 1.00 54.05 147 GLN B O 1
ATOM 5914 N N . ASN B 1 164 ? 125.855 139.876 195.697 1.00 42.94 148 ASN B N 1
ATOM 5915 C CA . ASN B 1 164 ? 127.066 140.583 196.088 1.00 35.81 148 ASN B CA 1
ATOM 5916 C C . ASN B 1 164 ? 127.733 141.211 194.879 1.00 36.79 148 ASN B C 1
ATOM 5917 O O . ASN B 1 164 ? 127.728 140.641 193.787 1.00 38.68 148 ASN B O 1
ATOM 5922 N N . LEU B 1 165 ? 128.312 142.385 195.086 1.00 43.42 149 LEU B N 1
ATOM 5923 C CA . LEU B 1 165 ? 129.252 142.975 194.146 1.00 30.61 149 LEU B CA 1
ATOM 5924 C C . LEU B 1 165 ? 130.633 142.957 194.785 1.00 35.68 149 LEU B C 1
ATOM 5925 O O . LEU B 1 165 ? 130.816 143.477 195.889 1.00 40.82 149 LEU B O 1
ATOM 5930 N N . ILE B 1 166 ? 131.598 142.358 194.094 1.00 33.79 150 ILE B N 1
ATOM 5931 C CA . ILE B 1 166 ? 132.918 142.104 194.652 1.00 28.27 150 ILE B CA 1
ATOM 5932 C C . ILE B 1 166 ? 133.948 142.815 193.788 1.00 29.79 150 ILE B C 1
ATOM 5933 O O . ILE B 1 166 ? 133.934 142.678 192.560 1.00 36.58 150 ILE B O 1
ATOM 5938 N N . VAL B 1 167 ? 134.834 143.576 194.424 1.00 30.86 151 VAL B N 1
ATOM 5939 C CA . VAL B 1 167 ? 135.939 144.240 193.746 1.00 30.56 151 VAL B CA 1
ATOM 5940 C C . VAL B 1 167 ? 137.237 143.833 194.429 1.00 33.48 151 VAL B C 1
ATOM 5941 O O . VAL B 1 167 ? 137.376 143.978 195.648 1.00 28.95 151 VAL B O 1
ATOM 5945 N N . THR B 1 168 ? 138.183 143.325 193.643 1.00 31.81 152 THR B N 1
ATOM 5946 C CA . THR B 1 168 ? 139.483 142.888 194.135 1.00 30.15 152 THR B CA 1
ATOM 5947 C C . THR B 1 168 ? 140.570 143.739 193.493 1.00 29.33 152 THR B C 1
ATOM 5948 O O . THR B 1 168 ? 140.534 143.983 192.284 1.00 35.26 152 THR B O 1
ATOM 5952 N N . VAL B 1 169 ? 141.521 144.199 194.299 1.00 25.69 153 VAL B N 1
ATOM 5953 C CA . VAL B 1 169 ? 142.611 145.051 193.832 1.00 29.94 153 VAL B CA 1
ATOM 5954 C C . VAL B 1 169 ? 143.929 144.358 194.145 1.00 27.32 153 VAL B C 1
ATOM 5955 O O . VAL B 1 169 ? 144.182 143.984 195.295 1.00 39.72 153 VAL B O 1
ATOM 5959 N N . GLN B 1 170 ? 144.769 144.196 193.124 1.00 36.50 154 GLN B N 1
ATOM 5960 C CA . GLN B 1 170 ? 146.072 143.563 193.267 1.00 32.68 154 GLN B CA 1
ATOM 5961 C C . GLN B 1 170 ? 147.106 144.356 192.486 1.00 31.99 154 GLN B C 1
ATOM 5962 O O . GLN B 1 170 ? 146.783 145.078 191.542 1.00 43.57 154 GLN B O 1
ATOM 5968 N N . SER B 1 171 ? 148.365 144.201 192.883 1.00 39.04 155 SER B N 1
ATOM 5969 C CA . SER B 1 171 ? 149.475 144.790 192.154 1.00 37.40 155 SER B CA 1
ATOM 5970 C C . SER B 1 171 ? 150.693 143.891 192.268 1.00 39.50 155 SER B C 1
ATOM 5971 O O . SER B 1 171 ? 150.847 143.132 193.226 1.00 46.75 155 SER B O 1
ATOM 5974 N N . ARG B 1 172 ? 151.565 143.988 191.266 1.00 46.79 156 ARG B N 1
ATOM 5975 C CA . ARG B 1 172 ? 152.833 143.274 191.252 1.00 43.50 156 ARG B CA 1
ATOM 5976 C C . ARG B 1 172 ? 153.983 144.121 191.779 1.00 45.97 156 ARG B C 1
ATOM 5977 O O . ARG B 1 172 ? 155.103 143.618 191.905 1.00 51.98 156 ARG B O 1
ATOM 5985 N N . LEU B 1 173 ? 153.739 145.390 192.088 1.00 43.70 157 LEU B N 1
ATOM 5986 C CA . LEU B 1 173 ? 154.794 146.287 192.533 1.00 44.79 157 LEU B CA 1
ATOM 5987 C C . LEU B 1 173 ? 155.031 146.135 194.026 1.00 47.98 157 LEU B C 1
ATOM 5988 O O . LEU B 1 173 ? 154.086 146.006 194.808 1.00 53.32 157 LEU B O 1
ATOM 5993 N N . ASN B 1 174 ? 156.301 146.145 194.415 1.00 51.06 158 ASN B N 1
ATOM 5994 C CA . ASN B 1 174 ? 156.674 146.136 195.829 1.00 49.81 158 ASN B CA 1
ATOM 5995 C C . ASN B 1 174 ? 156.724 147.553 196.389 1.00 52.72 158 ASN B C 1
ATOM 5996 O O . ASN B 1 174 ? 157.706 147.978 196.995 1.00 55.37 158 ASN B O 1
ATOM 6001 N N . ALA B 1 175 ? 155.640 148.295 196.180 1.00 56.62 159 ALA B N 1
ATOM 6002 C CA . ALA B 1 175 ? 155.520 149.659 196.669 1.00 55.47 159 ALA B CA 1
ATOM 6003 C C . ALA B 1 175 ? 154.045 150.004 196.803 1.00 54.33 159 ALA B C 1
ATOM 6004 O O . ALA B 1 175 ? 153.199 149.446 196.101 1.00 59.02 159 ALA B O 1
ATOM 6006 N N . ASP B 1 176 ? 153.751 150.929 197.713 1.00 55.31 160 ASP B N 1
ATOM 6007 C CA . ASP B 1 176 ? 152.377 151.351 197.942 1.00 51.93 160 ASP B CA 1
ATOM 6008 C C . ASP B 1 176 ? 151.834 152.112 196.740 1.00 52.45 160 ASP B C 1
ATOM 6009 O O . ASP B 1 176 ? 152.544 152.897 196.108 1.00 56.42 160 ASP B O 1
ATOM 6014 N N . ILE B 1 177 ? 150.563 151.870 196.425 1.00 52.38 161 ILE B N 1
ATOM 6015 C CA . ILE B 1 177 ? 149.870 152.552 195.338 1.00 48.87 161 ILE B CA 1
ATOM 6016 C C . ILE B 1 177 ? 148.577 153.146 195.873 1.00 51.43 161 ILE B C 1
ATOM 6017 O O . ILE B 1 177 ? 147.806 152.459 196.552 1.00 55.57 161 ILE B O 1
ATOM 6022 N N . ASP B 1 178 ? 148.342 154.416 195.567 1.00 50.67 162 ASP B N 1
ATOM 6023 C CA . ASP B 1 178 ? 147.052 155.039 195.802 1.00 48.22 162 ASP B CA 1
ATOM 6024 C C . ASP B 1 178 ? 146.164 154.832 194.584 1.00 50.29 162 ASP B C 1
ATOM 6025 O O . ASP B 1 178 ? 146.626 154.878 193.442 1.00 55.14 162 ASP B O 1
ATOM 6030 N N . TYR B 1 179 ? 144.881 154.598 194.831 1.00 42.15 163 TYR B N 1
ATOM 6031 C CA . TYR B 1 179 ? 143.974 154.325 193.729 1.00 41.01 163 TYR B CA 1
ATOM 6032 C C . TYR B 1 179 ? 142.580 154.802 194.091 1.00 43.37 163 TYR B C 1
ATOM 6033 O O . TYR B 1 179 ? 142.247 154.985 195.264 1.00 44.98 163 TYR B O 1
ATOM 6042 N N . ARG B 1 180 ? 141.767 154.992 193.058 1.00 50.56 164 ARG B N 1
ATOM 6043 C CA . ARG B 1 180 ? 140.408 155.483 193.206 1.00 43.93 164 ARG B CA 1
ATOM 6044 C C . ARG B 1 180 ? 139.464 154.563 192.451 1.00 43.20 164 ARG B C 1
ATOM 6045 O O . ARG B 1 180 ? 139.755 154.155 191.324 1.00 43.88 164 ARG B O 1
ATOM 6053 N N . LEU B 1 181 ? 138.339 154.234 193.074 1.00 45.07 165 LEU B N 1
ATOM 6054 C CA . LEU B 1 181 ? 137.299 153.432 192.449 1.00 44.77 165 LEU B CA 1
ATOM 6055 C C . LEU B 1 181 ? 136.045 154.272 192.264 1.00 41.91 165 LEU B C 1
ATOM 6056 O O . LEU B 1 181 ? 135.600 154.952 193.192 1.00 48.14 165 LEU B O 1
ATOM 6061 N N . HIS B 1 182 ? 135.476 154.221 191.062 1.00 40.59 166 HIS B N 1
ATOM 6062 C CA . HIS B 1 182 ? 134.251 154.940 190.734 1.00 45.47 166 HIS B CA 1
ATOM 6063 C C . HIS B 1 182 ? 133.167 153.933 190.383 1.00 43.43 166 HIS B C 1
ATOM 6064 O O . HIS B 1 182 ? 133.341 153.125 189.466 1.00 47.74 166 HIS B O 1
ATOM 6071 N N . VAL B 1 183 ? 132.055 153.986 191.104 1.00 42.24 167 VAL B N 1
ATOM 6072 C CA . VAL B 1 183 ? 130.901 153.134 190.848 1.00 47.35 167 VAL B CA 1
ATOM 6073 C C . VAL B 1 183 ? 129.779 154.030 190.347 1.00 46.79 167 VAL B C 1
ATOM 6074 O O . VAL B 1 183 ? 129.160 154.762 191.128 1.00 57.61 167 VAL B O 1
ATOM 6078 N N . THR B 1 184 ? 129.507 153.974 189.048 1.00 43.76 168 THR B N 1
ATOM 6079 C CA . THR B 1 184 ? 128.492 154.809 188.421 1.00 45.92 168 THR B CA 1
ATOM 6080 C C . THR B 1 184 ? 127.392 153.934 187.840 1.00 47.28 168 THR B C 1
ATOM 6081 O O . THR B 1 184 ? 127.672 152.887 187.249 1.00 51.88 168 THR B O 1
ATOM 6085 N N . HIS B 1 185 ? 126.148 154.364 188.012 1.00 52.42 169 HIS B N 1
ATOM 6086 C CA . HIS B 1 185 ? 124.998 153.657 187.467 1.00 46.94 169 HIS B CA 1
ATOM 6087 C C . HIS B 1 185 ? 124.481 154.396 186.243 1.00 51.07 169 HIS B C 1
ATOM 6088 O O . HIS B 1 185 ? 124.404 155.628 186.241 1.00 58.09 169 HIS B O 1
ATOM 6095 N N . LEU B 1 186 ? 124.140 153.648 185.201 1.00 50.59 170 LEU B N 1
ATOM 6096 C CA . LEU B 1 186 ? 123.628 154.265 183.990 1.00 41.74 170 LEU B CA 1
ATOM 6097 C C . LEU B 1 186 ? 122.123 154.494 184.061 1.00 49.93 170 LEU B C 1
ATOM 6098 O O . LEU B 1 186 ? 121.451 154.064 185.002 1.00 57.49 170 LEU B O 1
ATOM 6103 N N . ASP B 1 187 ? 121.598 155.173 183.043 1.00 57.45 171 ASP B N 1
ATOM 6104 C CA . ASP B 1 187 ? 120.292 155.823 183.124 1.00 57.04 171 ASP B CA 1
ATOM 6105 C C . ASP B 1 187 ? 119.397 154.629 182.804 1.00 59.27 171 ASP B C 1
ATOM 6106 O O . ASP B 1 187 ? 119.467 154.098 181.691 1.00 62.31 171 ASP B O 1
ATOM 6111 N N . ARG B 1 188 ? 118.561 154.200 183.753 1.00 50.06 172 ARG B N 1
ATOM 6112 C CA . ARG B 1 188 ? 117.789 152.968 183.601 1.00 53.74 172 ARG B CA 1
ATOM 6113 C C . ARG B 1 188 ? 116.557 153.091 182.713 1.00 59.53 172 ARG B C 1
ATOM 6114 O O . ARG B 1 188 ? 115.632 152.273 182.779 1.00 64.69 172 ARG B O 1
ATOM 6122 N N . ALA B 1 189 ? 116.567 154.123 181.877 1.00 54.66 173 ALA B N 1
ATOM 6123 C CA . ALA B 1 189 ? 115.456 154.609 181.069 1.00 50.58 173 ALA B CA 1
ATOM 6124 C C . ALA B 1 189 ? 116.034 154.762 179.676 1.00 50.80 173 ALA B C 1
ATOM 6125 O O . ALA B 1 189 ? 115.312 154.997 178.703 1.00 57.13 173 ALA B O 1
ATOM 6127 N N . GLN B 1 190 ? 117.358 154.633 179.595 1.00 41.72 174 GLN B N 1
ATOM 6128 C CA . GLN B 1 190 ? 118.047 154.283 178.364 1.00 41.54 174 GLN B CA 1
ATOM 6129 C C . GLN B 1 190 ? 118.330 152.789 178.271 1.00 43.30 174 GLN B C 1
ATOM 6130 O O . GLN B 1 190 ? 118.586 152.265 177.184 1.00 48.05 174 GLN B O 1
ATOM 6136 N N . TYR B 1 191 ? 118.300 152.100 179.406 1.00 40.11 175 TYR B N 1
ATOM 6137 C CA . TYR B 1 191 ? 118.293 150.648 179.414 1.00 36.09 175 TYR B CA 1
ATOM 6138 C C . TYR B 1 191 ? 116.807 150.365 179.568 1.00 43.33 175 TYR B C 1
ATOM 6139 O O . TYR B 1 191 ? 116.110 151.065 180.304 1.00 56.01 175 TYR B O 1
ATOM 6148 N N . ASP B 1 192 ? 116.333 149.347 178.850 1.00 41.98 176 ASP B N 1
ATOM 6149 C CA . ASP B 1 192 ? 114.937 148.908 178.781 1.00 51.69 176 ASP B CA 1
ATOM 6150 C C . ASP B 1 192 ? 114.051 149.916 178.049 1.00 46.42 176 ASP B C 1
ATOM 6151 O O . ASP B 1 192 ? 112.821 149.819 178.098 1.00 49.08 176 ASP B O 1
ATOM 6156 N N . PHE B 1 193 ? 114.668 150.869 177.344 1.00 38.29 177 PHE B N 1
ATOM 6157 C CA . PHE B 1 193 ? 113.913 151.773 176.480 1.00 38.17 177 PHE B CA 1
ATOM 6158 C C . PHE B 1 193 ? 113.213 151.031 175.349 1.00 44.14 177 PHE B C 1
ATOM 6159 O O . PHE B 1 193 ? 112.116 151.421 174.936 1.00 43.90 177 PHE B O 1
ATOM 6167 N N . LEU B 1 194 ? 113.828 149.966 174.835 1.00 43.15 178 LEU B N 1
ATOM 6168 C CA . LEU B 1 194 ? 113.345 149.285 173.636 1.00 35.71 178 LEU B CA 1
ATOM 6169 C C . LEU B 1 194 ? 112.171 148.370 173.987 1.00 39.58 178 LEU B C 1
ATOM 6170 O O . LEU B 1 194 ? 112.264 147.142 173.999 1.00 45.28 178 LEU B O 1
ATOM 6175 N N . LYS B 1 195 ? 111.037 149.005 174.267 1.00 49.79 179 LYS B N 1
ATOM 6176 C CA . LYS B 1 195 ? 109.777 148.309 174.494 1.00 45.07 179 LYS B CA 1
ATOM 6177 C C . LYS B 1 195 ? 108.696 149.026 173.701 1.00 47.04 179 LYS B C 1
ATOM 6178 O O . LYS B 1 195 ? 108.405 150.197 173.965 1.00 49.40 179 LYS B O 1
ATOM 6184 N N . PHE B 1 196 ? 108.108 148.328 172.735 1.00 49.45 180 PHE B N 1
ATOM 6185 C CA . PHE B 1 196 ? 107.190 148.933 171.778 1.00 49.50 180 PHE B CA 1
ATOM 6186 C C . PHE B 1 196 ? 105.751 148.631 172.165 1.00 53.93 180 PHE B C 1
ATOM 6187 O O . PHE B 1 196 ? 105.412 147.484 172.470 1.00 55.71 180 PHE B O 1
ATOM 6195 N N . LYS B 1 197 ? 104.911 149.660 172.146 1.00 62.83 181 LYS B N 1
ATOM 6196 C CA . LYS B 1 197 ? 103.494 149.504 172.441 1.00 62.30 181 LYS B CA 1
ATOM 6197 C C . LYS B 1 197 ? 102.787 148.910 171.225 1.00 64.43 181 LYS B C 1
ATOM 6198 O O . LYS B 1 197 ? 103.402 148.589 170.205 1.00 66.83 181 LYS B O 1
ATOM 6204 N N . THR B 1 198 ? 101.471 148.760 171.324 1.00 67.14 182 THR B N 1
ATOM 6205 C CA . THR B 1 198 ? 100.682 148.291 170.196 1.00 67.14 182 THR B CA 1
ATOM 6206 C C . THR B 1 198 ? 100.520 149.406 169.174 1.00 66.77 182 THR B C 1
ATOM 6207 O O . THR B 1 198 ? 100.195 150.545 169.520 1.00 66.18 182 THR B O 1
ATOM 6211 N N . GLY B 1 199 ? 100.759 149.074 167.909 1.00 62.59 183 GLY B N 1
ATOM 6212 C CA . GLY B 1 199 ? 100.669 150.068 166.861 1.00 63.55 183 GLY B CA 1
ATOM 6213 C C . GLY B 1 199 ? 101.831 151.027 166.806 1.00 64.74 183 GLY B C 1
ATOM 6214 O O . GLY B 1 199 ? 101.793 151.987 166.032 1.00 67.12 183 GLY B O 1
ATOM 6215 N N . GLN B 1 200 ? 102.866 150.799 167.608 1.00 57.71 184 GLN B N 1
ATOM 6216 C CA . GLN B 1 200 ? 104.059 151.629 167.609 1.00 53.09 184 GLN B CA 1
ATOM 6217 C C . GLN B 1 200 ? 105.190 150.894 166.906 1.00 52.84 184 GLN B C 1
ATOM 6218 O O . GLN B 1 200 ? 105.520 149.759 167.259 1.00 59.05 184 GLN B O 1
ATOM 6224 N N . THR B 1 201 ? 105.775 151.544 165.904 1.00 46.56 185 THR B N 1
ATOM 6225 C CA . THR B 1 201 ? 106.852 150.947 165.132 1.00 49.77 185 THR B CA 1
ATOM 6226 C C . THR B 1 201 ? 108.150 151.733 165.181 1.00 45.38 185 THR B C 1
ATOM 6227 O O . THR B 1 201 ? 109.181 151.206 164.752 1.00 50.11 185 THR B O 1
ATOM 6231 N N . THR B 1 202 ? 108.137 152.965 165.678 1.00 42.81 186 THR B N 1
ATOM 6232 C CA . THR B 1 202 ? 109.325 153.797 165.740 1.00 38.83 186 THR B CA 1
ATOM 6233 C C . THR B 1 202 ? 109.407 154.456 167.108 1.00 43.57 186 THR B C 1
ATOM 6234 O O . THR B 1 202 ? 108.392 154.861 167.679 1.00 49.85 186 THR B O 1
ATOM 6238 N N . LYS B 1 203 ? 110.626 154.548 167.633 1.00 37.91 187 LYS B N 1
ATOM 6239 C CA . LYS B 1 203 ? 110.889 155.264 168.871 1.00 36.15 187 LYS B CA 1
ATOM 6240 C C . LYS B 1 203 ? 112.094 156.162 168.655 1.00 35.66 187 LYS B C 1
ATOM 6241 O O . LYS B 1 203 ? 112.995 155.837 167.880 1.00 42.16 187 LYS B O 1
ATOM 6247 N N . THR B 1 204 ? 112.102 157.299 169.345 1.00 38.58 188 THR B N 1
ATOM 6248 C CA . THR B 1 204 ? 113.157 158.285 169.176 1.00 40.91 188 THR B CA 1
ATOM 6249 C C . THR B 1 204 ? 113.659 158.746 170.536 1.00 42.11 188 THR B C 1
ATOM 6250 O O . THR B 1 204 ? 112.874 159.052 171.435 1.00 44.30 188 THR B O 1
ATOM 6254 N N . LEU B 1 205 ? 114.982 158.792 170.672 1.00 36.04 189 LEU B N 1
ATOM 6255 C CA . LEU B 1 205 ? 115.646 159.355 171.840 1.00 32.83 189 LEU B CA 1
ATOM 6256 C C . LEU B 1 205 ? 116.531 160.491 171.362 1.00 37.16 189 LEU B C 1
ATOM 6257 O O . LEU B 1 205 ? 117.429 160.274 170.544 1.00 44.61 189 LEU B O 1
ATOM 6262 N N . SER B 1 206 ? 116.291 161.690 171.872 1.00 40.51 190 SER B N 1
ATOM 6263 C CA . SER B 1 206 ? 116.948 162.888 171.376 1.00 40.30 190 SER B CA 1
ATOM 6264 C C . SER B 1 206 ? 117.879 163.468 172.430 1.00 36.33 190 SER B C 1
ATOM 6265 O O . SER B 1 206 ? 117.561 163.467 173.622 1.00 46.00 190 SER B O 1
ATOM 6268 N N . ASN B 1 207 ? 119.033 163.955 171.976 1.00 42.98 191 ASN B N 1
ATOM 6269 C CA . ASN B 1 207 ? 119.945 164.769 172.779 1.00 48.20 191 ASN B CA 1
ATOM 6270 C C . ASN B 1 207 ? 120.399 164.016 174.034 1.00 48.72 191 ASN B C 1
ATOM 6271 O O . ASN B 1 207 ? 120.213 164.456 175.170 1.00 50.91 191 ASN B O 1
ATOM 6276 N N . GLN B 1 208 ? 121.007 162.862 173.792 1.00 46.69 192 GLN B N 1
ATOM 6277 C CA . GLN B 1 208 ? 121.548 162.025 174.849 1.00 36.81 192 GLN B CA 1
ATOM 6278 C C . GLN B 1 208 ? 123.039 162.289 174.983 1.00 38.38 192 GLN B C 1
ATOM 6279 O O . GLN B 1 208 ? 123.764 162.327 173.985 1.00 43.90 192 GLN B O 1
ATOM 6285 N N . LYS B 1 209 ? 123.490 162.481 176.214 1.00 42.38 193 LYS B N 1
ATOM 6286 C CA . LYS B 1 209 ? 124.888 162.784 176.476 1.00 42.78 193 LYS B CA 1
ATOM 6287 C C . LYS B 1 209 ? 125.726 161.510 176.464 1.00 36.93 193 LYS B C 1
ATOM 6288 O O . LYS B 1 209 ? 125.313 160.458 176.952 1.00 49.73 193 LYS B O 1
ATOM 6294 N N . LEU B 1 210 ? 126.920 161.622 175.892 1.00 28.11 194 LEU B N 1
ATOM 6295 C CA . LEU B 1 210 ? 127.885 160.532 175.878 1.00 30.73 194 LEU B CA 1
ATOM 6296 C C . LEU B 1 210 ? 129.204 161.048 176.424 1.00 34.59 194 LEU B C 1
ATOM 6297 O O . LEU B 1 210 ? 129.727 162.054 175.939 1.00 39.85 194 LEU B O 1
ATOM 6302 N N . THR B 1 211 ? 129.740 160.357 177.425 1.00 37.36 195 THR B N 1
ATOM 6303 C CA . THR B 1 211 ? 130.982 160.759 178.061 1.00 35.32 195 THR B CA 1
ATOM 6304 C C . THR B 1 211 ? 131.856 159.529 178.243 1.00 31.70 195 THR B C 1
ATOM 6305 O O . THR B 1 211 ? 131.364 158.399 178.301 1.00 43.07 195 THR B O 1
ATOM 6309 N N . PHE B 1 212 ? 133.168 159.759 178.319 1.00 38.51 196 PHE B N 1
ATOM 6310 C CA . PHE B 1 212 ? 134.095 158.674 178.611 1.00 34.91 196 PHE B CA 1
ATOM 6311 C C . PHE B 1 212 ? 133.796 158.015 179.949 1.00 37.58 196 PHE B C 1
ATOM 6312 O O . PHE B 1 212 ? 134.124 156.839 180.135 1.00 43.13 196 PHE B O 1
ATOM 6320 N N . VAL B 1 213 ? 133.167 158.737 180.876 1.00 36.55 197 VAL B N 1
ATOM 6321 C CA . VAL B 1 213 ? 132.813 158.161 182.167 1.00 32.55 197 VAL B CA 1
ATOM 6322 C C . VAL B 1 213 ? 131.386 157.621 182.207 1.00 36.84 197 VAL B C 1
ATOM 6323 O O . VAL B 1 213 ? 131.072 156.799 183.079 1.00 46.09 197 VAL B O 1
ATOM 6327 N N . LYS B 1 214 ? 130.520 158.039 181.287 1.00 34.06 198 LYS B N 1
ATOM 6328 C CA . LYS B 1 214 ? 129.137 157.564 181.251 1.00 31.42 198 LYS B CA 1
ATOM 6329 C C . LYS B 1 214 ? 128.765 157.110 179.846 1.00 30.14 198 LYS B C 1
ATOM 6330 O O . LYS B 1 214 ? 128.293 157.924 179.032 1.00 45.21 198 LYS B O 1
ATOM 6336 N N . PRO B 1 215 ? 128.964 155.840 179.518 1.00 34.88 199 PRO B N 1
ATOM 6337 C CA . PRO B 1 215 ? 128.491 155.317 178.233 1.00 32.02 199 PRO B CA 1
ATOM 6338 C C . PRO B 1 215 ? 126.985 155.083 178.242 1.00 24.86 199 PRO B C 1
ATOM 6339 O O . PRO B 1 215 ? 126.286 155.350 179.218 1.00 33.76 199 PRO B O 1
ATOM 6343 N N . ILE B 1 216 ? 126.491 154.584 177.113 1.00 26.88 200 ILE B N 1
ATOM 6344 C CA . ILE B 1 216 ? 125.072 154.330 176.901 1.00 26.20 200 ILE B CA 1
ATOM 6345 C C . ILE B 1 216 ? 124.887 152.877 176.487 1.00 32.92 200 ILE B C 1
ATOM 6346 O O . ILE B 1 216 ? 125.623 152.369 175.637 1.00 41.38 200 ILE B O 1
ATOM 6351 N N . GLY B 1 217 ? 123.902 152.211 177.090 1.00 26.54 201 GLY B N 1
ATOM 6352 C CA . GLY B 1 217 ? 123.590 150.845 176.730 1.00 25.94 201 GLY B CA 1
ATOM 6353 C C . GLY B 1 217 ? 122.094 150.623 176.635 1.00 28.55 201 GLY B C 1
ATOM 6354 O O . GLY B 1 217 ? 121.304 151.221 177.368 1.00 35.57 201 GLY B O 1
ATOM 6355 N N . PHE B 1 218 ? 121.718 149.741 175.710 1.00 26.72 202 PHE B N 1
ATOM 6356 C CA . PHE B 1 218 ? 120.330 149.354 175.500 1.00 20.37 202 PHE B CA 1
ATOM 6357 C C . PHE B 1 218 ? 120.230 147.838 175.521 1.00 25.32 202 PHE B C 1
ATOM 6358 O O . PHE B 1 218 ? 121.151 147.145 175.084 1.00 37.28 202 PHE B O 1
ATOM 6366 N N . PHE B 1 219 ? 119.115 147.327 176.030 1.00 27.29 203 PHE B N 1
ATOM 6367 C CA . PHE B 1 219 ? 118.799 145.909 175.944 1.00 27.76 203 PHE B CA 1
ATOM 6368 C C . PHE B 1 219 ? 117.658 145.709 174.958 1.00 30.17 203 PHE B C 1
ATOM 6369 O O . PHE B 1 219 ? 116.627 146.382 175.052 1.00 39.50 203 PHE B O 1
ATOM 6377 N N . LEU B 1 220 ? 117.841 144.788 174.019 1.00 27.34 204 LEU B N 1
ATOM 6378 C CA . LEU B 1 220 ? 116.834 144.474 173.013 1.00 33.79 204 LEU B CA 1
ATOM 6379 C C . LEU B 1 220 ? 116.450 143.008 173.137 1.00 29.73 204 LEU B C 1
ATOM 6380 O O . LEU B 1 220 ? 117.319 142.133 173.136 1.00 40.00 204 LEU B O 1
ATOM 6385 N N . ASN B 1 221 ? 115.153 142.745 173.241 1.00 41.15 205 ASN B N 1
ATOM 6386 C CA . ASN B 1 221 ? 114.619 141.389 173.283 1.00 45.31 205 ASN B CA 1
ATOM 6387 C C . ASN B 1 221 ? 113.599 141.259 172.161 1.00 41.95 205 ASN B C 1
ATOM 6388 O O . ASN B 1 221 ? 112.459 141.711 172.299 1.00 48.52 205 ASN B O 1
ATOM 6393 N N . CYS B 1 222 ? 114.010 140.646 171.053 1.00 43.93 206 CYS B N 1
ATOM 6394 C CA . CYS B 1 222 ? 113.128 140.513 169.903 1.00 45.82 206 CYS B CA 1
ATOM 6395 C C . CYS B 1 222 ? 112.034 139.478 170.116 1.00 49.57 206 CYS B C 1
ATOM 6396 O O . CYS B 1 222 ? 110.931 139.650 169.589 1.00 53.54 206 CYS B O 1
ATOM 6399 N N . SER B 1 223 ? 112.313 138.410 170.868 1.00 51.11 207 SER B N 1
ATOM 6400 C CA . SER B 1 223 ? 111.294 137.396 171.122 1.00 48.35 207 SER B CA 1
ATOM 6401 C C . SER B 1 223 ? 110.130 137.963 171.922 1.00 47.67 207 SER B C 1
ATOM 6402 O O . SER B 1 223 ? 108.966 137.692 171.612 1.00 57.69 207 SER B O 1
ATOM 6405 N N . GLU B 1 224 ? 110.423 138.751 172.953 1.00 52.20 208 GLU B N 1
ATOM 6406 C CA . GLU B 1 224 ? 109.377 139.320 173.790 1.00 53.17 208 GLU B CA 1
ATOM 6407 C C . GLU B 1 224 ? 108.654 140.481 173.122 1.00 53.36 208 GLU B C 1
ATOM 6408 O O . GLU B 1 224 ? 107.452 140.656 173.345 1.00 57.70 208 GLU B O 1
ATOM 6414 N N . GLN B 1 225 ? 109.342 141.261 172.293 1.00 51.10 209 GLN B N 1
ATOM 6415 C CA . GLN B 1 225 ? 108.751 142.428 171.658 1.00 49.77 209 GLN B CA 1
ATOM 6416 C C . GLN B 1 225 ? 108.161 142.132 170.288 1.00 51.14 209 GLN B C 1
ATOM 6417 O O . GLN B 1 225 ? 107.659 143.054 169.639 1.00 56.18 209 GLN B O 1
ATOM 6423 N N . ASN B 1 226 ? 108.200 140.874 169.861 1.00 52.62 210 ASN B N 1
ATOM 6424 C CA . ASN B 1 226 ? 107.657 140.500 168.560 1.00 51.10 210 ASN B CA 1
ATOM 6425 C C . ASN B 1 226 ? 108.311 141.294 167.436 1.00 51.17 210 ASN B C 1
ATOM 6426 O O . ASN B 1 226 ? 107.648 142.041 166.717 1.00 54.69 210 ASN B O 1
ATOM 6431 N N . ILE B 1 227 ? 109.621 141.125 167.295 1.00 43.64 211 ILE B N 1
ATOM 6432 C CA . ILE B 1 227 ? 110.394 141.820 166.275 1.00 40.65 211 ILE B CA 1
ATOM 6433 C C . ILE B 1 227 ? 111.034 140.791 165.359 1.00 42.22 211 ILE B C 1
ATOM 6434 O O . ILE B 1 227 ? 111.708 139.866 165.821 1.00 50.18 211 ILE B O 1
ATOM 6439 N N . SER B 1 228 ? 110.808 140.949 164.057 1.00 40.85 212 SER B N 1
ATOM 6440 C CA . SER B 1 228 ? 111.473 140.135 163.052 1.00 38.57 212 SER B CA 1
ATOM 6441 C C . SER B 1 228 ? 112.575 140.878 162.318 1.00 40.26 212 SER B C 1
ATOM 6442 O O . SER B 1 228 ? 113.490 140.233 161.799 1.00 42.80 212 SER B O 1
ATOM 6445 N N . GLN B 1 229 ? 112.512 142.205 162.269 1.00 38.24 213 GLN B N 1
ATOM 6446 C CA . GLN B 1 229 ? 113.491 143.020 161.568 1.00 33.20 213 GLN B CA 1
ATOM 6447 C C . GLN B 1 229 ? 113.620 144.342 162.305 1.00 36.52 213 GLN B C 1
ATOM 6448 O O . GLN B 1 229 ? 112.614 144.953 162.666 1.00 44.47 213 GLN B O 1
ATOM 6454 N N . PHE B 1 230 ? 114.855 144.784 162.515 1.00 30.81 214 PHE B N 1
ATOM 6455 C CA . PHE B 1 230 ? 115.112 145.963 163.325 1.00 30.69 214 PHE B CA 1
ATOM 6456 C C . PHE B 1 230 ? 116.181 146.821 162.672 1.00 27.22 214 PHE B C 1
ATOM 6457 O O . PHE B 1 230 ? 117.180 146.303 162.171 1.00 33.84 214 PHE B O 1
ATOM 6465 N N . HIS B 1 231 ? 115.971 148.133 162.696 1.00 27.96 215 HIS B N 1
ATOM 6466 C CA . HIS B 1 231 ? 116.957 149.100 162.235 1.00 28.62 215 HIS B CA 1
ATOM 6467 C C . HIS B 1 231 ? 117.240 150.111 163.338 1.00 29.51 215 HIS B C 1
ATOM 6468 O O . HIS B 1 231 ? 116.339 150.489 164.090 1.00 31.26 215 HIS B O 1
ATOM 6475 N N . VAL B 1 232 ? 118.502 150.525 163.443 1.00 25.01 216 VAL B N 1
ATOM 6476 C CA . VAL B 1 232 ? 118.943 151.509 164.427 1.00 23.26 216 VAL B CA 1
ATOM 6477 C C . VAL B 1 232 ? 119.775 152.564 163.713 1.00 23.38 216 VAL B C 1
ATOM 6478 O O . VAL B 1 232 ? 120.688 152.230 162.953 1.00 29.32 216 VAL B O 1
ATOM 6482 N N . THR B 1 233 ? 119.464 153.834 163.962 1.00 18.28 217 THR B N 1
ATOM 6483 C CA . THR B 1 233 ? 120.216 154.947 163.402 1.00 20.32 217 THR B CA 1
ATOM 6484 C C . THR B 1 233 ? 120.628 155.886 164.525 1.00 23.14 217 THR B C 1
ATOM 6485 O O . THR B 1 233 ? 119.843 156.144 165.441 1.00 35.79 217 THR B O 1
ATOM 6489 N N . LEU B 1 234 ? 121.859 156.379 164.461 1.00 22.86 218 LEU B N 1
ATOM 6490 C CA . LEU B 1 234 ? 122.369 157.373 165.394 1.00 21.51 218 LEU B CA 1
ATOM 6491 C C . LEU B 1 234 ? 122.743 158.637 164.634 1.00 24.98 218 LEU B C 1
ATOM 6492 O O . LEU B 1 234 ? 123.396 158.571 163.590 1.00 33.38 218 LEU B O 1
ATOM 6497 N N . TYR B 1 235 ? 122.331 159.787 165.161 1.00 29.71 219 TYR B N 1
ATOM 6498 C CA . TYR B 1 235 ? 122.659 161.084 164.587 1.00 27.34 219 TYR B CA 1
ATOM 6499 C C . TYR B 1 235 ? 123.414 161.920 165.608 1.00 26.63 219 TYR B C 1
ATOM 6500 O O . TYR B 1 235 ? 123.018 161.989 166.774 1.00 43.87 219 TYR B O 1
ATOM 6509 N N . SER B 1 236 ? 124.493 162.556 165.165 1.00 35.99 220 SER B N 1
ATOM 6510 C CA . SER B 1 236 ? 125.260 163.478 165.988 1.00 36.09 220 SER B CA 1
ATOM 6511 C C . SER B 1 236 ? 125.685 164.674 165.145 1.00 39.86 220 SER B C 1
ATOM 6512 O O . SER B 1 236 ? 125.889 164.563 163.935 1.00 44.72 220 SER B O 1
ATOM 6515 N N . GLU B 1 237 ? 125.826 165.823 165.803 1.00 48.61 221 GLU B N 1
ATOM 6516 C CA . GLU B 1 237 ? 126.239 167.052 165.137 1.00 40.16 221 GLU B CA 1
ATOM 6517 C C . GLU B 1 237 ? 127.734 167.318 165.226 1.00 49.28 221 GLU B C 1
ATOM 6518 O O . GLU B 1 237 ? 128.270 168.018 164.362 1.00 58.29 221 GLU B O 1
ATOM 6524 N N . ASP B 1 238 ? 128.414 166.790 166.235 1.00 45.20 222 ASP B N 1
ATOM 6525 C CA . ASP B 1 238 ? 129.834 167.031 166.430 1.00 43.27 222 ASP B CA 1
ATOM 6526 C C . ASP B 1 238 ? 130.645 165.908 165.801 1.00 43.01 222 ASP B C 1
ATOM 6527 O O . ASP B 1 238 ? 130.113 164.873 165.395 1.00 48.93 222 ASP B O 1
ATOM 6532 N N . ASP B 1 239 ? 131.953 166.129 165.716 1.00 43.88 223 ASP B N 1
ATOM 6533 C CA . ASP B 1 239 ? 132.876 165.199 165.074 1.00 47.55 223 ASP B CA 1
ATOM 6534 C C . ASP B 1 239 ? 133.705 164.423 166.092 1.00 44.12 223 ASP B C 1
ATOM 6535 O O . ASP B 1 239 ? 134.847 164.047 165.827 1.00 46.23 223 ASP B O 1
ATOM 6540 N N . ILE B 1 240 ? 133.138 164.167 167.265 1.00 41.97 224 ILE B N 1
ATOM 6541 C CA . ILE B 1 240 ? 133.819 163.376 168.283 1.00 41.22 224 ILE B CA 1
ATOM 6542 C C . ILE B 1 240 ? 133.700 161.900 167.927 1.00 37.04 224 ILE B C 1
ATOM 6543 O O . ILE B 1 240 ? 132.595 161.387 167.718 1.00 44.17 224 ILE B O 1
ATOM 6548 N N . CYS B 1 241 ? 134.837 161.216 167.853 1.00 35.58 225 CYS B N 1
ATOM 6549 C CA . CYS B 1 241 ? 134.840 159.795 167.536 1.00 33.63 225 CYS B CA 1
ATOM 6550 C C . CYS B 1 241 ? 134.151 158.994 168.634 1.00 34.63 225 CYS B C 1
ATOM 6551 O O . CYS B 1 241 ? 134.411 159.192 169.823 1.00 36.77 225 CYS B O 1
ATOM 6554 N N . ALA B 1 242 ? 133.273 158.081 168.227 1.00 30.11 226 ALA B N 1
ATOM 6555 C CA . ALA B 1 242 ? 132.581 157.188 169.140 1.00 20.33 226 ALA B CA 1
ATOM 6556 C C . ALA B 1 242 ? 132.565 155.792 168.533 1.00 23.67 226 ALA B C 1
ATOM 6557 O O . ALA B 1 242 ? 133.009 155.582 167.403 1.00 33.08 226 ALA B O 1
ATOM 6559 N N . ASN B 1 243 ? 132.058 154.827 169.299 1.00 27.96 227 ASN B N 1
ATOM 6560 C CA . ASN B 1 243 ? 131.963 153.445 168.847 1.00 23.50 227 ASN B CA 1
ATOM 6561 C C . ASN B 1 243 ? 130.576 152.899 169.138 1.00 28.04 227 ASN B C 1
ATOM 6562 O O . ASN B 1 243 ? 130.039 153.116 170.226 1.00 35.39 227 ASN B O 1
ATOM 6567 N N . LEU B 1 244 ? 130.006 152.190 168.171 1.00 21.72 228 LEU B N 1
ATOM 6568 C CA . LEU B 1 244 ? 128.738 151.495 168.342 1.00 20.00 228 LEU B CA 1
ATOM 6569 C C . LEU B 1 244 ? 129.014 149.997 168.387 1.00 25.40 228 LEU B C 1
ATOM 6570 O O . LEU B 1 244 ? 129.538 149.430 167.424 1.00 32.84 228 LEU B O 1
ATOM 6575 N N . ILE B 1 245 ? 128.668 149.359 169.503 1.00 25.98 229 ILE B N 1
ATOM 6576 C CA . ILE B 1 245 ? 128.989 147.958 169.747 1.00 20.22 229 ILE B CA 1
ATOM 6577 C C . ILE B 1 245 ? 127.699 147.174 169.934 1.00 26.16 229 ILE B C 1
ATOM 6578 O O . ILE B 1 245 ? 126.809 147.596 170.682 1.00 36.11 229 ILE B O 1
ATOM 6583 N N . THR B 1 246 ? 127.601 146.033 169.259 1.00 24.05 230 THR B N 1
ATOM 6584 C CA . THR B 1 246 ? 126.468 145.130 169.382 1.00 25.90 230 THR B CA 1
ATOM 6585 C C . THR B 1 246 ? 126.962 143.701 169.574 1.00 30.09 230 THR B C 1
ATOM 6586 O O . THR B 1 246 ? 127.883 143.246 168.893 1.00 31.22 230 THR B O 1
ATOM 6590 N N . VAL B 1 247 ? 126.339 142.993 170.512 1.00 26.47 231 VAL B N 1
ATOM 6591 C CA . VAL B 1 247 ? 126.611 141.574 170.733 1.00 32.05 231 VAL B CA 1
ATOM 6592 C C . VAL B 1 247 ? 125.295 140.848 170.984 1.00 33.22 231 VAL B C 1
ATOM 6593 O O . VAL B 1 247 ? 124.315 141.479 171.399 1.00 32.03 231 VAL B O 1
ATOM 6597 N N . PRO B 1 248 ? 125.218 139.542 170.736 1.00 38.82 232 PRO B N 1
ATOM 6598 C CA . PRO B 1 248 ? 124.090 138.765 171.262 1.00 31.22 232 PRO B CA 1
ATOM 6599 C C . PRO B 1 248 ? 124.100 138.792 172.781 1.00 35.13 232 PRO B C 1
ATOM 6600 O O . PRO B 1 248 ? 125.157 138.878 173.408 1.00 40.52 232 PRO B O 1
ATOM 6604 N N . ALA B 1 249 ? 122.909 138.712 173.373 1.00 33.60 233 ALA B N 1
ATOM 6605 C CA . ALA B 1 249 ? 122.742 138.988 174.795 1.00 30.36 233 ALA B CA 1
ATOM 6606 C C . ALA B 1 249 ? 123.455 137.972 175.678 1.00 35.83 233 ALA B C 1
ATOM 6607 O O . ALA B 1 249 ? 123.618 138.202 176.879 1.00 45.94 233 ALA B O 1
ATOM 6609 N N . ASN B 1 250 ? 123.892 136.854 175.101 1.00 43.92 234 ASN B N 1
ATOM 6610 C CA . ASN B 1 250 ? 124.658 135.883 175.870 1.00 38.22 234 ASN B CA 1
ATOM 6611 C C . ASN B 1 250 ? 126.132 135.894 175.480 1.00 35.35 234 ASN B C 1
ATOM 6612 O O . ASN B 1 250 ? 126.835 134.906 175.715 1.00 42.53 234 ASN B O 1
ATOM 6617 N N . GLU B 1 251 ? 126.615 136.988 174.901 1.00 39.37 235 GLU B N 1
ATOM 6618 C CA . GLU B 1 251 ? 128.010 137.140 174.526 1.00 35.11 235 GLU B CA 1
ATOM 6619 C C . GLU B 1 251 ? 128.592 138.343 175.251 1.00 38.05 235 GLU B C 1
ATOM 6620 O O . GLU B 1 251 ? 127.870 139.261 175.645 1.00 47.91 235 GLU B O 1
ATOM 6626 N N . SER B 1 252 ? 129.906 138.327 175.427 1.00 43.91 236 SER B N 1
ATOM 6627 C CA . SER B 1 252 ? 130.623 139.377 176.132 1.00 35.65 236 SER B CA 1
ATOM 6628 C C . SER B 1 252 ? 131.357 140.269 175.140 1.00 36.87 236 SER B C 1
ATOM 6629 O O . SER B 1 252 ? 131.932 139.799 174.156 1.00 47.44 236 SER B O 1
ATOM 6632 N N . ILE B 1 253 ? 131.327 141.576 175.408 1.00 32.91 237 ILE B N 1
ATOM 6633 C CA . ILE B 1 253 ? 132.056 142.542 174.598 1.00 33.50 237 ILE B CA 1
ATOM 6634 C C . ILE B 1 253 ? 133.529 142.601 174.957 1.00 30.53 237 ILE B C 1
ATOM 6635 O O . ILE B 1 253 ? 134.308 143.239 174.239 1.00 39.22 237 ILE B O 1
ATOM 6640 N N . TYR B 1 254 ? 133.919 141.897 176.004 1.00 32.11 238 TYR B N 1
ATOM 6641 C CA . TYR B 1 254 ? 135.250 141.901 176.541 1.00 33.44 238 TYR B CA 1
ATOM 6642 C C . TYR B 1 254 ? 135.991 140.639 176.404 1.00 34.67 238 TYR B C 1
ATOM 6643 O O . TYR B 1 254 ? 137.058 140.673 176.160 1.00 41.74 238 TYR B O 1
ATOM 6652 N N . ASP B 1 255 ? 135.361 139.513 176.476 1.00 46.35 239 ASP B N 1
ATOM 6653 C CA . ASP B 1 255 ? 136.045 138.200 176.464 1.00 47.74 239 ASP B CA 1
ATOM 6654 C C . ASP B 1 255 ? 135.795 137.384 175.355 1.00 46.93 239 ASP B C 1
ATOM 6655 O O . ASP B 1 255 ? 134.838 137.506 174.789 1.00 52.78 239 ASP B O 1
ATOM 6660 N N . ARG B 1 256 ? 136.580 136.379 175.176 1.00 60.54 240 ARG B N 1
ATOM 6661 C CA . ARG B 1 256 ? 136.344 135.395 174.126 1.00 65.86 240 ARG B CA 1
ATOM 6662 C C . ARG B 1 256 ? 135.492 134.225 174.850 1.00 68.81 240 ARG B C 1
ATOM 6663 O O . ARG B 1 256 ? 135.634 133.994 176.009 1.00 67.89 240 ARG B O 1
ATOM 6671 N N . SER B 1 257 ? 134.493 133.604 174.252 1.00 76.90 241 SER B N 1
ATOM 6672 C CA . SER B 1 257 ? 133.770 132.486 174.980 1.00 80.11 241 SER B CA 1
ATOM 6673 C C . SER B 1 257 ? 134.625 131.273 175.490 1.00 82.00 241 SER B C 1
ATOM 6674 O O . SER B 1 257 ? 134.568 130.951 176.611 1.00 79.00 241 SER B O 1
ATOM 6677 N N . VAL B 1 258 ? 135.442 130.711 174.608 1.00 87.00 242 VAL B N 1
ATOM 6678 C CA . VAL B 1 258 ? 136.473 129.684 174.663 1.00 84.93 242 VAL B CA 1
ATOM 6679 C C . VAL B 1 258 ? 137.680 130.249 173.932 1.00 84.46 242 VAL B C 1
ATOM 6680 O O . VAL B 1 258 ? 137.641 131.357 173.397 1.00 83.43 242 VAL B O 1
ATOM 6684 N N . ILE B 1 259 ? 138.775 129.492 173.923 1.00 85.10 243 ILE B N 1
ATOM 6685 C CA . ILE B 1 259 ? 139.893 129.984 173.207 1.00 85.65 243 ILE B CA 1
ATOM 6686 C C . ILE B 1 259 ? 140.107 129.766 171.673 1.00 84.01 243 ILE B C 1
ATOM 6687 O O . ILE B 1 259 ? 140.848 130.488 170.996 1.00 83.15 243 ILE B O 1
ATOM 6692 N N . SER B 1 260 ? 139.397 128.777 171.136 1.00 84.65 244 SER B N 1
ATOM 6693 C CA . SER B 1 260 ? 139.075 128.694 169.747 1.00 83.57 244 SER B CA 1
ATOM 6694 C C . SER B 1 260 ? 137.659 129.113 169.451 1.00 83.82 244 SER B C 1
ATOM 6695 O O . SER B 1 260 ? 136.723 128.361 169.734 1.00 86.16 244 SER B O 1
ATOM 6698 N N . ASP B 1 261 ? 137.504 130.311 168.872 1.00 83.58 245 ASP B N 1
ATOM 6699 C CA . ASP B 1 261 ? 136.247 131.036 168.685 1.00 86.26 245 ASP B CA 1
ATOM 6700 C C . ASP B 1 261 ? 136.212 131.139 167.168 1.00 85.95 245 ASP B C 1
ATOM 6701 O O . ASP B 1 261 ? 135.511 130.369 166.502 1.00 83.93 245 ASP B O 1
ATOM 6706 N N . LYS B 1 262 ? 136.950 132.117 166.640 1.00 85.35 246 LYS B N 1
ATOM 6707 C CA . LYS B 1 262 ? 136.904 132.559 165.249 1.00 86.80 246 LYS B CA 1
ATOM 6708 C C . LYS B 1 262 ? 135.459 132.834 164.846 1.00 83.70 246 LYS B C 1
ATOM 6709 O O . LYS B 1 262 ? 135.112 132.751 163.663 1.00 81.34 246 LYS B O 1
ATOM 6715 N N . THR B 1 263 ? 134.617 133.174 165.820 1.00 74.77 247 THR B N 1
ATOM 6716 C CA . THR B 1 263 ? 133.240 133.559 165.541 1.00 72.44 247 THR B CA 1
ATOM 6717 C C . THR B 1 263 ? 133.129 135.077 165.554 1.00 69.51 247 THR B C 1
ATOM 6718 O O . THR B 1 263 ? 133.511 135.726 166.531 1.00 71.62 247 THR B O 1
ATOM 6722 N N . HIS B 1 264 ? 132.610 135.653 164.468 1.00 52.81 248 HIS B N 1
ATOM 6723 C CA . HIS B 1 264 ? 132.407 137.085 164.362 1.00 48.53 248 HIS B CA 1
ATOM 6724 C C . HIS B 1 264 ? 130.937 137.479 164.511 1.00 51.33 248 HIS B C 1
ATOM 6725 O O . HIS B 1 264 ? 130.201 137.642 163.542 1.00 61.45 248 HIS B O 1
ATOM 6732 N N . ASN B 1 265 ? 130.501 137.652 165.757 1.00 39.44 249 ASN B N 1
ATOM 6733 C CA . ASN B 1 265 ? 129.140 138.072 166.054 1.00 36.82 249 ASN B CA 1
ATOM 6734 C C . ASN B 1 265 ? 129.076 139.437 166.718 1.00 35.00 249 ASN B C 1
ATOM 6735 O O . ASN B 1 265 ? 127.986 139.878 167.089 1.00 49.53 249 ASN B O 1
ATOM 6740 N N . ARG B 1 266 ? 130.205 140.113 166.876 1.00 28.38 250 ARG B N 1
ATOM 6741 C CA . ARG B 1 266 ? 130.268 141.405 167.542 1.00 30.83 250 ARG B CA 1
ATOM 6742 C C . ARG B 1 266 ? 130.492 142.502 166.510 1.00 33.62 250 ARG B C 1
ATOM 6743 O O . ARG B 1 266 ? 131.408 142.410 165.688 1.00 41.81 250 ARG B O 1
ATOM 6751 N N . ARG B 1 267 ? 129.651 143.529 166.555 1.00 29.36 251 ARG B N 1
ATOM 6752 C CA . ARG B 1 267 ? 129.763 144.682 165.672 1.00 27.30 251 ARG B CA 1
ATOM 6753 C C . ARG B 1 267 ? 130.500 145.800 166.394 1.00 26.09 251 ARG B C 1
ATOM 6754 O O . ARG B 1 267 ? 130.148 146.146 167.523 1.00 38.78 251 ARG B O 1
ATOM 6762 N N . VAL B 1 268 ? 131.521 146.352 165.749 1.00 23.39 252 VAL B N 1
ATOM 6763 C CA . VAL B 1 268 ? 132.203 147.546 166.235 1.00 28.91 252 VAL B CA 1
ATOM 6764 C C . VAL B 1 268 ? 132.210 148.551 165.094 1.00 30.04 252 VAL B C 1
ATOM 6765 O O . VAL B 1 268 ? 132.871 148.330 164.072 1.00 35.56 252 VAL B O 1
ATOM 6769 N N . LEU B 1 269 ? 131.488 149.655 165.267 1.00 20.87 253 LEU B N 1
ATOM 6770 C CA . LEU B 1 269 ? 131.335 150.674 164.232 1.00 23.05 253 LEU B CA 1
ATOM 6771 C C . LEU B 1 269 ? 131.818 152.015 164.764 1.00 25.65 253 LEU B C 1
ATOM 6772 O O . LEU B 1 269 ? 131.156 152.630 165.605 1.00 36.16 253 LEU B O 1
ATOM 6777 N N . SER B 1 270 ? 132.963 152.470 164.269 1.00 25.31 254 SER B N 1
ATOM 6778 C CA . SER B 1 270 ? 133.399 153.832 164.526 1.00 23.69 254 SER B CA 1
ATOM 6779 C C . SER B 1 270 ? 132.532 154.813 163.745 1.00 29.48 254 SER B C 1
ATOM 6780 O O . SER B 1 270 ? 132.209 154.583 162.576 1.00 39.92 254 SER B O 1
ATOM 6783 N N . PHE B 1 271 ? 132.144 155.907 164.392 1.00 21.78 255 PHE B N 1
ATOM 6784 C CA . PHE B 1 271 ? 131.311 156.899 163.731 1.00 22.88 255 PHE B CA 1
ATOM 6785 C C . PHE B 1 271 ? 131.558 158.269 164.343 1.00 23.28 255 PHE B C 1
ATOM 6786 O O . PHE B 1 271 ? 132.055 158.397 165.463 1.00 26.61 255 PHE B O 1
ATOM 6794 N N . THR B 1 272 ? 131.218 159.301 163.572 1.00 27.40 256 THR B N 1
ATOM 6795 C CA . THR B 1 272 ? 131.223 160.670 164.070 1.00 27.54 256 THR B CA 1
ATOM 6796 C C . THR B 1 272 ? 129.831 161.284 163.992 1.00 29.86 256 THR B C 1
ATOM 6797 O O . THR B 1 272 ? 129.300 161.760 164.998 1.00 37.87 256 THR B O 1
ATOM 6801 N N . LYS B 1 273 ? 129.220 161.257 162.806 1.00 38.16 257 LYS B N 1
ATOM 6802 C CA . LYS B 1 273 ? 127.939 161.913 162.579 1.00 33.88 257 LYS B CA 1
ATOM 6803 C C . LYS B 1 273 ? 126.779 160.951 162.360 1.00 30.17 257 LYS B C 1
ATOM 6804 O O . LYS B 1 273 ? 125.633 161.330 162.614 1.00 33.75 257 LYS B O 1
ATOM 6810 N N . ARG B 1 274 ? 127.035 159.734 161.892 1.00 22.47 258 ARG B N 1
ATOM 6811 C CA . ARG B 1 274 ? 125.944 158.816 161.604 1.00 23.49 258 ARG B CA 1
ATOM 6812 C C . ARG B 1 274 ? 126.439 157.381 161.697 1.00 23.15 258 ARG B C 1
ATOM 6813 O O . ARG B 1 274 ? 127.557 157.075 161.279 1.00 30.65 258 ARG B O 1
ATOM 6821 N N . ALA B 1 275 ? 125.592 156.513 162.241 1.00 25.44 259 ALA B N 1
ATOM 6822 C CA . ALA B 1 275 ? 125.841 155.081 162.267 1.00 20.68 259 ALA B CA 1
ATOM 6823 C C . ALA B 1 275 ? 124.526 154.352 162.045 1.00 19.69 259 ALA B C 1
ATOM 6824 O O . ALA B 1 275 ? 123.473 154.809 162.494 1.00 33.62 259 ALA B O 1
ATOM 6826 N N . ASP B 1 276 ? 124.591 153.227 161.339 1.00 30.38 260 ASP B N 1
ATOM 6827 C CA . ASP B 1 276 ? 123.422 152.421 161.022 1.00 25.01 260 ASP B CA 1
ATOM 6828 C C . ASP B 1 276 ? 123.727 150.954 161.266 1.00 27.30 260 ASP B C 1
ATOM 6829 O O . ASP B 1 276 ? 124.786 150.462 160.871 1.00 43.91 260 ASP B O 1
ATOM 6834 N N . ILE B 1 277 ? 122.796 150.254 161.906 1.00 26.84 261 ILE B N 1
ATOM 6835 C CA . ILE B 1 277 ? 122.859 148.803 162.011 1.00 29.30 261 ILE B CA 1
ATOM 6836 C C . ILE B 1 277 ? 121.484 148.234 161.695 1.00 25.45 261 ILE B C 1
ATOM 6837 O O . ILE B 1 277 ? 120.454 148.765 162.118 1.00 27.15 261 ILE B O 1
ATOM 6842 N N . PHE B 1 278 ? 121.482 147.143 160.938 1.00 30.97 262 PHE B N 1
ATOM 6843 C CA . PHE B 1 278 ? 120.265 146.489 160.481 1.00 29.62 262 PHE B CA 1
ATOM 6844 C C . PHE B 1 278 ? 120.277 145.059 160.995 1.00 24.65 262 PHE B C 1
ATOM 6845 O O . PHE B 1 278 ? 121.182 144.288 160.664 1.00 26.94 262 PHE B O 1
ATOM 6853 N N . PHE B 1 279 ? 119.284 144.710 161.808 1.00 31.15 263 PHE B N 1
ATOM 6854 C CA . PHE B 1 279 ? 119.092 143.341 162.268 1.00 25.90 263 PHE B CA 1
ATOM 6855 C C . PHE B 1 279 ? 118.139 142.637 161.312 1.00 31.68 263 PHE B C 1
ATOM 6856 O O . PHE B 1 279 ? 116.934 142.904 161.320 1.00 41.86 263 PHE B O 1
ATOM 6864 N N . THR B 1 280 ? 118.678 141.740 160.497 1.00 33.21 264 THR B N 1
ATOM 6865 C CA . THR B 1 280 ? 117.878 141.027 159.518 1.00 31.51 264 THR B CA 1
ATOM 6866 C C . THR B 1 280 ? 117.058 139.927 160.192 1.00 34.17 264 THR B C 1
ATOM 6867 O O . THR B 1 280 ? 117.201 139.650 161.384 1.00 44.63 264 THR B O 1
ATOM 6871 N N . GLU B 1 281 ? 116.174 139.307 159.409 1.00 43.05 265 GLU B N 1
ATOM 6872 C CA . GLU B 1 281 ? 115.368 138.207 159.930 1.00 41.04 265 GLU B CA 1
ATOM 6873 C C . GLU B 1 281 ? 116.234 137.027 160.346 1.00 40.82 265 GLU B C 1
ATOM 6874 O O . GLU B 1 281 ? 115.979 136.406 161.383 1.00 49.03 265 GLU B O 1
ATOM 6880 N N . THR B 1 282 ? 117.255 136.702 159.551 1.00 34.08 266 THR B N 1
ATOM 6881 C CA . THR B 1 282 ? 118.102 135.555 159.850 1.00 36.98 266 THR B CA 1
ATOM 6882 C C . THR B 1 282 ? 118.865 135.748 161.156 1.00 44.23 266 THR B C 1
ATOM 6883 O O . THR B 1 282 ? 118.904 134.843 161.999 1.00 46.86 266 THR B O 1
ATOM 6887 N N . GLU B 1 283 ? 119.467 136.924 161.346 1.00 39.93 267 GLU B N 1
ATOM 6888 C CA . GLU B 1 283 ? 120.240 137.184 162.557 1.00 39.54 267 GLU B CA 1
ATOM 6889 C C . GLU B 1 283 ? 119.363 137.136 163.801 1.00 38.96 267 GLU B C 1
ATOM 6890 O O . GLU B 1 283 ? 119.738 136.533 164.817 1.00 38.99 267 GLU B O 1
ATOM 6896 N N . ILE B 1 284 ? 118.189 137.764 163.735 1.00 36.67 268 ILE B N 1
ATOM 6897 C CA . ILE B 1 284 ? 117.259 137.740 164.855 1.00 34.81 268 ILE B CA 1
ATOM 6898 C C . ILE B 1 284 ? 116.811 136.316 165.142 1.00 40.87 268 ILE B C 1
ATOM 6899 O O . ILE B 1 284 ? 116.669 135.918 166.304 1.00 43.66 268 ILE B O 1
ATOM 6904 N N . SER B 1 285 ? 116.597 135.520 164.094 1.00 44.64 269 SER B N 1
ATOM 6905 C CA . SER B 1 285 ? 116.213 134.128 164.295 1.00 39.32 269 SER B CA 1
ATOM 6906 C C . SER B 1 285 ? 117.326 133.336 164.973 1.00 41.63 269 SER B C 1
ATOM 6907 O O . SER B 1 285 ? 117.049 132.437 165.774 1.00 46.64 269 SER B O 1
ATOM 6910 N N . MET B 1 286 ? 118.589 133.643 164.663 1.00 41.38 270 MET B N 1
ATOM 6911 C CA . MET B 1 286 ? 119.676 132.950 165.354 1.00 40.37 270 MET B CA 1
ATOM 6912 C C . MET B 1 286 ? 119.770 133.354 166.822 1.00 44.48 270 MET B C 1
ATOM 6913 O O . MET B 1 286 ? 119.905 132.490 167.694 1.00 55.16 270 MET B O 1
ATOM 6918 N N . PHE B 1 287 ? 119.717 134.652 167.124 1.00 44.32 271 PHE B N 1
ATOM 6919 C CA . PHE B 1 287 ? 120.129 135.076 168.463 1.00 35.53 271 PHE B CA 1
ATOM 6920 C C . PHE B 1 287 ? 119.001 135.572 169.358 1.00 42.20 271 PHE B C 1
ATOM 6921 O O . PHE B 1 287 ? 119.039 135.323 170.564 1.00 48.35 271 PHE B O 1
ATOM 6929 N N . LYS B 1 288 ? 118.032 136.312 168.815 1.00 43.81 272 LYS B N 1
ATOM 6930 C CA . LYS B 1 288 ? 116.791 136.690 169.496 1.00 43.31 272 LYS B CA 1
ATOM 6931 C C . LYS B 1 288 ? 116.946 137.749 170.584 1.00 44.21 272 LYS B C 1
ATOM 6932 O O . LYS B 1 288 ? 115.939 138.250 171.093 1.00 49.94 272 LYS B O 1
ATOM 6938 N N . SER B 1 289 ? 118.172 138.122 170.941 1.00 41.68 273 SER B N 1
ATOM 6939 C CA . SER B 1 289 ? 118.382 139.128 171.976 1.00 33.52 273 SER B CA 1
ATOM 6940 C C . SER B 1 289 ? 119.773 139.719 171.828 1.00 34.86 273 SER B C 1
ATOM 6941 O O . SER B 1 289 ? 120.735 138.996 171.564 1.00 36.84 273 SER B O 1
ATOM 6944 N N . PHE B 1 290 ? 119.870 141.036 171.998 1.00 24.80 274 PHE B N 1
ATOM 6945 C CA . PHE B 1 290 ? 121.098 141.764 171.729 1.00 27.07 274 PHE B CA 1
ATOM 6946 C C . PHE B 1 290 ? 121.267 142.880 172.747 1.00 29.23 274 PHE B C 1
ATOM 6947 O O . PHE B 1 290 ? 120.292 143.393 173.296 1.00 36.35 274 PHE B O 1
ATOM 6955 N N . ARG B 1 291 ? 122.520 143.249 172.988 1.00 27.12 275 ARG B N 1
ATOM 6956 C CA . ARG B 1 291 ? 122.865 144.427 173.767 1.00 28.66 275 ARG B CA 1
ATOM 6957 C C . ARG B 1 291 ? 123.608 145.414 172.880 1.00 21.32 275 ARG B C 1
ATOM 6958 O O . ARG B 1 291 ? 124.481 145.028 172.100 1.00 31.04 275 ARG B O 1
ATOM 6966 N N . ILE B 1 292 ? 123.253 146.690 172.997 1.00 22.48 276 ILE B N 1
ATOM 6967 C CA . ILE B 1 292 ? 123.811 147.745 172.161 1.00 23.49 276 ILE B CA 1
ATOM 6968 C C . ILE B 1 292 ? 124.483 148.770 173.061 1.00 19.15 276 ILE B C 1
ATOM 6969 O O . ILE B 1 292 ? 123.868 149.262 174.012 1.00 24.27 276 ILE B O 1
ATOM 6974 N N . PHE B 1 293 ? 125.734 149.096 172.756 1.00 20.22 277 PHE B N 1
ATOM 6975 C CA . PHE B 1 293 ? 126.516 150.030 173.550 1.00 21.29 277 PHE B CA 1
ATOM 6976 C C . PHE B 1 293 ? 127.080 151.129 172.665 1.00 20.60 277 PHE B C 1
ATOM 6977 O O . PHE B 1 293 ? 127.395 150.908 171.495 1.00 31.18 277 PHE B O 1
ATOM 6985 N N . VAL B 1 294 ? 127.215 152.318 173.244 1.00 20.55 278 VAL B N 1
ATOM 6986 C CA . VAL B 1 294 ? 127.932 153.429 172.633 1.00 24.47 278 VAL B CA 1
ATOM 6987 C C . VAL B 1 294 ? 129.013 153.879 173.604 1.00 8.76 278 VAL B C 1
ATOM 6988 O O . VAL B 1 294 ? 128.747 154.048 174.798 1.00 26.19 278 VAL B O 1
ATOM 6992 N N . PHE B 1 295 ? 130.228 154.062 173.097 1.00 26.12 279 PHE B N 1
ATOM 6993 C CA . PHE B 1 295 ? 131.346 154.534 173.899 1.00 21.56 279 PHE B CA 1
ATOM 6994 C C . PHE B 1 295 ? 132.032 155.694 173.198 1.00 26.37 279 PHE B C 1
ATOM 6995 O O . PHE B 1 295 ? 132.057 155.769 171.969 1.00 37.51 279 PHE B O 1
ATOM 7003 N N . ILE B 1 296 ? 132.592 156.599 173.996 1.00 31.83 280 ILE B N 1
ATOM 7004 C CA . ILE B 1 296 ? 133.561 157.550 173.476 1.00 31.15 280 ILE B CA 1
ATOM 7005 C C . ILE B 1 296 ? 134.856 156.807 173.184 1.00 30.89 280 ILE B C 1
ATOM 7006 O O . ILE B 1 296 ? 135.369 156.067 174.034 1.00 41.11 280 ILE B O 1
ATOM 7011 N N . ALA B 1 297 ? 135.379 156.978 171.975 1.00 39.83 281 ALA B N 1
ATOM 7012 C CA . ALA B 1 297 ? 136.601 156.295 171.576 1.00 45.43 281 ALA B CA 1
ATOM 7013 C C . ALA B 1 297 ? 137.809 157.079 172.071 1.00 45.95 281 ALA B C 1
ATOM 7014 O O . ALA B 1 297 ? 137.994 158.230 171.656 1.00 52.53 281 ALA B O 1
ATOM 7016 N N . PRO B 1 298 ? 138.642 156.512 172.949 1.00 56.34 282 PRO B N 1
ATOM 7017 C CA . PRO B 1 298 ? 139.795 157.276 173.465 1.00 61.19 282 PRO B CA 1
ATOM 7018 C C . PRO B 1 298 ? 140.771 157.716 172.386 1.00 61.72 282 PRO B C 1
ATOM 7019 O O . PRO B 1 298 ? 141.396 158.776 172.511 1.00 62.60 282 PRO B O 1
ATOM 7023 N N . ASP B 1 299 ? 140.933 156.921 171.336 1.00 65.90 283 ASP B N 1
ATOM 7024 C CA . ASP B 1 299 ? 141.820 157.255 170.232 1.00 68.18 283 ASP B CA 1
ATOM 7025 C C . ASP B 1 299 ? 141.009 157.409 168.952 1.00 70.89 283 ASP B C 1
ATOM 7026 O O . ASP B 1 299 ? 140.158 156.569 168.645 1.00 72.40 283 ASP B O 1
ATOM 7031 N N . ASP B 1 300 ? 141.274 158.482 168.211 1.00 70.33 284 ASP B N 1
ATOM 7032 C CA . ASP B 1 300 ? 140.596 158.703 166.941 1.00 70.81 284 ASP B CA 1
ATOM 7033 C C . ASP B 1 300 ? 141.177 157.789 165.869 1.00 74.68 284 ASP B C 1
ATOM 7034 O O . ASP B 1 300 ? 141.782 158.261 164.902 1.00 76.69 284 ASP B O 1
ATOM 7039 N N . SER B 1 301 ? 140.990 156.478 166.029 1.00 71.38 285 SER B N 1
ATOM 7040 C CA . SER B 1 301 ? 141.625 155.522 165.131 1.00 73.13 285 SER B CA 1
ATOM 7041 C C . SER B 1 301 ? 140.835 155.346 163.840 1.00 74.38 285 SER B C 1
ATOM 7042 O O . SER B 1 301 ? 141.395 155.473 162.745 1.00 72.76 285 SER B O 1
ATOM 7045 N N . GLY B 1 302 ? 139.541 155.052 163.946 1.00 63.98 286 GLY B N 1
ATOM 7046 C CA . GLY B 1 302 ? 138.712 154.863 162.774 1.00 59.08 286 GLY B CA 1
ATOM 7047 C C . GLY B 1 302 ? 137.995 156.129 162.358 1.00 59.84 286 GLY B C 1
ATOM 7048 O O . GLY B 1 302 ? 137.045 156.082 161.572 1.00 57.86 286 GLY B O 1
ATOM 7049 N N . CYS B 1 303 ? 138.442 157.268 162.886 1.00 56.85 287 CYS B N 1
ATOM 7050 C CA . CYS B 1 303 ? 137.836 158.555 162.573 1.00 55.62 287 CYS B CA 1
ATOM 7051 C C . CYS B 1 303 ? 138.796 159.568 161.970 1.00 60.69 287 CYS B C 1
ATOM 7052 O O . CYS B 1 303 ? 138.377 160.327 161.088 1.00 62.99 287 CYS B O 1
ATOM 7055 N N . SER B 1 304 ? 140.053 159.607 162.396 1.00 66.91 288 SER B N 1
ATOM 7056 C CA . SER B 1 304 ? 141.010 160.585 161.891 1.00 69.25 288 SER B CA 1
ATOM 7057 C C . SER B 1 304 ? 142.431 160.223 162.306 1.00 70.52 288 SER B C 1
ATOM 7058 O O . SER B 1 304 ? 143.117 159.470 161.616 1.00 70.78 288 SER B O 1
ATOM 7061 N N . SER B 1 311 ? 143.808 163.799 174.462 1.00 85.98 295 SER B N 1
ATOM 7062 C CA . SER B 1 311 ? 143.056 164.895 175.062 1.00 89.25 295 SER B CA 1
ATOM 7063 C C . SER B 1 311 ? 141.560 164.624 174.991 1.00 89.13 295 SER B C 1
ATOM 7064 O O . SER B 1 311 ? 140.982 164.577 173.905 1.00 87.33 295 SER B O 1
ATOM 7067 N N . PHE B 1 312 ? 140.931 164.446 176.151 1.00 85.35 296 PHE B N 1
ATOM 7068 C CA . PHE B 1 312 ? 139.503 164.165 176.194 1.00 84.62 296 PHE B CA 1
ATOM 7069 C C . PHE B 1 312 ? 138.784 165.211 177.033 1.00 83.45 296 PHE B C 1
ATOM 7070 O O . PHE B 1 312 ? 139.192 166.372 177.116 1.00 82.96 296 PHE B O 1
ATOM 7078 N N . ASN B 1 313 ? 137.727 164.737 177.693 1.00 74.20 297 ASN B N 1
ATOM 7079 C CA . ASN B 1 313 ? 136.703 165.479 178.418 1.00 72.65 297 ASN B CA 1
ATOM 7080 C C . ASN B 1 313 ? 135.561 166.024 177.576 1.00 73.76 297 ASN B C 1
ATOM 7081 O O . ASN B 1 313 ? 134.913 167.012 177.936 1.00 73.47 297 ASN B O 1
ATOM 7083 N N . GLU B 1 314 ? 135.324 165.369 176.443 1.00 64.01 298 GLU B N 1
ATOM 7084 C CA . GLU B 1 314 ? 134.354 165.878 175.454 1.00 62.09 298 GLU B CA 1
ATOM 7085 C C . GLU B 1 314 ? 133.022 165.347 175.976 1.00 60.30 298 GLU B C 1
ATOM 7086 O O . GLU B 1 314 ? 132.948 164.368 176.721 1.00 65.76 298 GLU B O 1
ATOM 7088 N N . LYS B 1 315 ? 131.959 166.031 175.568 1.00 43.07 299 LYS B N 1
ATOM 7089 C CA . LYS B 1 315 ? 130.584 165.623 175.800 1.00 42.32 299 LYS B CA 1
ATOM 7090 C C . LYS B 1 315 ? 130.107 165.521 174.376 1.00 46.17 299 LYS B C 1
ATOM 7091 O O . LYS B 1 315 ? 130.335 166.448 173.591 1.00 57.21 299 LYS B O 1
ATOM 7093 N N . LYS B 1 316 ? 129.454 164.421 174.030 1.00 37.95 300 LYS B N 1
ATOM 7094 C CA . LYS B 1 316 ? 129.000 164.174 172.671 1.00 37.66 300 LYS B CA 1
ATOM 7095 C C . LYS B 1 316 ? 127.509 163.894 172.768 1.00 32.96 300 LYS B C 1
ATOM 7096 O O . LYS B 1 316 ? 127.070 163.090 173.592 1.00 41.83 300 LYS B O 1
ATOM 7102 N N . LYS B 1 317 ? 126.735 164.576 171.932 1.00 40.32 301 LYS B N 1
ATOM 7103 C CA . LYS B 1 317 ? 125.286 164.447 171.900 1.00 32.63 301 LYS B CA 1
ATOM 7104 C C . LYS B 1 317 ? 124.873 163.519 170.766 1.00 35.65 301 LYS B C 1
ATOM 7105 O O . LYS B 1 317 ? 125.355 163.651 169.638 1.00 41.63 301 LYS B O 1
ATOM 7111 N N . ILE B 1 318 ? 123.986 162.577 171.070 1.00 25.34 302 ILE B N 1
ATOM 7112 C CA . ILE B 1 318 ? 123.564 161.573 170.099 1.00 33.02 302 ILE B CA 1
ATOM 7113 C C . ILE B 1 318 ? 122.050 161.439 170.156 1.00 31.55 302 ILE B C 1
ATOM 7114 O O . ILE B 1 318 ? 121.459 161.374 171.236 1.00 33.66 302 ILE B O 1
ATOM 7119 N N . SER B 1 319 ? 121.425 161.396 168.985 1.00 28.04 303 SER B N 1
ATOM 7120 C CA . SER B 1 319 ? 120.004 161.118 168.861 1.00 29.32 303 SER B CA 1
ATOM 7121 C C . SER B 1 319 ? 119.825 159.750 168.223 1.00 25.92 303 SER B C 1
ATOM 7122 O O . SER B 1 319 ? 120.496 159.419 167.244 1.00 34.88 303 SER B O 1
ATOM 7125 N N . PHE B 1 320 ? 118.930 158.954 168.790 1.00 27.63 304 PHE B N 1
ATOM 7126 C CA . PHE B 1 320 ? 118.703 157.592 168.339 1.00 29.94 304 PHE B CA 1
ATOM 7127 C C . PHE B 1 320 ? 117.359 157.490 167.632 1.00 31.25 304 PHE B C 1
ATOM 7128 O O . PHE B 1 320 ? 116.454 158.294 167.861 1.00 40.76 304 PHE B O 1
ATOM 7136 N N . GLU B 1 321 ? 117.246 156.494 166.758 1.00 37.06 305 GLU B N 1
ATOM 7137 C CA . GLU B 1 321 ? 116.015 156.219 166.027 1.00 31.47 305 GLU B CA 1
ATOM 7138 C C . GLU B 1 321 ? 115.903 154.715 165.846 1.00 31.74 305 GLU B C 1
ATOM 7139 O O . GLU B 1 321 ? 116.739 154.108 165.170 1.00 40.87 305 GLU B O 1
ATOM 7145 N N . PHE B 1 322 ? 114.892 154.112 166.462 1.00 34.64 306 PHE B N 1
ATOM 7146 C CA . PHE B 1 322 ? 114.699 152.668 166.446 1.00 30.36 306 PHE B CA 1
ATOM 7147 C C . PHE B 1 322 ? 113.442 152.347 165.651 1.00 30.44 306 PHE B C 1
ATOM 7148 O O . PHE B 1 322 ? 112.382 152.920 165.911 1.00 40.75 306 PHE B O 1
ATOM 7156 N N . LYS B 1 323 ? 113.555 151.435 164.687 1.00 35.26 307 LYS B N 1
ATOM 7157 C CA . LYS B 1 323 ? 112.436 151.115 163.808 1.00 35.70 307 LYS B CA 1
ATOM 7158 C C . LYS B 1 323 ? 112.256 149.609 163.715 1.00 32.99 307 LYS B C 1
ATOM 7159 O O . LYS B 1 323 ? 113.215 148.886 163.441 1.00 35.42 307 LYS B O 1
ATOM 7165 N N . LYS B 1 324 ? 111.029 149.145 163.943 1.00 40.03 308 LYS B N 1
ATOM 7166 C CA . LYS B 1 324 ? 110.639 147.796 163.557 1.00 40.79 308 LYS B CA 1
ATOM 7167 C C . LYS B 1 324 ? 110.282 147.791 162.078 1.00 43.54 308 LYS B C 1
ATOM 7168 O O . LYS B 1 324 ? 109.589 148.692 161.598 1.00 46.72 308 LYS B O 1
ATOM 7174 N N . LEU B 1 325 ? 110.746 146.778 161.355 1.00 39.93 309 LEU B N 1
ATOM 7175 C CA . LEU B 1 325 ? 110.524 146.697 159.922 1.00 39.87 309 LEU B CA 1
ATOM 7176 C C . LEU B 1 325 ? 109.820 145.395 159.565 1.00 41.63 309 LEU B C 1
ATOM 7177 O O . LEU B 1 325 ? 109.977 144.371 160.234 1.00 45.67 309 LEU B O 1
ATOM 7182 N N . GLU B 1 326 ? 109.036 145.453 158.495 1.00 49.84 310 GLU B N 1
ATOM 7183 C CA . GLU B 1 326 ? 108.390 144.287 157.918 1.00 49.02 310 GLU B CA 1
ATOM 7184 C C . GLU B 1 326 ? 108.826 144.162 156.467 1.00 50.68 310 GLU B C 1
ATOM 7185 O O . GLU B 1 326 ? 109.326 145.113 155.863 1.00 49.70 310 GLU B O 1
ATOM 7191 N N . ASN B 1 327 ? 108.650 142.968 155.912 1.00 47.61 311 ASN B N 1
ATOM 7192 C CA . ASN B 1 327 ? 108.970 142.749 154.511 1.00 43.53 311 ASN B CA 1
ATOM 7193 C C . ASN B 1 327 ? 108.087 143.627 153.634 1.00 46.13 311 ASN B C 1
ATOM 7194 O O . ASN B 1 327 ? 106.870 143.697 153.819 1.00 46.62 311 ASN B O 1
ATOM 7199 N N . GLN B 1 328 ? 108.709 144.307 152.676 1.00 50.41 312 GLN B N 1
ATOM 7200 C CA . GLN B 1 328 ? 108.004 145.264 151.842 1.00 50.57 312 GLN B CA 1
ATOM 7201 C C . GLN B 1 328 ? 108.209 144.924 150.378 1.00 48.77 312 GLN B C 1
ATOM 7202 O O . GLN B 1 328 ? 109.327 144.628 149.948 1.00 48.74 312 GLN B O 1
ATOM 7208 N N . SER B 1 329 ? 107.121 144.958 149.624 1.00 51.23 313 SER B N 1
ATOM 7209 C CA . SER B 1 329 ? 107.169 144.882 148.174 1.00 54.58 313 SER B CA 1
ATOM 7210 C C . SER B 1 329 ? 106.921 146.270 147.607 1.00 54.81 313 SER B C 1
ATOM 7211 O O . SER B 1 329 ? 105.792 146.768 147.627 1.00 63.46 313 SER B O 1
ATOM 7214 N N . TYR B 1 330 ? 107.981 146.892 147.103 1.00 27.42 314 TYR B N 1
ATOM 7215 C CA . TYR B 1 330 ? 107.906 148.268 146.624 1.00 38.90 314 TYR B CA 1
ATOM 7216 C C . TYR B 1 330 ? 107.223 148.290 145.256 1.00 40.22 314 TYR B C 1
ATOM 7217 O O . TYR B 1 330 ? 107.811 148.624 144.230 1.00 45.32 314 TYR B O 1
ATOM 7226 N N . ALA B 1 331 ? 105.944 147.909 145.269 1.00 44.01 315 ALA B N 1
ATOM 7227 C CA . ALA B 1 331 ? 105.204 147.730 144.026 1.00 37.90 315 ALA B CA 1
ATOM 7228 C C . ALA B 1 331 ? 104.995 149.043 143.287 1.00 38.91 315 ALA B C 1
ATOM 7229 O O . ALA B 1 331 ? 105.174 149.097 142.069 1.00 46.02 315 ALA B O 1
ATOM 7231 N N . VAL B 1 332 ? 104.604 150.099 143.990 1.00 34.52 316 VAL B N 1
ATOM 7232 C CA . VAL B 1 332 ? 104.327 151.383 143.351 1.00 38.48 316 VAL B CA 1
ATOM 7233 C C . VAL B 1 332 ? 105.594 151.975 142.735 1.00 42.63 316 VAL B C 1
ATOM 7234 O O . VAL B 1 332 ? 105.568 152.351 141.552 1.00 49.97 316 VAL B O 1
ATOM 7238 N N . PRO B 1 333 ? 106.715 152.091 143.464 1.00 44.44 317 PRO B N 1
ATOM 7239 C CA . PRO B 1 333 ? 107.923 152.630 142.822 1.00 41.33 317 PRO B CA 1
ATOM 7240 C C . PRO B 1 333 ? 108.430 151.773 141.681 1.00 36.63 317 PRO B C 1
ATOM 7241 O O . PRO B 1 333 ? 108.856 152.320 140.658 1.00 41.79 317 PRO B O 1
ATOM 7245 N N . THR B 1 334 ? 108.395 150.448 141.819 1.00 34.06 318 THR B N 1
ATOM 7246 C CA . THR B 1 334 ? 108.876 149.574 140.755 1.00 40.00 318 THR B CA 1
ATOM 7247 C C . THR B 1 334 ? 108.002 149.676 139.512 1.00 40.15 318 THR B C 1
ATOM 7248 O O . THR B 1 334 ? 108.515 149.722 138.389 1.00 42.69 318 THR B O 1
ATOM 7252 N N . ALA B 1 335 ? 106.681 149.719 139.697 1.00 45.89 319 ALA B N 1
ATOM 7253 C CA . ALA B 1 335 ? 105.779 149.876 138.564 1.00 42.91 319 ALA B CA 1
ATOM 7254 C C . ALA B 1 335 ? 105.980 151.221 137.879 1.00 43.07 319 ALA B C 1
ATOM 7255 O O . ALA B 1 335 ? 106.009 151.293 136.646 1.00 48.65 319 ALA B O 1
ATOM 7257 N N . LEU B 1 336 ? 106.122 152.298 138.656 1.00 42.52 320 LEU B N 1
ATOM 7258 C CA . LEU B 1 336 ? 106.378 153.598 138.051 1.00 36.78 320 LEU B CA 1
ATOM 7259 C C . LEU B 1 336 ? 107.704 153.631 137.300 1.00 38.86 320 LEU B C 1
ATOM 7260 O O . LEU B 1 336 ? 107.765 154.200 136.205 1.00 44.38 320 LEU B O 1
ATOM 7265 N N . MET B 1 337 ? 108.758 153.023 137.851 1.00 41.17 321 MET B N 1
ATOM 7266 C CA . MET B 1 337 ? 110.031 152.945 137.146 1.00 35.58 321 MET B CA 1
ATOM 7267 C C . MET B 1 337 ? 109.921 152.159 135.849 1.00 38.38 321 MET B C 1
ATOM 7268 O O . MET B 1 337 ? 110.464 152.586 134.826 1.00 39.78 321 MET B O 1
ATOM 7273 N N . MET B 1 338 ? 109.227 151.020 135.865 1.00 47.22 322 MET B N 1
ATOM 7274 C CA . MET B 1 338 ? 109.056 150.242 134.643 1.00 42.66 322 MET B CA 1
ATOM 7275 C C . MET B 1 338 ? 108.241 150.988 133.597 1.00 46.20 322 MET B C 1
ATOM 7276 O O . MET B 1 338 ? 108.558 150.916 132.405 1.00 49.86 322 MET B O 1
ATOM 7281 N N . ILE B 1 339 ? 107.196 151.702 134.019 1.00 44.98 323 ILE B N 1
ATOM 7282 C CA . ILE B 1 339 ? 106.400 152.484 133.080 1.00 42.66 323 ILE B CA 1
ATOM 7283 C C . ILE B 1 339 ? 107.237 153.602 132.475 1.00 40.91 323 ILE B C 1
ATOM 7284 O O . ILE B 1 339 ? 107.169 153.866 131.270 1.00 48.29 323 ILE B O 1
ATOM 7289 N N . PHE B 1 340 ? 108.044 154.272 133.300 1.00 41.03 324 PHE B N 1
ATOM 7290 C CA . PHE B 1 340 ? 108.909 155.333 132.799 1.00 35.85 324 PHE B CA 1
ATOM 7291 C C . PHE B 1 340 ? 109.972 154.802 131.846 1.00 45.84 324 PHE B C 1
ATOM 7292 O O . PHE B 1 340 ? 110.313 155.472 130.868 1.00 48.67 324 PHE B O 1
ATOM 7300 N N . LEU B 1 341 ? 110.514 153.618 132.117 1.00 43.85 325 LEU B N 1
ATOM 7301 C CA . LEU B 1 341 ? 111.540 153.039 131.260 1.00 37.89 325 LEU B CA 1
ATOM 7302 C C . LEU B 1 341 ? 110.978 152.483 129.962 1.00 44.68 325 LEU B C 1
ATOM 7303 O O . LEU B 1 341 ? 111.686 152.452 128.951 1.00 44.48 325 LEU B O 1
ATOM 7308 N N . THR B 1 342 ? 109.725 152.036 129.968 1.00 53.64 326 THR B N 1
ATOM 7309 C CA . THR B 1 342 ? 109.132 151.401 128.802 1.00 52.62 326 THR B CA 1
ATOM 7310 C C . THR B 1 342 ? 108.765 152.374 127.689 1.00 54.01 326 THR B C 1
ATOM 7311 O O . THR B 1 342 ? 109.041 152.082 126.521 1.00 59.71 326 THR B O 1
ATOM 7315 N N . THR B 1 343 ? 108.170 153.526 128.013 1.00 54.38 327 THR B N 1
ATOM 7316 C CA . THR B 1 343 ? 107.615 154.372 126.955 1.00 56.04 327 THR B CA 1
ATOM 7317 C C . THR B 1 343 ? 108.686 154.968 126.044 1.00 59.79 327 THR B C 1
ATOM 7318 O O . THR B 1 343 ? 108.369 155.280 124.884 1.00 62.63 327 THR B O 1
ATOM 7322 N N . PRO B 1 344 ? 109.937 155.171 126.478 1.00 59.90 328 PRO B N 1
ATOM 7323 C CA . PRO B 1 344 ? 110.998 155.482 125.510 1.00 55.74 328 PRO B CA 1
ATOM 7324 C C . PRO B 1 344 ? 111.141 154.460 124.398 1.00 60.50 328 PRO B C 1
ATOM 7325 O O . PRO B 1 344 ? 111.483 154.847 123.274 1.00 64.61 328 PRO B O 1
ATOM 7329 N N . CYS B 1 345 ? 110.894 153.175 124.668 1.00 66.13 329 CYS B N 1
ATOM 7330 C CA . CYS B 1 345 ? 111.084 152.130 123.668 1.00 65.50 329 CYS B CA 1
ATOM 7331 C C . CYS B 1 345 ? 110.138 152.265 122.485 1.00 69.59 329 CYS B C 1
ATOM 7332 O O . CYS B 1 345 ? 110.342 151.587 121.473 1.00 72.78 329 CYS B O 1
ATOM 7335 N N . LEU B 1 346 ? 109.110 153.110 122.587 1.00 72.29 330 LEU B N 1
ATOM 7336 C CA . LEU B 1 346 ? 108.197 153.330 121.475 1.00 72.77 330 LEU B CA 1
ATOM 7337 C C . LEU B 1 346 ? 108.876 153.960 120.267 1.00 75.14 330 LEU B C 1
ATOM 7338 O O . LEU B 1 346 ? 108.292 153.947 119.181 1.00 75.80 330 LEU B O 1
ATOM 7343 N N . LEU B 1 347 ? 110.079 154.521 120.427 1.00 77.70 331 LEU B N 1
ATOM 7344 C CA . LEU B 1 347 ? 110.814 155.034 119.275 1.00 77.34 331 LEU B CA 1
ATOM 7345 C C . LEU B 1 347 ? 111.330 153.904 118.392 1.00 77.74 331 LEU B C 1
ATOM 7346 O O . LEU B 1 347 ? 111.588 154.118 117.203 1.00 79.77 331 LEU B O 1
ATOM 7351 N N . PHE B 1 348 ? 111.498 152.706 118.954 1.00 76.14 332 PHE B N 1
ATOM 7352 C CA . PHE B 1 348 ? 111.921 151.563 118.152 1.00 77.11 332 PHE B CA 1
ATOM 7353 C C . PHE B 1 348 ? 110.791 151.029 117.283 1.00 80.03 332 PHE B C 1
ATOM 7354 O O . PHE B 1 348 ? 111.045 150.485 116.203 1.00 80.70 332 PHE B O 1
ATOM 7362 N N . LEU B 1 349 ? 109.545 151.164 117.744 1.00 91.70 333 LEU B N 1
ATOM 7363 C CA . LEU B 1 349 ? 108.414 150.544 117.054 1.00 94.50 333 LEU B CA 1
ATOM 7364 C C . LEU B 1 349 ? 108.216 151.044 115.627 1.00 94.70 333 LEU B C 1
ATOM 7365 O O . LEU B 1 349 ? 108.147 150.211 114.707 1.00 93.71 333 LEU B O 1
ATOM 7370 N N . PRO B 1 350 ? 108.119 152.354 115.363 1.00 98.50 334 PRO B N 1
ATOM 7371 C CA . PRO B 1 350 ? 107.655 152.771 114.030 1.00 99.65 334 PRO B CA 1
ATOM 7372 C C . PRO B 1 350 ? 108.618 152.424 112.911 1.00 98.57 334 PRO B C 1
ATOM 7373 O O . PRO B 1 350 ? 108.201 152.347 111.749 1.00 96.93 334 PRO B O 1
ATOM 7377 N N . ILE B 1 351 ? 109.892 152.212 113.218 1.00 96.82 335 ILE B N 1
ATOM 7378 C CA . ILE B 1 351 ? 110.925 152.123 112.196 1.00 97.64 335 ILE B CA 1
ATOM 7379 C C . ILE B 1 351 ? 111.606 150.762 112.192 1.00 97.06 335 ILE B C 1
ATOM 7380 O O . ILE B 1 351 ? 111.522 150.023 111.213 1.00 98.27 335 ILE B O 1
ATOM 7385 N N . VAL B 1 352 ? 112.291 150.416 113.280 1.00 91.93 336 VAL B N 1
ATOM 7386 C CA . VAL B 1 352 ? 113.103 149.203 113.288 1.00 91.64 336 VAL B CA 1
ATOM 7387 C C . VAL B 1 352 ? 112.223 147.961 113.243 1.00 93.09 336 VAL B C 1
ATOM 7388 O O . VAL B 1 352 ? 112.473 147.034 112.466 1.00 93.57 336 VAL B O 1
ATOM 7392 N N . ILE B 1 353 ? 111.180 147.925 114.071 1.00 97.33 337 ILE B N 1
ATOM 7393 C CA . ILE B 1 353 ? 110.317 146.750 114.137 1.00 98.46 337 ILE B CA 1
ATOM 7394 C C . ILE B 1 353 ? 109.446 146.637 112.889 1.00 98.53 337 ILE B C 1
ATOM 7395 O O . ILE B 1 353 ? 109.150 145.529 112.423 1.00 97.37 337 ILE B O 1
ATOM 7400 N N . ASN B 1 354 ? 109.015 147.770 112.330 1.00 103.68 338 ASN B N 1
ATOM 7401 C CA . ASN B 1 354 ? 108.175 147.721 111.137 1.00 104.18 338 ASN B CA 1
ATOM 7402 C C . ASN B 1 354 ? 108.936 147.196 109.927 1.00 103.92 338 ASN B C 1
ATOM 7403 O O . ASN B 1 354 ? 108.347 146.530 109.071 1.00 103.55 338 ASN B O 1
ATOM 7408 N N . ILE B 1 355 ? 110.237 147.480 109.831 1.00 103.72 339 ILE B N 1
ATOM 7409 C CA . ILE B 1 355 ? 111.026 146.920 108.738 1.00 103.97 339 ILE B CA 1
ATOM 7410 C C . ILE B 1 355 ? 111.126 145.406 108.877 1.00 103.58 339 ILE B C 1
ATOM 7411 O O . ILE B 1 355 ? 111.068 144.671 107.884 1.00 104.61 339 ILE B O 1
ATOM 7416 N N . ILE B 1 356 ? 111.272 144.913 110.110 1.00 100.34 340 ILE B N 1
ATOM 7417 C CA . ILE B 1 356 ? 111.259 143.473 110.350 1.00 101.68 340 ILE B CA 1
ATOM 7418 C C . ILE B 1 356 ? 109.917 142.872 109.956 1.00 103.41 340 ILE B C 1
ATOM 7419 O O . ILE B 1 356 ? 109.863 141.793 109.352 1.00 102.04 340 ILE B O 1
ATOM 7424 N N . LYS B 1 357 ? 108.817 143.546 110.298 1.00 107.61 341 LYS B N 1
ATOM 7425 C CA . LYS B 1 357 ? 107.500 143.060 109.890 1.00 108.08 341 LYS B CA 1
ATOM 7426 C C . LYS B 1 357 ? 107.363 143.030 108.371 1.00 107.86 341 LYS B C 1
ATOM 7427 O O . LYS B 1 357 ? 106.803 142.080 107.812 1.00 107.69 341 LYS B O 1
ATOM 7433 N N . ASN B 1 358 ? 107.860 144.065 107.690 1.00 109.92 342 ASN B N 1
ATOM 7434 C CA . ASN B 1 358 ? 107.767 144.118 106.235 1.00 109.77 342 ASN B CA 1
ATOM 7435 C C . ASN B 1 358 ? 108.604 143.032 105.574 1.00 110.18 342 ASN B C 1
ATOM 7436 O O . ASN B 1 358 ? 108.166 142.424 104.591 1.00 109.88 342 ASN B O 1
ATOM 7441 N N . SER B 1 359 ? 109.803 142.781 106.089 1.00 112.41 343 SER B N 1
ATOM 7442 C CA . SER B 1 359 ? 110.700 141.785 105.514 1.00 112.06 343 SER B CA 1
ATOM 7443 C C . SER B 1 359 ? 110.105 140.385 105.594 1.00 111.69 343 SER B C 1
ATOM 7444 O O . SER B 1 359 ? 109.632 139.844 104.595 1.00 112.51 343 SER B O 1
ATOM 7447 N N . SER B 1 441 ? 128.532 132.728 106.987 1.00 96.70 425 SER B N 1
ATOM 7448 C CA . SER B 1 441 ? 128.119 131.666 107.896 1.00 97.23 425 SER B CA 1
ATOM 7449 C C . SER B 1 441 ? 127.878 132.217 109.295 1.00 96.45 425 SER B C 1
ATOM 7450 O O . SER B 1 441 ? 128.629 133.069 109.772 1.00 94.20 425 SER B O 1
ATOM 7453 N N . LEU B 1 442 ? 126.821 131.734 109.951 1.00 97.48 426 LEU B N 1
ATOM 7454 C CA . LEU B 1 442 ? 126.558 132.162 111.321 1.00 97.78 426 LEU B CA 1
ATOM 7455 C C . LEU B 1 442 ? 127.513 131.488 112.296 1.00 99.06 426 LEU B C 1
ATOM 7456 O O . LEU B 1 442 ? 127.880 132.077 113.318 1.00 98.48 426 LEU B O 1
ATOM 7461 N N . HIS B 1 443 ? 127.933 130.255 112.001 1.00 98.43 427 HIS B N 1
ATOM 7462 C CA . HIS B 1 443 ? 128.965 129.618 112.810 1.00 97.50 427 HIS B CA 1
ATOM 7463 C C . HIS B 1 443 ? 130.348 130.176 112.510 1.00 97.43 427 HIS B C 1
ATOM 7464 O O . HIS B 1 443 ? 131.263 130.009 113.324 1.00 97.35 427 HIS B O 1
ATOM 7471 N N . GLY B 1 444 ? 130.520 130.831 111.359 1.00 91.55 428 GLY B N 1
ATOM 7472 C CA . GLY B 1 444 ? 131.774 131.504 111.078 1.00 91.93 428 GLY B CA 1
ATOM 7473 C C . GLY B 1 444 ? 131.938 132.800 111.839 1.00 92.46 428 GLY B C 1
ATOM 7474 O O . GLY B 1 444 ? 133.051 133.324 111.940 1.00 92.08 428 GLY B O 1
ATOM 7475 N N . GLN B 1 445 ? 130.844 133.341 112.367 1.00 85.02 429 GLN B N 1
ATOM 7476 C CA . GLN B 1 445 ? 130.905 134.517 113.222 1.00 82.87 429 GLN B CA 1
ATOM 7477 C C . GLN B 1 445 ? 130.609 134.199 114.679 1.00 82.59 429 GLN B C 1
ATOM 7478 O O . GLN B 1 445 ? 130.902 135.024 115.550 1.00 85.04 429 GLN B O 1
ATOM 7484 N N . MET B 1 446 ? 130.041 133.027 114.960 1.00 82.25 430 MET B N 1
ATOM 7485 C CA . MET B 1 446 ? 129.726 132.645 116.328 1.00 83.73 430 MET B CA 1
ATOM 7486 C C . MET B 1 446 ? 130.938 132.128 117.089 1.00 83.14 430 MET B C 1
ATOM 7487 O O . MET B 1 446 ? 130.978 132.248 118.317 1.00 84.85 430 MET B O 1
ATOM 7492 N N . LEU B 1 447 ? 131.922 131.554 116.395 1.00 72.80 431 LEU B N 1
ATOM 7493 C CA . LEU B 1 447 ? 133.129 131.069 117.044 1.00 72.50 431 LEU B CA 1
ATOM 7494 C C . LEU B 1 447 ? 134.292 132.046 116.985 1.00 71.91 431 LEU B C 1
ATOM 7495 O O . LEU B 1 447 ? 135.263 131.864 117.724 1.00 74.29 431 LEU B O 1
ATOM 7500 N N . GLN B 1 448 ? 134.223 133.068 116.138 1.00 61.56 432 GLN B N 1
ATOM 75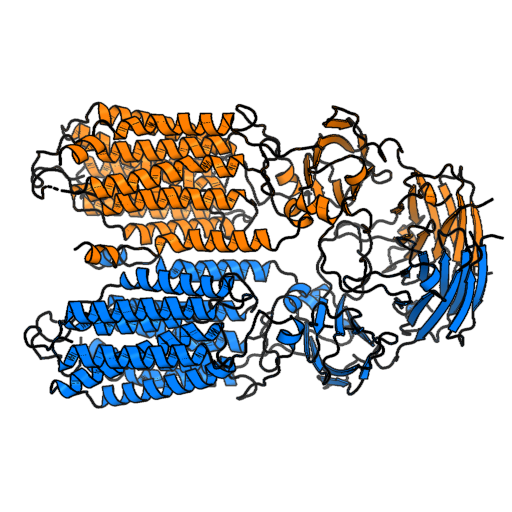01 C CA . GLN B 1 448 ? 135.216 134.132 116.130 1.00 60.77 432 GLN B CA 1
ATOM 7502 C C . GLN B 1 448 ? 134.724 135.407 116.797 1.00 61.95 432 GLN B C 1
ATOM 7503 O O . GLN B 1 448 ? 135.484 136.374 116.890 1.00 64.45 432 GLN B O 1
ATOM 7509 N N . TYR B 1 449 ? 133.478 135.437 117.252 1.00 49.88 433 TYR B N 1
ATOM 7510 C CA . TYR B 1 449 ? 133.016 136.554 118.057 1.00 44.20 433 TYR B CA 1
ATOM 7511 C C . TYR B 1 449 ? 133.772 136.574 119.383 1.00 43.30 433 TYR B C 1
ATOM 7512 O O . TYR B 1 449 ? 133.937 135.530 120.020 1.00 43.35 433 TYR B O 1
ATOM 7521 N N . PRO B 1 450 ? 134.243 137.729 119.823 1.00 35.50 434 PRO B N 1
ATOM 7522 C CA . PRO B 1 450 ? 134.986 137.763 121.088 1.00 35.62 434 PRO B CA 1
ATOM 7523 C C . PRO B 1 450 ? 134.057 137.619 122.279 1.00 37.87 434 PRO B C 1
ATOM 7524 O O . PRO B 1 450 ? 133.390 138.577 122.675 1.00 44.95 434 PRO B O 1
ATOM 7528 N N . VAL B 1 451 ? 134.024 136.428 122.877 1.00 37.29 435 VAL B N 1
ATOM 7529 C CA . VAL B 1 451 ? 133.169 136.185 124.032 1.00 31.66 435 VAL B CA 1
ATOM 7530 C C . VAL B 1 451 ? 133.912 136.349 125.345 1.00 28.90 435 VAL B C 1
ATOM 7531 O O . VAL B 1 451 ? 133.266 136.417 126.400 1.00 41.06 435 VAL B O 1
ATOM 7535 N N . ALA B 1 452 ? 135.239 136.431 125.318 1.00 27.48 436 ALA B N 1
ATOM 7536 C CA . ALA B 1 452 ? 136.020 136.656 126.525 1.00 29.85 436 ALA B CA 1
ATOM 7537 C C . ALA B 1 452 ? 135.824 138.050 127.100 1.00 28.03 436 ALA B C 1
ATOM 7538 O O . ALA B 1 452 ? 136.305 138.317 128.205 1.00 37.03 436 ALA B O 1
ATOM 7540 N N . ILE B 1 453 ? 135.145 138.945 126.375 1.00 29.54 437 ILE B N 1
ATOM 7541 C CA . ILE B 1 453 ? 134.853 140.273 126.895 1.00 27.82 437 ILE B CA 1
ATOM 7542 C C . ILE B 1 453 ? 133.900 140.226 128.082 1.00 27.05 437 ILE B C 1
ATOM 7543 O O . ILE B 1 453 ? 133.838 141.188 128.853 1.00 39.33 437 ILE B O 1
ATOM 7548 N N . ILE B 1 454 ? 133.151 139.135 128.254 1.00 20.96 438 ILE B N 1
ATOM 7549 C CA . ILE B 1 454 ? 132.231 139.036 129.383 1.00 25.72 438 ILE B CA 1
ATOM 7550 C C . ILE B 1 454 ? 132.914 138.541 130.652 1.00 25.87 438 ILE B C 1
ATOM 7551 O O . ILE B 1 454 ? 132.319 138.616 131.732 1.00 36.35 438 ILE B O 1
ATOM 7556 N N . LEU B 1 455 ? 134.138 138.031 130.552 1.00 26.19 439 LEU B N 1
ATOM 7557 C CA . LEU B 1 455 ? 134.835 137.388 131.663 1.00 28.17 439 LEU B CA 1
ATOM 7558 C C . LEU B 1 455 ? 135.147 138.317 132.838 1.00 26.06 439 LEU B C 1
ATOM 7559 O O . LEU B 1 455 ? 134.963 137.901 133.988 1.00 31.69 439 LEU B O 1
ATOM 7564 N N . PRO B 1 456 ? 135.639 139.546 132.628 1.00 23.59 440 PRO B N 1
ATOM 7565 C CA . PRO B 1 456 ? 135.921 140.406 133.792 1.00 26.41 440 PRO B CA 1
ATOM 7566 C C . PRO B 1 456 ? 134.719 140.635 134.693 1.00 25.53 440 PRO B C 1
ATOM 7567 O O . PRO B 1 456 ? 134.824 140.444 135.912 1.00 40.40 440 PRO B O 1
ATOM 7571 N N . VAL B 1 457 ? 133.575 141.006 134.126 1.00 23.35 441 VAL B N 1
ATOM 7572 C CA . VAL B 1 457 ? 132.368 141.237 134.912 1.00 26.43 441 VAL B CA 1
ATOM 7573 C C . VAL B 1 457 ? 131.886 139.962 135.590 1.00 22.65 441 VAL B C 1
ATOM 7574 O O . VAL B 1 457 ? 131.528 139.982 136.768 1.00 34.41 441 VAL B O 1
ATOM 7578 N N . LEU B 1 458 ? 131.855 138.842 134.869 1.00 20.46 442 LEU B N 1
ATOM 7579 C CA . LEU B 1 458 ? 131.327 137.617 135.458 1.00 26.61 442 LEU B CA 1
ATOM 7580 C C . LEU B 1 458 ? 132.217 137.106 136.585 1.00 28.25 442 LEU B C 1
ATOM 7581 O O . LEU B 1 458 ? 131.711 136.663 137.625 1.00 44.02 442 LEU B O 1
ATOM 7586 N N . MET B 1 459 ? 133.536 137.173 136.412 1.00 24.95 443 MET B N 1
ATOM 7587 C CA . MET B 1 459 ? 134.438 136.799 137.490 1.00 27.32 443 MET B CA 1
ATOM 7588 C C . MET B 1 459 ? 134.343 137.739 138.682 1.00 32.32 443 MET B C 1
ATOM 7589 O O . MET B 1 459 ? 134.370 137.269 139.825 1.00 35.96 443 MET B O 1
ATOM 7594 N N . HIS B 1 460 ? 134.224 139.048 138.447 1.00 32.69 444 HIS B N 1
ATOM 7595 C CA . HIS B 1 460 ? 134.036 139.976 139.553 1.00 28.20 444 HIS B CA 1
ATOM 7596 C C . HIS B 1 460 ? 132.744 139.680 140.308 1.00 27.08 444 HIS B C 1
ATOM 7597 O O . HIS B 1 460 ? 132.716 139.740 141.541 1.00 35.26 444 HIS B O 1
ATOM 7604 N N . THR B 1 461 ? 131.675 139.349 139.583 1.00 24.45 445 THR B N 1
ATOM 7605 C CA . THR B 1 461 ? 130.415 138.996 140.223 1.00 27.98 445 THR B CA 1
ATOM 7606 C C . THR B 1 461 ? 130.555 137.737 141.070 1.00 31.51 445 THR B C 1
ATOM 7607 O O . THR B 1 461 ? 130.038 137.676 142.192 1.00 38.98 445 THR B O 1
ATOM 7611 N N . ALA B 1 462 ? 131.244 136.720 140.550 1.00 26.99 446 ALA B N 1
ATOM 7612 C CA . ALA B 1 462 ? 131.467 135.511 141.337 1.00 28.90 446 ALA B CA 1
ATOM 7613 C C . ALA B 1 462 ? 132.268 135.801 142.601 1.00 33.70 446 ALA B C 1
ATOM 7614 O O . ALA B 1 462 ? 131.927 135.303 143.681 1.00 38.96 446 ALA B O 1
ATOM 7616 N N . ILE B 1 463 ? 133.318 136.611 142.488 1.00 28.18 447 ILE B N 1
ATOM 7617 C CA . ILE B 1 463 ? 134.132 136.959 143.647 1.00 30.38 447 ILE B CA 1
ATOM 7618 C C . ILE B 1 463 ? 133.313 137.720 144.686 1.00 35.92 447 ILE B C 1
ATOM 7619 O O . ILE B 1 463 ? 133.395 137.434 145.887 1.00 37.39 447 ILE B O 1
ATOM 7624 N N . GLU B 1 464 ? 132.510 138.691 144.249 1.00 35.99 448 GLU B N 1
ATOM 7625 C CA . GLU B 1 464 ? 131.707 139.459 145.196 1.00 27.48 448 GLU B CA 1
ATOM 7626 C C . GLU B 1 464 ? 130.639 138.605 145.860 1.00 32.19 448 GLU B C 1
A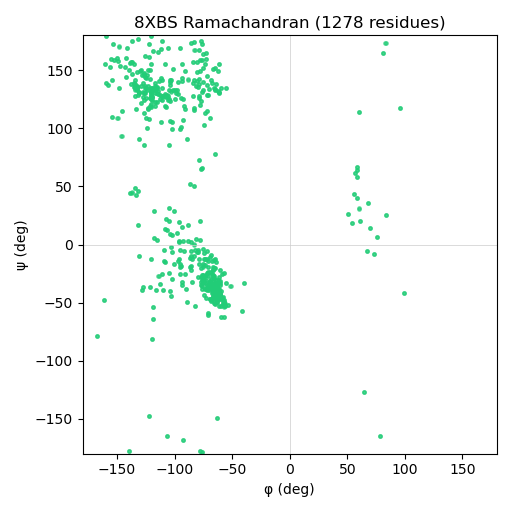TOM 7627 O O . GLU B 1 464 ? 130.388 138.762 147.059 1.00 41.57 448 GLU B O 1
ATOM 7633 N N . PHE B 1 465 ? 129.992 137.711 145.113 1.00 30.39 449 PHE B N 1
ATOM 7634 C CA . PHE B 1 465 ? 129.026 136.818 145.734 1.00 31.91 449 PHE B CA 1
ATOM 7635 C C . PHE B 1 465 ? 129.682 135.886 146.743 1.00 31.18 449 PHE B C 1
ATOM 7636 O O . PHE B 1 465 ? 129.116 135.647 147.817 1.00 39.51 449 PHE B O 1
ATOM 7644 N N . HIS B 1 466 ? 130.869 135.363 146.426 1.00 34.33 450 HIS B N 1
ATOM 7645 C CA . HIS B 1 466 ? 131.589 134.548 147.397 1.00 35.61 450 HIS B CA 1
ATOM 7646 C C . HIS B 1 466 ? 131.915 135.343 148.652 1.00 35.56 450 HIS B C 1
ATOM 7647 O O . HIS B 1 466 ? 131.756 134.843 149.770 1.00 38.03 450 HIS B O 1
ATOM 7654 N N . LYS B 1 467 ? 132.368 136.586 148.491 1.00 37.90 451 LYS B N 1
ATOM 7655 C CA . LYS B 1 467 ? 132.697 137.398 149.653 1.00 31.46 451 LYS B CA 1
ATOM 7656 C C . LYS B 1 467 ? 131.468 137.734 150.485 1.00 29.11 451 LYS B C 1
ATOM 7657 O O . LYS B 1 467 ? 131.557 137.764 151.715 1.00 39.17 451 LYS B O 1
ATOM 7663 N N . TRP B 1 468 ? 130.326 137.971 149.846 1.00 35.52 452 TRP B N 1
ATOM 7664 C CA . TRP B 1 468 ? 129.103 138.302 150.563 1.00 28.84 452 TRP B CA 1
ATOM 7665 C C . TRP B 1 468 ? 128.518 137.106 151.301 1.00 34.14 452 TRP B C 1
ATOM 7666 O O . TRP B 1 468 ? 128.027 137.259 152.423 1.00 38.48 452 TRP B O 1
ATOM 7677 N N . THR B 1 469 ? 128.556 135.914 150.700 1.00 38.80 453 THR B N 1
ATOM 7678 C CA . THR B 1 469 ? 127.897 134.767 151.313 1.00 35.53 453 THR B CA 1
ATOM 7679 C C . THR B 1 469 ? 128.666 134.179 152.490 1.00 36.44 453 THR B C 1
ATOM 7680 O O . THR B 1 469 ? 128.039 133.639 153.406 1.00 45.03 453 THR B O 1
ATOM 7684 N N . THR B 1 470 ? 129.994 134.259 152.493 1.00 35.05 454 THR B N 1
ATOM 7685 C CA . THR B 1 470 ? 130.771 133.687 153.585 1.00 36.77 454 THR B CA 1
ATOM 7686 C C . THR B 1 470 ? 130.927 134.635 154.766 1.00 41.90 454 THR B C 1
ATOM 7687 O O . THR B 1 470 ? 131.472 134.231 155.799 1.00 48.19 454 THR B O 1
ATOM 7691 N N . SER B 1 471 ? 130.467 135.875 154.640 1.00 45.86 455 SER B N 1
ATOM 7692 C CA . SER B 1 471 ? 130.581 136.836 155.725 1.00 39.20 455 SER B CA 1
ATOM 7693 C C . SER B 1 471 ? 129.474 136.628 156.754 1.00 34.94 455 SER B C 1
ATOM 7694 O O . SER B 1 471 ? 128.363 136.209 156.428 1.00 43.88 455 SER B O 1
ATOM 7697 N N . THR B 1 472 ? 129.789 136.932 158.010 1.00 38.25 456 THR B N 1
ATOM 7698 C CA . THR B 1 472 ? 128.814 136.829 159.083 1.00 34.76 456 THR B CA 1
ATOM 7699 C C . THR B 1 472 ? 127.879 138.036 159.073 1.00 31.13 456 THR B C 1
ATOM 7700 O O . THR B 1 472 ? 128.124 139.039 158.402 1.00 41.53 456 THR B O 1
ATOM 7704 N N . MET B 1 473 ? 126.785 137.926 159.830 1.00 29.15 457 MET B N 1
ATOM 7705 C CA . MET B 1 473 ? 125.832 139.028 159.914 1.00 34.36 457 MET B CA 1
ATOM 7706 C C . MET B 1 473 ? 126.481 140.276 160.495 1.00 39.44 457 MET B C 1
ATOM 7707 O O . MET B 1 473 ? 126.237 141.390 160.020 1.00 46.66 457 MET B O 1
ATOM 7712 N N . ALA B 1 474 ? 127.305 140.109 161.528 1.00 37.33 458 ALA B N 1
ATOM 7713 C CA . ALA B 1 474 ? 127.961 141.243 162.162 1.00 33.40 458 ALA B CA 1
ATOM 7714 C C . ALA B 1 474 ? 128.935 141.942 161.226 1.00 36.33 458 ALA B C 1
ATOM 7715 O O . ALA B 1 474 ? 129.014 143.174 161.233 1.00 44.28 458 ALA B O 1
ATOM 7717 N N . ASN B 1 475 ? 129.678 141.182 160.419 1.00 38.28 459 ASN B N 1
ATOM 7718 C CA . ASN B 1 475 ? 130.684 141.781 159.551 1.00 36.43 459 ASN B CA 1
ATOM 7719 C C . ASN B 1 475 ? 130.059 142.539 158.385 1.00 42.63 459 ASN B C 1
ATOM 7720 O O . ASN B 1 475 ? 130.681 143.462 157.846 1.00 38.55 459 ASN B O 1
ATOM 7725 N N . ARG B 1 476 ? 128.847 142.158 157.974 1.00 37.51 460 ARG B N 1
ATOM 7726 C CA . ARG B 1 476 ? 128.193 142.834 156.861 1.00 32.66 460 ARG B CA 1
ATOM 7727 C C . ARG B 1 476 ? 127.892 144.296 157.159 1.00 37.06 460 ARG B C 1
ATOM 7728 O O . ARG B 1 476 ? 127.941 145.120 156.242 1.00 44.69 460 ARG B O 1
ATOM 7736 N N . ASP B 1 477 ? 127.587 144.637 158.409 1.00 35.15 461 ASP B N 1
ATOM 7737 C CA . ASP B 1 477 ? 127.385 146.032 158.778 1.00 32.25 461 ASP B CA 1
ATOM 7738 C C . ASP B 1 477 ? 128.694 146.784 158.964 1.00 32.83 461 ASP B C 1
ATOM 7739 O O . ASP B 1 477 ? 128.694 148.019 158.969 1.00 36.13 461 ASP B O 1
ATOM 7744 N N . GLU B 1 478 ? 129.810 146.071 159.110 1.00 39.51 462 GLU B N 1
ATOM 7745 C CA . GLU B 1 478 ? 131.094 146.733 159.304 1.00 34.85 462 GLU B CA 1
ATOM 7746 C C . GLU B 1 478 ? 131.796 147.011 157.983 1.00 36.56 462 GLU B C 1
ATOM 7747 O O . GLU B 1 478 ? 132.434 148.055 157.825 1.00 43.70 462 GLU B O 1
ATOM 7753 N N . MET B 1 479 ? 131.695 146.091 157.029 1.00 38.43 463 MET B N 1
ATOM 7754 C CA . MET B 1 479 ? 132.504 146.159 155.821 1.00 39.16 463 MET B CA 1
ATOM 7755 C C . MET B 1 479 ? 131.806 146.836 154.647 1.00 39.58 463 MET B C 1
ATOM 7756 O O . MET B 1 479 ? 132.482 147.237 153.697 1.00 41.01 463 MET B O 1
ATOM 7761 N N . CYS B 1 480 ? 130.487 146.989 154.684 1.00 33.15 464 CYS B N 1
ATOM 7762 C CA . CYS B 1 480 ? 129.735 147.547 153.569 1.00 30.71 464 CYS B CA 1
ATOM 7763 C C . CYS B 1 480 ? 129.344 148.985 153.876 1.00 28.72 464 CYS B C 1
ATOM 7764 O O . CYS B 1 480 ? 128.998 149.315 155.013 1.00 39.55 464 CYS B O 1
ATOM 7767 N N . PHE B 1 481 ? 129.399 149.839 152.859 1.00 30.36 465 PHE B N 1
ATOM 7768 C CA . PHE B 1 481 ? 129.116 151.262 153.013 1.00 27.02 465 PHE B CA 1
ATOM 7769 C C . PHE B 1 481 ? 128.024 151.663 152.033 1.00 28.57 465 PHE B C 1
ATOM 7770 O O . PHE B 1 481 ? 128.260 151.721 150.824 1.00 41.64 465 PHE B O 1
ATOM 7778 N N . HIS B 1 482 ? 126.838 151.943 152.553 1.00 27.40 466 HIS B N 1
ATOM 7779 C CA . HIS B 1 482 ? 125.721 152.438 151.767 1.00 20.79 466 HIS B CA 1
ATOM 7780 C C . HIS B 1 482 ? 125.420 153.880 152.153 1.00 30.63 466 HIS B C 1
ATOM 7781 O O . HIS B 1 482 ? 125.916 154.400 153.154 1.00 37.94 466 HIS B O 1
ATOM 7788 N N . ASN B 1 483 ? 124.592 154.528 151.342 1.00 36.01 467 ASN B N 1
ATOM 7789 C CA . ASN B 1 483 ? 123.948 155.780 151.725 1.00 31.39 467 ASN B CA 1
ATOM 7790 C C . ASN B 1 483 ? 122.646 155.372 152.406 1.00 31.21 467 ASN B C 1
ATOM 7791 O O . ASN B 1 483 ? 121.611 155.205 151.764 1.00 34.95 467 ASN B O 1
ATOM 7796 N N . HIS B 1 484 ? 122.713 155.193 153.724 1.00 32.19 468 HIS B N 1
ATOM 7797 C CA . HIS B 1 484 ? 121.605 154.634 154.483 1.00 30.65 468 HIS B CA 1
ATOM 7798 C C . HIS B 1 484 ? 120.413 155.571 154.602 1.00 32.17 468 HIS B C 1
ATOM 7799 O O . HIS B 1 484 ? 119.327 155.114 154.973 1.00 35.52 468 HIS B O 1
ATOM 7806 N N . ALA B 1 485 ? 120.577 156.856 154.290 1.00 32.85 469 ALA B N 1
ATOM 7807 C CA . ALA B 1 485 ? 119.425 157.746 154.240 1.00 25.74 469 ALA B CA 1
ATOM 7808 C C . ALA B 1 485 ? 118.538 157.450 153.036 1.00 38.09 469 ALA B C 1
ATOM 7809 O O . ALA B 1 485 ? 117.368 157.845 153.018 1.00 46.67 469 ALA B O 1
ATOM 7811 N N . CYS B 1 486 ? 119.070 156.762 152.030 1.00 38.33 470 CYS B N 1
ATOM 7812 C CA . CYS B 1 486 ? 118.337 156.386 150.825 1.00 32.46 470 CYS B CA 1
ATOM 7813 C C . CYS B 1 486 ? 118.595 154.925 150.481 1.00 28.34 470 CYS B C 1
ATOM 7814 O O . CYS B 1 486 ? 118.941 154.577 149.351 1.00 50.13 470 CYS B O 1
ATOM 7817 N N . ALA B 1 487 ? 118.467 154.044 151.469 1.00 28.21 471 ALA B N 1
ATOM 7818 C CA . ALA B 1 487 ? 118.678 152.612 151.278 1.00 31.27 471 ALA B CA 1
ATOM 7819 C C . ALA B 1 487 ? 117.419 151.873 151.712 1.00 31.07 471 ALA B C 1
ATOM 7820 O O . ALA B 1 487 ? 117.042 151.917 152.887 1.00 41.83 471 ALA B O 1
ATOM 7822 N N . ARG B 1 488 ? 116.772 151.204 150.772 1.00 22.79 472 ARG B N 1
ATOM 7823 C CA . ARG B 1 488 ? 115.551 150.475 151.087 1.00 23.27 472 ARG B CA 1
ATOM 7824 C C . ARG B 1 488 ? 115.820 148.979 151.070 1.00 23.80 472 ARG B C 1
ATOM 7825 O O . ARG B 1 488 ? 116.199 148.439 150.023 1.00 29.93 472 ARG B O 1
ATOM 7833 N N . PRO B 1 489 ? 115.637 148.276 152.184 1.00 26.15 473 PRO B N 1
ATOM 7834 C CA . PRO B 1 489 ? 116.034 146.868 152.258 1.00 22.38 473 PRO B CA 1
ATOM 7835 C C . PRO B 1 489 ? 115.035 145.903 151.634 1.00 24.96 473 PRO B C 1
ATOM 7836 O O . PRO B 1 489 ? 113.841 146.178 151.510 1.00 36.23 473 PRO B O 1
ATOM 7840 N N . LEU B 1 490 ? 115.561 144.739 151.260 1.00 25.27 474 LEU B N 1
ATOM 7841 C CA . LEU B 1 490 ? 114.766 143.609 150.778 1.00 25.08 474 LEU B CA 1
ATOM 7842 C C . LEU B 1 490 ? 115.514 142.341 151.174 1.00 31.49 474 LEU B C 1
ATOM 7843 O O . LEU B 1 490 ? 116.561 142.028 150.602 1.00 39.12 474 LEU B O 1
ATOM 7848 N N . GLY B 1 491 ? 114.969 141.608 152.140 1.00 37.55 475 GLY B N 1
ATOM 7849 C CA . GLY B 1 491 ? 115.667 140.461 152.682 1.00 29.66 475 GLY B CA 1
ATOM 7850 C C . GLY B 1 491 ? 116.944 140.872 153.381 1.00 35.69 475 GLY B C 1
ATOM 7851 O O . GLY B 1 491 ? 116.924 141.746 154.251 1.00 41.33 475 GLY B O 1
ATOM 7852 N N . GLU B 1 492 ? 118.064 140.258 153.008 1.00 37.22 476 GLU B N 1
ATOM 7853 C CA . GLU B 1 492 ? 119.360 140.650 153.542 1.00 31.42 476 GLU B CA 1
ATOM 7854 C C . GLU B 1 492 ? 119.994 141.802 152.775 1.00 38.06 476 GLU B C 1
ATOM 7855 O O . GLU B 1 492 ? 121.000 142.352 153.235 1.00 43.69 476 GLU B O 1
ATOM 7861 N N . LEU B 1 493 ? 119.438 142.175 151.624 1.00 31.67 477 LEU B N 1
ATOM 7862 C CA . LEU B 1 493 ? 120.002 143.255 150.822 1.00 30.26 477 LEU B CA 1
ATOM 7863 C C . LEU B 1 493 ? 119.641 144.601 151.436 1.00 30.03 477 LEU B C 1
ATOM 7864 O O . LEU B 1 493 ? 118.461 144.911 151.619 1.00 34.92 477 LEU B O 1
ATOM 7869 N N . ARG B 1 494 ? 120.657 145.408 151.734 1.00 35.14 478 ARG B N 1
ATOM 7870 C CA . ARG B 1 494 ? 120.442 146.668 152.430 1.00 23.74 478 ARG B CA 1
ATOM 7871 C C . ARG B 1 494 ? 119.872 147.759 151.537 1.00 26.71 478 ARG B C 1
ATOM 7872 O O . ARG B 1 494 ? 119.068 148.563 152.012 1.00 32.39 478 ARG B O 1
ATOM 7880 N N . ALA B 1 495 ? 120.258 147.811 150.265 1.00 25.51 479 ALA B N 1
ATOM 7881 C CA . ALA B 1 495 ? 119.791 148.852 149.351 1.00 19.22 479 ALA B CA 1
ATOM 7882 C C . ALA B 1 495 ? 119.209 148.174 148.117 1.00 19.62 479 ALA B C 1
ATOM 7883 O O . ALA B 1 495 ? 119.895 148.013 147.107 1.00 27.94 479 ALA B O 1
ATOM 7885 N N . TRP B 1 496 ? 117.930 147.801 148.197 1.00 27.12 480 TRP B N 1
ATOM 7886 C CA . TRP B 1 496 ? 117.273 147.153 147.068 1.00 22.13 480 TRP B CA 1
ATOM 7887 C C . TRP B 1 496 ? 116.977 148.136 145.943 1.00 20.18 480 TRP B C 1
ATOM 7888 O O . TRP B 1 496 ? 116.903 147.733 144.779 1.00 28.85 480 TRP B O 1
ATOM 7899 N N . ASN B 1 497 ? 116.797 149.418 146.263 1.00 18.79 481 ASN B N 1
ATOM 7900 C CA . ASN B 1 497 ? 116.565 150.400 145.211 1.00 21.56 481 ASN B CA 1
ATOM 7901 C C . ASN B 1 497 ? 117.768 150.520 144.286 1.00 24.13 481 ASN B C 1
ATOM 7902 O O . ASN B 1 497 ? 117.610 150.528 143.058 1.00 38.71 481 ASN B O 1
ATOM 7907 N N . ASN B 1 498 ? 118.974 150.581 144.853 1.00 24.13 482 ASN B N 1
ATOM 7908 C CA . ASN B 1 498 ? 120.186 150.726 144.060 1.00 23.83 482 ASN B CA 1
ATOM 7909 C C . ASN B 1 498 ? 120.466 149.508 143.194 1.00 21.08 482 ASN B C 1
ATOM 7910 O O . ASN B 1 498 ? 121.232 149.610 142.233 1.00 35.59 482 ASN B O 1
ATOM 7915 N N . ILE B 1 499 ? 119.874 148.367 143.517 1.00 20.67 483 ILE B N 1
ATOM 7916 C CA . ILE B 1 499 ? 120.037 147.175 142.700 1.00 24.25 483 ILE B CA 1
ATOM 7917 C C . ILE B 1 499 ? 118.974 147.101 141.611 1.00 17.36 483 ILE B C 1
ATOM 7918 O O . ILE B 1 499 ? 119.294 146.900 140.440 1.00 26.89 483 ILE B O 1
ATOM 7923 N N . ILE B 1 500 ? 117.702 147.282 141.968 1.00 29.30 484 ILE B N 1
ATOM 7924 C CA . ILE B 1 500 ? 116.629 147.142 140.990 1.00 25.00 484 ILE B CA 1
ATOM 7925 C C . ILE B 1 500 ? 116.566 148.312 140.015 1.00 22.70 484 ILE B C 1
ATOM 7926 O O . ILE B 1 500 ? 115.949 148.182 138.951 1.00 25.90 484 ILE B O 1
ATOM 7931 N N . THR B 1 501 ? 117.192 149.448 140.324 1.00 27.27 485 THR B N 1
ATOM 7932 C CA . THR B 1 501 ? 117.174 150.546 139.366 1.00 20.15 485 THR B CA 1
ATOM 7933 C C . THR B 1 501 ? 118.110 150.323 138.184 1.00 24.35 485 THR B C 1
ATOM 7934 O O . THR B 1 501 ? 118.136 151.158 137.277 1.00 33.63 485 THR B O 1
ATOM 7938 N N . ASN B 1 502 ? 118.880 149.236 138.176 1.00 26.70 486 ASN B N 1
ATOM 7939 C CA . ASN B 1 502 ? 119.726 148.884 137.042 1.00 18.81 486 ASN B CA 1
ATOM 7940 C C . ASN B 1 502 ? 118.994 148.081 135.977 1.00 25.87 486 ASN B C 1
ATOM 7941 O O . ASN B 1 502 ? 119.620 147.679 134.994 1.00 34.10 486 ASN B O 1
ATOM 7946 N N . ILE B 1 503 ? 117.695 147.828 136.151 1.00 24.26 487 ILE B N 1
ATOM 7947 C CA . ILE B 1 503 ? 116.945 147.023 135.190 1.00 21.83 487 ILE B CA 1
ATOM 7948 C C . ILE B 1 503 ? 116.799 147.694 133.833 1.00 27.29 487 ILE B C 1
ATOM 7949 O O . ILE B 1 503 ? 116.555 147.003 132.837 1.00 29.49 487 ILE B O 1
ATOM 7954 N N . GLY B 1 504 ? 116.937 149.019 133.760 1.00 24.24 488 GLY B N 1
ATOM 7955 C CA . GLY B 1 504 ? 116.882 149.691 132.474 1.00 19.57 488 GLY B CA 1
ATOM 7956 C C . GLY B 1 504 ? 117.986 149.265 131.529 1.00 21.81 488 GLY B C 1
ATOM 7957 O O . GLY B 1 504 ? 117.745 149.078 130.333 1.00 26.62 488 GLY B O 1
ATOM 7958 N N . TYR B 1 505 ? 119.205 149.097 132.047 1.00 22.31 489 TYR B N 1
ATOM 7959 C CA . TYR B 1 505 ? 120.297 148.590 131.226 1.00 16.39 489 TYR B CA 1
ATOM 7960 C C . TYR B 1 505 ? 119.990 147.194 130.700 1.00 22.50 489 TYR B C 1
ATOM 7961 O O . TYR B 1 505 ? 120.225 146.907 129.522 1.00 34.01 489 TYR B O 1
ATOM 7970 N N . THR B 1 506 ? 119.447 146.320 131.553 1.00 21.58 490 THR B N 1
ATOM 7971 C CA . THR B 1 506 ? 119.097 144.972 131.116 1.00 28.60 490 THR B CA 1
ATOM 7972 C C . THR B 1 506 ? 118.034 145.003 130.028 1.00 29.04 490 THR B C 1
ATOM 7973 O O . THR B 1 506 ? 118.134 144.282 129.031 1.00 33.54 490 THR B O 1
ATOM 7977 N N . LEU B 1 507 ? 117.005 145.829 130.209 1.00 31.11 491 LEU B N 1
ATOM 7978 C CA . LEU B 1 507 ? 115.920 145.899 129.240 1.00 24.51 491 LEU B CA 1
ATOM 7979 C C . LEU B 1 507 ? 116.415 146.429 127.899 1.00 30.10 491 LEU B C 1
ATOM 7980 O O . LEU B 1 507 ? 116.045 145.916 126.839 1.00 37.15 491 LEU B O 1
ATOM 7985 N N . TYR B 1 508 ? 117.258 147.462 127.926 1.00 33.47 492 TYR B N 1
ATOM 7986 C CA . TYR B 1 508 ? 117.694 148.071 126.674 1.00 28.05 492 TYR B CA 1
ATOM 7987 C C . TYR B 1 508 ? 118.754 147.238 125.962 1.00 23.29 492 TYR B C 1
ATOM 7988 O O . TYR B 1 508 ? 118.792 147.224 124.730 1.00 32.54 492 TYR B O 1
ATOM 7997 N N . GLY B 1 509 ? 119.612 146.530 126.701 1.00 26.64 493 GLY B N 1
ATOM 7998 C CA . GLY B 1 509 ? 120.616 145.706 126.047 1.00 25.79 493 GLY B CA 1
ATOM 7999 C C . GLY B 1 509 ? 120.014 144.545 125.279 1.00 26.50 493 GLY B C 1
ATOM 8000 O O . GLY B 1 509 ? 120.416 144.257 124.146 1.00 40.18 493 GLY B O 1
ATOM 8001 N N . ALA B 1 510 ? 119.040 143.861 125.883 1.00 33.15 494 ALA B N 1
ATOM 8002 C CA . ALA B 1 510 ? 118.362 142.767 125.197 1.00 34.06 494 ALA B CA 1
ATOM 8003 C C . ALA B 1 510 ? 117.627 143.269 123.962 1.00 34.53 494 ALA B C 1
ATOM 8004 O O . ALA B 1 510 ? 117.622 142.607 122.918 1.00 42.35 494 ALA B O 1
ATOM 8006 N N . ILE B 1 511 ? 116.996 144.437 124.068 1.00 32.57 495 ILE B N 1
ATOM 8007 C CA . ILE B 1 511 ? 116.323 145.029 122.920 1.00 32.18 495 ILE B CA 1
ATOM 8008 C C . ILE B 1 511 ? 117.325 145.337 121.815 1.00 37.85 495 ILE B C 1
ATOM 8009 O O . ILE B 1 511 ? 117.067 145.072 120.637 1.00 42.73 495 ILE B O 1
ATOM 8014 N N . PHE B 1 512 ? 118.483 145.898 122.177 1.00 40.12 496 PHE B N 1
ATOM 8015 C CA . PHE B 1 512 ? 119.523 146.175 121.190 1.00 32.50 496 PHE B CA 1
ATOM 8016 C C . PHE B 1 512 ? 119.924 144.901 120.464 1.00 34.13 496 PHE B C 1
ATOM 8017 O O . PHE B 1 512 ? 120.000 144.869 119.232 1.00 44.94 496 PHE B O 1
ATOM 8025 N N . ILE B 1 513 ? 120.168 143.831 121.223 1.00 36.97 497 ILE B N 1
ATOM 8026 C CA . ILE B 1 513 ? 120.637 142.580 120.627 1.00 39.72 497 ILE B CA 1
ATOM 8027 C C . ILE B 1 513 ? 119.584 142.008 119.684 1.00 42.23 497 ILE B C 1
ATOM 8028 O O . ILE B 1 513 ? 119.877 141.658 118.532 1.00 47.97 497 ILE B O 1
ATOM 8033 N N . VAL B 1 514 ? 118.337 141.922 120.156 1.00 50.20 498 VAL B N 1
ATOM 8034 C CA . VAL B 1 514 ? 117.272 141.319 119.359 1.00 47.38 498 VAL B CA 1
ATOM 8035 C C . VAL B 1 514 ? 117.010 142.136 118.101 1.00 49.91 498 VAL B C 1
ATOM 8036 O O . VAL B 1 514 ? 116.898 141.585 116.999 1.00 53.85 498 VAL B O 1
ATOM 8040 N N . LEU B 1 515 ? 116.925 143.461 118.236 1.00 48.36 499 LEU B N 1
ATOM 8041 C CA . LEU B 1 515 ? 116.659 144.300 117.074 1.00 52.17 499 LEU B CA 1
ATOM 8042 C C . LEU B 1 515 ? 117.804 144.251 116.074 1.00 57.50 499 LEU B C 1
ATOM 8043 O O . LEU B 1 515 ? 117.570 144.230 114.863 1.00 60.38 499 LEU B O 1
ATOM 8048 N N . SER B 1 516 ? 119.050 144.241 116.552 1.00 54.40 500 SER B N 1
ATOM 8049 C CA . SER B 1 516 ? 120.175 144.171 115.629 1.00 48.53 500 SER B CA 1
ATOM 8050 C C . SER B 1 516 ? 120.167 142.857 114.863 1.00 51.69 500 SER B C 1
ATOM 8051 O O . SER B 1 516 ? 120.371 142.838 113.644 1.00 53.53 500 SER B O 1
ATOM 8054 N N . ILE B 1 517 ? 119.917 141.746 115.558 1.00 56.36 501 ILE B N 1
ATOM 8055 C CA . ILE B 1 517 ? 119.909 140.451 114.885 1.00 55.25 501 ILE B CA 1
ATOM 8056 C C . ILE B 1 517 ? 118.772 140.377 113.873 1.00 59.76 501 ILE B C 1
ATOM 8057 O O . ILE B 1 517 ? 118.956 139.904 112.746 1.00 67.33 501 ILE B O 1
ATOM 8062 N N . CYS B 1 518 ? 117.584 140.850 114.249 1.00 66.45 502 CYS B N 1
ATOM 8063 C CA . CYS B 1 518 ? 116.430 140.720 113.364 1.00 67.17 502 CYS B CA 1
ATOM 8064 C C . CYS B 1 518 ? 116.514 141.684 112.185 1.00 66.19 502 CYS B C 1
ATOM 8065 O O . CYS B 1 518 ? 116.144 141.334 111.059 1.00 71.39 502 CYS B O 1
ATOM 8068 N N . ARG B 1 519 ? 116.995 142.906 112.420 1.00 63.61 503 ARG B N 1
ATOM 8069 C CA . ARG B 1 519 ? 117.089 143.905 111.360 1.00 66.11 503 ARG B CA 1
ATOM 8070 C C . ARG B 1 519 ? 118.121 143.537 110.295 1.00 67.09 503 ARG B C 1
ATOM 8071 O O . ARG B 1 519 ? 118.096 144.117 109.204 1.00 68.43 503 ARG B O 1
ATOM 8079 N N . ARG B 1 520 ? 118.987 142.560 110.565 1.00 64.29 504 ARG B N 1
ATOM 8080 C CA . ARG B 1 520 ? 120.012 142.154 109.611 1.00 63.66 504 ARG B CA 1
ATOM 8081 C C . ARG B 1 520 ? 119.396 141.771 108.271 1.00 68.64 504 ARG B C 1
ATOM 8082 O O . ARG B 1 520 ? 118.394 141.055 108.210 1.00 71.37 504 ARG B O 1
ATOM 8090 N N . GLY B 1 521 ? 120.008 142.256 107.195 1.00 70.98 505 GLY B N 1
ATOM 8091 C CA . GLY B 1 521 ? 119.546 141.961 105.852 1.00 69.89 505 GLY B CA 1
ATOM 8092 C C . GLY B 1 521 ? 118.632 143.026 105.278 1.00 72.22 505 GLY B C 1
ATOM 8093 O O . GLY B 1 521 ? 119.066 144.140 104.984 1.00 73.09 505 GLY B O 1
ATOM 8094 N N . SER B 1 526 ? 121.886 146.331 98.920 1.00 97.01 510 SER B N 1
ATOM 8095 C CA . SER B 1 526 ? 122.292 145.541 100.075 1.00 99.34 510 SER B CA 1
ATOM 8096 C C . SER B 1 526 ? 123.795 145.660 100.302 1.00 98.35 510 SER B C 1
ATOM 8097 O O . SER B 1 526 ? 124.249 145.895 101.421 1.00 97.62 510 SER B O 1
ATOM 8100 N N . HIS B 1 527 ? 124.563 145.492 99.228 1.00 93.99 511 HIS B N 1
ATOM 8101 C CA . HIS B 1 527 ? 126.006 145.668 99.323 1.00 95.30 511 HIS B CA 1
ATOM 8102 C C . HIS B 1 527 ? 126.509 146.801 98.436 1.00 94.36 511 HIS B C 1
ATOM 8103 O O . HIS B 1 527 ? 127.728 146.991 98.345 1.00 93.57 511 HIS B O 1
ATOM 8110 N N . VAL B 1 528 ? 125.624 147.554 97.782 1.00 83.95 512 VAL B N 1
ATOM 8111 C CA . VAL B 1 528 ? 126.009 148.640 96.896 1.00 81.82 512 VAL B CA 1
ATOM 8112 C C . VAL B 1 528 ? 125.520 149.988 97.411 1.00 83.11 512 VAL B C 1
ATOM 8113 O O . VAL B 1 528 ? 126.245 150.986 97.334 1.00 83.48 512 VAL B O 1
ATOM 8117 N N . PHE B 1 529 ? 124.311 150.035 97.959 1.00 77.40 513 PHE B N 1
ATOM 8118 C CA . PHE B 1 529 ? 123.713 151.266 98.450 1.00 76.42 513 PHE B CA 1
ATOM 8119 C C . PHE B 1 529 ? 123.821 151.344 99.967 1.00 77.49 513 PHE B C 1
ATOM 8120 O O . PHE B 1 529 ? 123.848 150.322 100.658 1.00 79.10 513 PHE B O 1
ATOM 8128 N N . GLY B 1 530 ? 123.883 152.570 100.477 1.00 69.28 514 GLY B N 1
ATOM 8129 C CA . GLY B 1 530 ? 123.827 152.820 101.905 1.00 64.53 514 GLY B CA 1
ATOM 8130 C C . GLY B 1 530 ? 125.174 152.657 102.577 1.00 65.66 514 GLY B C 1
ATOM 8131 O O . GLY B 1 530 ? 126.166 152.230 101.980 1.00 66.19 514 GLY B O 1
ATOM 8132 N N . THR B 1 531 ? 125.198 153.013 103.856 1.00 61.74 515 THR B N 1
ATOM 8133 C CA . THR B 1 531 ? 126.374 152.818 104.685 1.00 57.29 515 THR B CA 1
ATOM 8134 C C . THR B 1 531 ? 126.511 151.344 105.056 1.00 55.35 515 THR B C 1
ATOM 8135 O O . THR B 1 531 ? 125.574 150.554 104.935 1.00 56.07 515 THR B O 1
ATOM 8139 N N . TYR B 1 532 ? 127.701 150.977 105.516 1.00 47.00 516 TYR B N 1
ATOM 8140 C CA . TYR B 1 532 ? 127.940 149.601 105.920 1.00 49.80 516 TYR B CA 1
ATOM 8141 C C . TYR B 1 532 ? 127.134 149.255 107.166 1.00 51.41 516 TYR B C 1
ATOM 8142 O O . TYR B 1 532 ? 127.016 150.052 108.099 1.00 54.98 516 TYR B O 1
ATOM 8151 N N . GLU B 1 533 ? 126.573 148.052 107.171 1.00 50.96 517 GLU B N 1
ATOM 8152 C CA . GLU B 1 533 ? 125.767 147.621 108.300 1.00 52.44 517 GLU B CA 1
ATOM 8153 C C . GLU B 1 533 ? 126.661 147.229 109.474 1.00 55.07 517 GLU B C 1
ATOM 8154 O O . GLU B 1 533 ? 127.847 146.929 109.316 1.00 54.44 517 GLU B O 1
ATOM 8160 N N . CYS B 1 534 ? 126.070 147.245 110.674 1.00 47.70 518 CYS B N 1
ATOM 8161 C CA . CYS B 1 534 ? 126.828 147.148 111.915 1.00 40.57 518 CYS B CA 1
ATOM 8162 C C . CYS B 1 534 ? 126.218 146.155 112.897 1.00 43.31 518 CYS B C 1
ATOM 8163 O O . CYS B 1 534 ? 126.159 146.445 114.094 1.00 51.84 518 CYS B O 1
ATOM 8166 N N . THR B 1 535 ? 125.777 144.989 112.424 1.00 38.89 519 THR B N 1
ATOM 8167 C CA . THR B 1 535 ? 125.034 144.056 113.268 1.00 36.98 519 THR B CA 1
ATOM 8168 C C . THR B 1 535 ? 125.819 143.599 114.492 1.00 35.76 519 THR B C 1
ATOM 8169 O O . THR B 1 535 ? 125.342 143.701 115.628 1.00 46.62 519 THR B O 1
ATOM 8173 N N . LEU B 1 536 ? 127.032 143.093 114.279 1.00 35.67 520 LEU B N 1
ATOM 8174 C CA . LEU B 1 536 ? 127.786 142.480 115.363 1.00 32.64 520 LEU B CA 1
ATOM 8175 C C . LEU B 1 536 ? 128.225 143.481 116.421 1.00 36.17 520 LEU B C 1
ATOM 8176 O O . LEU B 1 536 ? 128.201 143.157 117.614 1.00 40.96 520 LEU B O 1
ATOM 8181 N N . LEU B 1 537 ? 128.613 144.691 116.021 1.00 29.15 521 LEU B N 1
ATOM 8182 C CA . LEU B 1 537 ? 129.069 145.658 117.010 1.00 34.01 521 LEU B CA 1
ATOM 8183 C C . LEU B 1 537 ? 127.894 146.236 117.795 1.00 31.96 521 LEU B C 1
ATOM 8184 O O . LEU B 1 537 ? 128.027 146.546 118.983 1.00 38.09 521 LEU B O 1
ATOM 8189 N N . ASP B 1 538 ? 126.730 146.375 117.157 1.00 32.91 522 ASP B N 1
ATOM 8190 C CA . ASP B 1 538 ? 125.522 146.721 117.900 1.00 32.30 522 ASP B CA 1
ATOM 8191 C C . ASP B 1 538 ? 125.123 145.626 118.883 1.00 34.95 522 ASP B C 1
ATOM 8192 O O . ASP B 1 538 ? 124.665 145.931 119.995 1.00 42.45 522 ASP B O 1
ATOM 8197 N N . VAL B 1 539 ? 125.287 144.362 118.493 1.00 23.26 523 VAL B N 1
ATOM 8198 C CA . VAL B 1 539 ? 125.096 143.262 119.430 1.00 25.10 523 VAL B CA 1
ATOM 8199 C C . VAL B 1 539 ? 126.060 143.387 120.603 1.00 29.38 523 VAL B C 1
ATOM 8200 O O . VAL B 1 539 ? 125.682 143.134 121.751 1.00 39.05 523 VAL B O 1
ATOM 8204 N N . THR B 1 540 ? 127.305 143.786 120.337 1.00 21.95 524 THR B N 1
ATOM 8205 C CA . THR B 1 540 ? 128.280 143.992 121.404 1.00 20.92 524 THR B CA 1
ATOM 8206 C C . THR B 1 540 ? 127.870 145.132 122.333 1.00 25.72 524 THR B C 1
ATOM 8207 O O . THR B 1 540 ? 128.072 145.052 123.549 1.00 33.79 524 THR B O 1
ATOM 8211 N N . ILE B 1 541 ? 127.310 146.204 121.775 1.00 23.97 525 ILE B N 1
ATOM 8212 C CA . ILE B 1 541 ? 126.837 147.315 122.599 1.00 17.28 525 ILE B CA 1
ATOM 8213 C C . ILE B 1 541 ? 125.703 146.862 123.515 1.00 18.33 525 ILE B C 1
ATOM 8214 O O . ILE B 1 541 ? 125.670 147.204 124.706 1.00 31.39 525 ILE B O 1
ATOM 8219 N N . GLY B 1 542 ? 124.763 146.078 122.984 1.00 27.73 526 GLY B N 1
ATOM 8220 C CA . GLY B 1 542 ? 123.719 145.520 123.835 1.00 17.82 526 GLY B CA 1
ATOM 8221 C C . GLY B 1 542 ? 124.266 144.595 124.910 1.00 8.93 526 GLY B C 1
ATOM 8222 O O . GLY B 1 542 ? 123.811 144.616 126.063 1.00 26.89 526 GLY B O 1
ATOM 8223 N N . VAL B 1 543 ? 125.250 143.771 124.547 1.00 18.60 527 VAL B N 1
ATOM 8224 C CA . VAL B 1 543 ? 125.863 142.858 125.507 1.00 22.57 527 VAL B CA 1
ATOM 8225 C C . VAL B 1 543 ? 126.511 143.641 126.642 1.00 23.09 527 VAL B C 1
ATOM 8226 O O . VAL B 1 543 ? 126.415 143.267 127.815 1.00 28.62 527 VAL B O 1
ATOM 8230 N N . PHE B 1 544 ? 127.168 144.751 126.312 1.00 23.89 528 PHE B N 1
ATOM 8231 C CA . PHE B 1 544 ? 127.816 145.534 127.356 1.00 18.00 528 PHE B CA 1
ATOM 8232 C C . PHE B 1 544 ? 126.804 146.325 128.179 1.00 21.83 528 PHE B C 1
ATOM 8233 O O . PHE B 1 544 ? 127.057 146.627 129.346 1.00 31.94 528 PHE B O 1
ATOM 8241 N N . MET B 1 545 ? 125.645 146.652 127.603 1.00 24.00 529 MET B N 1
ATOM 8242 C CA . MET B 1 545 ? 124.559 147.200 128.417 1.00 21.29 529 MET B CA 1
ATOM 8243 C C . MET B 1 545 ? 124.122 146.199 129.487 1.00 22.16 529 MET B C 1
ATOM 8244 O O . MET B 1 545 ? 123.969 146.544 130.672 1.00 25.53 529 MET B O 1
ATOM 8249 N N . VAL B 1 546 ? 123.933 144.941 129.082 1.00 20.95 530 VAL B N 1
ATOM 8250 C CA . VAL B 1 546 ? 123.572 143.903 130.049 1.00 19.72 530 VAL B CA 1
ATOM 8251 C C . VAL B 1 546 ? 124.680 143.721 131.087 1.00 21.30 530 VAL B C 1
ATOM 8252 O O . VAL B 1 546 ? 124.413 143.554 132.287 1.00 28.69 530 VAL B O 1
ATOM 8256 N N . LEU B 1 547 ? 125.939 143.736 130.643 1.00 25.85 531 LEU B N 1
ATOM 8257 C CA . LEU B 1 547 ? 127.052 143.601 131.576 1.00 21.61 531 LEU B CA 1
ATOM 8258 C C . LEU B 1 547 ? 127.109 144.764 132.556 1.00 23.68 531 LEU B C 1
ATOM 8259 O O . LEU B 1 547 ? 127.474 144.569 133.718 1.00 30.44 531 LEU B O 1
ATOM 8264 N N . GLN B 1 548 ? 126.773 145.976 132.108 1.00 26.52 532 GLN B N 1
ATOM 8265 C CA . GLN B 1 548 ? 126.707 147.112 133.018 1.00 16.77 532 GLN B CA 1
ATOM 8266 C C . GLN B 1 548 ? 125.636 146.910 134.075 1.00 24.72 532 GLN B C 1
ATOM 8267 O O . GLN B 1 548 ? 125.860 147.217 135.252 1.00 29.12 532 GLN B O 1
ATOM 8273 N N . SER B 1 549 ? 124.475 146.390 133.677 1.00 26.08 533 SER B N 1
ATOM 8274 C CA . SER B 1 549 ? 123.444 146.111 134.672 1.00 19.92 533 SER B CA 1
ATOM 8275 C C . SER B 1 549 ? 123.935 145.104 135.706 1.00 22.67 533 SER B C 1
ATOM 8276 O O . SER B 1 549 ? 123.771 145.317 136.914 1.00 30.01 533 SER B O 1
ATOM 8279 N N . ILE B 1 550 ? 124.570 144.020 135.252 1.00 25.71 534 ILE B N 1
ATOM 8280 C CA . ILE B 1 550 ? 125.054 142.999 136.181 1.00 21.27 534 ILE B CA 1
ATOM 8281 C C . ILE B 1 550 ? 126.115 143.575 137.113 1.00 20.54 534 ILE B C 1
ATOM 8282 O O . ILE B 1 550 ? 126.069 143.372 138.332 1.00 26.55 534 ILE B O 1
ATOM 8287 N N . ALA B 1 551 ? 127.086 144.300 136.555 1.00 15.14 535 ALA B N 1
ATOM 8288 C CA . ALA B 1 551 ? 128.192 144.820 137.352 1.00 12.29 535 ALA B CA 1
ATOM 8289 C C . ALA B 1 551 ? 127.717 145.843 138.374 1.00 22.81 535 ALA B C 1
ATOM 8290 O O . ALA B 1 551 ? 128.168 145.835 139.526 1.00 24.34 535 ALA B O 1
ATOM 8292 N N . SER B 1 552 ? 126.806 146.735 137.979 1.00 28.71 536 SER B N 1
ATOM 8293 C CA . SER B 1 552 ? 126.329 147.737 138.922 1.00 21.16 536 SER B CA 1
ATOM 8294 C C . SER B 1 552 ? 125.458 147.107 140.003 1.00 22.06 536 SER B C 1
ATOM 8295 O O . SER B 1 552 ? 125.557 147.485 141.175 1.00 29.53 536 SER B O 1
ATOM 8298 N N . ALA B 1 553 ? 124.613 146.134 139.643 1.00 21.49 537 ALA B N 1
ATOM 8299 C CA . ALA B 1 553 ? 123.828 145.444 140.663 1.00 15.60 537 ALA B CA 1
ATOM 8300 C C . ALA B 1 553 ? 124.728 144.709 141.650 1.00 21.75 537 ALA B C 1
ATOM 8301 O O . ALA B 1 553 ? 124.479 144.729 142.860 1.00 30.19 537 ALA B O 1
ATOM 8303 N N . THR B 1 554 ? 125.780 144.056 141.152 1.00 24.81 538 THR B N 1
ATOM 8304 C CA . THR B 1 554 ? 126.734 143.384 142.028 1.00 17.05 538 THR B CA 1
ATOM 8305 C C . THR B 1 554 ? 127.465 144.368 142.931 1.00 19.28 538 THR B C 1
ATOM 8306 O O . THR B 1 554 ? 127.727 144.057 144.097 1.00 25.94 538 THR B O 1
ATOM 8310 N N . TYR B 1 555 ? 127.800 145.551 142.414 1.00 22.05 539 TYR B N 1
ATOM 8311 C CA . TYR B 1 555 ? 128.525 146.534 143.210 1.00 10.30 539 TYR B CA 1
ATOM 8312 C C . TYR B 1 555 ? 127.706 147.006 144.406 1.00 27.56 539 TYR B C 1
ATOM 8313 O O . TYR B 1 555 ? 128.254 147.236 145.488 1.00 26.70 539 TYR B O 1
ATOM 8322 N N . HIS B 1 556 ? 126.398 147.164 144.233 1.00 28.78 540 HIS B N 1
ATOM 8323 C CA . HIS B 1 556 ? 125.564 147.734 145.280 1.00 20.85 540 HIS B CA 1
ATOM 8324 C C . HIS B 1 556 ? 125.134 146.724 146.332 1.00 23.33 540 HIS B C 1
ATOM 8325 O O . HIS B 1 556 ? 124.420 147.103 147.263 1.00 23.69 540 HIS B O 1
ATOM 8332 N N . ILE B 1 557 ? 125.536 145.459 146.216 1.00 21.51 541 ILE B N 1
ATOM 8333 C CA . ILE B 1 557 ? 125.304 144.516 147.305 1.00 18.03 541 ILE B CA 1
ATOM 8334 C C . ILE B 1 557 ? 126.155 144.875 148.515 1.00 24.14 541 ILE B C 1
ATOM 8335 O O . ILE B 1 557 ? 125.659 144.946 149.643 1.00 28.38 541 ILE B O 1
ATOM 8340 N N . CYS B 1 558 ? 127.447 145.116 148.301 1.00 24.22 542 CYS B N 1
ATOM 8341 C CA . CYS B 1 558 ? 128.347 145.552 149.368 1.00 28.21 542 CYS B CA 1
ATOM 8342 C C . CYS B 1 558 ? 129.389 146.496 148.790 1.00 22.05 542 CYS B C 1
ATOM 8343 O O . CYS B 1 558 ? 130.430 146.062 148.285 1.00 37.15 542 CYS B O 1
ATOM 8346 N N . PRO B 1 559 ? 129.138 147.795 148.836 1.00 28.80 543 PRO B N 1
ATOM 8347 C CA . PRO B 1 559 ? 130.131 148.775 148.376 1.00 25.33 543 PRO B CA 1
ATOM 8348 C C . PRO B 1 559 ? 131.277 148.894 149.368 1.00 30.87 543 PRO B C 1
ATOM 8349 O O . PRO B 1 559 ? 131.095 149.357 150.498 1.00 31.15 543 PRO B O 1
ATOM 8353 N N . SER B 1 560 ? 132.467 148.472 148.946 1.00 34.92 544 SER B N 1
ATOM 8354 C CA . SER B 1 560 ? 133.669 148.542 149.766 1.00 35.70 544 SER B CA 1
ATOM 8355 C C . SER B 1 560 ? 134.851 148.965 148.903 1.00 41.75 544 SER B C 1
ATOM 8356 O O . SER B 1 560 ? 134.712 149.243 147.709 1.00 45.21 544 SER B O 1
ATOM 8359 N N . ASP B 1 561 ? 136.028 149.015 149.521 1.00 45.49 545 ASP B N 1
ATOM 8360 C CA . ASP B 1 561 ? 137.269 149.336 148.820 1.00 46.45 545 ASP B CA 1
ATOM 8361 C C . ASP B 1 561 ? 137.930 148.023 148.421 1.00 44.65 545 ASP B C 1
ATOM 8362 O O . ASP B 1 561 ? 138.553 147.339 149.233 1.00 49.11 545 ASP B O 1
ATOM 8364 N N . VAL B 1 562 ? 137.777 147.660 147.151 1.00 46.95 546 VAL B N 1
ATOM 8365 C CA . VAL B 1 562 ? 138.345 146.431 146.611 1.00 47.99 546 VAL B CA 1
ATOM 8366 C C . VAL B 1 562 ? 139.299 146.778 145.475 1.00 49.11 546 VAL B C 1
ATOM 8367 O O . VAL B 1 562 ? 139.488 147.954 145.146 1.00 49.29 546 VAL B O 1
ATOM 8371 N N . ALA B 1 563 ? 139.909 145.755 144.876 1.00 46.29 547 ALA B N 1
ATOM 8372 C CA . ALA B 1 563 ? 140.855 145.987 143.789 1.00 49.71 547 ALA B CA 1
ATOM 8373 C C . ALA B 1 563 ? 140.169 146.602 142.572 1.00 47.59 547 ALA B C 1
ATOM 8374 O O . ALA B 1 563 ? 140.702 147.527 141.951 1.00 43.32 547 ALA B O 1
ATOM 8376 N N . PHE B 1 564 ? 138.988 146.103 142.216 1.00 47.05 548 PHE B N 1
ATOM 8377 C CA . PHE B 1 564 ? 138.253 146.574 141.048 1.00 46.40 548 PHE B CA 1
ATOM 8378 C C . PHE B 1 564 ? 136.896 147.115 141.488 1.00 45.03 548 PHE B C 1
ATOM 8379 O O . PHE B 1 564 ? 136.072 146.370 142.024 1.00 43.63 548 PHE B O 1
ATOM 8387 N N . GLN B 1 565 ? 136.659 148.402 141.236 1.00 44.80 549 GLN B N 1
ATOM 8388 C CA . GLN B 1 565 ? 135.429 149.055 141.669 1.00 44.56 549 GLN B CA 1
ATOM 8389 C C . GLN B 1 565 ? 134.230 148.570 140.862 1.00 49.43 549 GLN B C 1
ATOM 8390 O O . GLN B 1 565 ? 133.277 148.023 141.426 1.00 60.91 549 GLN B O 1
ATOM 8396 N N . PHE B 1 566 ? 134.265 148.788 139.548 1.00 24.01 550 PHE B N 1
ATOM 8397 C CA . PHE B 1 566 ? 133.350 148.169 138.590 1.00 38.23 550 PHE B CA 1
ATOM 8398 C C . PHE B 1 566 ? 131.908 148.645 138.707 1.00 34.12 550 PHE B C 1
ATOM 8399 O O . PHE B 1 566 ? 130.979 147.859 138.508 1.00 43.19 550 PHE B O 1
ATOM 8407 N N . ASP B 1 567 ? 131.699 149.920 139.022 1.00 40.77 551 ASP B N 1
ATOM 8408 C CA . ASP B 1 567 ? 130.352 150.469 138.944 1.00 33.10 551 ASP B CA 1
ATOM 8409 C C . ASP B 1 567 ? 130.059 151.139 137.607 1.00 31.21 551 ASP B C 1
ATOM 8410 O O . ASP B 1 567 ? 128.918 151.061 137.141 1.00 40.28 551 ASP B O 1
ATOM 8415 N N . THR B 1 568 ? 131.042 151.797 136.984 1.00 31.32 552 THR B N 1
ATOM 8416 C CA . THR B 1 568 ? 130.841 152.377 135.658 1.00 31.20 552 THR B CA 1
ATOM 8417 C C . THR B 1 568 ? 131.988 152.179 134.660 1.00 31.23 552 THR B C 1
ATOM 8418 O O . THR B 1 568 ? 132.336 153.139 133.965 1.00 47.88 552 THR B O 1
ATOM 8422 N N . PRO B 1 569 ? 132.593 150.991 134.519 1.00 38.50 553 PRO B N 1
ATOM 8423 C CA . PRO B 1 569 ? 133.500 150.797 133.372 1.00 22.21 553 PRO B CA 1
ATOM 8424 C C . PRO B 1 569 ? 132.788 150.385 132.092 1.00 29.99 553 PRO B C 1
ATOM 8425 O O . PRO B 1 569 ? 133.224 150.748 130.990 1.00 35.20 553 PRO B O 1
ATOM 8429 N N . CYS B 1 570 ? 131.694 149.631 132.210 1.00 23.83 554 CYS B N 1
ATOM 8430 C CA . CYS B 1 570 ? 130.960 149.208 131.023 1.00 25.27 554 CYS B CA 1
ATOM 8431 C C . CYS B 1 570 ? 130.371 150.401 130.281 1.00 17.38 554 CYS B C 1
ATOM 8432 O O . CYS B 1 570 ? 130.227 150.364 129.057 1.00 33.16 554 CYS B O 1
ATOM 8435 N N . ILE B 1 571 ? 130.027 151.471 130.999 1.00 22.67 555 ILE B N 1
ATOM 8436 C CA . ILE B 1 571 ? 129.583 152.693 130.334 1.00 23.39 555 ILE B CA 1
ATOM 8437 C C . ILE B 1 571 ? 130.702 153.287 129.485 1.00 24.36 555 ILE B C 1
ATOM 8438 O O . ILE B 1 571 ? 130.466 153.740 128.357 1.00 33.07 555 ILE B O 1
ATOM 8443 N N . GLN B 1 572 ? 131.931 153.287 130.001 1.00 18.40 556 GLN B N 1
ATOM 8444 C CA . GLN B 1 572 ? 133.068 153.740 129.207 1.00 25.70 556 GLN B CA 1
ATOM 8445 C C . GLN B 1 572 ? 133.252 152.876 127.969 1.00 26.97 556 GLN B C 1
ATOM 8446 O O . GLN B 1 572 ? 133.529 153.391 126.878 1.00 34.09 556 GLN B O 1
ATOM 8452 N N . VAL B 1 573 ? 133.102 151.560 128.121 1.00 16.11 557 VAL B N 1
ATOM 8453 C CA . VAL B 1 573 ? 133.189 150.668 126.968 1.00 19.08 557 VAL B CA 1
ATOM 8454 C C . VAL B 1 573 ? 132.099 150.990 125.951 1.00 23.39 557 VAL B C 1
ATOM 8455 O O . VAL B 1 573 ? 132.341 150.977 124.741 1.00 30.41 557 VAL B O 1
ATOM 8459 N N . ILE B 1 574 ? 130.882 151.272 126.421 1.00 22.45 558 ILE B N 1
ATOM 8460 C CA . ILE B 1 574 ? 129.780 151.593 125.516 1.00 21.51 558 ILE B CA 1
ATOM 8461 C C . ILE B 1 574 ? 130.084 152.864 124.729 1.00 22.78 558 ILE B C 1
ATOM 8462 O O . ILE B 1 574 ? 129.856 152.932 123.513 1.00 34.08 558 ILE B O 1
ATOM 8467 N N . CYS B 1 575 ? 130.609 153.885 125.408 1.00 21.16 559 CYS B N 1
ATOM 8468 C CA . CYS B 1 575 ? 130.970 155.123 124.722 1.00 22.61 559 CYS B CA 1
ATOM 8469 C C . CYS B 1 575 ? 132.063 154.885 123.685 1.00 27.65 559 CYS B C 1
ATOM 8470 O O . CYS B 1 575 ? 131.978 155.385 122.551 1.00 40.64 559 CYS B O 1
ATOM 8473 N N . GLY B 1 576 ? 133.093 154.121 124.051 1.00 25.78 560 GLY B N 1
ATOM 8474 C CA . GLY B 1 576 ? 134.138 153.800 123.094 1.00 19.93 560 GLY B CA 1
ATOM 8475 C C . GLY B 1 576 ? 133.617 153.028 121.898 1.00 23.31 560 GLY B C 1
ATOM 8476 O O . GLY B 1 576 ? 134.052 153.252 120.767 1.00 27.62 560 GLY B O 1
ATOM 8477 N N . LEU B 1 577 ? 132.681 152.106 122.131 1.00 20.89 561 LEU B N 1
ATOM 8478 C CA . LEU B 1 577 ? 132.098 151.334 121.041 1.00 18.74 561 LEU B CA 1
ATOM 8479 C C . LEU B 1 577 ? 131.264 152.195 120.105 1.00 27.82 561 LEU B C 1
ATOM 8480 O O . LEU B 1 577 ? 131.292 151.969 118.892 1.00 35.41 561 LEU B O 1
ATOM 8485 N N . LEU 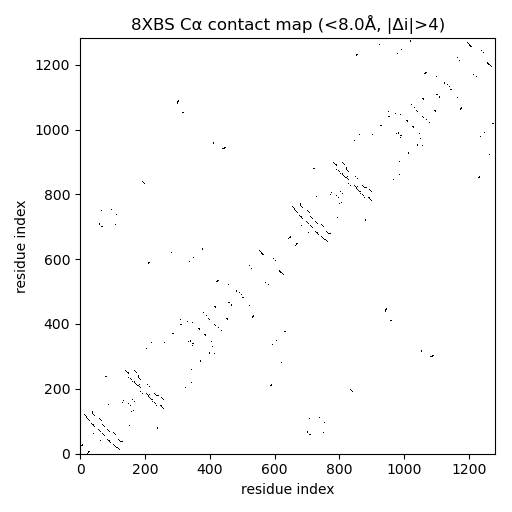B 1 578 ? 130.518 153.163 120.634 1.00 24.09 562 LEU B N 1
ATOM 8486 C CA . LEU B 1 578 ? 129.811 154.086 119.754 1.00 20.62 562 LEU B CA 1
ATOM 8487 C C . LEU B 1 578 ? 130.786 154.917 118.926 1.00 28.87 562 LEU B C 1
ATOM 8488 O O . LEU B 1 578 ? 130.547 155.160 117.733 1.00 32.04 562 LEU B O 1
ATOM 8493 N N . MET B 1 579 ? 131.889 155.352 119.541 1.00 33.95 563 MET B N 1
ATOM 8494 C CA . MET B 1 579 ? 132.905 156.073 118.781 1.00 32.41 563 MET B CA 1
ATOM 8495 C C . MET B 1 579 ? 133.485 155.207 117.668 1.00 37.13 563 MET B C 1
ATOM 8496 O O . MET B 1 579 ? 133.700 155.686 116.551 1.00 40.86 563 MET B O 1
ATOM 8501 N N . VAL B 1 580 ? 133.743 153.928 117.953 1.00 30.01 564 VAL B N 1
ATOM 8502 C CA . VAL B 1 580 ? 134.256 153.011 116.934 1.00 32.29 564 VAL B CA 1
ATOM 8503 C C . VAL B 1 580 ? 133.246 152.841 115.803 1.00 29.40 564 VAL B C 1
ATOM 8504 O O . VAL B 1 580 ? 133.605 152.860 114.614 1.00 38.59 564 VAL B O 1
ATOM 8508 N N . ARG B 1 581 ? 131.969 152.675 116.157 1.00 21.73 565 ARG B N 1
ATOM 8509 C CA . ARG B 1 581 ? 130.913 152.581 115.156 1.00 27.89 565 ARG B CA 1
ATOM 8510 C C . ARG B 1 581 ? 130.946 153.768 114.209 1.00 29.25 565 ARG B C 1
ATOM 8511 O O . ARG B 1 581 ? 130.973 153.601 112.987 1.00 38.13 565 ARG B O 1
ATOM 8519 N N . GLN B 1 582 ? 130.947 154.981 114.756 1.00 34.59 566 GLN B N 1
ATOM 8520 C CA . GLN B 1 582 ? 130.906 156.144 113.880 1.00 30.95 566 GLN B CA 1
ATOM 8521 C C . GLN B 1 582 ? 132.218 156.366 113.146 1.00 33.87 566 GLN B C 1
ATOM 8522 O O . GLN B 1 582 ? 132.214 156.976 112.073 1.00 42.03 566 GLN B O 1
ATOM 8528 N N . TRP B 1 583 ? 133.331 155.876 113.693 1.00 34.10 567 TRP B N 1
ATOM 8529 C CA . TRP B 1 583 ? 134.623 155.988 113.034 1.00 32.42 567 TRP B CA 1
ATOM 8530 C C . TRP B 1 583 ? 134.729 155.094 111.806 1.00 33.59 567 TRP B C 1
ATOM 8531 O O . TRP B 1 583 ? 135.344 155.501 110.817 1.00 43.48 567 TRP B O 1
ATOM 8542 N N . PHE B 1 584 ? 134.139 153.898 111.838 1.00 39.12 568 PHE B N 1
ATOM 8543 C CA . PHE B 1 584 ? 134.351 152.931 110.769 1.00 39.92 568 PHE B CA 1
ATOM 8544 C C . PHE B 1 584 ? 133.159 152.692 109.852 1.00 39.49 568 PHE B C 1
ATOM 8545 O O . PHE B 1 584 ? 133.314 151.966 108.868 1.00 45.52 568 PHE B O 1
ATOM 8553 N N . VAL B 1 585 ? 131.993 153.280 110.124 1.00 39.23 569 VAL B N 1
ATOM 8554 C CA . VAL B 1 585 ? 130.777 152.869 109.421 1.00 41.40 569 VAL B CA 1
ATOM 8555 C C . VAL B 1 585 ? 130.824 153.215 107.936 1.00 43.06 569 VAL B C 1
ATOM 8556 O O . VAL B 1 585 ? 130.195 152.537 107.116 1.00 45.42 569 VAL B O 1
ATOM 8560 N N . ARG B 1 586 ? 131.560 154.258 107.558 1.00 49.21 570 ARG B N 1
ATOM 8561 C CA . ARG B 1 586 ? 131.597 154.651 106.156 1.00 48.17 570 ARG B CA 1
ATOM 8562 C C . ARG B 1 586 ? 132.737 154.003 105.377 1.00 50.70 570 ARG B C 1
ATOM 8563 O O . ARG B 1 586 ? 132.806 154.174 104.157 1.00 51.07 570 ARG B O 1
ATOM 8571 N N . HIS B 1 587 ? 133.623 153.265 106.042 1.00 54.40 571 HIS B N 1
ATOM 8572 C CA . HIS B 1 587 ? 134.684 152.530 105.364 1.00 48.74 571 HIS B CA 1
ATOM 8573 C C . HIS B 1 587 ? 134.409 151.038 105.281 1.00 51.89 571 HIS B C 1
ATOM 8574 O O . HIS B 1 587 ? 134.695 150.416 104.255 1.00 58.40 571 HIS B O 1
ATOM 8581 N N . GLU B 1 588 ? 133.864 150.447 106.339 1.00 48.90 572 GLU B N 1
ATOM 8582 C CA . GLU B 1 588 ? 133.710 149.003 106.418 1.00 47.69 572 GLU B CA 1
ATOM 8583 C C . GLU B 1 588 ? 132.640 148.684 107.449 1.00 48.74 572 GLU B C 1
ATOM 8584 O O . GLU B 1 588 ? 132.069 149.574 108.080 1.00 53.85 572 GLU B O 1
ATOM 8590 N N . SER B 1 589 ? 132.380 147.397 107.613 1.00 44.13 573 SER B N 1
ATOM 8591 C CA . SER B 1 589 ? 131.595 146.932 108.743 1.00 45.56 573 SER B CA 1
ATOM 8592 C C . SER B 1 589 ? 132.483 146.923 109.983 1.00 48.09 573 SER B C 1
ATOM 8593 O O . SER B 1 589 ? 133.508 146.234 109.988 1.00 51.81 573 SER B O 1
ATOM 8596 N N . PRO B 1 590 ? 132.146 147.674 111.033 1.00 48.57 574 PRO B N 1
ATOM 8597 C CA . PRO B 1 590 ? 133.048 147.794 112.192 1.00 43.13 574 PRO B CA 1
ATOM 8598 C C . PRO B 1 590 ? 133.239 146.458 112.894 1.00 41.49 574 PRO B C 1
ATOM 8599 O O . PRO B 1 590 ? 132.287 145.702 113.093 1.00 50.23 574 PRO B O 1
ATOM 8603 N N . SER B 1 591 ? 134.481 146.175 113.277 1.00 42.25 575 SER B N 1
ATOM 8604 C CA . SER B 1 591 ? 134.799 144.901 113.903 1.00 40.06 575 SER B CA 1
ATOM 8605 C C . SER B 1 591 ? 134.684 144.999 115.424 1.00 45.40 575 SER B C 1
ATOM 8606 O O . SER B 1 591 ? 134.918 146.064 116.001 1.00 49.86 575 SER B O 1
ATOM 8609 N N . PRO B 1 592 ? 134.324 143.901 116.098 1.00 46.48 576 PRO B N 1
ATOM 8610 C CA . PRO B 1 592 ? 134.301 143.901 117.571 1.00 41.62 576 PRO B CA 1
ATOM 8611 C C . PRO B 1 592 ? 135.620 143.515 118.254 1.00 46.19 576 PRO B C 1
ATOM 8612 O O . PRO B 1 592 ? 135.574 143.151 119.433 1.00 52.54 576 PRO B O 1
ATOM 8616 N N . ALA B 1 593 ? 136.774 143.538 117.575 1.00 38.20 577 ALA B N 1
ATOM 8617 C CA . ALA B 1 593 ? 138.057 143.354 118.264 1.00 32.05 577 ALA B CA 1
ATOM 8618 C C . ALA B 1 593 ? 138.613 144.663 118.821 1.00 41.17 577 ALA B C 1
ATOM 8619 O O . ALA B 1 593 ? 139.429 144.662 119.772 1.00 51.61 577 ALA B O 1
ATOM 8621 N N . TYR B 1 594 ? 138.174 145.787 118.264 1.00 35.19 578 TYR B N 1
ATOM 8622 C CA . TYR B 1 594 ? 138.386 147.048 118.943 1.00 40.62 578 TYR B CA 1
ATOM 8623 C C . TYR B 1 594 ? 137.780 147.009 120.334 1.00 35.60 578 TYR B C 1
ATOM 8624 O O . TYR B 1 594 ? 138.243 147.730 121.219 1.00 42.77 578 TYR B O 1
ATOM 8633 N N . THR B 1 595 ? 136.782 146.147 120.550 1.00 25.96 579 THR B N 1
ATOM 8634 C CA . THR B 1 595 ? 136.315 145.873 121.902 1.00 24.59 579 THR B CA 1
ATOM 8635 C C . THR B 1 595 ? 137.420 145.273 122.761 1.00 30.66 579 THR B C 1
ATOM 8636 O O . THR B 1 595 ? 137.541 145.621 123.936 1.00 42.45 579 THR B O 1
ATOM 8640 N N . ASN B 1 596 ? 138.221 144.354 122.211 1.00 31.26 580 ASN B N 1
ATOM 8641 C CA . ASN B 1 596 ? 139.334 143.799 122.978 1.00 30.14 580 ASN B CA 1
ATOM 8642 C C . ASN B 1 596 ? 140.253 144.910 123.460 1.00 27.63 580 ASN B C 1
ATOM 8643 O O . ASN B 1 596 ? 140.553 145.026 124.658 1.00 28.89 580 ASN B O 1
ATOM 8648 N N . ILE B 1 597 ? 140.695 145.750 122.525 1.00 34.64 581 ILE B N 1
ATOM 8649 C CA . ILE B 1 597 ? 141.661 146.783 122.917 1.00 24.48 581 ILE B CA 1
ATOM 8650 C C . ILE B 1 597 ? 141.025 147.783 123.887 1.00 34.31 581 ILE B C 1
ATOM 8651 O O . ILE B 1 597 ? 141.637 148.175 124.894 1.00 37.89 581 ILE B O 1
ATOM 8656 N N . LEU B 1 598 ? 139.776 148.174 123.624 1.00 37.01 582 LEU B N 1
ATOM 8657 C CA . LEU B 1 598 ? 139.077 149.132 124.472 1.00 25.68 582 LEU B CA 1
ATOM 8658 C C . LEU B 1 598 ? 138.864 148.590 125.880 1.00 29.61 582 LEU B C 1
ATOM 8659 O O . LEU B 1 598 ? 139.059 149.310 126.865 1.00 37.29 582 LEU B O 1
ATOM 8664 N N . LEU B 1 599 ? 138.468 147.322 125.995 1.00 24.37 583 LEU B N 1
ATOM 8665 C CA . LEU B 1 599 ? 138.204 146.724 127.296 1.00 22.82 583 LEU B CA 1
ATOM 8666 C C . LEU B 1 599 ? 139.485 146.573 128.102 1.00 21.20 583 LEU B C 1
ATOM 8667 O O . LEU B 1 599 ? 139.504 146.836 129.311 1.00 34.15 583 LEU B O 1
ATOM 8672 N N . VAL B 1 600 ? 140.571 146.153 127.451 1.00 20.79 584 VAL B N 1
ATOM 8673 C CA . VAL B 1 600 ? 141.840 146.051 128.165 1.00 24.66 584 VAL B CA 1
ATOM 8674 C C . VAL B 1 600 ? 142.254 147.418 128.691 1.00 28.63 584 VAL B C 1
ATOM 8675 O O . VAL B 1 600 ? 142.648 147.559 129.856 1.00 32.96 584 VAL B O 1
ATOM 8679 N N . GLY B 1 601 ? 142.136 148.452 127.853 1.00 31.23 585 GLY B N 1
ATOM 8680 C CA . GLY B 1 601 ? 142.477 149.793 128.307 1.00 25.68 585 GLY B CA 1
ATOM 8681 C C . GLY B 1 601 ? 141.622 150.265 129.468 1.00 31.17 585 GLY B C 1
ATOM 8682 O O . GLY B 1 601 ? 142.130 150.819 130.446 1.00 35.49 585 GLY B O 1
ATOM 8683 N N . VAL B 1 602 ? 140.309 150.038 129.383 1.00 28.03 586 VAL B N 1
ATOM 8684 C CA . VAL B 1 602 ? 139.393 150.537 130.407 1.00 28.01 586 VAL B CA 1
ATOM 8685 C C . VAL B 1 602 ? 139.645 149.843 131.741 1.00 28.78 586 VAL B C 1
ATOM 8686 O O . VAL B 1 602 ? 139.721 150.490 132.794 1.00 37.27 586 VAL B O 1
ATOM 8690 N N . VAL B 1 603 ? 139.789 148.516 131.718 1.00 26.80 587 VAL B N 1
ATOM 8691 C CA . VAL B 1 603 ? 140.034 147.780 132.955 1.00 28.62 587 VAL B CA 1
ATOM 8692 C C . VAL B 1 603 ? 141.390 148.154 133.547 1.00 30.75 587 VAL B C 1
ATOM 8693 O O . VAL B 1 603 ? 141.529 148.302 134.769 1.00 31.47 587 VAL B O 1
ATOM 8697 N N . SER B 1 604 ? 142.410 148.318 132.699 1.00 26.61 588 SER B N 1
ATOM 8698 C CA . SER B 1 604 ? 143.726 148.696 133.200 1.00 28.21 588 SER B CA 1
ATOM 8699 C C . SER B 1 604 ? 143.691 150.070 133.857 1.00 32.56 588 SER B C 1
ATOM 8700 O O . SER B 1 604 ? 144.282 150.274 134.921 1.00 36.68 588 SER B O 1
ATOM 8703 N N . LEU B 1 605 ? 142.996 151.027 133.236 1.00 34.57 589 LEU B N 1
ATOM 8704 C CA . LEU B 1 605 ? 142.880 152.352 133.833 1.00 31.20 589 LEU B CA 1
ATOM 8705 C C . LEU B 1 605 ? 142.121 152.302 135.153 1.00 30.80 589 LEU B C 1
ATOM 8706 O O . LEU B 1 605 ? 142.496 152.978 136.117 1.00 29.63 589 LEU B O 1
ATOM 8711 N N . ASN B 1 606 ? 141.049 151.509 135.213 1.00 28.43 590 ASN B N 1
ATOM 8712 C CA . ASN B 1 606 ? 140.304 151.353 136.458 1.00 27.29 590 ASN B CA 1
ATOM 8713 C C . ASN B 1 606 ? 141.204 150.836 137.575 1.00 35.40 590 ASN B C 1
ATOM 8714 O O . ASN B 1 606 ? 141.246 151.406 138.675 1.00 38.19 590 ASN B O 1
ATOM 8719 N N . PHE B 1 607 ? 141.954 149.766 137.299 1.00 39.49 591 PHE B N 1
ATOM 8720 C CA . PHE B 1 607 ? 142.853 149.213 138.307 1.00 30.66 591 PHE B CA 1
ATOM 8721 C C . PHE B 1 607 ? 143.919 150.221 138.711 1.00 34.76 591 PHE B C 1
ATOM 8722 O O . PHE B 1 607 ? 144.250 150.350 139.893 1.00 41.84 591 PHE B O 1
ATOM 8730 N N . LEU B 1 608 ? 144.480 150.938 137.737 1.00 40.60 592 LEU B N 1
ATOM 8731 C CA . LEU B 1 608 ? 145.547 151.886 138.034 1.00 34.16 592 LEU B CA 1
ATOM 8732 C C . LEU B 1 608 ? 145.046 153.022 138.915 1.00 38.88 592 LEU B C 1
ATOM 8733 O O . LEU B 1 608 ? 145.741 153.459 139.838 1.00 40.23 592 LEU B O 1
ATOM 8738 N N . ILE B 1 609 ? 143.840 153.521 138.639 1.00 40.77 593 ILE B N 1
ATOM 8739 C CA . ILE B 1 609 ? 143.254 154.558 139.487 1.00 33.24 593 ILE B CA 1
ATOM 8740 C C . ILE B 1 609 ? 143.025 154.020 140.893 1.00 38.74 593 ILE B C 1
ATOM 8741 O O . ILE B 1 609 ? 143.267 154.709 141.889 1.00 38.85 593 ILE B O 1
ATOM 8746 N N . SER B 1 610 ? 142.558 152.773 140.993 1.00 36.96 594 SER B N 1
ATOM 8747 C CA . SER B 1 610 ? 142.306 152.191 142.308 1.00 34.01 594 SER B CA 1
ATOM 8748 C C . SER B 1 610 ? 143.595 152.047 143.113 1.00 39.92 594 SER B C 1
ATOM 8749 O O . SER B 1 610 ? 143.632 152.354 144.309 1.00 40.48 594 SER B O 1
ATOM 8752 N N . ALA B 1 611 ? 144.667 151.581 142.470 1.00 45.05 595 ALA B N 1
ATOM 8753 C CA . ALA B 1 611 ? 145.894 151.259 143.193 1.00 34.42 595 ALA B CA 1
ATOM 8754 C C . ALA B 1 611 ? 146.607 152.502 143.708 1.00 40.68 595 ALA B C 1
ATOM 8755 O O . ALA B 1 611 ? 147.248 152.452 144.762 1.00 47.27 595 ALA B O 1
ATOM 8757 N N . PHE B 1 612 ? 146.521 153.616 142.987 1.00 41.94 596 PHE B N 1
ATOM 8758 C CA . PHE B 1 612 ? 147.244 154.827 143.346 1.00 39.00 596 PHE B CA 1
ATOM 8759 C C . PHE B 1 612 ? 146.349 155.900 143.955 1.00 42.20 596 PHE B C 1
ATOM 8760 O O . PHE B 1 612 ? 146.728 157.074 143.959 1.00 48.78 596 PHE B O 1
ATOM 8768 N N . SER B 1 613 ? 145.178 155.528 144.476 1.00 43.00 597 SER B N 1
ATOM 8769 C CA . SER B 1 613 ? 144.231 156.528 144.957 1.00 36.98 597 SER B CA 1
ATOM 8770 C C . SER B 1 613 ? 144.727 157.224 146.220 1.00 44.30 597 SER B C 1
ATOM 8771 O O . SER B 1 613 ? 144.485 158.420 146.412 1.00 48.51 597 SER B O 1
ATOM 8774 N N . LYS B 1 614 ? 145.423 156.493 147.094 1.00 49.80 598 LYS B N 1
ATOM 8775 C CA . LYS B 1 614 ? 145.901 157.089 148.339 1.00 45.47 598 LYS B CA 1
ATOM 8776 C C . LYS B 1 614 ? 147.009 158.106 148.101 1.00 48.05 598 LYS B C 1
ATOM 8777 O O . LYS B 1 614 ? 147.222 158.990 148.937 1.00 53.70 598 LYS B O 1
ATOM 8783 N N . THR B 1 615 ? 147.719 158.005 146.982 1.00 48.30 599 THR B N 1
ATOM 8784 C CA . THR B 1 615 ? 148.857 158.875 146.733 1.00 47.07 599 THR B CA 1
ATOM 8785 C C . THR B 1 615 ? 148.390 160.266 146.307 1.00 45.97 599 THR B C 1
ATOM 8786 O O . THR B 1 615 ? 147.200 160.529 146.122 1.00 47.65 599 THR B O 1
ATOM 8790 N N . SER B 1 616 ? 149.358 161.170 146.162 1.00 49.29 600 SER B N 1
ATOM 8791 C CA . SER B 1 616 ? 149.065 162.565 145.864 1.00 49.48 600 SER B CA 1
ATOM 8792 C C . SER B 1 616 ? 149.323 162.942 144.413 1.00 52.32 600 SER B C 1
ATOM 8793 O O . SER B 1 616 ? 149.284 164.132 144.083 1.00 57.65 600 SER B O 1
ATOM 8796 N N . TYR B 1 617 ? 149.589 161.970 143.543 1.00 46.15 601 TYR B N 1
ATOM 8797 C CA . TYR B 1 617 ? 149.902 162.241 142.146 1.00 48.51 601 TYR B CA 1
ATOM 8798 C C . TYR B 1 617 ? 149.105 161.364 141.184 1.00 51.08 601 TYR B C 1
ATOM 8799 O O . TYR B 1 617 ? 149.469 161.257 140.010 1.00 53.48 601 TYR B O 1
ATOM 8808 N N . VAL B 1 618 ? 148.025 160.736 141.657 1.00 44.52 602 VAL B N 1
ATOM 8809 C CA . VAL B 1 618 ? 147.235 159.864 140.795 1.00 41.72 602 VAL B CA 1
ATOM 8810 C C . VAL B 1 618 ? 146.606 160.633 139.640 1.00 40.98 602 VAL B C 1
ATOM 8811 O O . VAL B 1 618 ? 146.575 160.132 138.505 1.00 47.05 602 VAL B O 1
ATOM 8815 N N . ARG B 1 619 ? 146.122 161.848 139.887 1.00 36.81 603 ARG B N 1
ATOM 8816 C CA . ARG B 1 619 ? 145.523 162.649 138.832 1.00 38.95 603 ARG B CA 1
ATOM 8817 C C . ARG B 1 619 ? 146.521 163.062 137.763 1.00 44.45 603 ARG B C 1
ATOM 8818 O O . ARG B 1 619 ? 146.128 163.231 136.607 1.00 49.84 603 ARG B O 1
ATOM 8826 N N . PHE B 1 620 ? 147.802 163.206 138.108 1.00 51.38 604 PHE B N 1
ATOM 8827 C CA . PHE B 1 620 ? 148.806 163.490 137.088 1.00 47.81 604 PHE B CA 1
ATOM 8828 C C . PHE B 1 620 ? 149.037 162.281 136.189 1.00 47.87 604 PHE B C 1
ATOM 8829 O O . PHE B 1 620 ? 149.217 162.430 134.976 1.00 53.62 604 PHE B O 1
ATOM 8837 N N . ILE B 1 621 ? 149.014 161.076 136.760 1.00 37.29 605 ILE B N 1
ATOM 8838 C CA . ILE B 1 621 ? 149.090 159.865 135.947 1.00 36.84 605 ILE B CA 1
ATOM 8839 C C . ILE B 1 621 ? 147.887 159.779 135.015 1.00 46.50 605 ILE B C 1
ATOM 8840 O O . ILE B 1 621 ? 148.019 159.451 133.825 1.00 49.86 605 ILE B O 1
ATOM 8845 N N . ILE B 1 622 ? 146.696 160.081 135.541 1.00 42.99 606 ILE B N 1
ATOM 8846 C CA . ILE B 1 622 ? 145.497 160.069 134.711 1.00 38.31 606 ILE B CA 1
ATOM 8847 C C . ILE B 1 622 ? 145.609 161.096 133.593 1.00 40.13 606 ILE B C 1
ATOM 8848 O O . ILE B 1 622 ? 145.237 160.825 132.448 1.00 48.19 606 ILE B O 1
ATOM 8853 N N . ALA B 1 623 ? 146.115 162.291 133.904 1.00 37.72 607 ALA B N 1
ATOM 8854 C CA . ALA B 1 623 ? 146.257 163.328 132.889 1.00 38.13 607 ALA B CA 1
ATOM 8855 C C . ALA B 1 623 ? 147.248 162.927 131.807 1.00 42.95 607 ALA B C 1
ATOM 8856 O O . ALA B 1 623 ? 147.018 163.203 130.624 1.00 49.82 607 ALA B O 1
ATOM 8858 N N . VAL B 1 624 ? 148.352 162.281 132.185 1.00 38.96 608 VAL B N 1
ATOM 8859 C CA . VAL B 1 624 ? 149.322 161.831 131.192 1.00 41.38 608 VAL B CA 1
ATOM 8860 C C . VAL B 1 624 ? 148.698 160.792 130.268 1.00 44.48 608 VAL B C 1
ATOM 8861 O O . VAL B 1 624 ? 148.836 160.868 129.039 1.00 51.88 608 VAL B O 1
ATOM 8865 N N . ILE B 1 625 ? 147.996 159.809 130.842 1.00 41.54 609 ILE B N 1
ATOM 8866 C CA . ILE B 1 625 ? 147.359 158.788 130.011 1.00 36.68 609 ILE B CA 1
ATOM 8867 C C . ILE B 1 625 ? 146.307 159.414 129.103 1.00 39.85 609 ILE B C 1
ATOM 8868 O O . ILE B 1 625 ? 146.176 159.048 127.928 1.00 43.41 609 ILE B O 1
ATOM 8873 N N . HIS B 1 626 ? 145.547 160.372 129.634 1.00 38.89 610 HIS B N 1
ATOM 8874 C CA . HIS B 1 626 ? 144.527 161.056 128.848 1.00 38.39 610 HIS B CA 1
ATOM 8875 C C . HIS B 1 626 ? 145.147 161.784 127.661 1.00 42.30 610 HIS B C 1
ATOM 8876 O O . HIS B 1 626 ? 144.659 161.682 126.526 1.00 41.56 610 HIS B O 1
ATOM 8883 N N . VAL B 1 627 ? 146.242 162.508 127.905 1.00 43.27 611 VAL B N 1
ATOM 8884 C CA . VAL B 1 627 ? 146.923 163.236 126.835 1.00 39.05 611 VAL B CA 1
ATOM 8885 C C . VAL B 1 627 ? 147.426 162.267 125.774 1.00 43.61 611 VAL B C 1
ATOM 8886 O O . VAL B 1 627 ? 147.267 162.498 124.570 1.00 45.86 611 VAL B O 1
ATOM 8890 N N . ILE B 1 628 ? 148.037 161.162 126.209 1.00 38.44 612 ILE B N 1
ATOM 8891 C CA . ILE B 1 628 ? 148.587 160.195 125.258 1.00 36.80 612 ILE B CA 1
ATOM 8892 C C . ILE B 1 628 ? 147.483 159.600 124.391 1.00 43.50 612 ILE B C 1
ATOM 8893 O O . ILE B 1 628 ? 147.619 159.494 123.165 1.00 45.41 612 ILE B O 1
ATOM 8898 N N . VAL B 1 629 ? 146.367 159.212 125.014 1.00 42.80 613 VAL B N 1
ATOM 8899 C CA . VAL B 1 629 ? 145.274 158.595 124.266 1.00 38.54 613 VAL B CA 1
ATOM 8900 C C . VAL B 1 629 ? 144.694 159.578 123.254 1.00 41.66 613 VAL B C 1
ATOM 8901 O O . VAL B 1 629 ? 144.454 159.230 122.090 1.00 42.88 613 VAL B O 1
ATOM 8905 N N . VAL B 1 630 ? 144.462 160.823 123.681 1.00 43.13 614 VAL B N 1
ATOM 8906 C CA . VAL B 1 630 ? 143.867 161.801 122.774 1.00 45.55 614 VAL B CA 1
ATOM 8907 C C . VAL B 1 630 ? 144.817 162.139 121.633 1.00 45.93 614 VAL B C 1
ATOM 8908 O O . VAL B 1 630 ? 144.389 162.288 120.480 1.00 52.01 614 VAL B O 1
ATOM 8912 N N . GLY B 1 631 ? 146.114 162.256 121.923 1.00 44.67 615 GLY B N 1
ATOM 8913 C CA . GLY B 1 631 ? 147.079 162.502 120.864 1.00 42.01 615 GLY B CA 1
ATOM 8914 C C . GLY B 1 631 ? 147.135 161.370 119.860 1.00 45.33 615 GLY B C 1
ATOM 8915 O O . GLY B 1 631 ? 147.207 161.599 118.650 1.00 52.27 615 GLY B O 1
ATOM 8916 N N . SER B 1 632 ? 147.095 160.128 120.346 1.00 47.38 616 SER B N 1
ATOM 8917 C CA . SER B 1 632 ? 147.091 158.984 119.442 1.00 45.64 616 SER B CA 1
ATOM 8918 C C . SER B 1 632 ? 145.847 158.982 118.560 1.00 48.54 616 SER B C 1
ATOM 8919 O O . SER B 1 632 ? 145.925 158.695 117.360 1.00 51.71 616 SER B O 1
ATOM 8922 N N . ILE B 1 633 ? 144.684 159.290 119.141 1.00 52.45 617 ILE B N 1
ATOM 8923 C CA . ILE B 1 633 ? 143.451 159.313 118.354 1.00 50.57 617 ILE B CA 1
ATOM 8924 C C . ILE B 1 633 ? 143.514 160.405 117.290 1.00 47.59 617 ILE B C 1
ATOM 8925 O O . ILE B 1 633 ? 143.094 160.202 116.143 1.00 49.04 617 ILE B O 1
ATOM 8930 N N . CYS B 1 634 ? 144.035 161.580 117.651 1.00 54.16 618 CYS B N 1
ATOM 8931 C CA . CYS B 1 634 ? 144.178 162.652 116.671 1.00 59.18 618 CYS B CA 1
ATOM 8932 C C . CYS B 1 634 ? 145.137 162.255 115.552 1.00 61.67 618 CYS B C 1
ATOM 8933 O O . CYS B 1 634 ? 144.879 162.533 114.373 1.00 63.04 618 CYS B O 1
ATOM 8936 N N . LEU B 1 635 ? 146.245 161.598 115.903 1.00 59.72 619 LEU B N 1
ATOM 8937 C CA . LEU B 1 635 ? 147.191 161.136 114.894 1.00 56.77 619 LEU B CA 1
ATOM 8938 C C . LEU B 1 635 ? 146.545 160.120 113.959 1.00 60.84 619 LEU B C 1
ATOM 8939 O O . LEU B 1 635 ? 146.781 160.135 112.745 1.00 63.18 619 LEU B O 1
ATOM 8944 N N . ALA B 1 636 ? 145.734 159.216 114.514 1.00 61.03 620 ALA B N 1
ATOM 8945 C CA . ALA B 1 636 ? 145.058 158.225 113.681 1.00 58.10 620 ALA B CA 1
ATOM 8946 C C . ALA B 1 636 ? 144.057 158.884 112.747 1.00 57.93 620 ALA B C 1
ATOM 8947 O O . ALA B 1 636 ? 143.933 158.490 111.583 1.00 62.68 620 ALA B O 1
ATOM 8949 N N . LYS B 1 637 ? 143.332 159.888 113.237 1.00 62.02 621 LYS B N 1
ATOM 8950 C CA . LYS B 1 637 ? 142.409 160.619 112.376 1.00 63.34 621 LYS B CA 1
ATOM 8951 C C . LYS B 1 637 ? 143.156 161.295 111.231 1.00 62.98 621 LYS B C 1
ATOM 8952 O O . LYS B 1 637 ? 142.735 161.234 110.068 1.00 67.36 621 LYS B O 1
ATOM 8958 N N . GLU B 1 638 ? 144.283 161.937 111.548 1.00 72.51 622 GLU B N 1
ATOM 8959 C CA . GLU B 1 638 ? 145.095 162.597 110.531 1.00 74.64 622 GLU B CA 1
ATOM 8960 C C . GLU B 1 638 ? 145.531 161.589 109.473 1.00 75.12 622 GLU B C 1
ATOM 8961 O O . GLU B 1 638 ? 145.282 161.767 108.277 1.00 74.58 622 GLU B O 1
ATOM 8967 N N . ARG B 1 639 ? 146.108 160.472 109.914 1.00 75.36 623 ARG B N 1
ATOM 8968 C CA . ARG B 1 639 ? 146.620 159.482 108.973 1.00 74.65 623 ARG B CA 1
ATOM 8969 C C . ARG B 1 639 ? 145.504 158.891 108.114 1.00 76.41 623 ARG B C 1
ATOM 8970 O O . ARG B 1 639 ? 145.686 158.663 106.913 1.00 78.21 623 ARG B O 1
ATOM 8978 N N . SER B 1 640 ? 144.338 158.625 108.712 1.00 76.77 624 SER B N 1
ATOM 8979 C CA . SER B 1 640 ? 143.244 158.019 107.955 1.00 75.44 624 SER B CA 1
ATOM 8980 C C . SER B 1 640 ? 142.695 158.978 106.907 1.00 76.21 624 SER B C 1
ATOM 8981 O O . SER B 1 640 ? 142.506 158.604 105.744 1.00 77.22 624 SER B O 1
ATOM 8984 N N . LEU B 1 641 ? 142.424 160.223 107.299 1.00 79.52 625 LEU B N 1
ATOM 8985 C CA . LEU B 1 641 ? 141.784 161.163 106.385 1.00 80.35 625 LEU B CA 1
ATOM 8986 C C . LEU B 1 641 ? 142.766 161.994 105.576 1.00 81.70 625 LEU B C 1
ATOM 8987 O O . LEU B 1 641 ? 142.414 162.458 104.487 1.00 83.67 625 LEU B O 1
ATOM 8992 N N . GLY B 1 642 ? 143.980 162.194 106.070 1.00 87.28 626 GLY B N 1
ATOM 8993 C CA . GLY B 1 642 ? 144.888 163.142 105.466 1.00 86.58 626 GLY B CA 1
ATOM 8994 C C . GLY B 1 642 ? 144.592 164.564 105.911 1.00 86.47 626 GLY B C 1
ATOM 8995 O O . GLY B 1 642 ? 143.532 164.873 106.454 1.00 87.27 626 GLY B O 1
ATOM 8996 N N . SER B 1 643 ? 145.556 165.450 105.666 1.00 91.63 627 SER B N 1
ATOM 8997 C CA . SER B 1 643 ? 145.449 166.835 106.122 1.00 91.64 627 SER B CA 1
ATOM 8998 C C . SER B 1 643 ? 144.618 167.670 105.143 1.00 94.19 627 SER B C 1
ATOM 8999 O O . SER B 1 643 ? 145.010 168.750 104.701 1.00 93.42 627 SER B O 1
ATOM 9002 N N . GLU B 1 644 ? 143.438 167.146 104.815 1.00 94.21 628 GLU B N 1
ATOM 9003 C CA . GLU B 1 644 ? 142.438 167.938 104.116 1.00 93.30 628 GLU B CA 1
ATOM 9004 C C . GLU B 1 644 ? 141.924 168.998 105.082 1.00 93.00 628 GLU B C 1
ATOM 9005 O O . GLU B 1 644 ? 141.206 168.679 106.034 1.00 91.99 628 GLU B O 1
ATOM 9011 N N . LYS B 1 645 ? 142.294 170.255 104.829 1.00 94.71 629 LYS B N 1
ATOM 9012 C CA . LYS B 1 645 ? 142.217 171.353 105.788 1.00 94.83 629 LYS B CA 1
ATOM 9013 C C . LYS B 1 645 ? 140.945 171.377 106.627 1.00 94.52 629 LYS B C 1
ATOM 9014 O O . LYS B 1 645 ? 141.013 171.355 107.860 1.00 94.48 629 LYS B O 1
ATOM 9016 N N . LEU B 1 646 ? 139.785 171.424 105.975 1.00 91.98 630 LEU B N 1
ATOM 9017 C CA . LEU B 1 646 ? 138.524 171.616 106.683 1.00 91.76 630 LEU B CA 1
ATOM 9018 C C . LEU B 1 646 ? 138.214 170.475 107.645 1.00 92.62 630 LEU B C 1
ATOM 9019 O O . LEU B 1 646 ? 137.883 170.715 108.810 1.00 93.08 630 LEU B O 1
ATOM 9021 N N . LYS B 1 647 ? 138.317 169.233 107.173 1.00 87.47 631 LYS B N 1
ATOM 9022 C CA . LYS B 1 647 ? 137.896 168.090 107.976 1.00 85.39 631 LYS B CA 1
ATOM 9023 C C . LYS B 1 647 ? 138.833 167.809 109.147 1.00 84.79 631 LYS B C 1
ATOM 9024 O O . LYS B 1 647 ? 138.406 167.826 110.305 1.00 85.06 631 LYS B O 1
ATOM 9030 N N . THR B 1 648 ? 140.110 167.547 108.860 1.00 85.25 632 THR B N 1
ATOM 9031 C CA . THR B 1 648 ? 141.021 167.040 109.884 1.00 83.80 632 THR B CA 1
ATOM 9032 C C . THR B 1 648 ? 141.421 168.093 110.914 1.00 84.90 632 THR B C 1
ATOM 9033 O O . THR B 1 648 ? 141.421 167.829 112.123 1.00 87.63 632 THR B O 1
ATOM 9037 N N . ARG B 1 649 ? 141.779 169.293 110.451 1.00 84.20 633 ARG B N 1
ATOM 9038 C CA . ARG B 1 649 ? 142.366 170.287 111.345 1.00 84.56 633 ARG B CA 1
ATOM 9039 C C . ARG B 1 649 ? 141.383 170.724 112.424 1.00 83.93 633 ARG B C 1
ATOM 9040 O O . ARG B 1 649 ? 141.753 170.846 113.598 1.00 85.09 633 ARG B O 1
ATOM 9048 N N . PHE B 1 650 ? 140.127 170.966 112.047 1.00 79.02 634 PHE B N 1
ATOM 9049 C CA . PHE B 1 650 ? 139.143 171.396 113.034 1.00 80.24 634 PHE B CA 1
ATOM 9050 C C . PHE B 1 650 ? 138.820 170.280 114.017 1.00 80.16 634 PHE B C 1
ATOM 9051 O O . PHE B 1 650 ? 138.628 170.540 115.210 1.00 80.75 634 PHE B O 1
ATOM 9059 N N . PHE B 1 651 ? 138.764 169.034 113.543 1.00 64.29 635 PHE B N 1
ATOM 9060 C CA . PHE B 1 651 ? 138.596 167.902 114.448 1.00 63.67 635 PHE B CA 1
ATOM 9061 C C . PHE B 1 651 ? 139.703 167.874 115.490 1.00 66.33 635 PHE B C 1
ATOM 9062 O O . PHE B 1 651 ? 139.443 167.778 116.696 1.00 68.41 635 PHE B O 1
ATOM 9070 N N . ILE B 1 652 ? 140.955 167.950 115.033 1.00 66.00 636 ILE B N 1
ATOM 9071 C CA . ILE B 1 652 ? 142.085 167.863 115.953 1.00 65.05 636 ILE B CA 1
ATOM 9072 C C . ILE B 1 652 ? 142.045 169.013 116.952 1.00 66.14 636 ILE B C 1
ATOM 9073 O O . ILE B 1 652 ? 142.210 168.815 118.161 1.00 67.70 636 ILE B O 1
ATOM 9078 N N . MET B 1 653 ? 141.801 170.230 116.461 1.00 68.57 637 MET B N 1
ATOM 9079 C CA . MET B 1 653 ? 141.797 171.394 117.340 1.00 71.19 637 MET B CA 1
ATOM 9080 C C . MET B 1 653 ? 140.682 171.304 118.376 1.00 71.95 637 MET B C 1
ATOM 9081 O O . MET B 1 653 ? 140.907 171.551 119.567 1.00 72.16 637 MET B O 1
ATOM 9086 N N . ALA B 1 654 ? 139.473 170.934 117.944 1.00 61.50 638 ALA B N 1
ATOM 9087 C CA . ALA B 1 654 ? 138.345 170.857 118.865 1.00 61.81 638 ALA B CA 1
ATOM 9088 C C . ALA B 1 654 ? 138.545 169.765 119.907 1.00 62.57 638 ALA B C 1
ATOM 9089 O O . ALA B 1 654 ? 138.267 169.972 121.094 1.00 63.03 638 ALA B O 1
ATOM 9091 N N . PHE B 1 655 ? 139.014 168.588 119.483 1.00 58.16 639 PHE B N 1
ATOM 9092 C CA . PHE B 1 655 ? 139.230 167.511 120.440 1.00 55.12 639 PHE B CA 1
ATOM 9093 C C . PHE B 1 655 ? 140.317 167.872 121.439 1.00 59.50 639 PHE B C 1
ATOM 9094 O O . PHE B 1 655 ? 140.170 167.623 122.644 1.00 62.84 639 PHE B O 1
ATOM 9102 N N . SER B 1 656 ? 141.407 168.479 120.965 1.00 61.15 640 SER B N 1
ATOM 9103 C CA . SER B 1 656 ? 142.463 168.904 121.871 1.00 59.13 640 SER B CA 1
ATOM 9104 C C . SER B 1 656 ? 141.943 169.924 122.875 1.00 61.21 640 SER B C 1
ATOM 9105 O O . SER B 1 656 ? 142.222 169.824 124.073 1.00 61.90 640 SER B O 1
ATOM 9108 N N . MET B 1 657 ? 141.167 170.906 122.407 1.00 60.17 641 MET B N 1
ATOM 9109 C CA . MET B 1 657 ? 140.654 171.926 123.316 1.00 61.61 641 MET B CA 1
ATOM 9110 C C . MET B 1 657 ? 139.709 171.330 124.351 1.00 63.24 641 MET B C 1
ATOM 9111 O O . MET B 1 657 ? 139.812 171.644 125.543 1.00 65.16 641 MET B O 1
ATOM 9116 N N . GLY B 1 658 ? 138.788 170.466 123.924 1.00 54.72 642 GLY B N 1
ATOM 9117 C CA . GLY B 1 658 ? 137.852 169.881 124.871 1.00 51.49 642 GLY B CA 1
ATOM 9118 C C . GLY B 1 658 ? 138.543 169.024 125.914 1.00 54.29 642 GLY B C 1
ATOM 9119 O O . GLY B 1 658 ? 138.284 169.145 127.117 1.00 59.06 642 GLY B O 1
ATOM 9120 N N . ASN B 1 659 ? 139.455 168.157 125.470 1.00 52.67 643 ASN B N 1
ATOM 9121 C CA . ASN B 1 659 ? 140.121 167.278 126.418 1.00 49.02 643 ASN B CA 1
ATOM 9122 C C . ASN B 1 659 ? 141.079 168.043 127.320 1.00 52.51 643 ASN B C 1
ATOM 9123 O O . ASN B 1 659 ? 141.208 167.707 128.502 1.00 58.88 643 ASN B O 1
ATOM 9128 N N . PHE B 1 660 ? 141.737 169.085 126.805 1.00 57.76 644 PHE B N 1
ATOM 9129 C CA . PHE B 1 660 ? 142.580 169.919 127.649 1.00 60.61 644 PHE B CA 1
ATOM 9130 C C . PHE B 1 660 ? 141.763 170.685 128.678 1.00 58.40 644 PHE B C 1
ATOM 9131 O O . PHE B 1 660 ? 142.209 170.842 129.819 1.00 59.07 644 PHE B O 1
ATOM 9139 N N . ALA B 1 661 ? 140.576 171.163 128.302 1.00 53.08 645 ALA B N 1
ATOM 9140 C CA . ALA B 1 661 ? 139.695 171.804 129.271 1.00 51.98 645 ALA B CA 1
ATOM 9141 C C . ALA B 1 661 ? 139.298 170.827 130.368 1.00 56.97 645 ALA B C 1
ATOM 9142 O O . ALA B 1 661 ? 139.310 171.168 131.556 1.00 59.11 645 ALA B O 1
ATOM 9144 N N . ALA B 1 662 ? 138.960 169.593 129.988 1.00 52.48 646 ALA B N 1
ATOM 9145 C CA . ALA B 1 662 ? 138.621 168.586 130.991 1.00 47.95 646 ALA B CA 1
ATOM 9146 C C . ALA B 1 662 ? 139.797 168.305 131.923 1.00 48.28 646 ALA B C 1
ATOM 9147 O O . ALA B 1 662 ? 139.625 168.199 133.145 1.00 50.79 646 ALA B O 1
ATOM 9149 N N . ILE B 1 663 ? 140.999 168.182 131.360 1.00 51.71 647 ILE B N 1
ATOM 9150 C CA . ILE B 1 663 ? 142.207 167.880 132.120 1.00 50.90 647 ILE B CA 1
ATOM 9151 C C . ILE B 1 663 ? 142.499 169.008 133.100 1.00 53.67 647 ILE B C 1
ATOM 9152 O O . ILE B 1 663 ? 142.854 168.762 134.258 1.00 53.92 647 ILE B O 1
ATOM 9157 N N . VAL B 1 664 ? 142.353 170.249 132.645 1.00 54.67 648 VAL B N 1
ATOM 9158 C CA . VAL B 1 664 ? 142.522 171.418 133.499 1.00 54.05 648 VAL B CA 1
ATOM 9159 C C . VAL B 1 664 ? 141.498 171.354 134.623 1.00 56.08 648 VAL B C 1
ATOM 9160 O O . VAL B 1 664 ? 141.816 171.635 135.784 1.00 60.06 648 VAL B O 1
ATOM 9164 N N . MET B 1 665 ? 140.264 170.974 134.286 1.00 57.96 649 MET B N 1
ATOM 9165 C CA . MET B 1 665 ? 139.201 170.901 135.283 1.00 54.80 649 MET B CA 1
ATOM 9166 C C . MET B 1 665 ? 139.547 169.929 136.404 1.00 58.15 649 MET B C 1
ATOM 9167 O O . MET B 1 665 ? 139.672 170.325 137.566 1.00 61.88 649 MET B O 1
ATOM 9172 N N . TYR B 1 666 ? 139.710 168.643 136.080 1.00 52.97 650 TYR B N 1
ATOM 9173 C CA . TYR B 1 666 ? 139.838 167.676 137.167 1.00 47.71 650 TYR B CA 1
ATOM 9174 C C . TYR B 1 666 ? 141.205 167.739 137.838 1.00 48.37 650 TYR B C 1
ATOM 9175 O O . TYR B 1 666 ? 141.390 167.153 138.909 1.00 52.86 650 TYR B O 1
ATOM 9184 N N . LEU B 1 667 ? 142.173 168.429 137.235 1.00 55.08 651 LEU B N 1
ATOM 9185 C CA . LEU B 1 667 ? 143.453 168.618 137.910 1.00 56.78 651 LEU B CA 1
ATOM 9186 C C . LEU B 1 667 ? 143.376 169.693 138.986 1.00 60.17 651 LEU B C 1
ATOM 9187 O O . LEU B 1 667 ? 144.047 169.581 140.016 1.00 59.85 651 LEU B O 1
ATOM 9192 N N . THR B 1 668 ? 142.577 170.739 138.768 1.00 65.71 652 THR B N 1
ATOM 9193 C CA . THR B 1 668 ? 142.567 171.916 139.636 1.00 64.00 652 THR B CA 1
ATOM 9194 C C . THR B 1 668 ? 141.134 172.298 140.018 1.00 64.64 652 THR B C 1
ATOM 9195 O O . THR B 1 668 ? 140.754 173.466 139.951 1.00 68.49 652 THR B O 1
ATOM 9199 N N . LEU B 1 669 ? 140.320 171.320 140.412 1.00 66.81 653 LEU B N 1
ATOM 9200 C CA . LEU B 1 669 ? 139.000 171.669 140.928 1.00 68.15 653 LEU B CA 1
ATOM 9201 C C . LEU B 1 669 ? 138.708 171.027 142.278 1.00 72.09 653 LEU B C 1
ATOM 9202 O O . LEU B 1 669 ? 138.091 171.656 143.144 1.00 75.16 653 LEU B O 1
ATOM 9207 N N . SER B 1 670 ? 139.130 169.778 142.462 1.00 67.46 654 SER B N 1
ATOM 9208 C CA . SER B 1 670 ? 138.952 168.961 143.657 1.00 69.97 654 SER B CA 1
ATOM 9209 C C . SER B 1 670 ? 137.488 168.599 143.899 1.00 69.75 654 SER B C 1
ATOM 9210 O O . SER B 1 670 ? 137.208 167.830 144.819 1.00 69.06 654 SER B O 1
ATOM 9213 N N . ALA B 1 671 ? 136.545 169.118 143.114 1.00 71.67 655 ALA B N 1
ATOM 9214 C CA . ALA B 1 671 ? 135.154 168.699 143.193 1.00 68.95 655 ALA B CA 1
ATOM 9215 C C . ALA B 1 671 ? 134.867 167.482 142.329 1.00 69.59 655 ALA B C 1
ATOM 9216 O O . ALA B 1 671 ? 133.790 166.889 142.454 1.00 68.83 655 ALA B O 1
ATOM 9218 N N . PHE B 1 672 ? 135.801 167.104 141.462 1.00 60.77 656 PHE B N 1
ATOM 9219 C CA . PHE B 1 672 ? 135.709 165.873 140.694 1.00 54.41 656 PHE B CA 1
ATOM 9220 C C . PHE B 1 672 ? 136.383 164.761 141.487 1.00 54.57 656 PHE B C 1
ATOM 9221 O O . PHE B 1 672 ? 137.589 164.821 141.744 1.00 63.33 656 PHE B O 1
ATOM 9229 N N . HIS B 1 673 ? 135.611 163.759 141.878 1.00 46.29 657 HIS B N 1
ATOM 9230 C CA . HIS B 1 673 ? 136.162 162.632 142.609 1.00 46.14 657 HIS B CA 1
ATOM 9231 C C . HIS B 1 673 ? 136.885 161.685 141.654 1.00 47.33 657 HIS B C 1
ATOM 9232 O O . HIS B 1 673 ? 136.652 161.684 140.445 1.00 58.42 657 HIS B O 1
ATOM 9239 N N . LEU B 1 674 ? 137.784 160.876 142.216 1.00 39.90 658 LEU B N 1
ATOM 9240 C CA . LEU B 1 674 ? 138.558 159.946 141.403 1.00 45.84 658 LEU B CA 1
ATOM 9241 C C . LEU B 1 674 ? 137.673 158.946 140.674 1.00 49.06 658 LEU B C 1
ATOM 9242 O O . LEU B 1 674 ? 137.985 158.556 139.545 1.00 58.94 658 LEU B O 1
ATOM 9247 N N . ASN B 1 675 ? 136.576 158.521 141.299 1.00 43.40 659 ASN B N 1
ATOM 9248 C CA . ASN B 1 675 ? 135.751 157.472 140.717 1.00 42.39 659 ASN B CA 1
ATOM 9249 C C . ASN B 1 675 ? 134.917 157.974 139.543 1.00 44.51 659 ASN B C 1
ATOM 9250 O O . ASN B 1 675 ? 134.273 157.170 138.862 1.00 54.30 659 ASN B O 1
ATOM 9255 N N . GLN B 1 676 ? 134.906 159.281 139.289 1.00 37.16 660 GLN B N 1
ATOM 9256 C CA . GLN B 1 676 ? 134.073 159.853 138.239 1.00 39.41 660 GLN B CA 1
ATOM 9257 C C . GLN B 1 676 ? 134.853 160.350 137.026 1.00 33.96 660 GLN B C 1
ATOM 9258 O O . GLN B 1 676 ? 134.238 160.600 135.981 1.00 45.40 660 GLN B O 1
ATOM 9264 N N . ILE B 1 677 ? 136.175 160.499 137.139 1.00 29.86 661 ILE B N 1
ATOM 9265 C CA . ILE B 1 677 ? 136.946 161.210 136.121 1.00 39.70 661 ILE B CA 1
ATOM 9266 C C . ILE B 1 677 ? 136.919 160.461 134.793 1.00 34.42 661 ILE B C 1
ATOM 9267 O O . ILE B 1 677 ? 136.623 161.043 133.741 1.00 39.45 661 ILE B O 1
ATOM 9272 N N . ALA B 1 678 ? 137.232 159.163 134.821 1.00 25.26 662 ALA B N 1
ATOM 9273 C CA . ALA B 1 678 ? 137.293 158.377 133.594 1.00 31.27 662 ALA B CA 1
ATOM 9274 C C . ALA B 1 678 ? 135.934 158.276 132.911 1.00 32.83 662 ALA B C 1
ATOM 9275 O O . ALA B 1 678 ? 135.850 158.384 131.680 1.00 42.12 662 ALA B O 1
ATOM 9277 N N . THR B 1 679 ? 134.869 158.066 133.685 1.00 26.09 663 THR B N 1
ATOM 9278 C CA . THR B 1 679 ? 133.531 158.004 133.112 1.00 29.80 663 THR B CA 1
ATOM 9279 C C . THR B 1 679 ? 133.143 159.321 132.456 1.00 25.52 663 THR B C 1
ATOM 9280 O O . THR B 1 679 ? 132.617 159.326 131.335 1.00 32.50 663 THR B O 1
ATOM 9284 N N . TYR B 1 680 ? 133.411 160.445 133.129 1.00 27.36 664 TYR B N 1
ATOM 9285 C CA . TYR B 1 680 ? 133.109 161.736 132.525 1.00 33.67 664 TYR B CA 1
ATOM 9286 C C . TYR B 1 680 ? 133.903 161.956 131.246 1.00 33.85 664 TYR B C 1
ATOM 9287 O O . TYR B 1 680 ? 133.353 162.459 130.260 1.00 34.93 664 TYR B O 1
ATOM 9296 N N . CYS B 1 681 ? 135.184 161.580 131.239 1.00 36.05 665 CYS B N 1
ATOM 9297 C CA . CYS B 1 681 ? 135.991 161.748 130.036 1.00 34.73 665 CYS B CA 1
ATOM 9298 C C . CYS B 1 681 ? 135.446 160.930 128.874 1.00 34.40 665 CYS B C 1
ATOM 9299 O O . CYS B 1 681 ? 135.343 161.441 127.752 1.00 42.06 665 CYS B O 1
ATOM 9302 N N . PHE B 1 682 ? 135.084 159.671 129.124 1.00 31.03 666 PHE B N 1
ATOM 9303 C CA . PHE B 1 682 ? 134.545 158.841 128.052 1.00 27.31 666 PHE B CA 1
ATOM 9304 C C . PHE B 1 682 ? 133.231 159.398 127.520 1.00 20.88 666 PHE B C 1
ATOM 9305 O O . PHE B 1 682 ? 133.031 159.463 126.300 1.00 37.33 666 PHE B O 1
ATOM 9313 N N . ILE B 1 683 ? 132.334 159.827 128.413 1.00 25.80 667 ILE B N 1
ATOM 9314 C CA . ILE B 1 683 ? 131.059 160.375 127.958 1.00 27.32 667 ILE B CA 1
ATOM 9315 C C . ILE B 1 683 ? 131.269 161.642 127.136 1.00 31.83 667 ILE B C 1
ATOM 9316 O O . ILE B 1 683 ? 130.661 161.810 126.067 1.00 28.99 667 ILE B O 1
ATOM 9321 N N . ILE B 1 684 ? 132.128 162.548 127.607 1.00 33.20 668 ILE B N 1
ATOM 9322 C CA . ILE B 1 684 ? 132.364 163.798 126.895 1.00 34.66 668 ILE B CA 1
ATOM 9323 C C . ILE B 1 684 ? 132.972 163.541 125.522 1.00 38.69 668 ILE B C 1
ATOM 9324 O O . ILE B 1 684 ? 132.572 164.161 124.531 1.00 35.70 668 ILE B O 1
ATOM 9329 N N . ASN B 1 685 ? 133.943 162.629 125.433 1.00 38.16 669 ASN B N 1
ATOM 9330 C CA . ASN B 1 685 ? 134.554 162.350 124.139 1.00 34.39 669 ASN B CA 1
ATOM 9331 C C . ASN B 1 685 ? 133.562 161.707 123.178 1.00 36.35 669 ASN B C 1
ATOM 9332 O O . ASN B 1 685 ? 133.553 162.026 121.981 1.00 40.36 669 ASN B O 1
ATOM 9337 N N . CYS B 1 686 ? 132.706 160.811 123.678 1.00 31.89 670 CYS B N 1
ATOM 9338 C CA . CYS B 1 686 ? 131.682 160.220 122.824 1.00 34.07 670 CYS B CA 1
ATOM 9339 C C . CYS B 1 686 ? 130.738 161.287 122.277 1.00 33.72 670 CYS B C 1
ATOM 9340 O O . CYS B 1 686 ? 130.420 161.300 121.080 1.00 38.29 670 CYS B O 1
ATOM 9343 N N . ILE B 1 687 ? 130.282 162.195 123.141 1.00 38.23 671 ILE B N 1
ATOM 9344 C CA . ILE B 1 687 ? 129.356 163.233 122.695 1.00 33.39 671 ILE B CA 1
ATOM 9345 C C . ILE B 1 687 ? 130.029 164.159 121.691 1.00 37.48 671 ILE B C 1
ATOM 9346 O O . ILE B 1 687 ? 129.423 164.562 120.690 1.00 42.62 671 ILE B O 1
ATOM 9351 N N . MET B 1 688 ? 131.292 164.508 121.938 1.00 42.59 672 MET B N 1
ATOM 9352 C CA . MET B 1 688 ? 132.024 165.359 121.006 1.00 39.31 672 MET B CA 1
ATOM 9353 C C . MET B 1 688 ? 132.161 164.700 119.638 1.00 41.33 672 MET B C 1
ATOM 9354 O O . MET B 1 688 ? 131.987 165.358 118.607 1.00 42.87 672 MET B O 1
ATOM 9359 N N . TYR B 1 689 ? 132.474 163.401 119.605 1.00 40.95 673 TYR B N 1
ATOM 9360 C CA . TYR B 1 689 ? 132.603 162.737 118.313 1.00 37.38 673 TYR B CA 1
ATOM 9361 C C . TYR B 1 689 ? 131.264 162.623 117.595 1.00 40.53 673 TYR B C 1
ATOM 9362 O O . TYR B 1 689 ? 131.211 162.757 116.367 1.00 49.13 673 TYR B O 1
ATOM 9371 N N . LEU B 1 690 ? 130.179 162.368 118.325 1.00 39.14 674 LEU B N 1
ATOM 9372 C CA . LEU B 1 690 ? 128.875 162.330 117.669 1.00 34.26 674 LEU B CA 1
ATOM 9373 C C . LEU B 1 690 ? 128.494 163.692 117.104 1.00 37.10 674 LEU B C 1
ATOM 9374 O O . LEU B 1 690 ? 127.941 163.774 115.998 1.00 45.02 674 LEU B O 1
ATOM 9379 N N . MET B 1 691 ? 128.782 164.765 117.843 1.00 41.42 675 MET B N 1
ATOM 9380 C CA . MET B 1 691 ? 128.519 166.105 117.335 1.00 40.32 675 MET B CA 1
ATOM 9381 C C . MET B 1 691 ? 129.354 166.394 116.097 1.00 43.21 675 MET B C 1
ATOM 9382 O O . MET B 1 691 ? 128.862 167.001 115.139 1.00 47.45 675 MET B O 1
ATOM 9387 N N . TYR B 1 692 ? 130.619 165.966 116.098 1.00 45.83 676 TYR B N 1
ATOM 9388 C CA . TYR B 1 692 ? 131.464 166.148 114.923 1.00 39.92 676 TYR B CA 1
ATOM 9389 C C . TYR B 1 692 ? 130.903 165.398 113.724 1.00 39.95 676 TYR B C 1
ATOM 9390 O O . TYR B 1 692 ? 130.875 165.932 112.613 1.00 44.20 676 TYR B O 1
ATOM 9399 N N . TYR B 1 693 ? 130.446 164.164 113.933 1.00 43.71 677 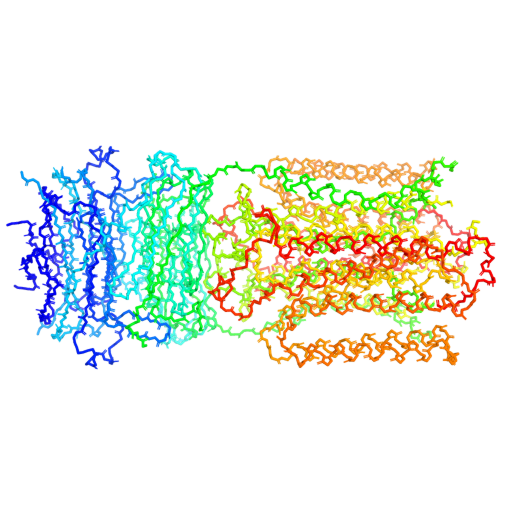TYR B N 1
ATOM 9400 C CA . TYR B 1 693 ? 129.870 163.381 112.843 1.00 43.00 677 TYR B CA 1
ATOM 9401 C C . TYR B 1 693 ? 128.633 164.063 112.270 1.00 46.41 677 TYR B C 1
ATOM 9402 O O . TYR B 1 693 ? 128.466 164.152 111.046 1.00 51.79 677 TYR B O 1
ATOM 9411 N N . GLY B 1 694 ? 127.755 164.562 113.143 1.00 49.35 678 GLY B N 1
ATOM 9412 C CA . GLY B 1 694 ? 126.572 165.263 112.669 1.00 45.33 678 GLY B CA 1
ATOM 9413 C C . GLY B 1 694 ? 126.889 166.543 111.919 1.00 48.69 678 GLY B C 1
ATOM 9414 O O . GLY B 1 694 ? 126.281 166.828 110.881 1.00 53.49 678 GLY B O 1
ATOM 9415 N N . CYS B 1 695 ? 127.838 167.331 112.427 1.00 53.56 679 CYS B N 1
ATOM 9416 C CA . CYS B 1 695 ? 128.232 168.553 111.733 1.00 53.73 679 CYS B CA 1
ATOM 9417 C C . CYS B 1 695 ? 128.860 168.237 110.382 1.00 56.22 679 CYS B C 1
ATOM 9418 O O . CYS B 1 695 ? 128.664 168.978 109.413 1.00 59.25 679 CYS B O 1
ATOM 9421 N N . MET B 1 696 ? 129.629 167.150 110.303 1.00 54.10 680 MET B N 1
ATOM 9422 C CA . MET B 1 696 ? 130.190 166.737 109.023 1.00 52.53 680 MET B CA 1
ATOM 9423 C C . MET B 1 696 ? 129.094 166.358 108.042 1.00 55.63 680 MET B C 1
ATOM 9424 O O . MET B 1 696 ? 129.166 166.703 106.858 1.00 57.43 680 MET B O 1
ATOM 9429 N N . LYS B 1 697 ? 128.075 165.634 108.513 1.00 55.39 681 LYS B N 1
ATOM 9430 C CA . LYS B 1 697 ? 126.936 165.336 107.653 1.00 53.39 681 LYS B CA 1
ATOM 9431 C C . LYS B 1 697 ? 126.296 166.615 107.140 1.00 57.39 681 LYS B C 1
ATOM 9432 O O . LYS B 1 697 ? 125.982 166.730 105.950 1.00 60.54 681 LYS B O 1
ATOM 9438 N N . VAL B 1 698 ? 126.096 167.589 108.028 1.00 59.99 682 VAL B N 1
ATOM 9439 C CA . VAL B 1 698 ? 125.426 168.821 107.622 1.00 58.45 682 VAL B CA 1
ATOM 9440 C C . VAL B 1 698 ? 126.256 169.611 106.613 1.00 57.86 682 VAL B C 1
ATOM 9441 O O . VAL B 1 698 ? 125.721 170.073 105.599 1.00 63.73 682 VAL B O 1
ATOM 9445 N N . LEU B 1 699 ? 127.557 169.769 106.847 1.00 58.91 683 LEU B N 1
ATOM 9446 C CA . LEU B 1 699 ? 128.383 170.599 105.977 1.00 61.11 683 LEU B CA 1
ATOM 9447 C C . LEU B 1 699 ? 128.845 169.873 104.717 1.00 61.50 683 LEU B C 1
ATOM 9448 O O . LEU B 1 699 ? 129.478 170.498 103.861 1.00 63.75 683 LEU B O 1
ATOM 9453 N N . HIS B 1 700 ? 128.546 168.583 104.578 1.00 65.22 684 HIS B N 1
ATOM 9454 C CA . HIS B 1 700 ? 128.756 167.862 103.329 1.00 64.25 684 HIS B CA 1
ATOM 9455 C C . HIS B 1 700 ? 127.472 167.819 102.510 1.00 67.37 684 HIS B C 1
ATOM 9456 O O . HIS B 1 700 ? 127.322 166.984 101.616 1.00 69.36 684 HIS B O 1
ATOM 9463 N N . SER B 1 701 ? 126.540 168.721 102.823 1.00 64.30 685 SER B N 1
ATOM 9464 C CA . SER B 1 701 ? 125.257 168.837 102.140 1.00 63.76 685 SER B CA 1
ATOM 9465 C C . SER B 1 701 ? 124.468 167.533 102.158 1.00 64.68 685 SER B C 1
ATOM 9466 O O . SER B 1 701 ? 123.885 167.140 101.143 1.00 66.94 685 SER B O 1
ATOM 9469 N N . GLU B 1 702 ? 124.443 166.859 103.300 1.00 65.57 686 GLU B N 1
ATOM 9470 C CA . GLU B 1 702 ? 123.530 165.753 103.556 1.00 65.62 686 GLU B CA 1
ATOM 9471 C C . GLU B 1 702 ? 122.439 166.236 104.508 1.00 67.11 686 GLU B C 1
ATOM 9472 O O . GLU B 1 702 ? 122.533 167.315 105.093 1.00 68.54 686 GLU B O 1
ATOM 9478 N N . ARG B 1 703 ? 121.395 165.428 104.665 1.00 65.77 687 ARG B N 1
ATOM 9479 C CA . ARG B 1 703 ? 120.258 165.812 105.491 1.00 62.73 687 ARG B CA 1
ATOM 9480 C C . ARG B 1 703 ? 120.123 164.852 106.660 1.00 65.09 687 ARG B C 1
ATOM 9481 O O . ARG B 1 703 ? 120.198 163.634 106.484 1.00 66.91 687 ARG B O 1
ATOM 9489 N N . ILE B 1 704 ? 119.932 165.408 107.852 1.00 62.07 688 ILE B N 1
ATOM 9490 C CA . ILE B 1 704 ? 119.615 164.626 109.038 1.00 58.87 688 ILE B CA 1
ATOM 9491 C C . ILE B 1 704 ? 118.101 164.609 109.191 1.00 58.38 688 ILE B C 1
ATOM 9492 O O . ILE B 1 704 ? 117.462 165.666 109.215 1.00 62.29 688 ILE B O 1
ATOM 9497 N N . THR B 1 705 ? 117.525 163.414 109.282 1.00 54.54 689 THR B N 1
ATOM 9498 C CA . THR B 1 705 ? 116.079 163.302 109.406 1.00 55.93 689 THR B CA 1
ATOM 9499 C C . THR B 1 705 ? 115.612 163.910 110.723 1.00 57.45 689 THR B C 1
ATOM 9500 O O . THR B 1 705 ? 116.346 163.941 111.713 1.00 58.97 689 THR B O 1
ATOM 9504 N N . SER B 1 706 ? 114.371 164.405 110.724 1.00 56.50 690 SER B N 1
ATOM 9505 C CA . SER B 1 706 ? 113.817 165.004 111.933 1.00 56.85 690 SER B CA 1
ATOM 9506 C C . SER B 1 706 ? 113.769 164.002 113.077 1.00 57.88 690 SER B C 1
ATOM 9507 O O . SER B 1 706 ? 113.908 164.381 114.245 1.00 59.10 690 SER B O 1
ATOM 9510 N N . LYS B 1 707 ? 113.586 162.722 112.759 1.00 58.10 691 LYS B N 1
ATOM 9511 C CA . LYS B 1 707 ? 113.648 161.674 113.771 1.00 56.07 691 LYS B CA 1
ATOM 9512 C C . LYS B 1 707 ? 115.039 161.590 114.391 1.00 57.81 691 LYS B C 1
ATOM 9513 O O . LYS B 1 707 ? 115.182 161.466 115.614 1.00 59.62 691 LYS B O 1
ATOM 9519 N N . ALA B 1 708 ? 116.079 161.660 113.559 1.00 52.44 692 ALA B N 1
ATOM 9520 C CA . ALA B 1 708 ? 117.440 161.624 114.079 1.00 50.75 692 ALA B CA 1
ATOM 9521 C C . ALA B 1 708 ? 117.773 162.880 114.871 1.00 49.38 692 ALA B C 1
ATOM 9522 O O . ALA B 1 708 ? 118.499 162.803 115.865 1.00 51.94 692 ALA B O 1
ATOM 9524 N N . LYS B 1 709 ? 117.256 164.039 114.459 1.00 50.83 693 LYS B N 1
ATOM 9525 C CA . LYS B 1 709 ? 117.451 165.254 115.247 1.00 52.17 693 LYS B CA 1
ATOM 9526 C C . LYS B 1 709 ? 116.769 165.140 116.605 1.00 53.73 693 LYS B C 1
ATOM 9527 O O . LYS B 1 709 ? 117.323 165.566 117.627 1.00 52.60 693 LYS B O 1
ATOM 9533 N N . LEU B 1 710 ? 115.565 164.561 116.633 1.00 47.79 694 LEU B N 1
ATOM 9534 C CA . LEU B 1 710 ? 114.871 164.337 117.896 1.00 48.19 694 LEU B CA 1
ATOM 9535 C C . LEU B 1 710 ? 115.668 163.409 118.802 1.00 50.34 694 LEU B C 1
ATOM 9536 O O . LEU B 1 710 ? 115.821 163.672 120.001 1.00 51.27 694 LEU B O 1
ATOM 9541 N N . CYS B 1 711 ? 116.187 162.314 118.242 1.00 49.95 695 CYS B N 1
ATOM 9542 C CA . CYS B 1 711 ? 116.962 161.379 119.051 1.00 44.22 695 CYS B CA 1
ATOM 9543 C C . CYS B 1 711 ? 118.269 161.995 119.533 1.00 45.00 695 CYS B C 1
ATOM 9544 O O . CYS B 1 711 ? 118.690 161.730 120.660 1.00 52.13 695 CYS B O 1
ATOM 9547 N N . GLY B 1 712 ? 118.917 162.821 118.710 1.00 43.70 696 GLY B N 1
ATOM 9548 C CA . GLY B 1 712 ? 120.126 163.494 119.156 1.00 37.67 696 GLY B CA 1
ATOM 9549 C C . GLY B 1 712 ? 119.862 164.477 120.280 1.00 41.87 696 GLY B C 1
ATOM 9550 O O . GLY B 1 712 ? 120.617 164.547 121.253 1.00 49.34 696 GLY B O 1
ATOM 9551 N N . ALA B 1 713 ? 118.778 165.248 120.165 1.00 46.31 697 ALA B N 1
ATOM 9552 C CA . ALA B 1 713 ? 118.410 166.165 121.239 1.00 39.05 697 ALA B CA 1
ATOM 9553 C C . ALA B 1 713 ? 118.079 165.413 122.523 1.00 40.10 697 ALA B C 1
ATOM 9554 O O . ALA B 1 713 ? 118.503 165.816 123.615 1.00 41.50 697 ALA B O 1
ATOM 9556 N N . LEU B 1 714 ? 117.327 164.315 122.414 1.00 37.54 698 LEU B N 1
ATOM 9557 C CA . LEU B 1 714 ? 116.997 163.526 123.596 1.00 38.32 698 LEU B CA 1
ATOM 9558 C C . LEU B 1 714 ? 118.243 162.910 124.216 1.00 34.48 698 LEU B C 1
ATOM 9559 O O . LEU B 1 714 ? 118.364 162.845 125.443 1.00 42.28 698 LEU B O 1
ATOM 9564 N N . SER B 1 715 ? 119.177 162.445 123.385 1.00 40.19 699 SER B N 1
ATOM 9565 C CA . SER B 1 715 ? 120.428 161.898 123.895 1.00 34.83 699 SER B CA 1
ATOM 9566 C C . SER B 1 715 ? 121.227 162.957 124.641 1.00 39.05 699 SER B C 1
ATOM 9567 O O . SER B 1 715 ? 121.755 162.699 125.729 1.00 42.18 699 SER B O 1
ATOM 9570 N N . LEU B 1 716 ? 121.321 164.163 124.074 1.00 34.90 700 LEU B N 1
ATOM 9571 C CA . LEU B 1 716 ? 122.043 165.234 124.751 1.00 31.77 700 LEU B CA 1
ATOM 9572 C C . LEU B 1 716 ? 121.396 165.600 126.079 1.00 37.60 700 LEU B C 1
ATOM 9573 O O . LEU B 1 716 ? 122.102 165.805 127.071 1.00 39.40 700 LEU B O 1
ATOM 9578 N N . LEU B 1 717 ? 120.066 165.693 126.117 1.00 35.23 701 LEU B N 1
ATOM 9579 C CA . LEU B 1 717 ? 119.393 166.030 127.367 1.00 24.47 701 LEU B CA 1
ATOM 9580 C C . LEU B 1 717 ? 119.570 164.932 128.410 1.00 32.28 701 LEU B C 1
ATOM 9581 O O . LEU B 1 717 ? 119.842 165.218 129.585 1.00 42.60 701 LEU B O 1
ATOM 9586 N N . ALA B 1 718 ? 119.417 163.671 127.999 1.00 29.59 702 ALA B N 1
ATOM 9587 C CA . ALA B 1 718 ? 119.532 162.562 128.937 1.00 24.98 702 ALA B CA 1
ATOM 9588 C C . ALA B 1 718 ? 120.946 162.444 129.486 1.00 24.26 702 ALA B C 1
ATOM 9589 O O . ALA B 1 718 ? 121.133 162.168 130.675 1.00 37.93 702 ALA B O 1
ATOM 9591 N N . TRP B 1 719 ? 121.959 162.660 128.642 1.00 26.35 703 TRP B N 1
ATOM 9592 C CA . TRP B 1 719 ? 123.334 162.627 129.128 1.00 29.22 703 TRP B CA 1
ATOM 9593 C C . TRP B 1 719 ? 123.597 163.727 130.148 1.00 28.88 703 TRP B C 1
ATOM 9594 O O . TRP B 1 719 ? 124.267 163.483 131.155 1.00 29.69 703 TRP B O 1
ATOM 9605 N N . ALA B 1 720 ? 123.079 164.933 129.911 1.00 31.49 704 ALA B N 1
ATOM 9606 C CA . ALA B 1 720 ? 123.247 166.023 130.866 1.00 29.95 704 ALA B CA 1
ATOM 9607 C C . ALA B 1 720 ? 122.551 165.735 132.192 1.00 31.95 704 ALA B C 1
ATOM 9608 O O . ALA B 1 720 ? 123.119 165.990 133.259 1.00 38.26 704 ALA B O 1
ATOM 9610 N N . VAL B 1 721 ? 121.323 165.211 132.151 1.00 27.45 705 VAL B N 1
ATOM 9611 C CA . VAL B 1 721 ? 120.624 164.883 133.394 1.00 26.93 705 VAL B CA 1
ATOM 9612 C C . VAL B 1 721 ? 121.354 163.773 134.146 1.00 33.17 705 VAL B C 1
ATOM 9613 O O . VAL B 1 721 ? 121.532 163.840 135.375 1.00 39.83 705 VAL B O 1
ATOM 9617 N N . ALA B 1 722 ? 121.799 162.743 133.423 1.00 29.36 706 ALA B N 1
ATOM 9618 C CA . ALA B 1 722 ? 122.544 161.660 134.048 1.00 24.80 706 ALA B CA 1
ATOM 9619 C C . ALA B 1 722 ? 123.829 162.168 134.679 1.00 29.82 706 ALA B C 1
ATOM 9620 O O . ALA B 1 722 ? 124.187 161.745 135.779 1.00 35.91 706 ALA B O 1
ATOM 9622 N N . GLY B 1 723 ? 124.542 163.066 133.998 1.00 26.61 707 GLY B N 1
ATOM 9623 C CA . GLY B 1 723 ? 125.739 163.650 134.571 1.00 24.20 707 GLY B CA 1
ATOM 9624 C C . GLY B 1 723 ? 125.478 164.501 135.791 1.00 28.88 707 GLY B C 1
ATOM 9625 O O . GLY B 1 723 ? 126.261 164.455 136.747 1.00 34.78 707 GLY B O 1
ATOM 9626 N N . PHE B 1 724 ? 124.389 165.270 135.787 1.00 26.64 708 PHE B N 1
ATOM 9627 C CA . PHE B 1 724 ? 124.039 166.044 136.969 1.00 25.27 708 PHE B CA 1
ATOM 9628 C C . PHE B 1 724 ? 123.796 165.141 138.168 1.00 29.30 708 PHE B C 1
ATOM 9629 O O . PHE B 1 724 ? 124.260 165.438 139.274 1.00 33.48 708 PHE B O 1
ATOM 9637 N N . PHE B 1 725 ? 123.077 164.037 137.973 1.00 32.09 709 PHE B N 1
ATOM 9638 C CA . PHE B 1 725 ? 122.854 163.122 139.088 1.00 27.55 709 PHE B CA 1
ATOM 9639 C C . PHE B 1 725 ? 124.099 162.323 139.458 1.00 31.72 709 PHE B C 1
ATOM 9640 O O . PHE B 1 725 ? 124.268 161.973 140.629 1.00 34.99 709 PHE B O 1
ATOM 9648 N N . PHE B 1 726 ? 124.968 162.033 138.490 1.00 28.45 710 PHE B N 1
ATOM 9649 C CA . PHE B 1 726 ? 126.228 161.355 138.772 1.00 23.37 710 PHE B CA 1
ATOM 9650 C C . PHE B 1 726 ? 127.138 162.224 139.628 1.00 27.45 710 PHE B C 1
ATOM 9651 O O . PHE B 1 726 ? 127.868 161.713 140.484 1.00 27.43 710 PHE B O 1
ATOM 9659 N N . PHE B 1 727 ? 127.101 163.542 139.413 1.00 30.71 711 PHE B N 1
ATOM 9660 C CA . PHE B 1 727 ? 127.955 164.452 140.170 1.00 34.74 711 PHE B CA 1
ATOM 9661 C C . PHE B 1 727 ? 127.678 164.393 141.669 1.00 43.56 711 PHE B C 1
ATOM 9662 O O . PHE B 1 727 ? 128.549 164.742 142.472 1.00 42.01 711 PHE B O 1
ATOM 9670 N N . GLN B 1 728 ? 126.489 163.940 142.068 1.00 35.48 712 GLN B N 1
ATOM 9671 C CA . GLN B 1 728 ? 126.110 163.900 143.477 1.00 31.06 712 GLN B CA 1
ATOM 9672 C C . GLN B 1 728 ? 126.655 162.686 144.218 1.00 36.73 712 GLN B C 1
ATOM 9673 O O . GLN B 1 728 ? 126.318 162.516 145.393 1.00 46.39 712 GLN B O 1
ATOM 9679 N N . ASP B 1 729 ? 127.472 161.848 143.579 1.00 40.94 713 ASP B N 1
ATOM 9680 C CA . ASP B 1 729 ? 127.891 160.574 144.156 1.00 39.86 713 ASP B CA 1
ATOM 9681 C C . ASP B 1 729 ? 128.569 160.725 145.511 1.00 48.18 713 ASP B C 1
ATOM 9682 O O . ASP B 1 729 ? 128.066 160.212 146.517 1.00 59.53 713 ASP B O 1
ATOM 9687 N N . ASP B 1 730 ? 129.707 161.417 145.545 1.00 53.32 714 ASP B N 1
ATOM 9688 C CA . ASP B 1 730 ? 130.464 161.645 146.773 1.00 53.24 714 ASP B CA 1
ATOM 9689 C C . ASP B 1 730 ? 130.849 160.303 147.395 1.00 46.23 714 ASP B C 1
ATOM 9690 O O . ASP B 1 730 ? 130.329 159.906 148.440 1.00 50.00 714 ASP B O 1
ATOM 9695 N N . THR B 1 731 ? 131.711 159.559 146.710 1.00 53.70 715 THR B N 1
ATOM 9696 C CA . THR B 1 731 ? 132.303 158.342 147.242 1.00 49.71 715 THR B CA 1
ATOM 9697 C C . THR B 1 731 ? 133.813 158.514 147.262 1.00 54.14 715 THR B C 1
ATOM 9698 O O . THR B 1 731 ? 134.406 158.973 146.282 1.00 57.92 715 THR B O 1
ATOM 9702 N N . ASP B 1 732 ? 134.432 158.152 148.383 1.00 51.57 716 ASP B N 1
ATOM 9703 C CA . ASP B 1 732 ? 135.855 158.415 148.578 1.00 47.18 716 ASP B CA 1
ATOM 9704 C C . ASP B 1 732 ? 136.384 157.380 149.560 1.00 47.48 716 ASP B C 1
ATOM 9705 O O . ASP B 1 732 ? 136.054 157.430 150.747 1.00 57.01 716 ASP B O 1
ATOM 9710 N N . TRP B 1 733 ? 137.205 156.459 149.070 1.00 40.67 717 TRP B N 1
ATOM 9711 C CA . TRP B 1 733 ? 137.734 155.390 149.899 1.00 44.09 717 TRP B CA 1
ATOM 9712 C C . TRP B 1 733 ? 139.030 155.771 150.604 1.00 48.01 717 TRP B C 1
ATOM 9713 O O . TRP B 1 733 ? 139.610 154.933 151.299 1.00 50.36 717 TRP B O 1
ATOM 9724 N N . THR B 1 734 ? 139.495 157.011 150.448 1.00 46.71 718 THR B N 1
ATOM 9725 C CA . THR B 1 734 ? 140.692 157.463 151.144 1.00 47.02 718 THR B CA 1
ATOM 9726 C C . THR B 1 734 ? 140.404 157.999 152.539 1.00 49.54 718 THR B C 1
ATOM 9727 O O . THR B 1 734 ? 141.326 158.067 153.360 1.00 57.22 718 THR B O 1
ATOM 9731 N N . ARG B 1 735 ? 139.163 158.370 152.830 1.00 43.17 719 ARG B N 1
ATOM 9732 C CA . ARG B 1 735 ? 138.811 158.883 154.143 1.00 46.95 719 ARG B CA 1
ATOM 9733 C C . ARG B 1 735 ? 138.552 157.734 155.115 1.00 43.11 719 ARG B C 1
ATOM 9734 O O . ARG B 1 735 ? 138.552 156.559 154.746 1.00 46.38 719 ARG B O 1
ATOM 9742 N N . SER B 1 736 ? 138.340 158.088 156.379 1.00 41.40 720 SER B N 1
ATOM 9743 C CA . SER B 1 736 ? 138.115 157.087 157.411 1.00 40.19 720 SER B CA 1
ATOM 9744 C C . SER B 1 736 ? 136.726 156.466 157.274 1.00 36.09 720 SER B C 1
ATOM 9745 O O . SER B 1 736 ? 135.850 156.979 156.575 1.00 38.43 720 SER B O 1
ATOM 9748 N N . ALA B 1 737 ? 136.538 155.336 157.959 1.00 35.52 721 ALA B N 1
ATOM 9749 C CA . ALA B 1 737 ? 135.250 154.649 157.926 1.00 31.57 721 ALA B CA 1
ATOM 9750 C C . ALA B 1 737 ? 134.141 155.504 158.524 1.00 33.36 721 ALA B C 1
ATOM 9751 O O . ALA B 1 737 ? 133.011 155.480 158.029 1.00 33.03 721 ALA B O 1
ATOM 9753 N N . ALA B 1 738 ? 134.437 156.255 159.585 1.00 33.81 722 ALA B N 1
ATOM 9754 C CA . ALA B 1 738 ? 133.444 157.160 160.153 1.00 28.46 722 ALA B CA 1
ATOM 9755 C C . ALA B 1 738 ? 133.013 158.224 159.152 1.00 31.93 722 ALA B C 1
ATOM 9756 O O . ALA B 1 738 ? 131.816 158.519 159.036 1.00 39.85 722 ALA B O 1
ATOM 9758 N N . ALA B 1 739 ? 133.968 158.807 158.426 1.00 36.03 723 ALA B N 1
ATOM 9759 C CA . ALA B 1 739 ? 133.640 159.789 157.402 1.00 29.99 723 ALA B CA 1
ATOM 9760 C C . ALA B 1 739 ? 132.793 159.188 156.289 1.00 34.91 723 ALA B C 1
ATOM 9761 O O . ALA B 1 739 ? 131.853 159.835 155.820 1.00 42.68 723 ALA B O 1
ATOM 9763 N N . SER B 1 740 ? 133.103 157.964 155.860 1.00 30.56 724 SER B N 1
ATOM 9764 C CA . SER B 1 740 ? 132.251 157.276 154.896 1.00 26.61 724 SER B CA 1
ATOM 9765 C C . SER B 1 740 ? 130.861 156.991 155.450 1.00 37.99 724 SER B C 1
ATOM 9766 O O . SER B 1 740 ? 129.891 157.001 154.688 1.00 44.44 724 SER B O 1
ATOM 9769 N N . ARG B 1 741 ? 130.743 156.732 156.750 1.00 30.36 725 ARG B N 1
ATOM 9770 C CA . ARG B 1 741 ? 129.449 156.487 157.371 1.00 19.91 725 ARG B CA 1
ATOM 9771 C C . ARG B 1 741 ? 128.666 157.762 157.640 1.00 23.44 725 ARG B C 1
ATOM 9772 O O . ARG B 1 741 ? 127.475 157.684 157.956 1.00 25.45 725 ARG B O 1
ATOM 9780 N N . ALA B 1 742 ? 129.301 158.926 157.532 1.00 36.42 726 ALA B N 1
ATOM 9781 C CA . ALA B 1 742 ? 128.606 160.187 157.766 1.00 28.82 726 ALA B CA 1
ATOM 9782 C C . ALA B 1 742 ? 127.726 160.627 156.597 1.00 37.17 726 ALA B C 1
ATOM 9783 O O . ALA B 1 742 ? 127.161 161.722 156.666 1.00 43.18 726 ALA B O 1
ATOM 9785 N N . LEU B 1 743 ? 127.593 159.826 155.540 1.00 43.21 727 LEU B N 1
ATOM 9786 C CA . LEU B 1 743 ? 126.794 160.225 154.384 1.00 38.00 727 LEU B CA 1
ATOM 9787 C C . LEU B 1 743 ? 125.308 160.214 154.720 1.00 44.67 727 LEU B C 1
ATOM 9788 O O . LEU B 1 743 ? 124.780 159.218 155.222 1.00 47.67 727 LEU B O 1
ATOM 9793 N N . ASN B 1 744 ? 124.625 161.320 154.421 1.00 50.48 728 ASN B N 1
ATOM 9794 C CA . ASN B 1 744 ? 123.249 161.494 154.872 1.00 44.29 728 ASN B CA 1
ATOM 9795 C C . ASN B 1 744 ? 122.328 162.106 153.817 1.00 44.86 728 ASN B C 1
ATOM 9796 O O . ASN B 1 744 ? 121.535 162.998 154.138 1.00 53.51 728 ASN B O 1
ATOM 9801 N N . LYS B 1 745 ? 122.407 161.647 152.566 1.00 41.33 729 LYS B N 1
ATOM 9802 C CA . LYS B 1 745 ? 121.533 162.246 151.554 1.00 42.52 729 LYS B CA 1
ATOM 9803 C C . LYS B 1 745 ? 120.234 161.454 151.434 1.00 41.81 729 LYS B C 1
ATOM 9804 O O . LYS B 1 745 ? 120.277 160.245 151.190 1.00 48.61 729 LYS B O 1
ATOM 9810 N N . PRO B 1 746 ? 119.078 162.092 151.584 1.00 46.86 730 PRO B N 1
ATOM 9811 C CA . PRO B 1 746 ? 117.812 161.357 151.565 1.00 44.15 730 PRO B CA 1
ATOM 9812 C C . PRO B 1 746 ? 117.313 161.088 150.152 1.00 40.22 730 PRO B C 1
ATOM 9813 O O . PRO B 1 746 ? 117.793 161.654 149.169 1.00 45.90 730 PRO B O 1
ATOM 9817 N N . CYS B 1 747 ? 116.323 160.202 150.075 1.00 42.95 731 CYS B N 1
ATOM 9818 C CA . CYS B 1 747 ? 115.738 159.827 148.794 1.00 38.94 731 CYS B CA 1
ATOM 9819 C C . CYS B 1 747 ? 114.937 160.985 148.212 1.00 40.25 731 CYS B C 1
ATOM 9820 O O . CYS B 1 747 ? 114.149 161.627 148.911 1.00 47.89 731 CYS B O 1
ATOM 9823 N N . LEU B 1 748 ? 115.143 161.246 146.920 1.00 41.31 732 LEU B N 1
ATOM 9824 C CA . LEU B 1 748 ? 114.516 162.398 146.280 1.00 31.26 732 LEU B CA 1
ATOM 9825 C C . LEU B 1 748 ? 113.041 162.156 145.987 1.00 33.74 732 LEU B C 1
ATOM 9826 O O . LEU B 1 748 ? 112.220 163.068 146.125 1.00 40.38 732 LEU B O 1
ATOM 9831 N N . LEU B 1 749 ? 112.686 160.945 145.573 1.00 36.01 733 LEU B N 1
ATOM 9832 C CA . LEU B 1 749 ? 111.373 160.668 145.012 1.00 33.53 733 LEU B CA 1
ATOM 9833 C C . LEU B 1 749 ? 110.746 159.447 145.671 1.00 39.20 733 LEU B C 1
ATOM 9834 O O . LEU B 1 749 ? 111.381 158.395 145.783 1.00 41.12 733 LEU B O 1
ATOM 9839 N N . LEU B 1 750 ? 109.492 159.605 146.105 1.00 40.67 734 LEU B N 1
ATOM 9840 C CA . LEU B 1 750 ? 108.669 158.525 146.644 1.00 34.93 734 LEU B CA 1
ATOM 9841 C C . LEU B 1 750 ? 109.337 157.785 147.796 1.00 36.96 734 LEU B C 1
ATOM 9842 O O . LEU B 1 750 ? 108.939 156.665 148.131 1.00 40.25 734 LEU B O 1
ATOM 9847 N N . GLY B 1 751 ? 110.343 158.397 148.408 1.00 35.21 735 GLY B N 1
ATOM 9848 C CA . GLY B 1 751 ? 111.095 157.710 149.449 1.00 32.24 735 GLY B CA 1
ATOM 9849 C C . GLY B 1 751 ? 111.787 156.456 148.965 1.00 36.54 735 GLY B C 1
ATOM 9850 O O . GLY B 1 751 ? 112.135 155.587 149.772 1.00 43.90 735 GLY B O 1
ATOM 9851 N N . PHE B 1 752 ? 111.991 156.337 147.654 1.00 39.14 736 PHE B N 1
ATOM 9852 C CA . PHE B 1 752 ? 112.614 155.153 147.082 1.00 27.35 736 PHE B CA 1
ATOM 9853 C C . PHE B 1 752 ? 113.789 155.510 146.181 1.00 27.65 736 PHE B C 1
ATOM 9854 O O . PHE B 1 752 ? 114.793 154.795 146.156 1.00 34.44 736 PHE B O 1
ATOM 9862 N N . PHE B 1 753 ? 113.683 156.610 145.444 1.00 35.29 737 PHE B N 1
ATOM 9863 C CA . PHE B 1 753 ? 114.675 156.976 144.442 1.00 26.12 737 PHE B CA 1
ATOM 9864 C C . PHE B 1 753 ? 115.530 158.129 144.948 1.00 27.97 737 PHE B C 1
ATOM 9865 O O . PHE B 1 753 ? 115.005 159.188 145.302 1.00 36.18 737 PHE B O 1
ATOM 9873 N N . GLY B 1 754 ? 116.847 157.923 144.965 1.00 25.44 738 GLY B N 1
ATOM 9874 C CA . GLY B 1 754 ? 117.798 158.962 145.249 1.00 24.67 738 GLY B CA 1
ATOM 9875 C C . GLY B 1 754 ? 118.544 159.418 144.014 1.00 25.21 738 GLY B C 1
ATOM 9876 O O . GLY B 1 754 ? 118.150 159.141 142.875 1.00 36.24 738 GLY B O 1
ATOM 9877 N N . SER B 1 755 ? 119.646 160.133 144.244 1.00 29.88 739 SER B N 1
ATOM 9878 C CA . SER B 1 755 ? 120.453 160.635 143.137 1.00 19.80 739 SER B CA 1
ATOM 9879 C C . SER B 1 755 ? 121.114 159.504 142.358 1.00 24.29 739 SER B C 1
ATOM 9880 O O . SER B 1 755 ? 121.188 159.553 141.126 1.00 39.20 739 SER B O 1
ATOM 9883 N N . HIS B 1 756 ? 121.609 158.481 143.055 1.00 23.90 740 HIS B N 1
ATOM 9884 C CA . HIS B 1 756 ? 122.286 157.386 142.369 1.00 29.17 740 HIS B CA 1
ATOM 9885 C C . HIS B 1 756 ? 121.296 156.503 141.615 1.00 26.50 740 HIS B C 1
ATOM 9886 O O . HIS B 1 756 ? 121.590 156.025 140.509 1.00 29.78 740 HIS B O 1
ATOM 9893 N N . ASP B 1 757 ? 120.117 156.277 142.197 1.00 27.52 741 ASP B N 1
ATOM 9894 C CA . ASP B 1 757 ? 119.072 155.549 141.490 1.00 23.58 741 ASP B CA 1
ATOM 9895 C C . ASP B 1 757 ? 118.672 156.264 140.209 1.00 22.00 741 ASP B C 1
ATOM 9896 O O . ASP B 1 757 ? 118.480 155.617 139.175 1.00 26.97 741 ASP B O 1
ATOM 9901 N N . LEU B 1 758 ? 118.536 157.587 140.257 1.00 18.53 742 LEU B N 1
ATOM 9902 C CA . LEU B 1 758 ? 118.220 158.352 139.061 1.00 18.62 742 LEU B CA 1
ATOM 9903 C C . LEU B 1 758 ? 119.368 158.370 138.067 1.00 19.35 742 LEU B C 1
ATOM 9904 O O . LEU B 1 758 ? 119.120 158.403 136.858 1.00 30.77 742 LEU B O 1
ATOM 9909 N N . TRP B 1 759 ? 120.612 158.349 138.547 1.00 20.96 743 TRP B N 1
ATOM 9910 C CA . TRP B 1 759 ? 121.755 158.225 137.655 1.00 20.41 743 TRP B CA 1
ATOM 9911 C C . TRP B 1 759 ? 121.716 156.922 136.872 1.00 17.44 743 TRP B C 1
ATOM 9912 O O . TRP B 1 759 ? 121.976 156.938 135.667 1.00 22.97 743 TRP B O 1
ATOM 9923 N N . HIS B 1 760 ? 121.354 155.811 137.519 1.00 11.25 744 HIS B N 1
ATOM 9924 C CA . HIS B 1 760 ? 121.182 154.550 136.795 1.00 14.73 744 HIS B CA 1
ATOM 9925 C C . HIS B 1 760 ? 120.162 154.680 135.665 1.00 21.84 744 HIS B C 1
ATOM 9926 O O . HIS B 1 760 ? 120.454 154.359 134.503 1.00 23.71 744 HIS B O 1
ATOM 9933 N N . ILE B 1 761 ? 118.965 155.165 135.997 1.00 19.89 745 ILE B N 1
ATOM 9934 C CA . ILE B 1 761 ? 117.865 155.199 135.038 1.00 22.40 745 ILE B CA 1
ATOM 9935 C C . ILE B 1 761 ? 118.188 156.135 133.881 1.00 17.98 745 ILE B C 1
ATOM 9936 O O . ILE B 1 761 ? 117.980 155.800 132.708 1.00 31.38 745 ILE B O 1
ATOM 9941 N N . PHE B 1 762 ? 118.721 157.317 134.185 1.00 15.89 746 PHE B N 1
ATOM 9942 C CA . PHE B 1 762 ? 118.976 158.276 133.124 1.00 25.23 746 PHE B CA 1
ATOM 9943 C C . PHE B 1 762 ? 120.220 157.948 132.312 1.00 25.66 746 PHE B C 1
ATOM 9944 O O . PHE B 1 762 ? 120.258 158.282 131.127 1.00 25.68 746 PHE B O 1
ATOM 9952 N N . GLY B 1 763 ? 121.214 157.267 132.888 1.00 21.05 747 GLY B N 1
ATOM 9953 C CA . GLY B 1 763 ? 122.294 156.745 132.071 1.00 19.82 747 GLY B CA 1
ATOM 9954 C C . GLY B 1 763 ? 121.813 155.686 131.101 1.00 19.13 747 GLY B C 1
ATOM 9955 O O . GLY B 1 763 ? 122.235 155.656 129.939 1.00 25.14 747 GLY B O 1
ATOM 9956 N N . ALA B 1 764 ? 120.913 154.809 131.556 1.00 15.27 748 ALA B N 1
ATOM 9957 C CA . ALA B 1 764 ? 120.321 153.837 130.640 1.00 21.52 748 ALA B CA 1
ATOM 9958 C C . ALA B 1 764 ? 119.551 154.533 129.522 1.00 23.55 748 ALA B C 1
ATOM 9959 O O . ALA B 1 764 ? 119.657 154.146 128.351 1.00 32.42 748 ALA B O 1
ATOM 9961 N N . LEU B 1 765 ? 118.780 155.568 129.864 1.00 17.22 749 LEU B N 1
ATOM 9962 C CA . LEU B 1 765 ? 118.047 156.311 128.841 1.00 18.54 749 LEU B CA 1
ATOM 9963 C C . LEU B 1 765 ? 118.988 156.980 127.848 1.00 24.04 749 LEU B C 1
ATOM 9964 O O . LEU B 1 765 ? 118.728 156.980 126.639 1.00 27.45 749 LEU B O 1
ATOM 9969 N N . ALA B 1 766 ? 120.071 157.582 128.343 1.00 23.09 750 ALA B N 1
ATOM 9970 C CA . ALA B 1 766 ? 121.030 158.233 127.459 1.00 25.35 750 ALA B CA 1
ATOM 9971 C C . ALA B 1 766 ? 121.660 157.232 126.503 1.00 30.06 750 ALA B C 1
ATOM 9972 O O . ALA B 1 766 ? 121.807 157.513 125.308 1.00 40.15 750 ALA B O 1
ATOM 9974 N N . GLY B 1 767 ? 122.031 156.058 127.007 1.00 24.39 751 GLY B N 1
ATOM 9975 C CA . GLY B 1 767 ? 122.541 155.008 126.150 1.00 13.72 751 GLY B CA 1
ATOM 9976 C C . GLY B 1 767 ? 121.553 154.601 125.077 1.00 23.97 751 GLY B C 1
ATOM 9977 O O . GLY B 1 767 ? 121.919 154.472 123.903 1.00 35.08 751 GLY B O 1
ATOM 9978 N N . LEU B 1 768 ? 120.293 154.407 125.471 1.00 27.31 752 LEU B N 1
ATOM 9979 C CA . LEU B 1 768 ? 119.255 154.036 124.513 1.00 21.66 752 LEU B CA 1
ATOM 9980 C C . LEU B 1 768 ? 119.092 155.082 123.414 1.00 30.68 752 LEU B C 1
ATOM 9981 O O . LEU B 1 768 ? 119.046 154.752 122.223 1.00 35.50 752 LEU B O 1
ATOM 9986 N N . PHE B 1 769 ? 119.023 156.357 123.799 1.00 28.59 753 PHE B N 1
ATOM 9987 C CA . PHE B 1 769 ? 118.799 157.409 122.812 1.00 24.97 753 PHE B CA 1
ATOM 9988 C C . PHE B 1 769 ? 120.002 157.573 121.894 1.00 31.73 753 PHE B C 1
ATOM 9989 O O . PHE B 1 769 ? 119.842 157.831 120.697 1.00 36.48 753 PHE B O 1
ATOM 9997 N N . THR B 1 770 ? 121.212 157.421 122.433 1.00 28.33 754 THR B N 1
ATOM 9998 C CA . THR B 1 770 ? 122.411 157.486 121.604 1.00 29.24 754 THR B CA 1
ATOM 9999 C C . THR B 1 770 ? 122.443 156.345 120.593 1.00 27.97 754 THR B C 1
ATOM 10000 O O . THR B 1 770 ? 122.787 156.545 119.419 1.00 30.34 754 THR B O 1
ATOM 10004 N N . PHE B 1 771 ? 122.095 155.137 121.039 1.00 29.88 755 PHE B N 1
ATOM 10005 C CA . PHE B 1 771 ? 122.034 153.990 120.140 1.00 22.73 755 PHE B CA 1
ATOM 10006 C C . PHE B 1 771 ? 121.025 154.225 119.022 1.00 27.79 755 PHE B C 1
ATOM 10007 O O . PHE B 1 771 ? 121.304 153.962 117.846 1.00 33.51 755 PHE B O 1
ATOM 10015 N N . ILE B 1 772 ? 119.848 154.746 119.373 1.00 35.21 756 ILE B N 1
ATOM 10016 C CA . ILE B 1 772 ? 118.829 155.003 118.358 1.00 36.10 756 ILE B CA 1
ATOM 10017 C C . ILE B 1 772 ? 119.305 156.072 117.382 1.00 35.07 756 ILE B C 1
ATOM 10018 O O . ILE B 1 772 ? 119.079 155.973 116.167 1.00 38.10 756 ILE B O 1
ATOM 10023 N N . PHE B 1 773 ? 119.989 157.100 117.892 1.00 30.85 757 PHE B N 1
ATOM 10024 C CA . PHE B 1 773 ? 120.471 158.173 117.027 1.00 30.75 757 PHE B CA 1
ATOM 10025 C C . PHE B 1 773 ? 121.491 157.662 116.018 1.00 38.21 757 PHE B C 1
ATOM 10026 O O . PHE B 1 773 ? 121.442 158.029 114.840 1.00 41.26 757 PHE B O 1
ATOM 10034 N N . VAL B 1 774 ? 122.454 156.851 116.463 1.00 38.30 758 VAL B N 1
ATOM 10035 C CA . VAL B 1 774 ? 123.462 156.366 115.519 1.00 25.61 758 VAL B CA 1
ATOM 10036 C C . VAL B 1 774 ? 122.846 155.353 114.561 1.00 29.57 758 VAL B C 1
ATOM 10037 O O . VAL B 1 774 ? 123.305 155.192 113.426 1.00 39.44 758 VAL B O 1
ATOM 10041 N N . SER B 1 775 ? 121.795 154.653 115.000 1.00 38.22 759 SER B N 1
ATOM 10042 C CA . SER B 1 775 ? 121.094 153.759 114.086 1.00 34.68 759 SER B CA 1
ATOM 10043 C C . SER B 1 775 ? 120.337 154.525 113.007 1.00 38.23 759 SER B C 1
ATOM 10044 O O . SER B 1 775 ? 120.177 154.024 111.890 1.00 47.01 759 SER B O 1
ATOM 10047 N N . PHE B 1 776 ? 119.857 155.731 113.320 1.00 50.63 760 PHE B N 1
ATOM 10048 C CA . PHE B 1 776 ? 118.997 156.466 112.399 1.00 44.61 760 PHE B CA 1
ATOM 10049 C C . PHE B 1 776 ? 119.689 157.567 111.604 1.00 48.07 760 PHE B C 1
ATOM 10050 O O . PHE B 1 776 ? 119.127 158.016 110.601 1.00 55.07 760 PHE B O 1
ATOM 10058 N N . VAL B 1 777 ? 120.875 158.020 112.017 1.00 40.22 761 VAL B N 1
ATOM 10059 C CA . VAL B 1 777 ? 121.438 159.250 111.466 1.00 45.95 761 VAL B CA 1
ATOM 10060 C C . VAL B 1 777 ? 121.765 159.149 109.979 1.00 48.88 761 VAL B C 1
ATOM 10061 O O . VAL B 1 777 ? 121.640 160.143 109.257 1.00 48.71 761 VAL B O 1
ATOM 10065 N N . ASP B 1 778 ? 122.169 157.977 109.494 1.00 54.42 762 ASP B N 1
ATOM 10066 C CA . ASP B 1 778 ? 122.552 157.803 108.099 1.00 51.81 762 ASP B CA 1
ATOM 10067 C C . ASP B 1 778 ? 121.443 157.162 107.270 1.00 56.83 762 ASP B C 1
ATOM 10068 O O . ASP B 1 778 ? 121.715 156.487 106.276 1.00 58.87 762 ASP B O 1
ATOM 10073 N N . ASP B 1 779 ? 120.187 157.372 107.660 1.00 59.32 763 ASP B N 1
ATOM 10074 C CA . ASP B 1 779 ? 119.045 156.841 106.932 1.00 56.97 763 ASP B CA 1
ATOM 10075 C C . ASP B 1 779 ? 118.685 157.680 105.713 1.00 63.74 763 ASP B C 1
ATOM 10076 O O . ASP B 1 779 ? 117.810 157.285 104.936 1.00 65.64 763 ASP B O 1
ATOM 10081 N N . ASP B 1 780 ? 119.337 158.825 105.529 1.00 67.02 764 ASP B N 1
ATOM 10082 C CA . ASP B 1 780 ? 119.181 159.626 104.324 1.00 61.53 764 ASP B CA 1
ATOM 10083 C C . ASP B 1 780 ? 120.068 159.125 103.194 1.00 63.90 764 ASP B C 1
ATOM 10084 O O . ASP B 1 780 ? 119.927 159.578 102.055 1.00 69.03 764 ASP B O 1
ATOM 10089 N N . LEU B 1 781 ? 120.984 158.203 103.489 1.00 61.47 765 LEU B N 1
ATOM 10090 C CA . LEU B 1 781 ? 121.917 157.675 102.507 1.00 56.98 765 LEU B CA 1
ATOM 10091 C C . LEU B 1 781 ? 121.587 156.242 102.116 1.00 59.60 765 LEU B C 1
ATOM 10092 O O . LEU B 1 781 ? 122.416 155.578 101.488 1.00 62.70 765 LEU B O 1
ATOM 10097 N N . ILE B 1 782 ? 120.398 155.750 102.473 1.00 67.08 766 ILE B N 1
ATOM 10098 C CA . ILE B 1 782 ? 120.042 154.356 102.234 1.00 69.22 766 ILE B CA 1
ATOM 10099 C C . ILE B 1 782 ? 120.027 154.018 100.750 1.00 70.09 766 ILE B C 1
ATOM 10100 O O . ILE B 1 782 ? 120.312 152.875 100.374 1.00 69.21 766 ILE B O 1
ATOM 10105 N N . ASN B 1 783 ? 119.713 154.986 99.890 1.00 75.59 767 ASN B N 1
ATOM 10106 C CA . ASN B 1 783 ? 119.714 154.772 98.452 1.00 72.63 767 ASN B CA 1
ATOM 10107 C C . ASN B 1 783 ? 120.939 155.336 97.750 1.00 73.09 767 ASN B C 1
ATOM 10108 O O . ASN B 1 783 ? 121.087 155.119 96.542 1.00 76.19 767 ASN B O 1
ATOM 10113 N N . THR B 1 784 ? 121.807 156.059 98.455 1.00 72.39 768 THR B N 1
ATOM 10114 C CA . THR B 1 784 ? 123.051 156.547 97.873 1.00 72.24 768 THR B CA 1
ATOM 10115 C C . THR B 1 784 ? 124.019 155.388 97.673 1.00 75.70 768 THR B C 1
ATOM 10116 O O . THR B 1 784 ? 124.054 154.460 98.486 1.00 77.60 768 THR B O 1
ATOM 10120 N N . ARG B 1 785 ? 124.807 155.430 96.602 1.00 75.38 769 ARG B N 1
ATOM 10121 C CA . ARG B 1 785 ? 125.723 154.355 96.247 1.00 73.62 769 ARG B CA 1
ATOM 10122 C C . ARG B 1 785 ? 126.973 154.454 97.109 1.00 75.43 769 ARG B C 1
ATOM 10123 O O . ARG B 1 785 ? 127.444 155.559 97.399 1.00 74.88 769 ARG B O 1
ATOM 10131 N N . LYS B 1 786 ? 127.510 153.301 97.506 1.00 70.13 770 LYS B N 1
ATOM 10132 C CA . LYS B 1 786 ? 128.625 153.246 98.445 1.00 67.84 770 LYS B CA 1
ATOM 10133 C C . LYS B 1 786 ? 129.868 153.941 97.904 1.00 70.48 770 LYS B C 1
ATOM 10134 O O . LYS B 1 786 ? 130.691 154.441 98.677 1.00 69.69 770 LYS B O 1
ATOM 10140 N N . THR B 1 787 ? 130.015 153.983 96.581 1.00 75.87 771 THR B N 1
ATOM 10141 C CA . THR B 1 787 ? 131.146 154.668 95.97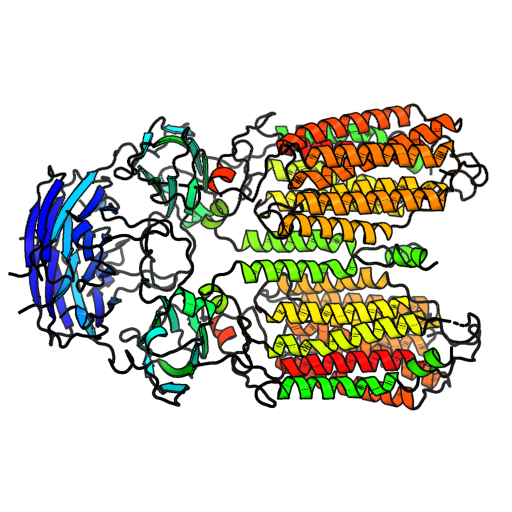3 1.00 75.87 771 THR B CA 1
ATOM 10142 C C . THR B 1 787 ? 131.003 156.182 95.991 1.00 77.97 771 THR B C 1
ATOM 10143 O O . THR B 1 787 ? 132.021 156.884 95.991 1.00 78.57 771 THR B O 1
ATOM 10147 N N . SER B 1 788 ? 129.777 156.699 96.015 1.00 75.18 772 SER B N 1
ATOM 10148 C CA . SER B 1 788 ? 129.525 158.132 96.066 1.00 71.89 772 SER B CA 1
ATOM 10149 C C . SER B 1 788 ? 129.273 158.642 97.479 1.00 72.84 772 SER B C 1
ATOM 10150 O O . SER B 1 788 ? 128.983 159.829 97.650 1.00 74.32 772 SER B O 1
ATOM 10153 N N . ILE B 1 789 ? 129.369 157.778 98.487 1.00 69.45 773 ILE B N 1
ATOM 10154 C CA . ILE B 1 789 ? 129.182 158.197 99.871 1.00 65.83 773 ILE B CA 1
ATOM 10155 C C . ILE B 1 789 ? 130.436 158.926 100.338 1.00 65.79 773 ILE B C 1
ATOM 10156 O O . ILE B 1 789 ? 131.557 158.446 100.142 1.00 68.84 773 ILE B O 1
ATOM 10161 N N . ASN B 1 790 ? 130.252 160.097 100.943 1.00 65.50 774 ASN B N 1
ATOM 10162 C CA . ASN B 1 790 ? 131.377 160.868 101.452 1.00 64.02 774 ASN B CA 1
ATOM 10163 C C . ASN B 1 790 ? 132.041 160.143 102.620 1.00 67.18 774 ASN B C 1
ATOM 10164 O O . ASN B 1 790 ? 131.407 159.392 103.362 1.00 73.96 774 ASN B O 1
ATOM 10169 N N . ILE B 1 791 ? 133.340 160.382 102.781 1.00 62.47 775 ILE B N 1
ATOM 10170 C CA . ILE B 1 791 ? 134.144 159.716 103.798 1.00 61.74 775 ILE B CA 1
ATOM 10171 C C . ILE B 1 791 ? 134.567 160.751 104.832 1.00 62.44 775 ILE B C 1
ATOM 10172 O O . ILE B 1 791 ? 135.147 161.787 104.482 1.00 63.62 775 ILE B O 1
ATOM 10177 N N . PHE B 1 792 ? 134.262 160.476 106.094 1.00 59.94 776 PHE B N 1
ATOM 10178 C CA . PHE B 1 792 ? 134.784 161.257 107.210 1.00 62.60 776 PHE B CA 1
ATOM 10179 C C . PHE B 1 792 ? 134.637 160.471 108.507 1.00 66.36 776 PHE B C 1
ATOM 10180 O O . PHE B 1 792 ? 133.846 159.533 108.594 1.00 66.13 776 PHE B O 1
#

Sequence (1282 aa):
SSVLVFEISSKMKMIEKKLEANTVHVLRLELDQSFILDLTKVAAEIVDSSKYSKEDGVILEVTVSNGRDSFLLKLPTVYPNLKLYTDGKLLNPLVEQDFHFHQNLIVTVQSRLNADIDYRLHVTHLDRAQYDFLKFKTGQTTKTLSNQKLTFVKPIGFFLNCSEQNISQFHVTLYSEDDICANLITVPANESIYDRSVISDKTHNRRVLSFTKRADIFFTETEISMFKSFRIFVFIAPDDSGCSSFNEKKKISFEFKKLENQSYAVPTALMMIFLTTPCLLFLPIVINIIKNSSLHGQMLQYPVAIILPVLMHTAIEFHKWTTSTMANRDEMCFHNHACARPLGELRAWNNIITNIGYTLYGAIFIVLSICRRGSHVFGTYECTLLDVTIGVFMVLQSIASATYHICPSDVAFQFDTPCIQVICGLLMVRQWFVRHESPSPAYTNILLVGVVSLNFLISAFSKTSYVRFIIAVIHVIVVGSICLAKERSLGSEKLKTRFFIMAFSMGNFAAIVMYLTLSAFHLNQIATYCFIINCIMYLMYYGCMKVLHSERITSKAKLCGALSLLAWAVAGFFFFQDDTDWTRSAAASRALNKPCLLLGFFGSHDLWHIFGALAGLFTFIFVSFVDDDLINTRKTSINIFSSVLVFEISSKMKMIEKKLEANTVHVLRLELDQSFILDLTKVAAEIVDSSKYSKEDGVILEVTVSNGRDSFLLKLPTVYPNLKLYTDGKLLNPLVEQDFHFHQNLIVTVQSRLNADIDYRLHVTHLDRAQYDFLKFKTGQTTKTLSNQKLTFVKPIGFFLNCSEQNISQFHVTLYSEDDICANLITVPANESIYDRSVISDKTHNRRVLSFTKRADIFFTETEISMFKSFRIFVFIAPDDSGCSSFNEKKKISFEFKKLENQSYAVPTALMMIFLTTPCLLFLPIVINIIKNSSLHGQMLQYPVAIILPVLMHTAIEFHKWTTSTMANRDEMCFHNHACARPLGELRAWNNIITNIGYTLYGAIFIVLSICRRGSHVFGTYECTLLDVTIGVFMVLQSIASATYHICPSDVAFQFDTPCIQVICGLLMVRQWFVRHESPSPAYTNILLVGVVSLNFLISAFSKTSYVRFIIAVIHVIVVGSICLAKERSLGSEKLKTRFFIMAFSMGNFAAIVMYLTLSAFHLNQIATYCFIINCIMYLMYYGCMKVLHSERITSKAKLCGALSLLAWAVAGFFFFQDDTDWTRSAAASRALNKPCLLLGFFGSHDLWHIFGALAGLFTFIFVSFVDDDLINTRKTSINIF

B-factor: mean 46.74, std 18.32, range [7.57, 112.61]

Organism: Caenorhabditis elegans (NCBI:txid6239)

Secondary structure (DSSP, 8-state):
--EEEEE--TT--EEEEEE-TT-EEEEEEEE-GGGBT--EEEEEEESSGGGGTT--S-SEEEEEE-SS-EEEEEESEE-SS-EESEEEEEEPPB-GGG----EEEEEEEE-S-SS-EEEEEEEEE--TTTSS-----TT--EEEEEEEEE-SSS-EEEEEEHHHHT-S-EEEEEE-SS---EEEEEEETTS-SSB-SSS-------EEEEESSEEEEEE-HHHHHHH-EEEEEEEE-SS-TTT------EEEEEEEEE------HHHHHHHHHHHHGGGGGTIIIIIHHHHH---HHHHTTS--GGGHHHHHHHHHHHHHHHSS-HHHHHHH----GGG---BTTBS-HHHHHTTHHHHHHHHHHHHHHHHH----SBSSPP-HHHHHHHHHHHHHHHHHHHHHTTS----S---SSHHHHHHHHHHHHHHHHTTTSPPPTTHHHHHHHHHHHHHHHHHHTTTSS-HHHHHHHHHHHHHHHHHHHHHHHH---HHHHHHHHHHHHHHHHHHHHHHHS-S-S-HHHHHHHHHHHHHHHHHHHHHHHHHHTT----HHHHHHHHHHHHHHHHHHHHHTT----TTS-HHHHHT--PPPSBTTTB-HHHHHHHHHHHHHHHHHHHHHHTTGGGTTSBTTTS---/--EEEEE--TT--EEEEEE-TT-EEEEEEEE-GGGBT--EEEEEEESSGGGGTT--S-SEEEEEE-SS-EEEEEESEE-SS-EESEEEEEEPPB-GGG----EEEEEEEE-S-SS-EEEEEEEEE--TTTSS-----TT--EEEEEEEEE-SSS-EEEEEEHHHHT-S-EEEEEE-SS---EEEEEEETTS-SSB-SSS-------EEEEESSEEEEEE-HHHHHHH-EEEEEEEE-SS-TTT------EEEEEEEEE------HHHHHHHHHHHHGGGGGTIIIIIHHHHH---HHHHTTS--GGGHHHHHHHHHHHHHHHSS-HHHHHHH----GGG---BTTBS-HHHHHTTHHHHHHHHHHHHHHHHH----SBSSPP-HHHHHHHHHHHHHHHHHHHHHTTS----S---SSHHHHHHHHHHHHHHHHTTTSPPPTTHHHHHHHHHHHHHHHHHHTTTSS-HHHHHHHHHHHHHHHHHHHHHHHH---HHHHHHHHHHHHHHHHHHHHHHHS-S-S-HHHHHHHHHHHHHHHHHHHHHHHHHHTT----HHHHHHHHHHHHHHHHHHHHHTT----TTS-HHHHHT--PPPSBTTTB-HHHHHHHHHHHHHHHHHHHHHHTTGGGTTSBTTTS---

Foldseek 3Di:
DQEAEEEDEPVDFKDKDKAAFNHKYKYKYWADPVQALWKKKKKKAWPPCVVCPVPDFFFKKKKKDFPVWIDIDTPFDDDPVDTRRMAIDITGTHHPVCHPDIIMIMMMMDGPDRGMTMMMMGMDTADSCLEVVPAADPPGFKDKDFWDKAFQRYKGKYKDACVVRVFQKKKKKKFFDFQFKKWKKKAQPPDDPHDAPDDPHPDPRMAIAIAGGMAMAMQFNVNCVVRRIMMIIMHGDPDCPLRAPDPDITTMMMMMGGDDADDPVVVLVVLVVVLPVLCVLCPPPLVVLLVVDVPVVCVVPPPPCLLVVLVVVLVVLVVVVVPDDSNVLSVFFFDQQQQADDHHSQGRVLQLSLLVLLVVLLVVQLVSLVSSDDPVWFFWARASSLSNVLSVLSNSLSSQRNSCRSGPHQDQANRNPLSLLLNLVSLLQCLQCRLPYHRDCCVSVVSSVVSRVLRNQLSVCVLPDCSLVVVLVVLVVVLVVVLVVLCVVPPPPPPQNPVLNVVSVVVSVVLSVCVVPPVLDDSVCSSSVVSVVVSLSSVVSSLVVCVVVPHDFDPSLVVLNVQLVVLVVLLVVLVSPPPDGNNRGSNVSSNNHFHADPPSHHRSSSSNSSSSSSSSSSSSVNSVRGRVRRRGPTSVPDDHD/DQEAEEEDEPVDFKDKDKAAFNHKYKYKYWADPVQALWKKKKKKAWPPCVVCPVPDFFFKKKKKDFPVWIDIDTPFDDDPVDTRRMAIDITGTHHPVCHPDIIMIMMMMDGPDRGMTMMMMGMDTADSCLEVVPAADPPGFKDKDFWDKAFQRYKGKYKDACVVRVFQKKKKKKFFDFQFKKWKKKAQPPDDPHDAPDDPHPDPRMAIAIAGGMAMAMQFNVNCVVRRIMMIIMHGDPDCPLRAPDPDITTMMMMMGGDDADDPVVVLVVLVVVLPVLCVLCPPPLVVLLVVDVPVVCVVPPPPCLLVVLVVVLVVLVVVVVPDDSNVLSVFFFDQQQQADDHHSQGRVLQLSLLVLLVVLLVVQLVSLVSSDDPVWFFWARASSLSNVLSVLSNSLSSQRNSCRSGPHQDQANRNPLSLLLNLVSLLQCLQCRLPYHRDCCVSVVSSVVSRVLRNQLSVCVLPDCSLVVVLVVLVVVLVVVLVVLCVVPPPPPPQNPVLNVVSVVVSVVLSVCVVPPVLDDSVCSSSVVSVVVSLSSVVSSLVVCVVVPHDFDPSLVVLNVQLVVLVVLLVVLVSPPPDGNNRGSNVSSNNHFHADPPSHHRSSSSNSSSSSSSSSSSSVNSVRGRVRRRGPTSVPDDHD

Solvent-accessible surface area: 53221 Å² total; per-residue (Å²): 134,13,20,54,62,59,117,24,48,53,169,73,101,94,14,94,51,108,3,74,30,16,15,0,3,0,3,17,14,84,8,64,121,71,20,22,57,16,3,12,16,0,6,0,38,6,23,82,37,92,133,13,82,204,68,117,54,32,2,0,2,0,10,0,5,8,1,65,19,5,2,14,4,41,0,12,22,84,20,120,129,53,111,39,43,47,20,15,42,7,2,33,7,3,35,115,138,2,69,146,117,37,2,6,9,3,8,4,0,6,15,20,14,44,51,65,0,45,0,61,2,51,9,45,58,9,76,107,64,10,7,49,38,3,106,22,151,139,89,47,68,62,33,82,29,62,79,28,98,0,36,60,84,66,2,0,1,2,58,0,46,2,74,115,21,124,11,59,9,0,25,0,3,1,62,7,153,42,110,32,2,0,13,0,2,2,0,4,24,138,43,34,10,17,29,48,80,20,24,38,33,125,83,54,40,18,3,16,2,16,0,15,80,14,0,9,0,4,0,1,80,61,8,11,74,95,62,108,21,1,30,2,6,0,40,6,4,18,12,68,85,25,18,127,149,77,101,33,69,0,87,0,31,1,44,0,66,37,39,111,104,96,102,24,63,98,16,40,50,86,6,61,108,93,0,70,71,22,24,108,46,4,96,65,48,5,50,55,91,51,154,119,124,120,121,98,35,79,110,71,64,31,10,38,0,1,43,5,1,8,75,4,10,22,16,40,20,99,78,53,20,85,94,17,51,31,4,42,15,11,23,39,8,41,16,44,42,31,5,17,76,33,65,40,47,44,12,1,54,0,14,23,34,1,3,55,0,5,48,56,0,0,50,41,1,38,86,16,11,99,63,90,124,98,128,148,52,87,6,33,73,87,8,12,39,0,11,19,0,2,0,32,1,2,39,8,2,6,61,0,0,24,6,27,14,19,8,9,16,54,39,13,12,33,5,20,10,10,4,5,10,1,7,0,7,0,1,29,25,12,1,44,37,3,10,71,77,65,7,34,13,12,27,0,1,72,32,7,24,41,3,6,60,29,27,71,60,20,28,61,71,24,134,49,106,106,9,50,116,48,8,10,86,54,18,90,105,70,15,39,57,54,10,100,45,3,54,176,66,20,25,65,96,48,69,36,2,140,142,4,52,118,52,5,43,103,23,4,117,47,10,18,68,86,3,57,101,100,99,46,32,44,33,60,0,2,13,1,28,17,45,11,65,17,3,35,33,2,16,97,28,2,10,77,9,0,90,107,49,110,25,152,27,22,91,65,0,120,94,0,14,57,51,9,88,114,4,15,67,43,0,13,124,30,6,86,74,36,53,28,49,56,66,72,31,35,0,36,10,36,28,44,72,144,92,28,107,96,96,40,1,7,3,31,32,1,23,2,2,6,43,2,0,9,0,6,0,18,2,8,0,19,2,11,0,0,13,56,30,13,111,119,43,127,40,130,72,9,59,83,1,134,11,20,53,61,61,117,23,49,53,173,73,98,93,15,96,50,106,3,75,30,16,14,0,4,0,4,16,13,84,8,64,120,69,21,24,56,16,3,13,16,0,6,0,39,6,23,84,37,92,134,12,82,203,69,117,52,34,2,0,3,1,10,0,4,9,1,62,18,5,2,14,5,42,0,13,21,83,20,123,128,52,113,39,42,48,19,16,41,8,1,31,6,3,34,114,140,1,69,146,118,38,2,6,9,3,8,5,0,7,14,20,13,46,52,68,0,45,0,60,1,48,11,44,60,11,76,110,65,8,8,51,38,3,109,22,150,140,88,47,70,62,34,84,29,64,80,27,97,0,37,61,83,66,4,0,1,1,58,0,46,2,74,111,21,124,11,59,9,0,25,1,2,1,64,7,152,41,112,32,1,0,13,1,2,2,0,3,23,139,44,34,10,16,30,49,78,21,26,39,34,129,85,54,40,18,2,16,2,16,0,15,80,14,1,9,1,4,0,2,78,60,8,11,75,95,61,109,19,2,31,1,6,0,41,7,3,15,11,68,87,25,18,127,148,77,102,33,69,0,88,0,32,1,45,0,68,38,40,111,105,100,100,23,65,98,15,42,51,86,6,61,108,93,0,68,72,22,23,105,45,4,95,65,49,6,51,54,91,52,153,120,123,121,122,97,35,81,110,68,65,32,9,36,0,1,43,4,2,7,77,4,9,22,15,40,21,100,79,55,19,86,94,16,50,31,4,42,16,10,22,40,9,39,17,44,45,30,6,17,77,31,65,39,47,44,11,1,52,0,13,23,33,1,3,56,0,5,47,56,0,0,51,41,1,38,86,16,11,98,63,92,122,95,128,148,51,89,6,33,72,87,8,11,39,1,11,18,0,2,0,33,2,2,36,8,2,5,59,0,0,24,7,30,13,20,8,9,16,54,39,14,13,32,4,20,11,10,4,6,10,1,7,0,6,0,2,29,24,14,2,43,38,4,10,71,79,64,6,31,14,11,26,0,2,73,32,8,25,40,3,6,61,31,27,68,60,20,29,62,71,23,134,49,107,105,8,52,116,49,9,9,87,57,20,89,107,74,15,40,57,55,9,101,44,2,56,174,65,18,25,66,98,48,70,38,2,139,141,4,52,118,53,5,45,103,23,4,116,46,10,17,68,84,3,57,102,97,98,48,32,45,33,60,0,2,12,1,28,17,47,12,63,16,3,36,33,2,16,97,27,2,10,75,10,0,91,109,49,109,26,151,26,21,90,68,0,121,95,1,12,57,50,9,87,112,5,16,67,42,0,14,125,30,6,82,72,35,53,30,49,53,67,69,31,34,0,37,10,36,28,43,71,146,90,26,105,95,96,41,0,8,3,31,32,2,24,2,2,7,43,3,0,9,0,6,0,18,2,8,0,20,3,10,0,0,14,58,30,14,111,119,42,129,41,130,73,8,60,81,1

GO terms:
  GO:0051033 RNA transmembrane transporter activity (F, IDA)
  GO:0035194 regulatory ncRNA-mediated post-transcriptional gene silencing (P, IDA)
  GO:0005886 plasma membrane (C, IDA)
  GO:0003725 double-stranded RNA binding (F, IDA)
  GO:0033227 dsRNA transport (P, IDA)
  GO:0051033 RNA transmembrane transporter activity (F, IMP)
  GO:0035194 regulatory ncRNA-mediated post-transcriptional gene silencing (P, IMP)
  GO:0033227 dsRNA transport (P, IMP)
  GO:0035194 regulatory ncRNA-mediated post-transcriptional gene silencing (P, IEP)

InterPro domains:
  IPR025958 SID1 transmembrane family [PF13965] (197-776)
  IPR025958 SID1 transmembrane family [PTHR12185] (4-776)